Protein AF-A0A9P6PB80-F1 (afdb_monomer_lite)

Secondary structure (DSSP, 8-state):
-HHHHHHHHHHHHHHHHTPPEEEEEEEEE-SEEEPPEEEEEEET----TT-TTS-EE--EETT--B-GGGEEE--TTT------TTS--EEEEE---TT-EEESS-B-TTS-B-TT-----EEEEEES--SEEEEEEE-TT--HHHHHTT----S--HHHHHHHHHHHTTT---TTEEEE--TT-EEEEEEEEEEEEEEPS-GGGGTSSS--EEEEEEEEEEEEEE--SS---TT--SEEEEEEESSSEEEEEEEEESS-HHHHHHHHHHHHHHHHHHHHHHH------TTHHHHHS--THHHHHHHHHHHHTTTTS-S---------GGGTGGGSSS-----------------HHHHHHHHHHHHHHHHHHHHHHHHTT--THHHHHHHHHHHHHHHTSS--------------------------------------------PPPSHHHHHHHHHHHHHHHHHHHHHHHHHHHHTT---GGG-TTGGGSS---TT------B-SSPPPPGGGS-SSPPPPPTTEEEEE--TTSHHHHHHHHHHHHHHS---TTS-EEE---HHHHHHHH--TT--GGGEEEEEETTT--EEEEEEEEEEEEEETTEEEEEEEEEEEEE-GGGTTSSHHHHHHHHHHHHHHHTT---EEEEESS--S--SEEEEEEEEES-HHHHHHTTSS---TT--HHHHHHHHPPPSS---TTEEE--GGGHHHHHHHHHHHHTTSSEEE---SHHHHHHHTS-BTTTEEEEEEE-TTT--EEEEEEEEE--EEEPS-SS-SEE-EEEEEEEEE---GGGTT-HHHHHHHHHHHHHHHHHHHHHHHHHTT-SEEEEES-TTTHHHHTTTTPEEEEEEEEEEEES-B-PPPPGGGEE----

Radius of gyration: 42.77 Å; chains: 1; bounding box: 102×107×136 Å

Structure (mmCIF, N/CA/C/O backbone):
data_AF-A0A9P6PB80-F1
#
_entry.id   AF-A0A9P6PB80-F1
#
loop_
_atom_site.group_PDB
_atom_site.id
_atom_site.type_symbol
_atom_site.label_atom_id
_atom_site.label_alt_id
_atom_site.label_comp_id
_atom_site.label_asym_id
_atom_site.label_entity_id
_atom_site.label_seq_id
_atom_site.pdbx_PDB_ins_code
_atom_site.Cartn_x
_atom_site.Cartn_y
_atom_site.Cartn_z
_atom_site.occupancy
_atom_site.B_iso_or_equiv
_atom_site.auth_seq_id
_atom_site.auth_comp_id
_atom_site.auth_asym_id
_atom_site.auth_atom_id
_atom_site.pdbx_PDB_model_num
ATOM 1 N N . MET A 1 1 ? 42.985 -35.804 -8.008 1.00 55.28 1 MET A N 1
ATOM 2 C CA . MET A 1 1 ? 41.542 -35.551 -7.784 1.00 55.28 1 MET A CA 1
ATOM 3 C C . MET A 1 1 ? 40.999 -36.307 -6.574 1.00 55.28 1 MET A C 1
ATOM 5 O O . MET A 1 1 ? 41.015 -35.707 -5.514 1.00 55.28 1 MET A O 1
ATOM 9 N N . PHE A 1 2 ? 40.588 -37.581 -6.658 1.00 62.59 2 PHE A N 1
ATOM 10 C CA . PHE A 1 2 ? 39.852 -38.249 -5.559 1.00 62.59 2 PHE A CA 1
ATOM 11 C C . PHE A 1 2 ? 40.541 -38.190 -4.177 1.00 62.59 2 PHE A C 1
ATOM 13 O O . PHE A 1 2 ? 39.920 -37.763 -3.212 1.00 62.59 2 PHE A O 1
ATOM 20 N N . ALA A 1 3 ? 41.839 -38.502 -4.083 1.00 70.62 3 ALA A N 1
ATOM 21 C CA . ALA A 1 3 ? 42.578 -38.401 -2.815 1.00 70.62 3 ALA A CA 1
ATOM 22 C C . ALA A 1 3 ? 42.615 -36.968 -2.234 1.00 70.62 3 ALA A C 1
ATOM 24 O O . ALA A 1 3 ? 42.468 -36.790 -1.029 1.00 70.62 3 ALA A O 1
ATOM 25 N N . LEU A 1 4 ? 42.737 -35.943 -3.088 1.00 72.94 4 LEU A N 1
ATOM 26 C CA . LEU A 1 4 ? 42.689 -34.533 -2.679 1.00 72.94 4 LEU A CA 1
ATOM 27 C C . LEU A 1 4 ? 41.303 -34.165 -2.126 1.00 72.94 4 LEU A C 1
ATOM 29 O O . LEU A 1 4 ? 41.207 -33.494 -1.105 1.00 72.94 4 LEU A O 1
ATOM 33 N N . PHE A 1 5 ? 40.235 -34.649 -2.769 1.00 74.75 5 PHE A N 1
ATOM 34 C CA . PHE A 1 5 ? 38.863 -34.460 -2.297 1.00 74.75 5 PHE A CA 1
ATOM 35 C C . PHE A 1 5 ? 38.652 -35.084 -0.910 1.00 74.75 5 PHE A C 1
ATOM 37 O O . PHE A 1 5 ? 38.107 -34.421 -0.035 1.00 74.75 5 PHE A O 1
ATOM 44 N N . VAL A 1 6 ? 39.150 -36.305 -0.668 1.00 78.94 6 VAL A N 1
ATOM 45 C CA . VAL A 1 6 ? 39.074 -36.955 0.655 1.00 78.94 6 VAL A CA 1
ATOM 46 C C . VAL A 1 6 ? 39.806 -36.141 1.731 1.00 78.94 6 VAL A C 1
ATOM 48 O O . VAL A 1 6 ? 39.246 -35.927 2.804 1.00 78.94 6 VAL A O 1
ATOM 51 N N . VAL A 1 7 ? 41.006 -35.622 1.447 1.00 83.56 7 VAL A N 1
ATOM 52 C CA . VAL A 1 7 ? 41.736 -34.745 2.387 1.00 83.56 7 VAL A CA 1
ATOM 53 C C . VAL A 1 7 ? 40.945 -33.464 2.684 1.00 83.56 7 VAL A C 1
ATOM 55 O O . VAL A 1 7 ? 40.799 -33.096 3.848 1.00 83.56 7 VAL A O 1
ATOM 58 N N . ILE A 1 8 ? 40.371 -32.821 1.662 1.00 81.44 8 ILE A N 1
ATOM 59 C CA . ILE A 1 8 ? 39.540 -31.616 1.825 1.00 81.44 8 ILE A CA 1
ATOM 60 C C . ILE A 1 8 ? 38.279 -31.911 2.658 1.00 81.44 8 ILE A C 1
ATOM 62 O O . ILE A 1 8 ? 37.947 -31.119 3.539 1.00 81.44 8 ILE A O 1
ATOM 66 N N . MET A 1 9 ? 37.609 -33.055 2.454 1.00 80.12 9 MET A N 1
ATOM 67 C CA . MET A 1 9 ? 36.470 -33.469 3.291 1.00 80.12 9 MET A CA 1
ATOM 68 C C . MET A 1 9 ? 36.863 -33.597 4.767 1.00 80.12 9 MET A C 1
ATOM 70 O O . MET A 1 9 ? 36.158 -33.078 5.629 1.00 80.12 9 MET A O 1
ATOM 74 N N . VAL A 1 10 ? 37.990 -34.253 5.070 1.00 85.75 10 VAL A N 1
ATOM 75 C CA . VAL A 1 10 ? 38.454 -34.447 6.456 1.00 85.75 10 VAL A CA 1
ATOM 76 C C . VAL A 1 10 ? 38.772 -33.109 7.132 1.00 85.75 10 VAL A C 1
ATOM 78 O O . VAL A 1 10 ? 38.361 -32.892 8.272 1.00 85.75 10 VAL A O 1
ATOM 81 N N . VAL A 1 11 ? 39.433 -32.183 6.426 1.00 86.19 11 VAL A N 1
ATOM 82 C CA . VAL A 1 11 ? 39.729 -30.837 6.948 1.00 86.19 11 VAL A CA 1
ATOM 83 C C . VAL A 1 11 ? 38.444 -30.047 7.219 1.00 86.19 11 VAL A C 1
ATOM 85 O O . VAL A 1 11 ? 38.294 -29.505 8.313 1.00 86.19 11 VAL A O 1
ATOM 88 N N . LEU A 1 12 ? 37.493 -30.024 6.279 1.00 84.94 12 LEU A N 1
ATOM 89 C CA . LEU A 1 12 ? 36.236 -29.282 6.441 1.00 84.94 12 LEU A CA 1
ATOM 90 C C . LEU A 1 12 ? 35.358 -29.859 7.562 1.00 84.94 12 LEU A C 1
ATOM 92 O O . LEU A 1 12 ? 34.824 -29.101 8.367 1.00 84.94 12 LEU A O 1
ATOM 96 N N . ILE A 1 13 ? 35.258 -31.187 7.686 1.00 85.56 13 ILE A N 1
ATOM 97 C CA . ILE A 1 13 ? 34.542 -31.831 8.803 1.00 85.56 13 ILE A CA 1
ATOM 98 C C . ILE A 1 13 ? 35.191 -31.458 10.144 1.00 85.56 13 ILE A C 1
ATOM 100 O O . ILE A 1 13 ? 34.484 -31.125 11.095 1.00 85.56 13 ILE A O 1
ATOM 104 N N . SER A 1 14 ? 36.527 -31.436 10.216 1.00 85.44 14 SER A N 1
ATOM 105 C CA . SER A 1 14 ? 37.250 -30.995 11.414 1.00 85.44 14 SER A CA 1
ATOM 106 C C . SER A 1 14 ? 37.001 -29.516 11.741 1.00 85.44 14 SER A C 1
ATOM 108 O O . SER A 1 14 ? 36.845 -29.178 12.913 1.00 85.44 14 SER A O 1
ATOM 110 N N . GLN A 1 15 ? 36.926 -28.634 10.739 1.00 86.56 15 GLN A N 1
ATOM 111 C CA . GLN A 1 15 ? 36.619 -27.209 10.932 1.00 86.56 15 GLN A CA 1
ATOM 112 C C . GLN A 1 15 ? 35.175 -26.965 11.388 1.00 86.56 15 GLN A C 1
ATOM 114 O O . GLN A 1 15 ? 34.952 -26.111 12.239 1.00 86.56 15 GLN A O 1
ATOM 119 N N . ILE A 1 16 ? 34.203 -27.729 10.875 1.00 86.19 16 ILE A N 1
ATOM 120 C CA . ILE A 1 16 ? 32.800 -27.653 11.315 1.00 86.19 16 ILE A CA 1
ATOM 121 C C . ILE A 1 16 ? 32.678 -28.095 12.780 1.00 86.19 16 ILE A C 1
ATOM 123 O O . ILE A 1 16 ? 32.116 -27.367 13.596 1.00 86.19 16 ILE A O 1
ATOM 127 N N . LEU A 1 17 ? 33.227 -29.266 13.133 1.00 84.81 17 LEU A N 1
ATOM 128 C CA . LEU A 1 17 ? 33.130 -29.816 14.492 1.00 84.81 17 LEU A CA 1
ATOM 129 C C . LEU A 1 17 ? 33.812 -28.924 15.538 1.00 84.81 17 LEU A C 1
ATOM 131 O O . LEU A 1 17 ? 33.263 -28.723 16.617 1.00 84.81 17 LEU A O 1
ATOM 135 N N . ASN A 1 18 ? 34.971 -28.355 15.201 1.00 85.88 18 ASN A N 1
ATOM 136 C CA . ASN A 1 18 ? 35.717 -27.442 16.070 1.00 85.88 18 ASN A CA 1
ATOM 137 C C . ASN A 1 18 ? 35.383 -25.960 15.808 1.00 85.88 18 ASN A C 1
ATOM 139 O O . ASN A 1 18 ? 36.171 -25.086 16.166 1.00 85.88 18 ASN A O 1
ATOM 143 N N . SER A 1 19 ? 34.249 -25.649 15.162 1.00 85.62 19 SER A N 1
ATOM 144 C CA . SER A 1 19 ? 33.899 -24.257 14.865 1.00 85.62 19 SER A CA 1
ATOM 145 C C . SER A 1 19 ? 33.673 -23.471 16.158 1.00 85.62 19 SER A C 1
ATOM 147 O O . SER A 1 19 ? 32.791 -23.862 16.933 1.00 85.62 19 SER A O 1
ATOM 149 N N . PRO A 1 20 ? 34.336 -22.315 16.351 1.00 88.88 20 PRO A N 1
ATOM 150 C CA . PRO A 1 20 ? 33.952 -21.384 17.400 1.00 88.88 20 PRO A CA 1
ATOM 151 C C . PRO A 1 20 ? 32.526 -20.866 17.168 1.00 88.88 20 PRO A C 1
ATOM 153 O O . PRO A 1 20 ? 32.001 -20.888 16.042 1.00 88.88 20 PRO A O 1
ATOM 156 N N . ILE A 1 21 ? 31.926 -20.401 18.260 1.00 88.56 21 ILE A N 1
ATOM 157 C CA . ILE A 1 21 ? 30.676 -19.646 18.275 1.00 88.56 21 ILE A CA 1
ATOM 158 C C . ILE A 1 21 ? 31.027 -18.152 18.217 1.00 88.56 21 ILE A C 1
ATOM 160 O O . ILE A 1 21 ? 32.062 -17.726 18.728 1.00 88.56 21 ILE A O 1
ATOM 164 N N . THR A 1 22 ? 30.192 -17.369 17.545 1.00 88.50 22 THR A N 1
ATOM 165 C CA . THR A 1 22 ? 30.290 -15.911 17.440 1.00 88.50 22 THR A CA 1
ATOM 166 C C . THR A 1 22 ? 28.888 -15.310 17.487 1.00 88.50 22 THR A C 1
ATOM 168 O O . THR A 1 22 ? 27.921 -15.975 17.110 1.00 88.50 22 THR A O 1
ATOM 171 N N . THR A 1 23 ? 28.762 -14.070 17.945 1.00 88.75 23 THR A N 1
ATOM 172 C CA . THR A 1 23 ? 27.487 -13.361 18.072 1.00 88.75 23 THR A CA 1
ATOM 173 C C . THR A 1 23 ? 27.280 -12.363 16.931 1.00 88.75 23 THR A C 1
ATOM 175 O O . THR A 1 23 ? 28.212 -11.695 16.488 1.00 88.75 23 THR A O 1
ATOM 178 N N . ILE A 1 24 ? 26.038 -12.244 16.457 1.00 88.44 24 ILE A N 1
ATOM 179 C CA . ILE A 1 24 ? 25.559 -11.120 15.641 1.00 88.44 24 ILE A CA 1
ATOM 180 C C . ILE A 1 24 ? 24.591 -10.310 16.499 1.00 88.44 24 ILE A C 1
ATOM 182 O O . ILE A 1 24 ? 23.600 -10.861 16.973 1.00 88.44 24 ILE A O 1
ATOM 186 N N . ALA A 1 25 ? 24.829 -9.011 16.658 1.00 87.62 25 ALA A N 1
ATOM 187 C CA . ALA A 1 25 ? 23.810 -8.093 17.156 1.00 87.62 25 ALA A CA 1
ATOM 188 C C . ALA A 1 25 ? 22.889 -7.667 16.001 1.00 87.62 25 ALA A C 1
ATOM 190 O O . ALA A 1 25 ? 23.364 -7.213 14.960 1.00 87.62 25 ALA A O 1
ATOM 191 N N . ILE A 1 26 ? 21.579 -7.815 16.187 1.00 86.62 26 ILE A N 1
ATOM 192 C CA . ILE A 1 26 ? 20.535 -7.288 15.301 1.00 86.62 26 ILE A CA 1
ATOM 193 C C . ILE A 1 26 ? 19.742 -6.274 16.120 1.00 86.62 26 ILE A C 1
ATOM 195 O O . ILE A 1 26 ? 19.154 -6.654 17.128 1.00 86.62 26 ILE A O 1
ATOM 199 N N . SER A 1 27 ? 19.728 -5.004 15.720 1.00 86.69 27 SER A N 1
ATOM 200 C CA . SER A 1 27 ? 18.991 -3.952 16.430 1.00 86.69 27 SER A CA 1
ATOM 201 C C . SER A 1 27 ? 17.819 -3.455 15.592 1.00 86.69 27 SER A C 1
ATOM 203 O O . SER A 1 27 ? 18.011 -3.031 14.455 1.00 86.69 27 SER A O 1
ATOM 205 N N . GLU A 1 28 ? 16.623 -3.477 16.174 1.00 85.19 28 GLU A N 1
ATOM 206 C CA . GLU A 1 28 ? 15.384 -2.982 15.569 1.00 85.19 28 GLU A CA 1
ATOM 207 C C . GLU A 1 28 ? 14.922 -1.716 16.307 1.00 85.19 28 GLU A C 1
ATOM 209 O O . GLU A 1 28 ? 14.952 -1.669 17.538 1.00 85.19 28 GLU A O 1
ATOM 214 N N . ASP A 1 29 ? 14.524 -0.680 15.565 1.00 83.94 29 ASP A N 1
ATOM 215 C CA . ASP A 1 29 ? 13.982 0.568 16.120 1.00 83.94 29 ASP A CA 1
ATOM 216 C C . ASP A 1 29 ? 12.560 0.369 16.664 1.00 83.94 29 ASP A C 1
ATOM 218 O O . ASP A 1 29 ? 11.718 -0.247 16.008 1.00 83.94 29 ASP A O 1
ATOM 222 N N . THR A 1 30 ? 12.268 0.919 17.846 1.00 83.12 30 THR A N 1
ATOM 223 C CA . THR A 1 30 ? 10.964 0.754 18.510 1.00 83.12 30 THR A CA 1
ATOM 224 C C . THR A 1 30 ? 10.434 2.063 19.081 1.00 83.12 30 THR A C 1
ATOM 226 O O . THR A 1 30 ? 11.143 2.760 19.798 1.00 83.12 30 THR A O 1
ATOM 229 N N . ASP A 1 31 ? 9.151 2.364 18.858 1.00 81.44 31 ASP A N 1
ATOM 230 C CA . ASP A 1 31 ? 8.493 3.549 19.439 1.00 81.44 31 ASP A CA 1
ATOM 231 C C . ASP A 1 31 ? 8.453 3.540 20.979 1.00 81.44 31 ASP A C 1
ATOM 233 O O . ASP A 1 31 ? 8.358 4.601 21.595 1.00 81.44 31 ASP A O 1
ATOM 237 N N . TRP A 1 32 ? 8.534 2.359 21.602 1.00 84.38 32 TRP A N 1
ATOM 238 C CA . TRP A 1 32 ? 8.465 2.163 23.050 1.00 84.38 32 TRP A CA 1
ATOM 239 C C . TRP A 1 32 ? 9.516 1.170 23.557 1.00 84.38 32 TRP A C 1
ATOM 241 O O . TRP A 1 32 ? 9.925 0.266 22.833 1.00 84.38 32 TRP A O 1
ATOM 251 N N . MET A 1 33 ? 9.901 1.292 24.830 1.00 87.56 33 MET A N 1
ATOM 252 C CA . MET A 1 33 ? 10.803 0.373 25.531 1.00 87.56 33 MET A CA 1
ATOM 253 C C . MET A 1 33 ? 10.241 -0.026 26.905 1.00 87.56 33 MET A C 1
ATOM 255 O O . MET A 1 33 ? 9.706 0.805 27.643 1.00 87.56 33 MET A O 1
ATOM 259 N N . SER A 1 34 ? 10.354 -1.313 27.243 1.00 90.00 34 SER A N 1
ATOM 260 C CA . SER A 1 34 ? 10.011 -1.853 28.567 1.00 90.00 34 SER A CA 1
ATOM 261 C C . SER A 1 34 ? 11.046 -1.446 29.618 1.00 90.00 34 SER A C 1
ATOM 263 O O . SER A 1 34 ? 12.230 -1.340 29.311 1.00 90.00 34 SER A O 1
ATOM 265 N N . LEU A 1 35 ? 10.614 -1.267 30.865 1.00 91.06 35 LEU A N 1
ATOM 266 C CA . LEU A 1 35 ? 11.487 -0.887 31.978 1.00 91.06 35 LEU A CA 1
ATOM 267 C C . LEU A 1 35 ? 12.162 -2.106 32.634 1.00 91.06 35 LEU A C 1
ATOM 269 O O . LEU A 1 35 ? 11.507 -3.139 32.762 1.00 91.06 35 LEU A O 1
ATOM 273 N N . PRO A 1 36 ? 13.427 -1.997 33.084 1.00 92.81 36 PRO A N 1
ATOM 274 C CA . PRO A 1 36 ? 14.050 -2.976 33.970 1.00 92.81 36 PRO A CA 1
ATOM 275 C C . PRO A 1 36 ? 13.500 -2.854 35.399 1.00 92.81 36 PRO A C 1
ATOM 277 O O . PRO A 1 36 ? 13.061 -1.778 35.817 1.00 92.81 36 PRO A O 1
ATOM 280 N N . ASP A 1 37 ? 13.607 -3.936 36.168 1.00 92.94 37 ASP A N 1
ATOM 281 C CA . ASP A 1 37 ? 13.408 -3.889 37.618 1.00 92.94 37 ASP A CA 1
ATOM 282 C C . ASP A 1 37 ? 14.642 -3.246 38.274 1.00 92.94 37 ASP A C 1
ATOM 284 O O . ASP A 1 37 ? 15.776 -3.481 37.848 1.00 92.94 37 ASP A O 1
ATOM 288 N N . MET A 1 38 ? 14.447 -2.427 39.311 1.00 92.44 38 MET A N 1
ATOM 289 C CA . MET A 1 38 ? 15.541 -1.706 39.977 1.00 92.44 38 MET A CA 1
ATOM 290 C C . MET A 1 38 ? 15.440 -1.804 41.497 1.00 92.44 38 MET A C 1
ATOM 292 O O . MET A 1 38 ? 14.513 -1.275 42.109 1.00 92.44 38 MET A O 1
ATOM 296 N N . ARG A 1 39 ? 16.448 -2.410 42.128 1.00 90.62 39 ARG A N 1
ATOM 297 C CA . ARG A 1 39 ? 16.600 -2.437 43.586 1.00 90.62 39 ARG A CA 1
ATOM 298 C C . ARG A 1 39 ? 17.472 -1.279 44.063 1.00 90.62 39 ARG A C 1
ATOM 300 O O . ARG A 1 39 ? 18.504 -0.996 43.460 1.00 90.62 39 ARG A O 1
ATOM 307 N N . LEU A 1 40 ? 17.074 -0.652 45.165 1.00 89.06 40 LEU A N 1
ATOM 308 C CA . LEU A 1 40 ? 17.740 0.476 45.816 1.00 89.06 40 LEU A CA 1
ATOM 309 C C . LEU A 1 40 ? 17.877 0.195 47.317 1.00 89.06 40 LEU A C 1
ATOM 311 O O . LEU A 1 40 ? 16.874 0.167 48.029 1.00 89.06 40 LEU A O 1
ATOM 315 N N . CYS A 1 41 ? 19.102 0.001 47.801 1.00 86.19 41 CYS A N 1
ATOM 316 C CA . CYS A 1 41 ? 19.410 -0.198 49.219 1.00 86.19 41 CYS A CA 1
ATOM 317 C C . CYS A 1 41 ? 20.159 1.008 49.800 1.00 86.19 41 CYS A C 1
ATOM 319 O O . CYS A 1 41 ? 21.055 1.548 49.158 1.00 86.19 41 CYS A O 1
ATOM 321 N N . PHE A 1 42 ? 19.794 1.417 51.013 1.00 83.44 42 PHE A N 1
ATOM 322 C CA . PHE A 1 42 ? 20.311 2.592 51.714 1.00 83.44 42 PHE A CA 1
ATOM 323 C C . PHE A 1 42 ? 21.126 2.170 52.935 1.00 83.44 42 PHE A C 1
ATOM 325 O O . PHE A 1 42 ? 20.560 1.673 53.911 1.00 83.44 42 PHE A O 1
ATOM 332 N N . ASP A 1 43 ? 22.433 2.416 52.900 1.00 76.75 43 ASP A N 1
ATOM 333 C CA . ASP A 1 43 ? 23.355 2.129 54.001 1.00 76.75 43 ASP A CA 1
ATOM 334 C C . ASP A 1 43 ? 23.300 3.250 55.052 1.00 76.75 43 ASP A C 1
ATOM 336 O O . ASP A 1 43 ? 22.968 4.397 54.737 1.00 76.75 43 ASP A O 1
ATOM 340 N N . GLY A 1 44 ? 23.647 2.967 56.310 1.00 66.12 44 GLY A N 1
ATOM 341 C CA . GLY A 1 44 ? 23.738 4.017 57.336 1.00 66.12 44 GLY A CA 1
ATOM 342 C C . GLY A 1 44 ? 22.396 4.527 57.879 1.00 66.12 44 GLY A C 1
ATOM 343 O O . GLY A 1 44 ? 22.360 5.606 58.471 1.00 66.12 44 GLY A O 1
ATOM 344 N N . SER A 1 45 ? 21.286 3.814 57.652 1.00 58.91 45 SER A N 1
ATOM 345 C CA . SER A 1 45 ? 19.939 4.325 57.935 1.00 58.91 45 SER A CA 1
ATOM 346 C C . SER A 1 45 ? 19.452 4.045 59.364 1.00 58.91 45 SER A C 1
ATOM 348 O O . SER A 1 45 ? 19.779 3.028 59.972 1.00 58.91 45 SER A O 1
ATOM 350 N N . SER A 1 46 ? 18.642 4.943 59.929 1.00 55.34 46 SER A N 1
ATOM 351 C CA . SER A 1 46 ? 18.036 4.750 61.253 1.00 55.34 46 SER A CA 1
ATOM 352 C C . SER A 1 46 ? 16.747 3.924 61.175 1.00 55.34 46 SER A C 1
ATOM 354 O O . SER A 1 46 ? 15.792 4.354 60.533 1.00 55.34 46 SER A O 1
ATOM 356 N N . ASN A 1 47 ? 16.675 2.815 61.920 1.00 53.59 47 ASN A N 1
ATOM 357 C CA . ASN A 1 47 ? 15.521 1.894 62.019 1.00 53.59 47 ASN A CA 1
ATOM 358 C C . ASN A 1 47 ? 14.229 2.469 62.658 1.00 53.59 47 ASN A C 1
ATOM 360 O O . ASN A 1 47 ? 13.381 1.719 63.131 1.00 53.59 47 ASN A O 1
ATOM 364 N N . VAL A 1 48 ? 14.065 3.792 62.714 1.00 56.34 48 VAL A N 1
ATOM 365 C CA . VAL A 1 48 ? 12.887 4.448 63.305 1.00 56.34 48 VAL A CA 1
ATOM 366 C C . VAL A 1 48 ? 11.902 4.778 62.185 1.00 56.34 48 VAL A C 1
ATOM 368 O O . VAL A 1 48 ? 12.042 5.807 61.522 1.00 56.34 48 VAL A O 1
ATOM 371 N N . GLU A 1 49 ? 10.931 3.888 61.969 1.00 53.59 49 GLU A N 1
ATOM 372 C CA . GLU A 1 49 ? 10.052 3.893 60.786 1.00 53.59 49 GLU A CA 1
ATOM 373 C C . GLU A 1 49 ? 9.179 5.157 60.644 1.00 53.59 49 GLU A C 1
ATOM 375 O O . GLU A 1 49 ? 8.891 5.558 59.522 1.00 53.59 49 GLU A O 1
ATOM 380 N N . ASP A 1 50 ? 8.860 5.846 61.748 1.00 52.25 50 ASP A N 1
ATOM 381 C CA . ASP A 1 50 ? 8.114 7.121 61.768 1.00 52.25 50 ASP A CA 1
ATOM 382 C C . ASP A 1 50 ? 9.008 8.384 61.831 1.00 52.25 50 ASP A C 1
ATOM 384 O O . ASP A 1 50 ? 8.534 9.496 62.081 1.00 52.25 50 ASP A O 1
ATOM 388 N N . SER A 1 51 ? 10.328 8.261 61.645 1.00 57.59 51 SER A N 1
ATOM 389 C CA . SER A 1 51 ? 11.231 9.423 61.689 1.00 57.59 51 SER A CA 1
ATOM 390 C C . SER A 1 51 ? 11.331 10.147 60.341 1.00 57.59 51 SER A C 1
ATOM 392 O O . SER A 1 51 ? 11.527 9.537 59.295 1.00 57.59 51 SER A O 1
ATOM 394 N N . ALA A 1 52 ? 11.326 11.486 60.361 1.00 60.03 52 ALA A N 1
ATOM 395 C CA . ALA A 1 52 ? 11.517 12.322 59.163 1.00 60.03 52 ALA A CA 1
ATOM 396 C C . ALA A 1 52 ? 12.930 12.227 58.527 1.00 60.03 52 ALA A C 1
ATOM 398 O O . ALA A 1 52 ? 13.213 12.907 57.537 1.00 60.03 52 ALA A O 1
ATOM 399 N N . ASP A 1 53 ? 13.810 11.408 59.109 1.00 63.75 53 ASP A N 1
ATOM 400 C CA . ASP A 1 53 ? 15.137 11.054 58.604 1.00 63.75 53 ASP A CA 1
ATOM 401 C C . ASP A 1 53 ? 15.177 9.662 57.937 1.00 63.75 53 ASP A C 1
ATOM 403 O O . ASP A 1 53 ? 16.187 9.328 57.315 1.00 63.75 53 ASP A O 1
ATOM 407 N N . ALA A 1 54 ? 14.111 8.856 58.025 1.00 70.12 54 ALA A N 1
ATOM 408 C CA . ALA A 1 54 ? 14.060 7.523 57.426 1.00 70.12 54 ALA A CA 1
ATOM 409 C C . ALA A 1 54 ? 14.150 7.586 55.883 1.00 70.12 54 ALA A C 1
ATOM 411 O O . ALA A 1 54 ? 13.467 8.411 55.255 1.00 70.12 54 ALA A O 1
ATOM 412 N N . PRO A 1 55 ? 14.988 6.743 55.246 1.00 77.12 55 PRO A N 1
ATOM 413 C CA . PRO A 1 55 ? 15.192 6.788 53.807 1.00 77.12 55 PRO A CA 1
ATOM 414 C C . PRO A 1 55 ? 13.965 6.282 53.052 1.00 77.12 55 PRO A C 1
ATOM 416 O O . PRO A 1 55 ? 13.457 5.194 53.329 1.00 77.12 55 PRO A O 1
ATOM 419 N N . HIS A 1 56 ? 13.514 7.053 52.066 1.00 81.19 56 HIS A N 1
ATOM 420 C CA . HIS A 1 56 ? 12.412 6.668 51.187 1.00 81.19 56 HIS A CA 1
ATOM 421 C C . HIS A 1 56 ? 12.625 7.152 49.751 1.00 81.19 56 HIS A C 1
ATOM 423 O O . HIS A 1 56 ? 13.262 8.182 49.498 1.00 81.19 56 HIS A O 1
ATOM 429 N N . VAL A 1 57 ? 12.072 6.377 48.817 1.00 86.88 57 VAL A N 1
ATOM 430 C CA . VAL A 1 57 ? 12.135 6.587 47.369 1.00 86.88 57 VAL A CA 1
ATOM 431 C C . VAL A 1 57 ? 10.738 6.938 46.874 1.00 86.88 57 VAL A C 1
ATOM 433 O O . VAL A 1 57 ? 9.799 6.180 47.100 1.00 86.88 57 VAL A O 1
ATOM 436 N N . ASN A 1 58 ? 10.609 8.058 46.167 1.00 88.38 58 ASN A N 1
ATOM 437 C CA . ASN A 1 58 ? 9.429 8.334 45.348 1.00 88.38 58 ASN A CA 1
ATOM 438 C C . ASN A 1 58 ? 9.734 7.995 43.877 1.00 88.38 58 ASN A C 1
ATOM 440 O O . ASN A 1 58 ? 10.898 7.910 43.490 1.00 88.38 58 ASN A O 1
ATOM 444 N N . CYS A 1 59 ? 8.696 7.827 43.058 1.00 89.94 59 CYS A N 1
ATOM 445 C CA . CYS A 1 59 ? 8.796 7.589 41.618 1.00 89.94 59 CYS A CA 1
ATOM 446 C C . CYS A 1 59 ? 7.851 8.554 40.897 1.00 89.94 59 CYS A C 1
ATOM 448 O O . CYS A 1 59 ? 6.671 8.623 41.243 1.00 89.94 59 CYS A O 1
ATOM 450 N N . LEU A 1 60 ? 8.368 9.306 39.927 1.00 88.50 60 LEU A N 1
ATOM 451 C CA . LEU A 1 60 ? 7.621 10.259 39.103 1.00 88.50 60 LEU A CA 1
ATOM 452 C C . LEU A 1 60 ? 8.071 10.132 37.644 1.00 88.50 60 LEU A C 1
ATOM 454 O O . LEU A 1 60 ? 9.262 9.955 37.399 1.00 88.50 60 LEU A O 1
ATOM 458 N N . THR A 1 61 ? 7.170 10.272 36.675 1.00 86.44 61 THR A N 1
ATOM 459 C CA . THR A 1 61 ? 7.575 10.470 35.270 1.00 86.44 61 THR A CA 1
ATOM 460 C C . THR A 1 61 ? 7.821 11.947 34.958 1.00 86.44 61 THR A C 1
ATOM 462 O O . THR A 1 61 ? 7.397 12.842 35.693 1.00 86.44 61 THR A O 1
ATOM 465 N N . ASP A 1 62 ? 8.478 12.203 33.834 1.00 78.75 62 ASP A N 1
ATOM 466 C CA . ASP A 1 62 ? 8.583 13.509 33.174 1.00 78.75 62 ASP A CA 1
ATOM 467 C C . ASP A 1 62 ? 7.239 14.230 32.938 1.00 78.75 62 ASP A C 1
ATOM 469 O O . ASP A 1 62 ? 7.162 15.444 33.132 1.00 78.75 62 ASP A O 1
ATOM 473 N N . PHE A 1 63 ? 6.162 13.507 32.615 1.00 72.81 63 PHE A N 1
ATOM 474 C CA . PHE A 1 63 ? 4.797 14.064 32.540 1.00 72.81 63 PHE A CA 1
ATOM 475 C C . PHE A 1 63 ? 4.091 14.209 33.901 1.00 72.81 63 PHE A C 1
ATOM 477 O O . PHE A 1 63 ? 2.939 14.641 33.953 1.00 72.81 63 PHE A O 1
ATOM 484 N N . GLY A 1 64 ? 4.743 13.836 35.006 1.00 73.75 64 GLY A N 1
ATOM 485 C CA . GLY A 1 64 ? 4.174 13.915 36.352 1.00 73.75 64 GLY A CA 1
ATOM 486 C C . GLY A 1 64 ? 3.217 12.778 36.727 1.00 73.75 64 GLY A C 1
ATOM 487 O O . GLY A 1 64 ? 2.432 12.952 37.659 1.00 73.75 64 GLY A O 1
ATOM 488 N N . TYR A 1 65 ? 3.270 11.619 36.054 1.00 83.19 65 TYR A N 1
ATOM 489 C CA . TYR A 1 65 ? 2.586 10.415 36.548 1.00 83.19 65 TYR A CA 1
ATOM 490 C C . TYR A 1 65 ? 3.270 9.919 37.828 1.00 83.19 65 TYR A C 1
ATOM 492 O O . TYR A 1 65 ? 4.498 9.852 37.904 1.00 83.19 65 TYR A O 1
ATOM 500 N N . ASP A 1 66 ? 2.469 9.550 38.824 1.00 86.56 66 ASP A N 1
ATOM 501 C CA . ASP A 1 66 ? 2.924 9.076 40.129 1.00 86.56 66 ASP A CA 1
ATOM 502 C C . ASP A 1 66 ? 3.084 7.549 40.129 1.00 86.56 66 ASP A C 1
ATOM 504 O O . ASP A 1 66 ? 2.122 6.807 40.303 1.00 86.56 66 ASP A O 1
ATOM 508 N N . CYS A 1 67 ? 4.315 7.073 39.937 1.00 89.88 67 CYS A N 1
ATOM 509 C CA . CYS A 1 67 ? 4.633 5.644 39.876 1.00 89.88 67 CYS A CA 1
ATOM 510 C C . CYS A 1 67 ? 5.042 5.040 41.232 1.00 89.88 67 CYS A C 1
ATOM 512 O O . CYS A 1 67 ? 5.636 3.960 41.275 1.00 89.88 67 CYS A O 1
ATOM 514 N N . ARG A 1 68 ? 4.731 5.705 42.360 1.00 89.19 68 ARG A N 1
ATOM 515 C CA . ARG A 1 68 ? 5.028 5.191 43.715 1.00 89.19 68 ARG A CA 1
ATOM 516 C C . ARG A 1 68 ? 4.365 3.845 44.014 1.00 89.19 68 ARG A C 1
ATOM 518 O O . ARG A 1 68 ? 4.906 3.076 44.800 1.00 89.19 68 ARG A O 1
ATOM 525 N N . GLU A 1 69 ? 3.247 3.532 43.360 1.00 90.81 69 GLU A N 1
ATOM 526 C CA . GLU A 1 69 ? 2.574 2.227 43.452 1.00 90.81 69 GLU A CA 1
ATOM 527 C C . GLU A 1 69 ? 3.456 1.037 43.025 1.00 90.81 69 GLU A C 1
ATOM 529 O O . GLU A 1 69 ? 3.243 -0.073 43.510 1.00 90.81 69 GLU A O 1
ATOM 534 N N . PHE A 1 70 ? 4.480 1.257 42.190 1.00 91.19 70 PHE A N 1
ATOM 535 C CA . PHE A 1 70 ? 5.418 0.219 41.739 1.00 91.19 70 PHE A CA 1
ATOM 536 C C . PHE A 1 70 ? 6.696 0.134 42.590 1.00 91.19 70 PHE A C 1
ATOM 538 O O . PHE A 1 70 ? 7.618 -0.592 42.225 1.00 91.19 70 PHE A O 1
ATOM 545 N N . VAL A 1 71 ? 6.793 0.889 43.693 1.00 91.50 71 VAL A N 1
ATOM 546 C CA . VAL A 1 71 ? 7.949 0.881 44.606 1.00 91.50 71 VAL A CA 1
ATOM 547 C C . VAL A 1 71 ? 7.575 0.145 45.892 1.00 91.50 71 VAL A C 1
ATOM 549 O O . VAL A 1 71 ? 6.756 0.610 46.682 1.00 91.50 71 VAL A O 1
ATOM 552 N N . HIS A 1 72 ? 8.192 -1.010 46.126 1.00 90.94 72 HIS A N 1
ATOM 553 C CA . HIS A 1 72 ? 7.899 -1.878 47.267 1.00 90.94 72 HIS A CA 1
ATOM 554 C C . HIS A 1 72 ? 9.081 -1.917 48.244 1.00 90.94 72 HIS A C 1
ATOM 556 O O . HIS A 1 72 ? 10.218 -2.137 47.829 1.00 90.94 72 HIS A O 1
ATOM 562 N N . LYS A 1 73 ? 8.837 -1.725 49.548 1.00 88.69 73 LYS A N 1
ATOM 563 C CA . LYS A 1 73 ? 9.848 -1.959 50.598 1.00 88.69 73 LYS A CA 1
ATOM 564 C C . LYS A 1 73 ? 10.114 -3.467 50.702 1.00 88.69 73 LYS A C 1
ATOM 566 O O . LYS A 1 73 ? 9.163 -4.243 50.740 1.00 88.69 73 LYS A O 1
ATOM 571 N N . LEU A 1 74 ? 11.382 -3.875 50.737 1.00 87.50 74 LEU A N 1
ATOM 572 C CA . LEU A 1 74 ? 11.769 -5.280 50.908 1.00 87.50 74 LEU A CA 1
ATOM 573 C C . LEU A 1 74 ? 11.772 -5.667 52.392 1.00 87.50 74 LEU A C 1
ATOM 575 O O . LEU A 1 74 ? 12.269 -4.911 53.229 1.00 87.50 74 LEU A O 1
ATOM 579 N N . ASP A 1 75 ? 11.256 -6.856 52.709 1.00 84.31 75 ASP A N 1
ATOM 580 C CA . ASP A 1 75 ? 11.330 -7.417 54.059 1.00 84.31 75 ASP A CA 1
ATOM 581 C C . ASP A 1 75 ? 12.691 -8.086 54.296 1.00 84.31 75 ASP A C 1
ATOM 583 O O . ASP A 1 75 ? 12.944 -9.222 53.888 1.00 84.31 75 ASP A O 1
ATOM 587 N N . LEU A 1 76 ? 13.574 -7.365 54.987 1.00 80.94 76 LEU A N 1
ATOM 588 C CA . LEU A 1 76 ? 14.925 -7.822 55.312 1.00 80.94 76 LEU A CA 1
ATOM 589 C C . LEU A 1 76 ? 14.964 -8.958 56.354 1.00 80.94 76 LEU A C 1
ATOM 591 O O . LEU A 1 76 ? 16.039 -9.499 56.598 1.00 80.94 76 LEU A O 1
ATOM 595 N N . ALA A 1 77 ? 13.826 -9.357 56.939 1.00 78.88 77 ALA A N 1
ATOM 596 C CA . ALA A 1 77 ? 13.740 -10.571 57.753 1.00 78.88 77 ALA A CA 1
ATOM 597 C C . ALA A 1 77 ? 13.767 -11.862 56.909 1.00 78.88 77 ALA A C 1
ATOM 599 O O . ALA A 1 77 ? 14.107 -12.921 57.435 1.00 78.88 77 ALA A O 1
ATOM 600 N N . ILE A 1 78 ? 13.428 -11.784 55.613 1.00 81.75 78 ILE A N 1
ATOM 601 C CA . ILE A 1 78 ? 13.496 -12.918 54.676 1.00 81.75 78 ILE A CA 1
ATOM 602 C C . ILE A 1 78 ? 14.946 -13.160 54.243 1.00 81.75 78 ILE A C 1
ATOM 604 O O . ILE A 1 78 ? 15.434 -14.288 54.275 1.00 81.75 78 ILE A O 1
ATOM 608 N N . HIS A 1 79 ? 15.628 -12.090 53.833 1.00 80.56 79 HIS A N 1
ATOM 609 C CA . HIS A 1 79 ? 17.015 -12.109 53.377 1.00 80.56 79 HIS A CA 1
ATOM 610 C C . HIS A 1 79 ? 17.636 -10.720 53.542 1.00 80.56 79 HIS A C 1
ATOM 612 O O . HIS A 1 79 ? 17.027 -9.717 53.158 1.00 80.56 79 HIS A O 1
ATOM 618 N N . GLN A 1 80 ? 18.849 -10.654 54.090 1.00 76.06 80 GLN A N 1
ATOM 619 C CA . GLN A 1 80 ? 19.574 -9.405 54.308 1.00 76.06 80 GLN A CA 1
ATOM 620 C C . GLN A 1 80 ? 20.799 -9.352 53.377 1.00 76.06 80 GLN A C 1
ATOM 622 O O . GLN A 1 80 ? 21.659 -10.231 53.477 1.00 76.06 80 GLN A O 1
ATOM 627 N N . PRO A 1 81 ? 20.922 -8.338 52.498 1.00 73.38 81 PRO A N 1
ATOM 628 C CA . PRO A 1 81 ? 22.096 -8.193 51.643 1.00 73.38 81 PRO A CA 1
ATOM 629 C C . PRO A 1 81 ? 23.339 -7.898 52.491 1.00 73.38 81 PRO A C 1
ATOM 631 O O . PRO A 1 81 ? 23.264 -7.132 53.458 1.00 73.38 81 PRO A O 1
ATOM 634 N N . ALA A 1 82 ? 24.495 -8.465 52.130 1.00 66.94 82 ALA A N 1
ATOM 635 C CA . ALA A 1 82 ? 25.744 -8.123 52.803 1.00 66.94 82 ALA A CA 1
ATOM 636 C C . ALA A 1 82 ? 26.199 -6.731 52.340 1.00 66.94 82 ALA A C 1
ATOM 638 O O . ALA A 1 82 ? 26.730 -6.562 51.245 1.00 66.94 82 ALA A O 1
ATOM 639 N N . LEU A 1 83 ? 25.956 -5.737 53.190 1.00 65.75 83 LEU A N 1
ATOM 640 C CA . LEU A 1 83 ? 26.361 -4.339 53.045 1.00 65.75 83 LEU A CA 1
ATOM 641 C C . LEU A 1 83 ? 27.102 -3.916 54.324 1.00 65.75 83 LEU A C 1
ATOM 643 O O . LEU A 1 83 ? 27.014 -4.608 55.342 1.00 65.75 83 LEU A O 1
ATOM 647 N N . ASP A 1 84 ? 27.903 -2.847 54.264 1.00 57.84 84 ASP A N 1
ATOM 648 C CA . ASP A 1 84 ? 28.956 -2.627 55.268 1.00 57.84 84 ASP A CA 1
ATOM 649 C C . ASP A 1 84 ? 28.394 -2.445 56.694 1.00 57.84 84 ASP A C 1
ATOM 651 O O . ASP A 1 84 ? 27.547 -1.592 56.973 1.00 57.84 84 ASP A O 1
ATOM 655 N N . ALA A 1 85 ? 28.842 -3.308 57.608 1.00 50.62 85 ALA A N 1
ATOM 656 C CA . ALA A 1 85 ? 27.991 -3.904 58.644 1.00 50.62 85 ALA A CA 1
ATOM 657 C C . ALA A 1 85 ? 27.770 -3.036 59.902 1.00 50.62 85 ALA A C 1
ATOM 659 O O . ALA A 1 85 ? 27.504 -3.554 60.988 1.00 50.62 85 ALA A O 1
ATOM 660 N N . SER A 1 86 ? 27.902 -1.713 59.784 1.00 53.50 86 SER A N 1
ATOM 661 C CA . SER A 1 86 ? 27.839 -0.779 60.920 1.00 53.50 86 SER A CA 1
ATOM 662 C C . SER A 1 86 ? 26.432 -0.265 61.249 1.00 53.50 86 SER A C 1
ATOM 664 O O . SER A 1 86 ? 26.223 0.240 62.352 1.00 53.50 86 SER A O 1
ATOM 666 N N . TYR A 1 87 ? 25.471 -0.356 60.322 1.00 57.56 87 TYR A N 1
ATOM 667 C CA . TYR A 1 87 ? 24.159 0.292 60.451 1.00 57.56 87 TYR A CA 1
ATOM 668 C C . TYR A 1 87 ? 23.031 -0.483 59.755 1.00 57.56 87 TYR A C 1
ATOM 670 O O . TYR A 1 87 ? 23.301 -1.245 58.829 1.00 57.56 87 TYR A O 1
ATOM 678 N N . PRO A 1 88 ? 21.759 -0.255 60.137 1.00 61.19 88 PRO A N 1
ATOM 679 C CA . PRO A 1 88 ? 20.622 -0.814 59.421 1.00 61.19 88 PRO A CA 1
ATOM 680 C C . PRO A 1 88 ? 20.537 -0.359 57.960 1.00 61.19 88 PRO A C 1
ATOM 682 O O . PRO A 1 88 ? 20.609 0.836 57.646 1.00 61.19 88 PRO A O 1
ATOM 685 N N . THR A 1 89 ? 20.302 -1.322 57.075 1.00 72.56 89 THR A N 1
ATOM 686 C CA . THR A 1 89 ? 19.912 -1.088 55.683 1.00 72.56 89 THR A CA 1
ATOM 687 C C . THR A 1 89 ? 18.397 -0.891 55.593 1.00 72.56 89 THR A C 1
ATOM 689 O O . THR A 1 89 ? 17.642 -1.557 56.296 1.00 72.56 89 THR A O 1
ATOM 692 N N . ASN A 1 90 ? 17.931 -0.044 54.677 1.00 83.00 90 ASN A N 1
ATOM 693 C CA . ASN A 1 90 ? 16.564 -0.116 54.146 1.00 83.00 90 ASN A CA 1
ATOM 694 C C . ASN A 1 90 ? 16.643 -0.370 52.639 1.00 83.00 90 ASN A C 1
ATOM 696 O O . ASN A 1 90 ? 17.399 0.320 51.960 1.00 83.00 90 ASN A O 1
ATOM 700 N N . CYS A 1 91 ? 15.878 -1.325 52.106 1.00 87.25 91 CYS A N 1
ATOM 701 C CA . CYS A 1 91 ? 15.865 -1.627 50.672 1.00 87.25 91 CYS A CA 1
ATOM 702 C C . CYS A 1 91 ? 14.464 -1.493 50.071 1.00 87.25 91 CYS A C 1
ATOM 704 O O . CYS A 1 91 ? 13.465 -1.865 50.687 1.00 87.25 91 CYS A O 1
ATOM 706 N N . TYR A 1 92 ? 14.420 -1.008 48.834 1.00 90.75 92 TYR A N 1
ATOM 707 C CA . TYR A 1 92 ? 13.225 -0.866 48.013 1.00 90.75 92 TYR A CA 1
ATOM 708 C C . TYR A 1 92 ? 13.453 -1.521 46.648 1.00 90.75 92 TYR A C 1
ATOM 710 O O . TYR A 1 92 ? 14.570 -1.502 46.129 1.00 90.75 92 TYR A O 1
ATOM 718 N N . LEU A 1 93 ? 12.399 -2.068 46.052 1.00 92.94 93 LEU A N 1
ATOM 719 C CA . LEU A 1 93 ? 12.380 -2.598 44.692 1.00 92.94 93 LEU A CA 1
ATOM 720 C C . LEU A 1 93 ? 11.343 -1.826 43.872 1.00 92.94 93 LEU A C 1
ATOM 722 O O . LEU A 1 93 ? 10.163 -1.815 44.217 1.00 92.94 93 LEU A O 1
ATOM 726 N N . PHE A 1 94 ? 11.787 -1.186 42.795 1.00 94.06 94 PHE A N 1
ATOM 727 C CA . PHE A 1 94 ? 10.921 -0.708 41.726 1.00 94.06 94 PHE A CA 1
ATOM 728 C C . PHE A 1 94 ? 10.645 -1.875 40.773 1.00 94.06 94 PHE A C 1
ATOM 730 O O . PHE A 1 94 ? 11.573 -2.382 40.141 1.00 94.06 94 PHE A O 1
ATOM 737 N N . ALA A 1 95 ? 9.383 -2.302 40.719 1.00 91.81 95 ALA A N 1
ATOM 738 C CA . ALA A 1 95 ? 8.920 -3.507 40.034 1.00 91.81 95 ALA A CA 1
ATOM 739 C C . ALA A 1 95 ? 7.713 -3.195 39.121 1.00 91.81 95 ALA A C 1
ATOM 741 O O . ALA A 1 95 ? 6.579 -3.568 39.442 1.00 91.81 95 ALA A O 1
ATOM 742 N N . PRO A 1 96 ? 7.909 -2.471 38.002 1.00 91.69 96 PRO A N 1
ATOM 743 C CA . PRO A 1 96 ? 6.815 -2.029 37.143 1.00 91.69 96 PRO A CA 1
ATOM 744 C C . PRO A 1 96 ? 6.056 -3.200 36.481 1.00 91.69 96 PRO A C 1
ATOM 746 O O . PRO A 1 96 ? 6.598 -4.300 36.323 1.00 91.69 96 PRO A O 1
ATOM 749 N N . PRO A 1 97 ? 4.791 -2.982 36.072 1.00 89.06 97 PRO A N 1
ATOM 750 C CA . PRO A 1 97 ? 4.010 -3.940 35.294 1.00 89.06 97 PRO A CA 1
ATOM 751 C C . PRO A 1 97 ? 4.303 -3.834 33.786 1.00 89.06 97 PRO A C 1
ATOM 753 O O . PRO A 1 97 ? 4.605 -2.756 33.283 1.00 89.06 97 PRO A O 1
ATOM 756 N N . ASP A 1 98 ? 4.090 -4.922 33.032 1.00 85.88 98 ASP A N 1
ATOM 757 C CA . ASP A 1 98 ? 4.383 -5.033 31.584 1.00 85.88 98 ASP A CA 1
ATOM 758 C C . ASP A 1 98 ? 3.770 -3.944 30.678 1.00 85.88 98 ASP A C 1
ATOM 760 O O . ASP A 1 98 ? 4.173 -3.808 29.518 1.00 85.88 98 ASP A O 1
ATOM 764 N N . TRP A 1 99 ? 2.752 -3.213 31.144 1.00 86.25 99 TRP A N 1
ATOM 765 C CA . TRP A 1 99 ? 2.104 -2.126 30.401 1.00 86.25 99 TRP A CA 1
ATOM 766 C C . TRP A 1 99 ? 2.772 -0.760 30.611 1.00 86.25 99 TRP A C 1
ATOM 768 O O . TRP A 1 99 ? 2.589 0.126 29.779 1.00 86.25 99 TRP A O 1
ATOM 778 N N . PHE A 1 100 ? 3.553 -0.584 31.680 1.00 89.56 100 PHE A N 1
ATOM 779 C CA . PHE A 1 100 ? 4.239 0.666 31.998 1.00 89.56 100 PHE A CA 1
ATOM 780 C C . PHE A 1 100 ? 5.573 0.714 31.238 1.00 89.56 100 PHE A C 1
ATOM 782 O O . PHE A 1 100 ? 6.457 -0.120 31.442 1.00 89.56 100 PHE A O 1
ATOM 789 N N . ARG A 1 101 ? 5.683 1.637 30.277 1.00 89.44 101 ARG A N 1
ATOM 790 C CA . ARG A 1 101 ? 6.755 1.681 29.266 1.00 89.44 101 ARG A CA 1
ATOM 791 C C . ARG A 1 101 ? 7.138 3.119 28.947 1.00 89.44 101 ARG A C 1
ATOM 793 O O . ARG A 1 101 ? 6.324 4.023 29.108 1.00 89.44 101 ARG A O 1
ATOM 800 N N . LEU A 1 102 ? 8.358 3.306 28.453 1.00 87.50 102 LEU A N 1
ATOM 801 C CA . LEU A 1 102 ? 8.862 4.600 27.994 1.00 87.50 102 LEU A CA 1
ATOM 802 C C . LEU A 1 102 ? 8.713 4.728 26.477 1.00 87.50 102 LEU A C 1
ATOM 804 O O . LEU A 1 102 ? 8.823 3.733 25.765 1.00 87.50 102 LEU A O 1
ATOM 808 N N . SER A 1 103 ? 8.463 5.944 25.996 1.00 83.94 103 SER A N 1
ATOM 809 C CA . SER A 1 103 ? 8.230 6.286 24.589 1.00 83.94 103 SER A CA 1
ATOM 810 C C . SER A 1 103 ? 9.404 7.082 24.017 1.00 83.94 103 SER A C 1
ATOM 812 O O . SER A 1 103 ? 10.008 7.896 24.714 1.00 83.94 103 SER A O 1
ATOM 814 N N . ASN A 1 104 ? 9.706 6.893 22.733 1.00 77.81 104 ASN A N 1
ATOM 815 C CA . ASN A 1 104 ? 10.646 7.753 22.005 1.00 77.81 104 ASN A CA 1
ATOM 816 C C . ASN A 1 104 ? 10.017 9.127 21.678 1.00 77.81 104 ASN A C 1
ATOM 818 O O . ASN A 1 104 ? 10.706 10.138 21.560 1.00 77.81 104 ASN A O 1
ATOM 822 N N . LYS A 1 105 ? 8.685 9.163 21.552 1.00 67.06 105 LYS A N 1
ATOM 823 C CA . LYS A 1 105 ? 7.891 10.347 21.200 1.00 67.06 105 LYS A CA 1
ATOM 824 C C . LYS A 1 105 ? 7.241 10.941 22.444 1.00 67.06 105 LYS A C 1
ATOM 826 O O . LYS A 1 105 ? 6.466 10.264 23.123 1.00 67.06 105 LYS A O 1
ATOM 831 N N . ILE A 1 106 ? 7.523 12.214 22.706 1.00 58.25 106 ILE A N 1
ATOM 832 C CA . ILE A 1 106 ? 6.824 13.011 23.720 1.00 58.25 106 ILE A CA 1
ATOM 833 C C . ILE A 1 106 ? 5.504 13.512 23.114 1.00 58.25 106 ILE A C 1
ATOM 835 O O . ILE A 1 106 ? 5.477 14.517 22.405 1.00 58.25 106 ILE A O 1
ATOM 839 N N . GLU A 1 107 ? 4.406 12.805 23.386 1.00 51.00 107 GLU A N 1
ATOM 840 C CA . GLU A 1 107 ? 3.050 13.241 23.030 1.00 51.00 107 GLU A CA 1
ATOM 841 C C . GLU A 1 107 ? 2.520 14.198 24.111 1.00 51.00 107 GLU A C 1
ATOM 843 O O . GLU A 1 107 ? 1.884 13.797 25.086 1.00 51.00 107 GLU A O 1
ATOM 848 N N . PHE A 1 108 ? 2.833 15.490 23.971 1.00 48.31 108 PHE A N 1
ATOM 849 C CA . PHE A 1 108 ? 2.286 16.513 24.863 1.00 48.31 108 PHE A CA 1
ATOM 850 C C . PHE A 1 108 ? 0.771 16.673 24.656 1.00 48.31 108 PHE A C 1
ATOM 852 O O . PHE A 1 108 ? 0.255 16.582 23.542 1.00 48.31 108 PHE A O 1
ATOM 859 N N . ILE A 1 109 ? 0.069 17.034 25.736 1.00 44.19 109 ILE A N 1
ATOM 860 C CA . ILE A 1 109 ? -1.389 17.279 25.782 1.00 44.19 109 ILE A CA 1
ATOM 861 C C . ILE A 1 109 ? -1.864 18.328 24.740 1.00 44.19 109 ILE A C 1
ATOM 863 O O . ILE A 1 109 ? -3.048 18.404 24.422 1.00 44.19 109 ILE A O 1
ATOM 867 N N . THR A 1 110 ? -0.947 19.107 24.158 1.00 39.69 110 THR A N 1
ATOM 868 C CA . THR A 1 110 ? -1.183 20.110 23.107 1.00 39.69 110 THR A CA 1
ATOM 869 C C . THR A 1 110 ? -1.205 19.572 21.664 1.00 39.69 110 THR A C 1
ATOM 871 O O . THR A 1 110 ? -1.326 20.379 20.748 1.00 39.69 110 THR A O 1
ATOM 874 N N . LYS A 1 111 ? -1.139 18.248 21.433 1.00 39.16 111 LYS A N 1
ATOM 875 C CA . LYS A 1 111 ? -1.172 17.590 20.099 1.00 39.16 111 LYS A CA 1
ATOM 876 C C . LYS A 1 111 ? 0.008 17.891 19.150 1.00 39.16 111 LYS A C 1
ATOM 878 O O . LYS A 1 111 ? -0.080 17.588 17.962 1.00 39.16 111 LYS A O 1
ATOM 883 N N . GLU A 1 112 ? 1.121 18.433 19.639 1.00 43.09 112 GLU A N 1
ATOM 884 C CA . GLU A 1 112 ? 2.334 18.614 18.828 1.00 43.09 112 GLU A CA 1
ATOM 885 C C . GLU A 1 112 ? 3.335 17.480 19.095 1.00 43.09 112 GLU A C 1
ATOM 887 O O . GLU A 1 112 ? 3.858 17.344 20.202 1.00 43.09 112 GLU A O 1
ATOM 892 N N . ILE A 1 113 ? 3.605 16.658 18.073 1.00 48.34 113 ILE A N 1
ATOM 893 C CA . ILE A 1 113 ? 4.627 15.603 18.128 1.00 48.34 113 ILE A CA 1
ATOM 894 C C . ILE A 1 113 ? 5.989 16.258 17.902 1.00 48.34 113 ILE A C 1
ATOM 896 O O . ILE A 1 113 ? 6.312 16.682 16.794 1.00 48.34 113 ILE A O 1
ATOM 900 N N . ASN A 1 114 ? 6.795 16.343 18.956 1.00 44.28 114 ASN A N 1
ATOM 901 C CA . ASN A 1 114 ? 8.099 16.990 18.888 1.00 44.28 114 ASN A CA 1
ATOM 902 C C . ASN A 1 114 ? 9.178 15.973 18.475 1.00 44.28 114 ASN A C 1
ATOM 904 O O . ASN A 1 114 ? 9.748 15.290 19.321 1.00 44.28 114 ASN A O 1
ATOM 908 N N . GLU A 1 115 ? 9.444 15.851 17.170 1.00 47.69 115 GLU A N 1
ATOM 909 C CA . GLU A 1 115 ? 10.312 14.801 16.594 1.00 47.69 115 GLU A CA 1
ATOM 910 C C . GLU A 1 115 ? 11.777 14.831 17.081 1.00 47.69 115 GLU A C 1
ATOM 912 O O . GLU A 1 115 ? 12.501 13.853 16.914 1.00 47.69 115 GLU A O 1
ATOM 917 N N . ASN A 1 116 ? 12.202 15.915 17.742 1.00 46.97 116 ASN A N 1
ATOM 918 C CA . ASN A 1 116 ? 13.523 16.063 18.365 1.00 46.97 116 ASN A CA 1
ATOM 919 C C . ASN A 1 116 ? 13.548 15.716 19.875 1.00 46.97 116 ASN A C 1
ATOM 921 O O . ASN A 1 116 ? 14.475 16.114 20.586 1.00 46.97 116 ASN A O 1
ATOM 925 N N . SER A 1 117 ? 12.541 15.014 20.411 1.00 56.41 117 SER A N 1
ATOM 926 C CA . SER A 1 117 ? 12.545 14.585 21.816 1.00 56.41 117 SER A CA 1
ATOM 927 C C . SER A 1 117 ? 13.564 13.475 22.100 1.00 56.41 117 SER A C 1
ATOM 929 O O . SER A 1 117 ? 13.596 12.469 21.402 1.00 56.41 117 SER A O 1
ATOM 931 N N . ASN A 1 118 ? 14.316 13.582 23.204 1.00 63.25 118 ASN A N 1
ATOM 932 C CA . ASN A 1 118 ? 15.238 12.534 23.691 1.00 63.25 118 ASN A CA 1
ATOM 933 C C . ASN A 1 118 ? 14.516 11.306 24.310 1.00 63.25 118 ASN A C 1
ATOM 935 O O . ASN A 1 118 ? 15.082 10.621 25.165 1.00 63.25 118 ASN A O 1
ATOM 939 N N . GLY A 1 119 ? 13.261 11.061 23.922 1.00 74.88 119 GLY A N 1
ATOM 940 C CA . GLY A 1 119 ? 12.329 10.156 24.589 1.00 74.88 119 GLY A CA 1
ATOM 941 C C . GLY A 1 119 ? 11.970 10.550 26.023 1.00 74.88 119 GLY A C 1
ATOM 942 O O . GLY A 1 119 ? 12.347 11.615 26.515 1.00 74.88 119 GLY A O 1
ATOM 943 N N . THR A 1 120 ? 11.199 9.679 26.671 1.00 84.44 120 THR A N 1
ATOM 944 C CA . THR A 1 120 ? 10.612 9.911 27.999 1.00 84.44 120 THR A CA 1
ATOM 945 C C . THR A 1 120 ? 11.467 9.347 29.138 1.00 84.44 120 THR A C 1
ATOM 947 O O . THR A 1 120 ? 12.076 8.286 28.979 1.00 84.44 120 THR A O 1
ATOM 950 N N . GLU A 1 121 ? 11.460 9.985 30.311 1.00 87.94 121 GLU A N 1
ATOM 951 C CA . GLU A 1 121 ? 12.300 9.633 31.473 1.00 87.94 121 GLU A CA 1
ATOM 952 C C . GLU A 1 121 ? 11.504 9.345 32.765 1.00 87.94 121 GLU A C 1
ATOM 954 O O . GLU A 1 121 ? 10.415 9.878 32.982 1.00 87.94 121 GLU A O 1
ATOM 959 N N . ILE A 1 122 ? 12.087 8.545 33.673 1.00 90.31 122 ILE A N 1
ATOM 960 C CA . ILE A 1 122 ? 11.587 8.363 35.052 1.00 90.31 122 ILE A CA 1
ATOM 961 C C . ILE A 1 122 ? 12.555 8.978 36.056 1.00 90.31 122 ILE A C 1
ATOM 963 O O . ILE A 1 122 ? 13.775 8.846 35.943 1.00 90.31 122 ILE A O 1
ATOM 967 N N . TYR A 1 123 ? 11.995 9.606 37.081 1.00 89.00 123 TYR A N 1
ATOM 968 C CA . TYR A 1 123 ? 12.688 10.274 38.165 1.00 89.00 123 TYR A CA 1
ATOM 969 C C . TYR A 1 123 ? 12.435 9.579 39.503 1.00 89.00 123 TYR A C 1
ATOM 971 O O . TYR A 1 123 ? 11.297 9.434 39.951 1.00 89.00 123 TYR A O 1
ATOM 979 N N . PHE A 1 124 ? 13.527 9.222 40.176 1.00 89.75 124 PHE A N 1
ATOM 980 C CA . PHE A 1 124 ? 13.545 8.652 41.518 1.00 89.75 124 PHE A CA 1
ATOM 981 C C . PHE A 1 124 ? 14.193 9.640 42.505 1.00 89.75 124 PHE A C 1
ATOM 983 O O . PHE A 1 124 ? 15.392 9.531 42.792 1.00 89.75 124 PHE A O 1
ATOM 990 N N . PRO A 1 125 ? 13.448 10.649 43.003 1.00 86.50 125 PRO A N 1
ATOM 991 C CA . PRO A 1 125 ? 13.916 11.519 44.075 1.00 86.50 125 PRO A CA 1
ATOM 992 C C . PRO A 1 125 ? 13.942 10.772 45.417 1.00 86.50 125 PRO A C 1
ATOM 994 O O . PRO A 1 125 ? 12.983 10.090 45.790 1.00 86.50 125 PRO A O 1
ATOM 997 N N . MET A 1 126 ? 15.049 10.928 46.150 1.00 84.19 126 MET A N 1
ATOM 998 C CA . MET A 1 126 ? 15.351 10.185 47.377 1.00 84.19 126 MET A CA 1
ATOM 999 C C . MET A 1 126 ? 15.556 11.122 48.572 1.00 84.19 126 MET A C 1
ATOM 1001 O O . MET A 1 126 ? 16.194 12.181 48.481 1.00 84.19 126 MET A O 1
ATOM 1005 N N . TYR A 1 127 ? 15.019 10.704 49.714 1.00 79.75 127 TYR A N 1
ATOM 1006 C CA . TYR A 1 127 ? 14.884 11.506 50.930 1.00 79.75 127 TYR A CA 1
ATOM 1007 C C . TYR A 1 127 ? 15.387 10.728 52.154 1.00 79.75 127 TYR A C 1
ATOM 1009 O O . TYR A 1 127 ? 15.639 9.532 52.059 1.00 79.75 127 TYR A O 1
ATOM 1017 N N . GLY A 1 128 ? 15.528 11.403 53.300 1.00 75.25 128 GLY A N 1
ATOM 1018 C CA . GLY A 1 128 ? 16.063 10.831 54.545 1.00 75.25 128 GLY A CA 1
ATOM 1019 C C . GLY A 1 128 ? 17.582 10.993 54.695 1.00 75.25 128 GLY A C 1
ATOM 1020 O O . GLY A 1 128 ? 18.180 11.886 54.085 1.00 75.25 128 GLY A O 1
ATOM 1021 N N . LYS A 1 129 ? 18.203 10.134 55.512 1.00 70.81 129 LYS A N 1
ATOM 1022 C CA . LYS A 1 129 ? 19.656 10.048 55.748 1.00 70.81 129 LYS A CA 1
ATOM 1023 C C . LYS A 1 129 ? 20.185 8.649 55.421 1.00 70.81 129 LYS A C 1
ATOM 1025 O O . LYS A 1 129 ? 19.571 7.646 55.771 1.00 70.81 129 LYS A O 1
ATOM 1030 N N . SER A 1 130 ? 21.334 8.611 54.754 1.00 71.69 130 SER A N 1
ATOM 1031 C CA . SER A 1 130 ? 22.059 7.405 54.350 1.00 71.69 130 SER A CA 1
ATOM 1032 C C . SER A 1 130 ? 23.516 7.787 54.059 1.00 71.69 130 SER A C 1
ATOM 1034 O O . SER A 1 130 ? 23.780 8.937 53.697 1.00 71.69 130 SER A O 1
ATOM 1036 N N . SER A 1 131 ? 24.456 6.861 54.251 1.00 69.88 131 SER A N 1
ATOM 1037 C CA . SER A 1 131 ? 25.879 7.057 53.933 1.00 69.88 131 SER A CA 1
ATOM 1038 C C . SER A 1 131 ? 26.214 6.741 52.475 1.00 69.88 131 SER A C 1
ATOM 1040 O O . SER A 1 131 ? 27.095 7.376 51.903 1.00 69.88 131 SER A O 1
ATOM 1042 N N . GLN A 1 132 ? 25.519 5.765 51.891 1.00 78.38 132 GLN A N 1
ATOM 1043 C CA . GLN A 1 132 ? 25.734 5.249 50.542 1.00 78.38 132 GLN A CA 1
ATOM 1044 C C . GLN A 1 132 ? 24.442 4.586 50.054 1.00 78.38 132 GLN A C 1
ATOM 1046 O O . GLN A 1 132 ? 23.721 3.969 50.838 1.00 78.38 132 GLN A O 1
ATOM 1051 N N . ILE A 1 133 ? 24.152 4.712 48.761 1.00 82.31 133 ILE A N 1
ATOM 1052 C CA . ILE A 1 133 ? 23.002 4.073 48.114 1.00 82.31 133 ILE A CA 1
ATOM 1053 C C . ILE A 1 133 ? 23.543 3.024 47.144 1.00 82.31 133 ILE A C 1
ATOM 1055 O O . ILE A 1 133 ? 24.396 3.337 46.321 1.00 82.31 133 ILE A O 1
ATOM 1059 N N . ASN A 1 134 ? 23.056 1.791 47.205 1.00 85.69 134 ASN A N 1
ATOM 1060 C CA . ASN A 1 134 ? 23.450 0.728 46.283 1.00 85.69 134 ASN A CA 1
ATOM 1061 C C . ASN A 1 134 ? 22.271 0.411 45.358 1.00 85.69 134 ASN A C 1
ATOM 1063 O O . ASN A 1 134 ? 21.211 -0.022 45.817 1.00 85.69 134 ASN A O 1
ATOM 1067 N N . ALA A 1 135 ? 22.454 0.666 44.063 1.00 87.81 135 ALA A N 1
ATOM 1068 C CA . ALA A 1 135 ? 21.463 0.442 43.017 1.00 87.81 135 ALA A CA 1
ATOM 1069 C C . ALA A 1 135 ? 21.843 -0.793 42.189 1.00 87.81 135 ALA A C 1
ATOM 1071 O O . ALA A 1 135 ? 22.994 -0.913 41.782 1.00 87.81 135 ALA A O 1
ATOM 1072 N N . ALA A 1 136 ? 20.899 -1.694 41.918 1.00 89.31 136 ALA A N 1
ATOM 1073 C CA . ALA A 1 136 ? 21.109 -2.869 41.066 1.00 89.31 136 ALA A CA 1
ATOM 1074 C C . ALA A 1 136 ? 19.918 -3.053 40.121 1.00 89.31 136 ALA A C 1
ATOM 1076 O O . ALA A 1 136 ? 18.770 -2.986 40.570 1.00 89.31 136 ALA A O 1
ATOM 1077 N N . LEU A 1 137 ? 20.188 -3.236 38.825 1.00 91.69 137 LEU A N 1
ATOM 1078 C CA . LEU A 1 137 ? 19.161 -3.343 37.786 1.00 91.69 137 LEU A CA 1
ATOM 1079 C C . LEU A 1 137 ? 19.115 -4.747 37.187 1.00 91.69 137 LEU A C 1
ATOM 1081 O O . LEU A 1 137 ? 20.148 -5.329 36.863 1.00 91.69 137 LEU A O 1
ATOM 1085 N N . TYR A 1 138 ? 17.898 -5.245 36.986 1.00 91.12 138 TYR A N 1
ATOM 1086 C CA . TYR A 1 138 ? 17.620 -6.587 36.489 1.00 91.12 138 TYR A CA 1
ATOM 1087 C C . TYR A 1 138 ? 16.762 -6.513 35.224 1.00 91.12 138 TYR A C 1
ATOM 1089 O O . TYR A 1 138 ? 15.893 -5.648 35.081 1.00 91.12 138 TYR A O 1
ATOM 1097 N N . ALA A 1 139 ? 17.012 -7.418 34.279 1.00 90.31 139 ALA A N 1
ATOM 1098 C CA . ALA A 1 139 ? 16.211 -7.497 33.064 1.00 90.31 139 ALA A CA 1
ATOM 1099 C C . ALA A 1 139 ? 14.782 -7.993 33.383 1.00 90.31 139 ALA A C 1
ATOM 1101 O O . ALA A 1 139 ? 14.609 -8.775 34.323 1.00 90.31 139 ALA A O 1
ATOM 1102 N N . PRO A 1 140 ? 13.753 -7.594 32.608 1.00 87.44 140 PRO A N 1
ATOM 1103 C CA . PRO A 1 140 ? 12.377 -8.021 32.852 1.00 87.44 140 PRO A CA 1
ATOM 1104 C C . PRO A 1 140 ? 12.241 -9.548 32.925 1.00 87.44 140 PRO A C 1
ATOM 1106 O O . PRO A 1 140 ? 12.692 -10.258 32.027 1.00 87.44 140 PRO A O 1
ATOM 1109 N N . ASN A 1 141 ? 11.574 -10.043 33.971 1.00 86.88 141 ASN A N 1
ATOM 1110 C CA . ASN A 1 141 ? 11.405 -11.471 34.288 1.00 86.88 141 ASN A CA 1
ATOM 1111 C C . ASN A 1 141 ? 12.691 -12.234 34.686 1.00 86.88 141 ASN A C 1
ATOM 1113 O O . ASN A 1 141 ? 12.675 -13.468 34.741 1.00 86.88 141 ASN A O 1
ATOM 1117 N N . MET A 1 142 ? 13.780 -11.520 34.994 1.00 88.31 142 MET A N 1
ATOM 1118 C CA . MET A 1 142 ? 15.065 -12.061 35.464 1.00 88.31 142 MET A CA 1
ATOM 1119 C C . MET A 1 142 ? 15.504 -11.457 36.815 1.00 88.31 142 MET A C 1
ATOM 1121 O O . MET A 1 142 ? 16.692 -11.469 37.130 1.00 88.31 142 MET A O 1
ATOM 1125 N N . ASP A 1 143 ? 14.574 -10.936 37.624 1.00 89.75 143 ASP A N 1
ATOM 1126 C CA . ASP A 1 143 ? 14.888 -10.396 38.954 1.00 89.75 143 ASP A CA 1
ATOM 1127 C C . ASP A 1 143 ? 14.833 -11.489 40.045 1.00 89.75 143 ASP A C 1
ATOM 1129 O O . ASP A 1 143 ? 13.756 -12.022 40.329 1.00 89.75 143 ASP A O 1
ATOM 1133 N N . PRO A 1 144 ? 15.948 -11.819 40.724 1.00 89.00 144 PRO A N 1
ATOM 1134 C CA . PRO A 1 144 ? 15.927 -12.759 41.843 1.00 89.00 144 PRO A CA 1
ATOM 1135 C C . PRO A 1 144 ? 15.160 -12.220 43.063 1.00 89.00 144 PRO A C 1
ATOM 1137 O O . PRO A 1 144 ? 14.637 -13.017 43.842 1.00 89.00 144 PRO A O 1
ATOM 1140 N N . ASN A 1 145 ? 15.020 -10.897 43.229 1.00 89.12 145 ASN A N 1
ATOM 1141 C CA . ASN A 1 145 ? 14.329 -10.306 44.379 1.00 89.12 145 ASN A CA 1
ATOM 1142 C C . ASN A 1 145 ? 12.814 -10.583 44.330 1.00 89.12 145 ASN A C 1
ATOM 1144 O O . ASN A 1 145 ? 12.228 -10.931 45.359 1.00 89.12 145 ASN A O 1
ATOM 1148 N N . ARG A 1 146 ? 12.191 -10.542 43.140 1.00 88.75 146 ARG A N 1
ATOM 1149 C CA . ARG A 1 146 ? 10.823 -11.046 42.889 1.00 88.75 146 ARG A CA 1
ATOM 1150 C C . ARG A 1 146 ? 10.624 -12.498 43.346 1.00 88.75 146 ARG A C 1
ATOM 1152 O O . ARG A 1 146 ? 9.556 -12.814 43.871 1.00 88.75 146 ARG A O 1
ATOM 1159 N N . VAL A 1 147 ? 11.627 -13.370 43.202 1.00 88.94 147 VAL A N 1
ATOM 1160 C CA . VAL A 1 147 ? 11.537 -14.762 43.682 1.00 88.94 147 VAL A CA 1
ATOM 1161 C C . VAL A 1 147 ? 11.726 -14.835 45.198 1.00 88.94 147 VAL A C 1
ATOM 1163 O O . VAL A 1 147 ? 10.885 -15.402 45.889 1.00 88.94 147 VAL A O 1
ATOM 1166 N N . VAL A 1 148 ? 12.798 -14.239 45.728 1.00 87.12 148 VAL A N 1
ATOM 1167 C CA . VAL A 1 148 ? 13.203 -14.393 47.137 1.00 87.12 148 VAL A CA 1
ATOM 1168 C C . VAL A 1 148 ? 12.251 -13.686 48.106 1.00 87.12 148 VAL A C 1
ATOM 1170 O O . VAL A 1 148 ? 11.816 -14.301 49.075 1.00 87.12 148 VAL A O 1
ATOM 1173 N N . TYR A 1 149 ? 11.888 -12.425 47.849 1.00 86.94 149 TYR A N 1
ATOM 1174 C CA . TYR A 1 149 ? 11.062 -11.632 48.774 1.00 86.94 149 TYR A CA 1
ATOM 1175 C C . TYR A 1 149 ? 9.556 -11.749 48.508 1.00 86.94 149 TYR A C 1
ATOM 1177 O O . TYR A 1 149 ? 8.762 -11.604 49.434 1.00 86.94 149 TYR A O 1
ATOM 1185 N N . PHE A 1 150 ? 9.148 -12.004 47.258 1.00 87.50 150 PHE A N 1
ATOM 1186 C CA . PHE A 1 150 ? 7.733 -11.985 46.853 1.00 87.50 150 PHE A CA 1
ATOM 1187 C C . PHE A 1 150 ? 7.196 -13.335 46.349 1.00 87.50 150 PHE A C 1
ATOM 1189 O O . PHE A 1 150 ? 6.005 -13.429 46.053 1.00 87.50 150 PHE A O 1
ATOM 1196 N N . ASN A 1 151 ? 8.037 -14.376 46.259 1.00 85.00 151 ASN A N 1
ATOM 1197 C CA . ASN A 1 151 ? 7.677 -15.713 45.766 1.00 85.00 151 ASN A CA 1
ATOM 1198 C C . ASN A 1 151 ? 6.980 -15.695 44.384 1.00 85.00 151 ASN A C 1
ATOM 1200 O O . ASN A 1 151 ? 6.074 -16.485 44.106 1.00 85.00 151 ASN A O 1
ATOM 1204 N N . GLN A 1 152 ? 7.374 -14.755 43.516 1.00 84.25 152 GLN A N 1
ATOM 1205 C CA . GLN A 1 152 ? 6.877 -14.641 42.144 1.00 84.25 152 GLN A CA 1
ATOM 1206 C C . GLN A 1 152 ? 7.715 -15.509 41.198 1.00 84.25 152 GLN A C 1
ATOM 1208 O O . GLN A 1 152 ? 8.940 -15.563 41.296 1.00 84.25 152 GLN A O 1
ATOM 1213 N N . SER A 1 153 ? 7.064 -16.158 40.232 1.00 81.81 153 SER A N 1
ATOM 1214 C CA . SER A 1 153 ? 7.748 -16.922 39.183 1.00 81.81 153 SER A CA 1
ATOM 1215 C C . SER A 1 153 ? 8.551 -16.007 38.252 1.00 81.81 153 SER A C 1
ATOM 1217 O O . SER A 1 153 ? 8.021 -15.006 37.767 1.00 81.81 153 SER A O 1
ATOM 1219 N N . GLN A 1 154 ? 9.792 -16.385 37.952 1.00 85.94 154 GLN A N 1
ATOM 1220 C CA . GLN A 1 154 ? 10.710 -15.702 37.029 1.00 85.94 154 GLN A CA 1
ATOM 1221 C C . GLN A 1 154 ? 11.341 -16.726 36.069 1.00 85.94 154 GLN A C 1
ATOM 1223 O O . GLN A 1 154 ? 11.132 -17.929 36.224 1.00 85.94 154 GLN A O 1
ATOM 1228 N N . MET A 1 155 ? 12.118 -16.274 35.080 1.00 84.00 155 MET A N 1
ATOM 1229 C CA . MET A 1 155 ? 12.817 -17.153 34.125 1.00 84.00 155 MET A CA 1
ATOM 1230 C C . MET A 1 155 ? 14.155 -17.712 34.657 1.00 84.00 155 MET A C 1
ATOM 1232 O O . MET A 1 155 ? 14.827 -18.472 33.960 1.00 84.00 155 MET A O 1
ATOM 1236 N N . LEU A 1 156 ? 14.531 -17.365 35.892 1.00 85.00 156 LEU A N 1
ATOM 1237 C CA . LEU A 1 156 ? 15.736 -17.845 36.573 1.00 85.00 156 LEU A CA 1
ATOM 1238 C C . LEU A 1 156 ? 15.623 -19.319 36.995 1.00 85.00 156 LEU A C 1
ATOM 1240 O O . LEU A 1 156 ? 14.596 -19.767 37.502 1.00 85.00 156 LEU A O 1
ATOM 1244 N N . THR A 1 157 ? 16.720 -20.066 36.862 1.00 86.19 157 THR A N 1
ATOM 1245 C CA . THR A 1 157 ? 16.861 -21.403 37.462 1.00 86.19 157 THR A CA 1
ATOM 1246 C C . THR A 1 157 ? 17.248 -21.312 38.940 1.00 86.19 157 THR A C 1
ATOM 1248 O O . THR A 1 157 ? 17.918 -20.364 39.348 1.00 86.19 157 THR A O 1
ATOM 1251 N N . GLN A 1 158 ? 16.912 -22.334 39.739 1.00 85.69 158 GLN A N 1
ATOM 1252 C CA . GLN A 1 158 ? 17.296 -22.389 41.160 1.00 85.69 158 GLN A CA 1
ATOM 1253 C C . GLN A 1 158 ? 18.808 -22.188 41.356 1.00 85.69 158 GLN A C 1
ATOM 1255 O O . GLN A 1 158 ? 19.217 -21.381 42.178 1.00 85.69 158 GLN A O 1
ATOM 1260 N N . SER A 1 159 ? 19.635 -22.813 40.515 1.00 85.81 159 SER A N 1
ATOM 1261 C CA . SER A 1 159 ? 21.095 -22.659 40.528 1.00 85.81 159 SER A CA 1
ATOM 1262 C C . SER A 1 159 ? 21.594 -21.228 40.285 1.00 85.81 159 SER A C 1
ATOM 1264 O O . SER A 1 159 ? 22.677 -20.889 40.751 1.00 85.81 159 SER A O 1
ATOM 1266 N N . GLN A 1 160 ? 20.841 -20.386 39.568 1.00 85.69 160 GLN A N 1
ATOM 1267 C CA . GLN A 1 160 ? 21.177 -18.964 39.402 1.00 85.69 160 GLN A CA 1
ATOM 1268 C C . GLN A 1 160 ? 20.780 -18.147 40.637 1.00 85.69 160 GLN A C 1
ATOM 1270 O O . GLN A 1 160 ? 21.501 -17.228 41.007 1.00 85.69 160 GLN A O 1
ATOM 1275 N N . ILE A 1 161 ? 19.676 -18.504 41.301 1.00 86.56 161 ILE A N 1
ATOM 1276 C CA . ILE A 1 161 ? 19.245 -17.878 42.560 1.00 86.56 161 ILE A CA 1
ATOM 1277 C C . ILE A 1 161 ? 20.226 -18.237 43.687 1.00 86.56 161 ILE A C 1
ATOM 1279 O O . ILE A 1 161 ? 20.678 -17.353 44.408 1.00 86.56 161 ILE A O 1
ATOM 1283 N N . ASP A 1 162 ? 20.627 -19.507 43.787 1.00 86.56 162 ASP A N 1
ATOM 1284 C CA . ASP A 1 162 ? 21.612 -19.988 44.763 1.00 86.56 162 ASP A CA 1
ATOM 1285 C C . ASP A 1 162 ? 22.985 -19.310 44.569 1.00 86.56 162 ASP A C 1
ATOM 1287 O O . ASP A 1 162 ? 23.646 -18.946 45.544 1.00 86.56 162 ASP A O 1
ATOM 1291 N N . LEU A 1 163 ? 23.405 -19.103 43.311 1.00 86.56 163 LEU A N 1
ATOM 1292 C CA . LEU A 1 163 ? 24.625 -18.364 42.971 1.00 86.56 163 LEU A CA 1
ATOM 1293 C C . LEU A 1 163 ? 24.514 -16.880 43.347 1.00 86.56 163 LEU A C 1
ATOM 1295 O O . LEU A 1 163 ? 25.427 -16.347 43.972 1.00 86.56 163 LEU A O 1
ATOM 1299 N N . TRP A 1 164 ? 23.394 -16.231 43.027 1.00 86.94 164 TRP A N 1
ATOM 1300 C CA . TRP A 1 164 ? 23.158 -14.824 43.356 1.00 86.94 164 TRP A CA 1
ATOM 1301 C C . TRP A 1 164 ? 23.170 -14.574 44.873 1.00 86.94 164 TRP A C 1
ATOM 1303 O O . TRP A 1 164 ? 23.867 -13.674 45.339 1.00 86.94 164 TRP A O 1
ATOM 1313 N N . LEU A 1 165 ? 22.501 -15.428 45.660 1.00 84.38 165 LEU A N 1
ATOM 1314 C CA . LEU A 1 165 ? 22.548 -15.385 47.129 1.00 84.38 165 LEU A CA 1
ATOM 1315 C C . LEU A 1 165 ? 23.988 -15.532 47.659 1.00 84.38 165 LEU A C 1
ATOM 1317 O O . LEU A 1 165 ? 24.374 -14.879 48.631 1.00 84.38 165 LEU A O 1
ATOM 1321 N N . PHE A 1 166 ? 24.803 -16.374 47.018 1.00 83.44 166 PHE A N 1
ATOM 1322 C CA . PHE A 1 166 ? 26.204 -16.582 47.383 1.00 83.44 166 PHE A CA 1
ATOM 1323 C C . PHE A 1 166 ? 27.101 -15.383 47.027 1.00 83.44 166 PHE A C 1
ATOM 1325 O O . PHE A 1 166 ? 27.943 -14.996 47.842 1.00 83.44 166 PHE A O 1
ATOM 1332 N N . GLU A 1 167 ? 26.925 -14.775 45.854 1.00 80.75 167 GLU A N 1
ATOM 1333 C CA . GLU A 1 167 ? 27.648 -13.569 45.421 1.00 80.75 167 GLU A CA 1
ATOM 1334 C C . GLU A 1 167 ? 27.306 -12.364 46.306 1.00 80.75 167 GLU A C 1
ATOM 1336 O O . GLU A 1 167 ? 28.203 -11.670 46.798 1.00 80.75 167 GLU A O 1
ATOM 1341 N N . GLU A 1 168 ? 26.019 -12.187 46.605 1.00 78.19 168 GLU A N 1
ATOM 1342 C CA . GLU A 1 168 ? 25.526 -11.145 47.501 1.00 78.19 168 GLU A CA 1
ATOM 1343 C C . GLU A 1 168 ? 26.033 -11.327 48.936 1.00 78.19 168 GLU A C 1
ATOM 1345 O O . GLU A 1 168 ? 26.411 -10.347 49.573 1.00 78.19 168 GLU A O 1
ATOM 1350 N N . SER A 1 169 ? 26.161 -12.565 49.431 1.00 74.19 169 SER A N 1
ATOM 1351 C CA . SER A 1 169 ? 26.760 -12.840 50.752 1.00 74.19 169 SER A CA 1
ATOM 1352 C C . SER A 1 169 ? 28.237 -12.423 50.879 1.00 74.19 169 SER A C 1
ATOM 1354 O O . SER A 1 169 ? 28.789 -12.410 51.981 1.00 74.19 169 SER A O 1
ATOM 1356 N N . ARG A 1 170 ? 28.896 -12.104 49.756 1.00 70.81 170 ARG A N 1
ATOM 1357 C CA . ARG A 1 170 ? 30.340 -11.846 49.650 1.00 70.81 170 ARG A CA 1
ATOM 1358 C C . ARG A 1 170 ? 30.709 -10.402 49.306 1.00 70.81 170 ARG A C 1
ATOM 1360 O O . ARG A 1 170 ? 31.879 -10.165 49.008 1.00 70.81 170 ARG A O 1
ATOM 1367 N N . LEU A 1 171 ? 29.757 -9.460 49.333 1.00 66.19 171 LEU A N 1
ATOM 1368 C CA . LEU A 1 171 ? 29.955 -8.081 48.844 1.00 66.19 171 LEU A CA 1
ATOM 1369 C C . LEU A 1 171 ? 30.457 -8.047 47.381 1.00 66.19 171 LEU A C 1
ATOM 1371 O O . LEU A 1 171 ? 31.180 -7.135 46.976 1.00 66.19 171 LEU A O 1
ATOM 1375 N N . SER A 1 172 ? 30.110 -9.061 46.579 1.00 61.22 172 SER A N 1
ATOM 1376 C CA . SER A 1 172 ? 30.473 -9.093 45.165 1.00 61.22 172 SER A CA 1
ATOM 1377 C C . SER A 1 172 ? 29.516 -8.198 44.383 1.00 61.22 172 SER A C 1
ATOM 1379 O O . SER A 1 172 ? 28.302 -8.390 44.435 1.00 61.22 172 SER A O 1
ATOM 1381 N N . LEU A 1 173 ? 30.053 -7.200 43.677 1.00 61.75 173 LEU A N 1
ATOM 1382 C CA . LEU A 1 173 ? 29.256 -6.352 42.794 1.00 61.75 173 LEU A CA 1
ATOM 1383 C C . LEU A 1 173 ? 28.792 -7.183 41.595 1.00 61.75 173 LEU A C 1
ATOM 1385 O O . LEU A 1 173 ? 29.603 -7.538 40.739 1.00 61.75 173 LEU A O 1
ATOM 1389 N N . SER A 1 174 ? 27.492 -7.473 41.533 1.00 67.50 174 SER A N 1
ATOM 1390 C CA . SER A 1 174 ? 26.874 -8.095 40.363 1.00 67.50 174 SER A CA 1
ATOM 1391 C C . SER A 1 174 ? 26.974 -7.171 39.147 1.00 67.50 174 SER A C 1
ATOM 1393 O O . SER A 1 174 ? 27.096 -5.946 39.282 1.00 67.50 174 SER A O 1
ATOM 1395 N N . GLU A 1 175 ? 26.844 -7.726 37.945 1.00 70.12 175 GLU A N 1
ATOM 1396 C CA . GLU A 1 175 ? 26.692 -6.903 36.743 1.00 70.12 175 GLU A CA 1
ATOM 1397 C C . GLU A 1 175 ? 25.487 -5.952 36.886 1.00 70.12 175 GLU A C 1
ATOM 1399 O O . GLU A 1 175 ? 24.489 -6.275 37.535 1.00 70.12 175 GLU A O 1
ATOM 1404 N N . ASN A 1 176 ? 25.612 -4.742 36.329 1.00 84.88 176 ASN A N 1
ATOM 1405 C CA . ASN A 1 176 ? 24.642 -3.643 36.456 1.00 84.88 176 ASN A CA 1
ATOM 1406 C C . ASN A 1 176 ? 24.328 -3.187 37.906 1.00 84.88 176 ASN A C 1
ATOM 1408 O O . ASN A 1 176 ? 23.281 -2.577 38.148 1.00 84.88 176 ASN A O 1
ATOM 1412 N N . SER A 1 177 ? 25.231 -3.437 38.867 1.00 84.88 177 SER A N 1
ATOM 1413 C CA . SER A 1 177 ? 25.187 -2.833 40.210 1.00 84.88 177 SER A CA 1
ATOM 1414 C C . SER A 1 177 ? 26.120 -1.619 40.353 1.00 84.88 177 SER A C 1
ATOM 1416 O O . SER A 1 177 ? 27.185 -1.547 39.737 1.00 84.88 177 SER A O 1
ATOM 1418 N N . TYR A 1 178 ? 25.708 -0.642 41.167 1.00 85.56 178 TYR A N 1
ATOM 1419 C CA . TYR A 1 178 ? 26.407 0.625 41.390 1.00 85.56 178 TYR A CA 1
ATOM 1420 C C . TYR A 1 178 ? 26.307 1.091 42.844 1.00 85.56 178 TYR A C 1
ATOM 1422 O O . TYR A 1 178 ? 25.212 1.179 43.400 1.00 85.56 178 TYR A O 1
ATOM 1430 N N . SER A 1 179 ? 27.438 1.504 43.415 1.00 81.94 179 SER A N 1
ATOM 1431 C CA . SER A 1 179 ? 27.503 2.203 44.702 1.00 81.94 179 SER A CA 1
ATOM 1432 C C . SER A 1 179 ? 27.565 3.719 44.491 1.00 81.94 179 SER A C 1
ATOM 1434 O O . SER A 1 179 ? 28.452 4.235 43.812 1.00 81.94 179 SER A O 1
ATOM 1436 N N . ILE A 1 180 ? 26.605 4.434 45.072 1.00 80.00 180 ILE A N 1
ATOM 1437 C CA . ILE A 1 180 ? 26.358 5.870 44.918 1.00 80.00 180 ILE A CA 1
ATOM 1438 C C . ILE A 1 180 ? 26.699 6.569 46.240 1.00 80.00 180 ILE A C 1
ATOM 1440 O O . ILE A 1 180 ? 26.024 6.370 47.251 1.00 80.00 180 ILE A O 1
ATOM 1444 N N . GLY A 1 181 ? 27.774 7.365 46.235 1.00 64.94 181 GLY A N 1
ATOM 1445 C CA . GLY A 1 181 ? 28.403 7.892 47.455 1.00 64.94 181 GLY A CA 1
ATOM 1446 C C . GLY A 1 181 ? 28.333 9.409 47.679 1.00 64.94 181 GLY A C 1
ATOM 1447 O O . GLY A 1 181 ? 28.785 9.863 48.728 1.00 64.94 181 GLY A O 1
ATOM 1448 N N . THR A 1 182 ? 27.812 10.220 46.744 1.00 60.53 182 THR A N 1
ATOM 1449 C CA . THR A 1 182 ? 27.765 11.688 46.920 1.00 60.53 182 THR A CA 1
ATOM 1450 C C . THR A 1 182 ? 26.351 12.177 47.287 1.00 60.53 182 THR A C 1
ATOM 1452 O O . THR A 1 182 ? 25.430 12.157 46.465 1.00 60.53 182 THR A O 1
ATOM 1455 N N . PRO A 1 183 ? 26.121 12.662 48.526 1.00 59.72 183 PRO A N 1
ATOM 1456 C CA . PRO A 1 183 ? 24.859 13.308 48.859 1.00 59.72 183 PRO A CA 1
ATOM 1457 C C . PRO A 1 183 ? 24.740 14.647 48.113 1.00 59.72 183 PRO A C 1
ATOM 1459 O O . PRO A 1 183 ? 25.615 15.509 48.206 1.00 59.72 183 PRO A O 1
ATOM 1462 N N . ARG A 1 184 ? 23.593 14.845 47.453 1.00 65.94 184 ARG A N 1
ATOM 1463 C CA . ARG A 1 184 ? 23.196 15.982 46.596 1.00 65.94 184 ARG A CA 1
ATOM 1464 C C . ARG A 1 184 ? 23.772 16.011 45.171 1.00 65.94 184 ARG A C 1
ATOM 1466 O O . ARG A 1 184 ? 23.856 17.092 44.589 1.00 65.94 184 ARG A O 1
ATOM 1473 N N . ALA A 1 185 ? 24.097 14.864 44.576 1.00 70.12 185 ALA A N 1
ATOM 1474 C CA . ALA A 1 185 ? 24.317 14.764 43.129 1.00 70.12 185 ALA A CA 1
ATOM 1475 C C . ALA A 1 185 ? 23.061 14.304 42.359 1.00 70.12 185 ALA A C 1
ATOM 1477 O O . ALA A 1 185 ? 22.181 13.631 42.904 1.00 70.12 185 ALA A O 1
ATOM 1478 N N . PHE A 1 186 ? 23.003 14.669 41.074 1.00 79.50 186 PHE A N 1
ATOM 1479 C CA . PHE A 1 186 ? 22.074 14.092 40.102 1.00 79.50 186 PHE A CA 1
ATOM 1480 C C . PHE A 1 186 ? 22.766 12.949 39.361 1.00 79.50 186 PHE A C 1
ATOM 1482 O O . PHE A 1 186 ? 23.873 13.118 38.851 1.00 79.50 186 PHE A O 1
ATOM 1489 N N . TYR A 1 187 ? 22.093 11.811 39.245 1.00 85.88 187 TYR A N 1
ATOM 1490 C CA . TYR A 1 187 ? 22.596 10.636 38.542 1.00 85.88 187 TYR A CA 1
ATOM 1491 C C . TYR A 1 187 ? 21.699 10.323 37.352 1.00 85.88 187 TYR A C 1
ATOM 1493 O O . TYR A 1 187 ? 20.496 10.155 37.524 1.00 85.88 187 TYR A O 1
ATOM 1501 N N . LYS A 1 188 ? 22.268 10.214 36.148 1.00 87.81 188 LYS A N 1
ATOM 1502 C CA . LYS A 1 188 ? 21.552 9.694 34.978 1.00 87.81 188 LYS A CA 1
ATOM 1503 C C . LYS A 1 188 ? 22.018 8.271 34.699 1.00 87.81 188 LYS A C 1
ATOM 1505 O O . LYS A 1 188 ? 23.203 8.037 34.467 1.00 87.81 188 LYS A O 1
ATOM 1510 N N . LEU A 1 189 ? 21.077 7.339 34.743 1.00 90.12 189 LEU A N 1
ATOM 1511 C CA . LEU A 1 189 ? 21.269 5.914 34.536 1.00 90.12 189 LEU A CA 1
ATOM 1512 C C . LEU A 1 189 ? 20.569 5.518 33.234 1.00 90.12 189 LEU A C 1
ATOM 1514 O O . LEU A 1 189 ? 19.343 5.430 33.173 1.00 90.12 189 LEU A O 1
ATOM 1518 N N . ALA A 1 190 ? 21.363 5.329 32.183 1.00 90.31 190 ALA A N 1
ATOM 1519 C CA . ALA A 1 190 ? 20.865 4.921 30.877 1.00 90.31 190 ALA A CA 1
ATOM 1520 C C . ALA A 1 190 ? 20.950 3.395 30.741 1.00 90.31 190 ALA A C 1
ATOM 1522 O O . ALA A 1 190 ? 22.029 2.830 30.938 1.00 90.31 190 ALA A O 1
ATOM 1523 N N . TYR A 1 191 ? 19.839 2.737 30.405 1.00 91.56 191 TYR A N 1
ATOM 1524 C CA . TYR A 1 191 ? 19.761 1.284 30.217 1.00 91.56 191 TYR A CA 1
ATOM 1525 C C . TYR A 1 191 ? 19.491 0.906 28.756 1.00 91.56 191 TYR A C 1
ATOM 1527 O O . TYR A 1 191 ? 18.838 1.641 28.019 1.00 91.56 191 TYR A O 1
ATOM 1535 N N . GLN A 1 192 ? 19.959 -0.264 28.336 1.00 90.00 192 GLN A N 1
ATOM 1536 C CA . GLN A 1 192 ? 19.584 -0.899 27.077 1.00 90.00 192 GLN A CA 1
ATOM 1537 C C . GLN A 1 192 ? 19.185 -2.345 27.373 1.00 90.00 192 GLN A C 1
ATOM 1539 O O . GLN A 1 192 ? 19.929 -3.073 28.031 1.00 90.00 192 GLN A O 1
ATOM 1544 N N . LEU A 1 193 ? 18.004 -2.757 26.911 1.00 89.31 193 LEU A N 1
ATOM 1545 C CA . LEU A 1 193 ? 17.576 -4.154 26.980 1.00 89.31 193 LEU A CA 1
ATOM 1546 C C . LEU A 1 193 ? 18.075 -4.908 25.747 1.00 89.31 193 LEU A C 1
ATOM 1548 O O . LEU A 1 193 ? 17.928 -4.427 24.619 1.00 89.31 193 LEU A O 1
ATOM 1552 N N . GLN A 1 194 ? 18.620 -6.105 25.962 1.00 90.12 194 GLN A N 1
ATOM 1553 C CA . GLN A 1 194 ? 19.008 -7.007 24.883 1.00 90.12 194 GLN A CA 1
ATOM 1554 C C . GLN A 1 194 ? 18.431 -8.411 25.081 1.00 90.12 194 GLN A C 1
ATOM 1556 O O . GLN A 1 194 ? 18.281 -8.890 26.199 1.00 90.12 194 GLN A O 1
ATOM 1561 N N . MET A 1 195 ? 18.089 -9.077 23.981 1.00 89.75 195 MET A N 1
ATOM 1562 C CA . MET A 1 195 ? 17.632 -10.467 23.965 1.00 89.75 195 MET A CA 1
ATOM 1563 C C . MET A 1 195 ? 18.766 -11.352 23.463 1.00 89.75 195 MET A C 1
ATOM 1565 O O . MET A 1 195 ? 19.026 -11.411 22.258 1.00 89.75 195 MET A O 1
ATOM 1569 N N . HIS A 1 196 ? 19.443 -12.040 24.376 1.00 91.25 196 HIS A N 1
ATOM 1570 C CA . HIS A 1 196 ? 20.519 -12.961 24.032 1.00 91.25 196 HIS A CA 1
ATOM 1571 C C . HIS A 1 196 ? 19.918 -14.301 23.602 1.00 91.25 196 HIS A C 1
ATOM 1573 O O . HIS A 1 196 ? 19.135 -14.906 24.330 1.00 91.25 196 HIS A O 1
ATOM 1579 N N . GLN A 1 197 ? 20.247 -14.754 22.394 1.00 91.19 197 GLN A N 1
ATOM 1580 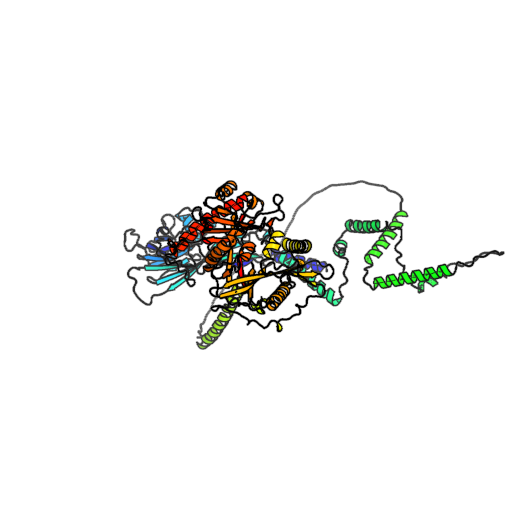C CA . GLN A 1 197 ? 19.828 -16.035 21.836 1.00 91.19 197 GLN A CA 1
ATOM 1581 C C . GLN A 1 197 ? 21.030 -16.978 21.731 1.00 91.19 197 GLN A C 1
ATOM 1583 O O . GLN A 1 197 ? 21.738 -16.988 20.717 1.00 91.19 197 GLN A O 1
ATOM 1588 N N . TYR A 1 198 ? 21.231 -17.786 22.768 1.00 88.44 198 TYR A N 1
ATOM 1589 C CA . TYR A 1 198 ? 22.261 -18.820 22.817 1.00 88.44 198 TYR A CA 1
ATOM 1590 C C . TYR A 1 198 ? 21.929 -19.990 21.888 1.00 88.44 198 TYR A C 1
ATOM 1592 O O . TYR A 1 198 ? 20.768 -20.388 21.761 1.00 88.44 198 TYR A O 1
ATOM 1600 N N . LEU A 1 199 ? 22.944 -20.586 21.264 1.00 87.62 199 LEU A N 1
ATOM 1601 C CA . LEU A 1 199 ? 22.801 -21.821 20.498 1.00 87.62 199 LEU A CA 1
ATOM 1602 C C . LEU A 1 199 ? 22.502 -22.995 21.430 1.00 87.62 199 LEU A C 1
ATOM 1604 O O . LEU A 1 199 ? 23.274 -23.306 22.335 1.00 87.62 199 LEU A O 1
ATOM 1608 N N . ASP A 1 200 ? 21.435 -23.732 21.131 1.00 84.94 200 ASP A N 1
ATOM 1609 C CA . ASP A 1 200 ? 21.233 -25.045 21.739 1.00 84.94 200 ASP A CA 1
ATOM 1610 C C . ASP A 1 200 ? 22.372 -26.015 21.345 1.00 84.94 200 ASP A C 1
ATOM 1612 O O . ASP A 1 200 ? 22.969 -25.919 20.265 1.00 84.94 200 ASP A O 1
ATOM 1616 N N . ASN A 1 201 ? 22.648 -27.008 22.193 1.00 79.69 201 ASN A N 1
ATOM 1617 C CA . ASN A 1 201 ? 23.707 -28.003 21.985 1.00 79.69 201 ASN A CA 1
ATOM 1618 C C . ASN A 1 201 ? 23.317 -29.101 20.961 1.00 79.69 201 ASN A C 1
ATOM 1620 O O . ASN A 1 201 ? 23.901 -30.187 20.910 1.00 79.69 201 ASN A O 1
ATOM 1624 N N . SER A 1 202 ? 22.306 -28.836 20.129 1.00 84.00 202 SER A N 1
ATOM 1625 C CA . SER A 1 202 ? 21.838 -29.730 19.075 1.00 84.00 202 SER A CA 1
ATOM 1626 C C . SER A 1 202 ? 22.841 -29.862 17.927 1.00 84.00 202 SER A C 1
ATOM 1628 O O . SER A 1 202 ? 23.399 -28.890 17.411 1.00 84.00 202 SER A O 1
ATOM 1630 N N . ARG A 1 203 ? 22.983 -31.094 17.418 1.00 83.31 203 ARG A N 1
ATOM 1631 C CA . ARG A 1 203 ? 23.767 -31.397 16.206 1.00 83.31 203 ARG A CA 1
ATOM 1632 C C . ARG A 1 203 ? 23.239 -30.686 14.951 1.00 83.31 203 ARG A C 1
ATOM 1634 O O . ARG A 1 203 ? 23.985 -30.550 13.985 1.00 83.31 203 ARG A O 1
ATOM 1641 N N . TRP A 1 204 ? 21.994 -30.208 14.969 1.00 83.56 204 TRP A N 1
ATOM 1642 C CA . TRP A 1 204 ? 21.412 -29.403 13.892 1.00 83.56 204 TRP A CA 1
ATOM 1643 C C . TRP A 1 204 ? 22.182 -28.092 13.660 1.00 83.56 204 TRP A C 1
ATOM 1645 O O . TRP A 1 204 ? 22.394 -27.679 12.519 1.00 83.56 204 TRP A O 1
ATOM 1655 N N . ASN A 1 205 ? 22.710 -27.488 14.729 1.00 85.56 205 ASN A N 1
ATOM 1656 C CA . ASN A 1 205 ? 23.347 -26.169 14.698 1.00 85.56 205 ASN A CA 1
ATOM 1657 C C . ASN A 1 205 ? 24.710 -26.132 13.974 1.00 85.56 205 ASN A C 1
ATOM 1659 O O . ASN A 1 205 ? 25.283 -25.061 13.790 1.00 85.56 205 ASN A O 1
ATOM 1663 N N . TYR A 1 206 ? 25.212 -27.279 13.504 1.00 85.31 206 TYR A N 1
ATOM 1664 C CA . TYR A 1 206 ? 26.376 -27.370 12.614 1.00 85.31 206 TYR A CA 1
ATOM 1665 C C . TYR A 1 206 ? 26.018 -27.251 11.122 1.00 85.31 206 TYR A C 1
ATOM 1667 O O . TYR A 1 206 ? 26.902 -27.018 10.296 1.00 85.31 206 TYR A O 1
ATOM 1675 N N . ILE A 1 207 ? 24.744 -27.413 10.739 1.00 83.94 207 ILE A N 1
ATOM 1676 C CA . ILE A 1 207 ? 24.342 -27.436 9.324 1.00 83.94 207 ILE A CA 1
ATOM 1677 C C . ILE A 1 207 ? 24.427 -26.030 8.709 1.00 83.94 207 ILE A C 1
ATOM 1679 O O . ILE A 1 207 ? 24.975 -25.872 7.617 1.00 83.94 207 ILE A O 1
ATOM 1683 N N . GLY A 1 208 ? 23.976 -25.005 9.440 1.00 72.00 208 GLY A N 1
ATOM 1684 C CA . GLY A 1 208 ? 24.137 -23.592 9.067 1.00 72.00 208 GLY A CA 1
ATOM 1685 C C . GLY A 1 208 ? 22.897 -22.893 8.508 1.00 72.00 208 GLY A C 1
ATOM 1686 O O . GLY A 1 208 ? 23.011 -21.747 8.091 1.00 72.00 208 GLY A O 1
ATOM 1687 N N . PHE A 1 209 ? 21.727 -23.537 8.511 1.00 74.00 209 PHE A N 1
ATOM 1688 C CA . PHE A 1 209 ? 20.440 -22.875 8.282 1.00 74.00 209 PHE A CA 1
ATOM 1689 C C . PHE A 1 209 ? 19.482 -23.165 9.441 1.00 74.00 209 PHE A C 1
ATOM 1691 O O . PHE A 1 209 ? 19.501 -24.265 9.988 1.00 74.00 209 PHE A O 1
ATOM 1698 N N . GLN A 1 210 ? 18.670 -22.168 9.808 1.00 80.25 210 GLN A N 1
ATOM 1699 C CA . GLN A 1 210 ? 17.665 -22.239 10.878 1.00 80.25 210 GLN A CA 1
ATOM 1700 C C . GLN A 1 210 ? 18.184 -22.917 12.172 1.00 80.25 210 GLN A C 1
ATOM 1702 O O . GLN A 1 210 ? 17.720 -24.006 12.524 1.00 80.25 210 GLN A O 1
ATOM 1707 N N . PRO A 1 211 ? 19.177 -22.321 12.864 1.00 82.62 211 PRO A N 1
ATOM 1708 C CA . PRO A 1 211 ? 19.679 -22.858 14.124 1.00 82.62 211 PRO A CA 1
ATOM 1709 C C . PRO A 1 211 ? 18.617 -22.791 15.231 1.00 82.62 211 PRO A C 1
ATOM 1711 O O . PRO A 1 211 ? 17.838 -21.843 15.313 1.00 82.62 211 PRO A O 1
ATOM 1714 N N . ILE A 1 212 ? 18.625 -23.792 16.109 1.00 86.06 212 ILE A N 1
ATOM 1715 C CA . ILE A 1 212 ? 17.802 -23.855 17.319 1.00 86.06 212 ILE A CA 1
ATOM 1716 C C . ILE A 1 212 ? 18.500 -23.034 18.405 1.00 86.06 212 ILE A C 1
ATOM 1718 O O . ILE A 1 212 ? 19.686 -23.253 18.678 1.00 86.06 212 ILE A O 1
ATOM 1722 N N . ARG A 1 213 ? 17.777 -22.094 19.018 1.00 85.75 213 ARG A N 1
ATOM 1723 C CA . ARG A 1 213 ? 18.302 -21.185 20.042 1.00 85.75 213 ARG A CA 1
ATOM 1724 C C . ARG A 1 213 ? 17.352 -21.047 21.225 1.00 85.75 213 ARG A C 1
ATOM 1726 O O . ARG A 1 213 ? 16.138 -21.059 21.036 1.00 85.75 213 ARG A O 1
ATOM 1733 N N . ASN A 1 214 ? 17.924 -20.841 22.406 1.00 87.88 214 ASN A N 1
ATOM 1734 C CA . ASN A 1 214 ? 17.209 -20.471 23.627 1.00 87.88 214 ASN A CA 1
ATOM 1735 C C . ASN A 1 214 ? 17.440 -18.980 23.899 1.00 87.88 214 ASN A C 1
ATOM 1737 O O . ASN A 1 214 ? 18.549 -18.497 23.687 1.00 87.88 214 ASN A O 1
ATOM 1741 N N . SER A 1 215 ? 16.418 -18.253 24.357 1.00 87.19 215 SER A N 1
ATOM 1742 C CA . SER A 1 215 ? 16.487 -16.797 24.537 1.00 87.19 215 SER A CA 1
ATOM 1743 C C . SER A 1 215 ? 16.327 -16.356 25.990 1.00 87.19 215 SER A C 1
ATOM 1745 O O . SER A 1 215 ? 15.345 -16.740 26.627 1.00 87.19 215 SER A O 1
ATOM 1747 N N . THR A 1 216 ? 17.210 -15.479 26.463 1.00 87.44 216 THR A N 1
ATOM 1748 C CA . THR A 1 216 ? 17.118 -14.802 27.767 1.00 87.44 216 THR A CA 1
ATOM 1749 C C . THR A 1 216 ? 17.203 -13.282 27.596 1.00 87.44 216 THR A C 1
ATOM 1751 O O . THR A 1 216 ? 18.021 -12.810 26.801 1.00 87.44 216 THR A O 1
ATOM 1754 N N . PRO A 1 217 ? 16.389 -12.494 28.323 1.00 89.25 217 PRO A N 1
ATOM 1755 C CA . PRO A 1 217 ? 16.559 -11.052 28.370 1.00 89.25 217 PRO A CA 1
ATOM 1756 C C . PRO A 1 217 ? 17.722 -10.692 29.302 1.00 89.25 217 PRO A C 1
ATOM 1758 O O . PRO A 1 217 ? 17.870 -11.244 30.390 1.00 89.25 217 PRO A O 1
ATOM 1761 N N . GLU A 1 218 ? 18.524 -9.731 28.873 1.00 87.81 218 GLU A N 1
ATOM 1762 C CA . GLU A 1 218 ? 19.635 -9.133 29.606 1.00 87.81 218 GLU A CA 1
ATOM 1763 C C . GLU A 1 218 ? 19.470 -7.606 29.598 1.00 87.81 218 GLU A C 1
ATOM 1765 O O . GLU A 1 218 ? 18.783 -7.033 28.744 1.00 87.81 218 GLU A O 1
ATOM 1770 N N . VAL A 1 219 ? 20.115 -6.930 30.546 1.00 90.00 219 VAL A N 1
ATOM 1771 C CA . VAL A 1 219 ? 20.179 -5.467 30.601 1.00 90.00 219 VAL A CA 1
ATOM 1772 C C . VAL A 1 219 ? 21.640 -5.036 30.623 1.00 90.00 219 VAL A C 1
ATOM 1774 O O . VAL A 1 219 ? 22.462 -5.651 31.297 1.00 90.00 219 VAL A O 1
ATOM 1777 N N . MET A 1 220 ? 21.960 -3.982 29.878 1.00 88.25 220 MET A N 1
ATOM 1778 C CA . MET A 1 220 ? 23.235 -3.275 29.964 1.00 88.25 220 MET A CA 1
ATOM 1779 C C . MET A 1 220 ? 22.973 -1.857 30.457 1.00 88.25 220 MET A C 1
ATOM 1781 O O . MET A 1 220 ? 22.127 -1.155 29.900 1.00 88.25 220 MET A O 1
ATOM 1785 N N . THR A 1 221 ? 23.690 -1.411 31.484 1.00 90.00 221 THR A N 1
ATOM 1786 C CA . THR A 1 221 ? 23.492 -0.083 32.077 1.00 90.00 221 THR A CA 1
ATOM 1787 C C . THR A 1 221 ? 24.742 0.788 32.018 1.00 90.00 221 THR A C 1
ATOM 1789 O O . THR A 1 221 ? 25.876 0.309 32.053 1.00 90.00 221 THR A O 1
ATOM 1792 N N . THR A 1 222 ? 24.544 2.106 31.969 1.00 87.06 222 THR A N 1
ATOM 1793 C CA . THR A 1 222 ? 25.612 3.100 32.117 1.00 87.06 222 THR A CA 1
ATOM 1794 C C . THR A 1 222 ? 25.177 4.215 33.067 1.00 87.06 222 THR A C 1
ATOM 1796 O O . THR A 1 222 ? 24.207 4.931 32.816 1.00 87.06 222 THR A O 1
ATOM 1799 N N . LEU A 1 223 ? 25.908 4.368 34.172 1.00 85.12 223 LEU A N 1
ATOM 1800 C CA . LEU A 1 223 ? 25.703 5.431 35.154 1.00 85.12 223 LEU A CA 1
ATOM 1801 C C . LEU A 1 223 ? 26.576 6.649 34.817 1.00 85.12 223 LEU A C 1
ATOM 1803 O O . LEU A 1 223 ? 27.765 6.509 34.526 1.00 85.12 223 LEU A O 1
ATOM 1807 N N . ARG A 1 224 ? 26.003 7.854 34.890 1.00 83.12 224 ARG A N 1
ATOM 1808 C CA . ARG A 1 224 ? 26.722 9.132 34.779 1.00 83.12 224 ARG A CA 1
ATOM 1809 C C . ARG A 1 224 ? 26.312 10.068 35.916 1.00 83.12 224 ARG A C 1
ATOM 1811 O O . ARG A 1 224 ? 25.138 10.408 36.049 1.00 83.12 224 ARG A O 1
ATOM 1818 N N . GLU A 1 225 ? 27.281 10.509 36.712 1.00 80.31 225 GLU A N 1
ATOM 1819 C CA . GLU A 1 225 ? 27.084 11.550 37.728 1.00 80.31 225 GLU A CA 1
ATOM 1820 C C . GLU A 1 225 ? 27.105 12.948 37.088 1.00 80.31 225 GLU A C 1
ATOM 1822 O O . GLU A 1 225 ? 27.902 13.227 36.188 1.00 80.31 225 GLU A O 1
ATOM 1827 N N . ARG A 1 226 ? 26.244 13.847 37.572 1.00 69.69 226 ARG A N 1
ATOM 1828 C CA . ARG A 1 226 ? 26.228 15.271 37.228 1.00 69.69 226 ARG A CA 1
ATOM 1829 C C . ARG A 1 226 ? 26.238 16.109 38.505 1.00 69.69 226 ARG A C 1
ATOM 1831 O O . ARG A 1 226 ? 25.218 16.278 39.173 1.00 69.69 226 ARG A O 1
ATOM 1838 N N . SER A 1 227 ? 27.396 16.688 38.809 1.00 58.12 227 SER A N 1
ATOM 1839 C CA . SER A 1 227 ? 27.561 17.661 39.890 1.00 58.12 227 SER A CA 1
ATOM 1840 C C . SER A 1 227 ? 26.841 18.981 39.581 1.00 58.12 227 SER A C 1
ATOM 1842 O O . SER A 1 227 ? 26.955 19.515 38.474 1.00 58.12 227 SER A O 1
ATOM 1844 N N . LEU A 1 228 ? 26.155 19.546 40.575 1.00 53.50 228 LEU A N 1
ATOM 1845 C CA . LEU A 1 228 ? 25.582 20.894 40.512 1.00 53.50 228 LEU A CA 1
ATOM 1846 C C . LEU A 1 228 ? 26.657 21.968 40.720 1.00 53.50 228 LEU A C 1
ATOM 1848 O O . LEU A 1 228 ? 27.435 21.899 41.667 1.00 53.50 228 LEU A O 1
ATOM 1852 N N . SER A 1 229 ? 26.638 23.008 39.885 1.00 45.44 229 SER A N 1
ATOM 1853 C CA . SER A 1 229 ? 27.395 24.254 40.094 1.00 45.44 229 SER A CA 1
ATOM 1854 C C . SER A 1 229 ? 26.571 25.359 40.770 1.00 45.44 229 SER A C 1
ATOM 1856 O O . SER A 1 229 ? 27.104 26.422 41.077 1.00 45.44 229 SER A O 1
ATOM 1858 N N . THR A 1 230 ? 25.275 25.128 41.001 1.00 41.06 230 THR A N 1
ATOM 1859 C CA . THR A 1 230 ? 24.329 26.095 41.574 1.00 41.06 230 THR A CA 1
ATOM 1860 C C . THR A 1 230 ? 23.449 25.438 42.644 1.00 41.06 230 THR A C 1
ATOM 1862 O O . THR A 1 230 ? 23.038 24.290 42.476 1.00 41.06 230 THR A O 1
ATOM 1865 N N . PRO A 1 231 ? 23.154 26.124 43.765 1.00 44.66 231 PRO A N 1
ATOM 1866 C CA . PRO A 1 231 ? 22.148 25.671 44.721 1.00 44.66 231 PRO A CA 1
ATOM 1867 C C . PRO A 1 231 ? 20.721 25.963 44.215 1.00 44.66 231 PRO A C 1
ATOM 1869 O O . PRO A 1 231 ? 20.536 26.761 43.303 1.00 44.66 231 PRO A O 1
ATOM 1872 N N . VAL A 1 232 ? 19.730 25.402 44.924 1.00 41.78 232 VAL A N 1
ATOM 1873 C CA . VAL A 1 232 ? 18.261 25.517 44.739 1.00 41.78 232 VAL A CA 1
ATOM 1874 C C . VAL A 1 232 ? 17.611 24.414 43.889 1.00 41.78 232 VAL A C 1
ATOM 1876 O O . VAL A 1 232 ? 17.352 24.570 42.704 1.00 41.78 232 VAL A O 1
ATOM 1879 N N . VAL A 1 233 ? 17.153 23.371 44.591 1.00 39.81 233 VAL A N 1
ATOM 1880 C CA . VAL A 1 233 ? 15.708 23.090 44.696 1.00 39.81 233 VAL A CA 1
ATOM 1881 C C . VAL A 1 233 ? 15.384 22.942 46.187 1.00 39.81 233 VAL A C 1
ATOM 1883 O O . VAL A 1 233 ? 16.043 22.173 46.887 1.00 39.81 233 VAL A O 1
ATOM 1886 N N . HIS A 1 234 ? 14.391 23.672 46.702 1.00 40.50 234 HIS A N 1
ATOM 1887 C CA . HIS A 1 234 ? 13.914 23.481 48.078 1.00 40.50 234 HIS A CA 1
ATOM 1888 C C . HIS A 1 234 ? 13.102 22.177 48.161 1.00 40.50 234 HIS A C 1
ATOM 1890 O O . HIS A 1 234 ? 11.919 22.164 47.844 1.00 40.50 234 HIS A O 1
ATOM 1896 N N . GLY A 1 235 ? 13.738 21.076 48.575 1.00 51.28 235 GLY A N 1
ATOM 1897 C CA . GLY A 1 235 ? 13.047 19.806 48.841 1.00 51.28 235 GLY A CA 1
ATOM 1898 C C . GLY A 1 235 ? 13.936 18.562 48.789 1.00 51.28 235 GLY A C 1
ATOM 1899 O O . GLY A 1 235 ? 13.774 17.665 49.614 1.00 51.28 235 GLY A O 1
ATOM 1900 N N . ILE A 1 236 ? 14.908 18.516 47.872 1.00 53.50 236 ILE A N 1
ATOM 1901 C CA . ILE A 1 236 ? 15.809 17.362 47.716 1.00 53.50 236 ILE A CA 1
ATOM 1902 C C . ILE A 1 236 ? 16.818 17.349 48.873 1.00 53.50 236 ILE A C 1
ATOM 1904 O O . ILE A 1 236 ? 17.562 18.313 49.063 1.00 53.50 236 ILE A O 1
ATOM 1908 N N . LYS A 1 237 ? 16.845 16.261 49.657 1.00 55.22 237 LYS A N 1
ATOM 1909 C CA . LYS A 1 237 ? 17.741 16.128 50.824 1.00 55.22 237 LYS A CA 1
ATOM 1910 C C . LYS A 1 237 ? 18.863 15.100 50.665 1.00 55.22 237 LYS A C 1
ATOM 1912 O O . LYS A 1 237 ? 19.889 15.296 51.312 1.00 55.22 237 LYS A O 1
ATOM 1917 N N . MET A 1 238 ? 18.707 14.077 49.815 1.00 69.56 238 MET A N 1
ATOM 1918 C CA . MET A 1 238 ? 19.718 13.026 49.633 1.00 69.56 238 MET A CA 1
ATOM 1919 C C . MET A 1 238 ? 20.218 12.902 48.188 1.00 69.56 238 MET A C 1
ATOM 1921 O O . MET A 1 238 ? 21.316 13.369 47.908 1.00 69.56 238 MET A O 1
ATOM 1925 N N . ALA A 1 239 ? 19.451 12.299 47.278 1.00 76.06 239 ALA A N 1
ATOM 1926 C CA . ALA A 1 239 ? 19.900 11.980 45.917 1.00 76.06 239 ALA A CA 1
ATOM 1927 C C . ALA A 1 239 ? 18.733 11.985 44.917 1.00 76.06 239 ALA A C 1
ATOM 1929 O O . ALA A 1 239 ? 17.565 12.059 45.307 1.00 76.06 239 ALA A O 1
ATOM 1930 N N . PHE A 1 240 ? 19.051 11.916 43.625 1.00 82.50 240 PHE A N 1
ATOM 1931 C CA . PHE A 1 240 ? 18.069 11.856 42.544 1.00 82.50 240 PHE A CA 1
ATOM 1932 C C . PHE A 1 240 ? 18.627 11.015 41.392 1.00 82.50 240 PHE A C 1
ATOM 1934 O O . PHE A 1 240 ? 19.663 11.373 40.823 1.00 82.50 240 PHE A O 1
ATOM 1941 N N . ILE A 1 241 ? 17.949 9.917 41.046 1.00 87.81 241 ILE A N 1
ATOM 1942 C CA . ILE A 1 241 ? 18.299 9.080 39.888 1.00 87.81 241 ILE A CA 1
ATOM 1943 C C . ILE A 1 241 ? 17.271 9.300 38.774 1.00 87.81 241 ILE A C 1
ATOM 1945 O O . ILE A 1 241 ? 16.075 9.112 38.980 1.00 87.81 241 ILE A O 1
ATOM 1949 N N . THR A 1 242 ? 17.745 9.664 37.586 1.00 88.88 242 THR A N 1
ATOM 1950 C CA . THR A 1 242 ? 16.988 9.625 36.332 1.00 88.88 242 THR A CA 1
ATOM 1951 C C . THR A 1 242 ? 17.253 8.295 35.634 1.00 88.88 242 THR A C 1
ATOM 1953 O O . THR A 1 242 ? 18.402 8.011 35.294 1.00 88.88 242 THR A O 1
ATOM 1956 N N . LEU A 1 243 ? 16.207 7.510 35.383 1.00 91.06 243 LEU A N 1
ATOM 1957 C CA . LEU A 1 243 ? 16.250 6.278 34.597 1.00 91.06 243 LEU A CA 1
ATOM 1958 C C . LEU A 1 243 ? 15.717 6.556 33.184 1.00 91.06 243 LEU A C 1
ATOM 1960 O O . LEU A 1 243 ? 14.600 7.053 33.031 1.00 91.06 243 LEU A O 1
ATOM 1964 N N . CYS A 1 244 ? 16.493 6.227 32.150 1.00 90.00 244 CYS A N 1
ATOM 1965 C CA . CYS A 1 244 ? 16.081 6.384 30.751 1.00 90.00 244 CYS A CA 1
ATOM 1966 C C . CYS A 1 244 ? 16.647 5.269 29.852 1.00 90.00 244 CYS A C 1
ATOM 1968 O O . CYS A 1 244 ? 17.655 4.653 30.208 1.00 90.00 244 CYS A O 1
ATOM 1970 N N . PRO A 1 245 ? 16.089 5.047 28.652 1.00 90.44 245 PRO A N 1
ATOM 1971 C CA . PRO A 1 245 ? 16.746 4.254 27.621 1.00 90.44 245 PRO A CA 1
ATOM 1972 C C . PRO A 1 245 ? 18.052 4.915 27.156 1.00 90.44 245 PRO A C 1
ATOM 1974 O O . PRO A 1 245 ? 18.159 6.141 27.104 1.00 90.44 245 PRO A O 1
ATOM 1977 N N . ALA A 1 246 ? 19.053 4.115 26.797 1.00 87.69 246 ALA A N 1
ATOM 1978 C CA . ALA A 1 246 ? 20.268 4.582 26.124 1.00 87.69 246 ALA A CA 1
ATOM 1979 C C . ALA A 1 246 ? 20.017 4.864 24.631 1.00 87.69 246 ALA A C 1
ATOM 1981 O O . ALA A 1 246 ? 20.649 5.736 24.039 1.00 87.69 246 ALA A O 1
ATOM 1982 N N . ASN A 1 247 ? 19.086 4.118 24.037 1.00 85.44 247 ASN A N 1
ATOM 1983 C CA . ASN A 1 247 ? 18.507 4.308 22.714 1.00 85.44 247 ASN A CA 1
ATOM 1984 C C . ASN A 1 247 ? 17.131 3.617 22.685 1.00 85.44 247 ASN A C 1
ATOM 1986 O O . ASN A 1 247 ? 16.847 2.759 23.518 1.00 85.44 247 ASN A O 1
ATOM 1990 N N . PHE A 1 248 ? 16.281 3.968 21.722 1.00 84.88 248 PHE A N 1
ATOM 1991 C CA . PHE A 1 248 ? 14.980 3.323 21.516 1.00 84.88 248 PHE A CA 1
ATOM 1992 C C . PHE A 1 248 ? 15.087 2.185 20.490 1.00 84.88 248 PHE A C 1
ATOM 1994 O O . PHE A 1 248 ? 14.429 2.187 19.451 1.00 84.88 248 PHE A O 1
ATOM 2001 N N . LYS A 1 249 ? 15.978 1.226 20.779 1.00 85.56 249 LYS A N 1
ATOM 2002 C CA . LYS A 1 249 ? 16.224 0.039 19.951 1.00 85.56 249 LYS A CA 1
ATOM 2003 C C . LYS A 1 249 ? 16.186 -1.232 20.797 1.00 85.56 249 LYS A C 1
ATOM 2005 O O . LYS A 1 249 ? 16.821 -1.291 21.850 1.00 85.56 249 LYS A O 1
ATOM 2010 N N . ILE A 1 250 ? 15.520 -2.275 20.308 1.00 84.94 250 ILE A N 1
ATOM 2011 C CA . ILE A 1 250 ? 15.641 -3.628 20.866 1.00 84.94 250 ILE A CA 1
ATOM 2012 C C . ILE A 1 250 ? 16.791 -4.333 20.148 1.00 84.94 250 ILE A C 1
ATOM 2014 O O . ILE A 1 250 ? 16.740 -4.541 18.937 1.00 84.94 250 ILE A O 1
ATOM 2018 N N . THR A 1 251 ? 17.827 -4.720 20.894 1.00 87.62 251 THR A N 1
ATOM 2019 C CA . THR A 1 251 ? 18.958 -5.487 20.352 1.00 87.62 251 THR A CA 1
ATOM 2020 C C . THR A 1 251 ? 18.770 -6.974 20.634 1.00 87.62 251 THR A C 1
ATOM 2022 O O . THR A 1 251 ? 18.714 -7.395 21.783 1.00 87.62 251 THR A O 1
ATOM 2025 N N . THR A 1 252 ? 18.720 -7.800 19.596 1.00 90.25 252 THR A N 1
ATOM 2026 C CA . THR A 1 252 ? 18.786 -9.259 19.709 1.00 90.25 252 THR A CA 1
ATOM 2027 C C . THR A 1 252 ? 20.205 -9.724 19.392 1.00 90.25 252 THR A C 1
ATOM 2029 O O . THR A 1 252 ? 20.662 -9.595 18.257 1.00 90.25 252 THR A O 1
ATOM 2032 N N . VAL A 1 253 ? 20.905 -10.281 20.380 1.00 90.69 253 VAL A N 1
ATOM 2033 C CA . VAL A 1 253 ? 22.260 -10.829 20.222 1.00 90.69 253 VAL A CA 1
ATOM 2034 C C . VAL A 1 253 ? 22.140 -12.318 19.912 1.00 90.69 253 VAL A C 1
ATOM 2036 O O . VAL A 1 253 ? 21.745 -13.103 20.764 1.00 90.69 253 VAL A O 1
ATOM 2039 N N . GLN A 1 254 ? 22.436 -12.723 18.680 1.00 90.88 254 GLN A N 1
ATOM 2040 C CA . GLN A 1 254 ? 22.248 -14.093 18.206 1.00 90.88 254 GLN A CA 1
ATOM 2041 C C . GLN A 1 254 ? 23.570 -14.842 18.060 1.00 90.88 254 GLN A C 1
ATOM 2043 O O . GLN A 1 254 ? 24.407 -14.468 17.239 1.00 90.88 254 GLN A O 1
ATOM 2048 N N . GLU A 1 255 ? 23.730 -15.961 18.764 1.00 91.56 255 GLU A N 1
ATOM 2049 C CA . GLU A 1 255 ? 24.859 -16.861 18.534 1.00 91.56 255 GLU A CA 1
ATOM 2050 C C . GLU A 1 255 ? 24.739 -17.622 17.197 1.00 91.56 255 GLU A C 1
ATOM 2052 O O . GLU A 1 255 ? 23.658 -18.031 16.754 1.00 91.56 255 GLU A O 1
ATOM 2057 N N . GLN A 1 256 ? 25.878 -17.850 16.547 1.00 87.62 256 GLN A N 1
ATOM 2058 C CA . GLN A 1 256 ? 26.032 -18.674 15.347 1.00 87.62 256 GLN A CA 1
ATOM 2059 C C . GLN A 1 256 ? 27.429 -19.319 15.290 1.00 87.62 256 GLN A C 1
ATOM 2061 O O . GLN A 1 256 ? 28.367 -18.861 15.939 1.00 87.62 256 GLN A O 1
ATOM 2066 N N . ARG A 1 257 ? 27.600 -20.377 14.488 1.00 86.38 257 ARG A N 1
ATOM 2067 C CA . ARG A 1 257 ? 28.916 -20.991 14.223 1.00 86.38 257 ARG A CA 1
ATOM 2068 C C . ARG A 1 257 ? 29.550 -20.394 12.967 1.00 86.38 257 ARG A C 1
ATOM 2070 O O . ARG A 1 257 ? 28.889 -20.313 11.936 1.00 86.38 257 ARG A O 1
ATOM 2077 N N . ILE A 1 258 ? 30.835 -20.035 13.041 1.00 84.81 258 ILE A N 1
ATOM 2078 C CA . ILE A 1 258 ? 31.595 -19.472 11.904 1.00 84.81 258 ILE A CA 1
ATOM 2079 C C . ILE A 1 258 ? 31.686 -20.471 10.735 1.00 84.81 258 ILE A C 1
ATOM 2081 O O . ILE A 1 258 ? 31.504 -20.104 9.570 1.00 84.81 258 ILE A O 1
ATOM 2085 N N . TYR A 1 259 ? 31.929 -21.749 11.037 1.00 86.31 259 TYR A N 1
ATOM 2086 C CA . TYR A 1 259 ? 32.006 -22.821 10.048 1.00 86.31 259 TYR A CA 1
ATOM 2087 C C . TYR A 1 259 ? 30.802 -23.754 10.169 1.00 86.31 259 TYR A C 1
ATOM 2089 O O . TYR A 1 259 ? 30.500 -24.294 11.233 1.00 86.31 259 TYR A O 1
ATOM 2097 N N . SER A 1 260 ? 30.125 -23.959 9.042 1.00 87.75 260 SER A N 1
ATOM 2098 C CA . SER A 1 260 ? 28.928 -24.788 8.921 1.00 87.75 260 SER A CA 1
ATOM 2099 C C . SER A 1 260 ? 28.998 -25.681 7.683 1.00 87.75 260 SER A C 1
ATOM 2101 O O . SER A 1 260 ? 29.837 -25.472 6.796 1.00 87.75 260 SER A O 1
ATOM 2103 N N . VAL A 1 261 ? 28.112 -26.677 7.599 1.00 85.56 261 VAL A N 1
ATOM 2104 C CA . VAL A 1 261 ? 28.003 -27.551 6.419 1.00 85.56 261 VAL A CA 1
ATOM 2105 C C . VAL A 1 261 ? 27.684 -26.731 5.163 1.00 85.56 261 VAL A C 1
ATOM 2107 O O . VAL A 1 261 ? 28.339 -26.927 4.143 1.00 85.56 261 VAL A O 1
ATOM 2110 N N . VAL A 1 262 ? 26.753 -25.770 5.230 1.00 85.19 262 VAL A N 1
ATOM 2111 C CA . VAL A 1 262 ? 26.412 -24.899 4.085 1.00 85.19 262 VAL A CA 1
ATOM 2112 C C . VAL A 1 262 ? 27.593 -24.029 3.648 1.00 85.19 262 VAL A C 1
ATOM 2114 O O . VAL A 1 262 ? 27.900 -24.001 2.457 1.00 85.19 262 VAL A O 1
ATOM 2117 N N . ASN A 1 263 ? 28.295 -23.374 4.582 1.00 82.50 263 ASN A N 1
ATOM 2118 C CA . ASN A 1 263 ? 29.490 -22.575 4.267 1.00 82.50 263 ASN A CA 1
ATOM 2119 C C . ASN A 1 263 ? 30.556 -23.456 3.577 1.00 82.50 263 ASN A C 1
ATOM 2121 O O . ASN A 1 263 ? 31.075 -23.128 2.510 1.00 82.50 263 ASN A O 1
ATOM 2125 N N . SER A 1 264 ? 30.791 -24.653 4.118 1.00 83.88 264 SER A N 1
ATOM 2126 C CA . SER A 1 264 ? 31.737 -25.625 3.557 1.00 83.88 264 SER A CA 1
ATOM 2127 C C . SER A 1 264 ? 31.344 -26.101 2.153 1.00 83.88 264 SER A C 1
ATOM 2129 O O . SER A 1 264 ? 32.198 -26.142 1.269 1.00 83.88 264 SER A O 1
ATOM 2131 N N . LEU A 1 265 ? 30.062 -26.400 1.909 1.00 84.12 265 LEU A N 1
ATOM 2132 C CA . LEU A 1 265 ? 29.541 -26.752 0.580 1.00 84.12 265 LEU A CA 1
ATOM 2133 C C . LEU A 1 265 ? 29.683 -25.600 -0.425 1.00 84.12 265 LEU A C 1
ATOM 2135 O O . LEU A 1 265 ? 30.055 -25.847 -1.572 1.00 84.12 265 LEU A O 1
ATOM 2139 N N . GLY A 1 266 ? 29.466 -24.355 0.008 1.00 82.69 266 GLY A N 1
ATOM 2140 C CA . GLY A 1 266 ? 29.730 -23.159 -0.794 1.00 82.69 266 GLY A CA 1
ATOM 2141 C C . GLY A 1 266 ? 31.199 -23.056 -1.213 1.00 82.69 266 GLY A C 1
ATOM 2142 O O . GLY A 1 266 ? 31.492 -22.899 -2.398 1.00 82.69 266 GLY A O 1
ATOM 2143 N N . ASN A 1 267 ? 32.127 -23.249 -0.271 1.00 82.38 267 ASN A N 1
ATOM 2144 C CA . ASN A 1 267 ? 33.568 -23.227 -0.541 1.00 82.38 267 ASN A CA 1
ATOM 2145 C C . ASN A 1 267 ? 34.010 -24.364 -1.481 1.00 82.38 267 ASN A C 1
ATOM 2147 O O . ASN A 1 267 ? 34.780 -24.127 -2.413 1.00 82.38 267 ASN A O 1
ATOM 2151 N N . ILE A 1 268 ? 33.477 -25.581 -1.307 1.00 83.25 268 ILE A N 1
ATOM 2152 C CA . ILE A 1 268 ? 33.700 -26.706 -2.234 1.00 83.25 268 ILE A CA 1
ATOM 2153 C C . ILE A 1 268 ? 33.198 -26.347 -3.642 1.00 83.25 268 ILE A C 1
ATOM 2155 O O . ILE A 1 268 ? 33.920 -26.542 -4.621 1.00 83.25 268 ILE A O 1
ATOM 2159 N N . GLY A 1 269 ? 31.988 -25.787 -3.751 1.00 80.38 269 GLY A N 1
ATOM 2160 C CA . GLY A 1 269 ? 31.406 -25.342 -5.018 1.00 80.38 269 GLY A CA 1
ATOM 2161 C C . GLY A 1 269 ? 32.239 -24.257 -5.704 1.00 80.38 269 GLY A C 1
ATOM 2162 O O . GLY A 1 269 ? 32.492 -24.352 -6.904 1.00 80.38 269 GLY A O 1
ATOM 2163 N N . GLY A 1 270 ? 32.736 -23.280 -4.942 1.00 82.94 270 GLY A N 1
ATOM 2164 C CA . GLY A 1 270 ? 33.626 -22.223 -5.428 1.00 82.94 270 GLY A CA 1
ATOM 2165 C C . GLY A 1 270 ? 34.955 -22.762 -5.963 1.00 82.94 270 GLY A C 1
ATOM 2166 O O . GLY A 1 270 ? 35.352 -22.417 -7.075 1.00 82.94 270 GLY A O 1
ATOM 2167 N N . VAL A 1 271 ? 35.611 -23.671 -5.232 1.00 83.06 271 VAL A N 1
ATOM 2168 C CA . VAL A 1 271 ? 36.864 -24.312 -5.675 1.00 83.06 271 VAL A CA 1
ATOM 2169 C C . VAL A 1 271 ? 36.647 -25.163 -6.930 1.00 83.06 271 VAL A C 1
ATOM 2171 O O . VAL A 1 271 ? 37.444 -25.085 -7.866 1.00 83.06 271 VAL A O 1
ATOM 2174 N N . ILE A 1 272 ? 35.559 -25.938 -7.002 1.00 80.75 272 ILE A N 1
ATOM 2175 C CA . ILE A 1 272 ? 35.219 -26.725 -8.198 1.00 80.75 272 ILE A CA 1
ATOM 2176 C C . ILE A 1 272 ? 34.908 -25.802 -9.386 1.00 80.75 272 ILE A C 1
ATOM 2178 O O . ILE A 1 272 ? 35.397 -26.055 -10.486 1.00 80.75 272 ILE A O 1
ATOM 2182 N N . GLY A 1 273 ? 34.159 -24.715 -9.177 1.00 79.56 273 GLY A N 1
ATOM 2183 C CA . GLY A 1 273 ? 33.846 -23.722 -10.208 1.00 79.56 273 GLY A CA 1
ATOM 2184 C C . GLY A 1 273 ? 35.081 -22.988 -10.733 1.00 79.56 273 GLY A C 1
ATOM 2185 O O . GLY A 1 273 ? 35.216 -22.801 -11.943 1.00 79.56 273 GLY A O 1
ATOM 2186 N N . LEU A 1 274 ? 36.026 -22.641 -9.855 1.00 83.62 274 LEU A N 1
ATOM 2187 C CA . LEU A 1 274 ? 37.305 -22.038 -10.231 1.00 83.62 274 LEU A CA 1
ATOM 2188 C C . LEU A 1 274 ? 38.170 -23.015 -11.040 1.00 83.62 274 LEU A C 1
ATOM 2190 O O . LEU A 1 274 ? 38.640 -22.660 -12.118 1.00 83.62 274 LEU A O 1
ATOM 2194 N N . LEU A 1 275 ? 38.328 -24.260 -10.578 1.00 75.94 275 LEU A N 1
ATOM 2195 C CA . LEU A 1 275 ? 39.070 -25.295 -11.309 1.00 75.94 275 LEU A CA 1
ATOM 2196 C C . LEU A 1 275 ? 38.433 -25.607 -12.671 1.00 75.94 275 LEU A C 1
ATOM 2198 O O . LEU A 1 275 ? 39.145 -25.732 -13.666 1.00 75.94 275 LEU A O 1
ATOM 2202 N N . ALA A 1 276 ? 37.100 -25.670 -12.742 1.00 72.69 276 ALA A N 1
ATOM 2203 C CA . ALA A 1 276 ? 36.373 -25.828 -13.997 1.00 72.69 276 ALA A CA 1
ATOM 2204 C C . ALA A 1 276 ? 36.589 -24.632 -14.937 1.00 72.69 276 ALA A C 1
ATOM 2206 O O . ALA A 1 276 ? 36.764 -24.839 -16.133 1.00 72.69 276 ALA A O 1
ATOM 2207 N N . SER A 1 277 ? 36.646 -23.404 -14.412 1.00 76.81 277 SER A N 1
ATOM 2208 C CA . SER A 1 277 ? 36.904 -22.183 -15.192 1.00 76.81 277 SER A CA 1
ATOM 2209 C C . SER A 1 277 ? 38.346 -22.104 -15.707 1.00 76.81 277 SER A C 1
ATOM 2211 O O . SER A 1 277 ? 38.567 -21.718 -16.852 1.00 76.81 277 SER A O 1
ATOM 2213 N N . ILE A 1 278 ? 39.331 -22.534 -14.911 1.00 75.94 278 ILE A N 1
ATOM 2214 C CA . ILE A 1 278 ? 40.734 -22.648 -15.341 1.00 75.94 278 ILE A CA 1
ATOM 2215 C C . ILE A 1 278 ? 40.861 -23.707 -16.446 1.00 75.94 278 ILE A C 1
ATOM 2217 O O . ILE A 1 278 ? 41.472 -23.446 -17.482 1.00 75.94 278 ILE A O 1
ATOM 2221 N N . GLN A 1 279 ? 40.214 -24.867 -16.281 1.00 70.56 279 GLN A N 1
ATOM 2222 C CA . GLN A 1 279 ? 40.147 -25.908 -17.312 1.00 70.56 279 GLN A CA 1
ATOM 2223 C C . GLN A 1 279 ? 39.484 -25.387 -18.603 1.00 70.56 279 GLN A C 1
ATOM 2225 O O . GLN A 1 279 ? 39.976 -25.663 -19.697 1.00 70.56 279 GLN A O 1
ATOM 2230 N N . LEU A 1 280 ? 38.408 -24.598 -18.476 1.00 71.75 280 LEU A N 1
ATOM 2231 C CA . LEU A 1 280 ? 37.703 -23.935 -19.581 1.00 71.75 280 LEU A CA 1
ATOM 2232 C C . LEU A 1 280 ? 38.626 -23.002 -20.373 1.00 71.75 280 LEU A C 1
ATOM 2234 O O . LEU A 1 280 ? 38.602 -23.003 -21.600 1.00 71.75 280 LEU A O 1
ATOM 2238 N N . PHE A 1 281 ? 39.427 -22.209 -19.661 1.00 70.31 281 PHE A N 1
ATOM 2239 C CA . PHE A 1 281 ? 40.318 -21.206 -20.234 1.00 70.31 281 PHE A CA 1
ATOM 2240 C C . PHE A 1 281 ? 41.557 -21.834 -20.889 1.00 70.31 281 PHE A C 1
ATOM 2242 O O . PHE A 1 281 ? 41.953 -21.422 -21.974 1.00 70.31 281 PHE A O 1
ATOM 2249 N N . MET A 1 282 ? 42.145 -22.859 -20.263 1.00 68.00 282 MET A N 1
ATOM 2250 C CA . MET A 1 282 ? 43.348 -23.531 -20.771 1.00 68.00 282 MET A CA 1
ATOM 2251 C C . MET A 1 282 ? 43.080 -24.499 -21.932 1.00 68.00 282 MET A C 1
ATOM 2253 O O . MET A 1 282 ? 43.954 -24.676 -22.778 1.00 68.00 282 MET A O 1
ATOM 2257 N N . PHE A 1 283 ? 41.913 -25.155 -21.968 1.00 68.69 283 PHE A N 1
ATOM 2258 C CA . PHE A 1 283 ? 41.643 -26.265 -22.898 1.00 68.69 283 PHE A CA 1
ATOM 2259 C C . PHE A 1 283 ? 40.346 -26.116 -23.715 1.00 68.69 283 PHE A C 1
ATOM 2261 O O . PHE A 1 283 ? 40.042 -26.975 -24.546 1.00 68.69 283 PHE A O 1
ATOM 2268 N N . GLY A 1 284 ? 39.589 -25.034 -23.505 1.00 55.69 284 GLY A N 1
ATOM 2269 C CA . GLY A 1 284 ? 38.295 -24.790 -24.141 1.00 55.69 284 GLY A CA 1
ATOM 2270 C C . GLY A 1 284 ? 37.147 -25.606 -23.534 1.00 55.69 284 GLY A C 1
ATOM 2271 O O . GLY A 1 284 ? 37.343 -26.601 -22.834 1.00 55.69 284 GLY A O 1
ATOM 2272 N N . TYR A 1 285 ? 35.908 -25.202 -23.830 1.00 56.88 285 TYR A N 1
ATOM 2273 C CA . TYR A 1 285 ? 34.731 -25.991 -23.468 1.00 56.88 285 TYR A CA 1
ATOM 2274 C C . TYR A 1 285 ? 34.403 -27.017 -24.552 1.00 56.88 285 TYR A C 1
ATOM 2276 O O . TYR A 1 285 ? 34.043 -26.657 -25.673 1.00 56.88 285 TYR A O 1
ATOM 2284 N N . ARG A 1 286 ? 34.445 -28.303 -24.194 1.00 56.62 286 ARG A N 1
ATOM 2285 C CA . ARG A 1 286 ? 33.706 -29.346 -24.912 1.00 56.62 286 ARG A CA 1
ATOM 2286 C C . ARG A 1 286 ? 32.451 -29.672 -24.099 1.00 56.62 286 ARG A C 1
ATOM 2288 O O . ARG A 1 286 ? 32.599 -30.187 -22.988 1.00 56.62 286 ARG A O 1
ATOM 2295 N N . PRO A 1 287 ? 31.237 -29.380 -24.598 1.00 45.81 287 PRO A N 1
ATOM 2296 C CA . PRO A 1 287 ? 30.016 -29.741 -23.894 1.00 45.81 287 PRO A CA 1
ATOM 2297 C C . PRO A 1 287 ? 29.861 -31.264 -23.908 1.00 45.81 287 PRO A C 1
ATOM 2299 O O . PRO A 1 287 ? 29.450 -31.846 -24.910 1.00 45.81 287 PRO A O 1
ATOM 2302 N N . LYS A 1 288 ? 30.166 -31.928 -22.786 1.00 51.66 288 LYS A N 1
ATOM 2303 C CA . LYS A 1 288 ? 29.658 -33.287 -22.571 1.00 51.66 288 LYS A CA 1
ATOM 2304 C C . LYS A 1 288 ? 28.129 -33.221 -22.520 1.00 51.66 288 LYS A C 1
ATOM 2306 O O . LYS A 1 288 ? 27.575 -32.268 -21.974 1.00 51.66 288 LYS A O 1
ATOM 2311 N N . SER A 1 289 ? 27.465 -34.233 -23.085 1.00 48.56 289 SER A N 1
ATOM 2312 C CA . SER A 1 289 ? 25.999 -34.363 -23.071 1.00 48.56 289 SER A CA 1
ATOM 2313 C C . SER A 1 289 ? 25.427 -34.059 -21.675 1.00 48.56 289 SER A C 1
ATOM 2315 O O . SER A 1 289 ? 26.026 -34.500 -20.689 1.00 48.56 289 SER A O 1
ATOM 2317 N N . PRO A 1 290 ? 24.269 -33.376 -21.546 1.00 45.00 290 PRO A N 1
ATOM 2318 C CA . PRO A 1 290 ? 23.671 -33.073 -20.239 1.00 45.00 290 PRO A CA 1
ATOM 2319 C C . PRO A 1 290 ? 23.395 -34.329 -19.389 1.00 45.00 290 PRO A C 1
ATOM 2321 O O . PRO A 1 290 ? 23.368 -34.257 -18.164 1.00 45.00 290 PRO A O 1
ATOM 2324 N N . TRP A 1 291 ? 23.276 -35.502 -20.020 1.00 49.50 291 TRP A N 1
ATOM 2325 C CA . TRP A 1 291 ? 23.129 -36.800 -19.351 1.00 49.50 291 TRP A CA 1
ATOM 2326 C C . TRP A 1 291 ? 24.459 -37.415 -18.872 1.00 49.50 291 TRP A C 1
ATOM 2328 O O . TRP A 1 291 ? 24.460 -38.343 -18.063 1.00 49.50 291 TRP A O 1
ATOM 2338 N N . GLY A 1 292 ? 25.603 -36.899 -19.332 1.00 48.12 292 GLY A N 1
ATOM 2339 C CA . GLY A 1 292 ? 26.940 -37.445 -19.082 1.00 48.12 292 GLY A CA 1
ATOM 2340 C C . GLY A 1 292 ? 27.395 -37.378 -17.621 1.00 48.12 292 GLY A C 1
ATOM 2341 O O . GLY A 1 292 ? 28.149 -38.244 -17.177 1.00 48.12 292 GLY A O 1
ATOM 2342 N N . ILE A 1 293 ? 26.903 -36.415 -16.834 1.00 50.94 293 ILE A N 1
ATOM 2343 C CA . ILE A 1 293 ? 27.166 -36.361 -15.383 1.00 50.94 293 ILE A CA 1
ATOM 2344 C C . ILE A 1 293 ? 26.490 -37.556 -14.692 1.00 50.94 293 ILE A C 1
ATOM 2346 O O . ILE A 1 293 ? 27.144 -38.311 -13.975 1.00 50.94 293 ILE A O 1
ATOM 2350 N N . VAL A 1 294 ? 25.211 -37.803 -14.993 1.00 51.22 294 VAL A N 1
ATOM 2351 C CA . VAL A 1 294 ? 24.462 -38.948 -14.451 1.00 51.22 294 VAL A CA 1
ATOM 2352 C C . VAL A 1 294 ? 25.068 -40.272 -14.926 1.00 51.22 294 VAL A C 1
ATOM 2354 O O . VAL A 1 294 ? 25.271 -41.176 -14.121 1.00 51.22 294 VAL A O 1
ATOM 2357 N N . GLN A 1 295 ? 25.421 -40.392 -16.210 1.00 51.72 295 GLN A N 1
ATOM 2358 C CA . GLN A 1 295 ? 26.006 -41.617 -16.774 1.00 51.72 295 GLN A CA 1
ATOM 2359 C C . GLN A 1 295 ? 27.427 -41.919 -16.264 1.00 51.72 295 GLN A C 1
ATOM 2361 O O . GLN A 1 295 ? 27.781 -43.092 -16.136 1.00 51.72 295 GLN A O 1
ATOM 2366 N N . SER A 1 296 ? 28.237 -40.903 -15.946 1.00 53.12 296 SER A N 1
ATOM 2367 C CA . SER A 1 296 ? 29.583 -41.101 -15.379 1.00 53.12 296 SER A CA 1
ATOM 2368 C C . SER A 1 296 ? 29.569 -41.457 -13.889 1.00 53.12 296 SER A C 1
ATOM 2370 O O . SER A 1 296 ? 30.467 -42.164 -13.438 1.00 53.12 296 SER A O 1
ATOM 2372 N N . TRP A 1 297 ? 28.531 -41.053 -13.148 1.00 50.16 297 TRP A N 1
ATOM 2373 C CA . TRP A 1 297 ? 28.289 -41.459 -11.753 1.00 50.16 297 TRP A CA 1
ATOM 2374 C C . TRP A 1 297 ? 27.342 -42.679 -11.631 1.00 50.16 297 TRP A C 1
ATOM 2376 O O . TRP A 1 297 ? 27.036 -43.126 -10.527 1.00 50.16 297 TRP A O 1
ATOM 2386 N N . SER A 1 298 ? 26.884 -43.256 -12.751 1.00 54.09 298 SER A N 1
ATOM 2387 C CA . SER A 1 298 ? 26.021 -44.448 -12.775 1.00 54.09 298 SER A CA 1
ATOM 2388 C C . SER A 1 298 ? 26.827 -45.741 -12.638 1.00 54.09 298 SER A C 1
ATOM 2390 O O . SER A 1 298 ? 27.435 -46.221 -13.598 1.00 54.09 298 SER A O 1
ATOM 2392 N N . PHE A 1 299 ? 26.774 -46.363 -11.461 1.00 48.75 299 PHE A N 1
ATOM 2393 C CA . PHE A 1 299 ? 27.455 -47.632 -11.192 1.00 48.75 299 PHE A CA 1
ATOM 2394 C C . PHE A 1 299 ? 26.611 -48.866 -11.573 1.00 48.75 299 PHE A C 1
ATOM 2396 O O . PHE A 1 299 ? 25.383 -48.892 -11.447 1.00 48.75 299 PHE A O 1
ATOM 2403 N N . GLY A 1 300 ? 27.284 -49.932 -12.019 1.00 63.19 300 GLY A N 1
ATOM 2404 C CA . GLY A 1 300 ? 26.705 -51.272 -12.172 1.00 63.19 300 GLY A CA 1
ATOM 2405 C C . GLY A 1 300 ? 25.475 -51.362 -13.088 1.00 63.19 300 GLY A C 1
ATOM 2406 O O . GLY A 1 300 ? 25.520 -50.999 -14.267 1.00 63.19 300 GLY A O 1
ATOM 2407 N N . LYS A 1 301 ? 24.372 -51.912 -12.556 1.00 51.59 301 LYS A N 1
ATOM 2408 C CA . LYS A 1 301 ? 23.161 -52.271 -13.322 1.00 51.59 301 LYS A CA 1
ATOM 2409 C C . LYS A 1 301 ? 22.469 -51.067 -13.982 1.00 51.59 301 LYS A C 1
ATOM 2411 O O . LYS A 1 301 ? 21.896 -51.227 -15.056 1.00 51.59 301 LYS A O 1
ATOM 2416 N N . MET A 1 302 ? 22.554 -49.871 -13.391 1.00 48.88 302 MET A N 1
ATOM 2417 C CA . MET A 1 302 ? 21.897 -48.667 -13.922 1.00 48.88 302 MET A CA 1
ATOM 2418 C C . MET A 1 302 ? 22.473 -48.258 -15.287 1.00 48.88 302 MET A C 1
ATOM 2420 O O . MET A 1 302 ? 21.716 -48.057 -16.235 1.00 48.88 302 MET A O 1
ATOM 2424 N N . LYS A 1 303 ? 23.807 -48.249 -15.427 1.00 55.66 303 LYS A N 1
ATOM 2425 C CA . LYS A 1 303 ? 24.488 -47.952 -16.699 1.00 55.66 303 LYS A CA 1
ATOM 2426 C C . LYS A 1 303 ? 24.117 -48.952 -17.801 1.00 55.66 303 LYS A C 1
ATOM 2428 O O . LYS A 1 303 ? 23.844 -48.551 -18.928 1.00 55.66 303 LYS A O 1
ATOM 2433 N N . HIS A 1 304 ? 24.036 -50.240 -17.462 1.00 57.09 304 HIS A N 1
ATOM 2434 C CA . HIS A 1 304 ? 23.636 -51.295 -18.400 1.00 57.09 304 HIS A CA 1
ATOM 2435 C C . HIS A 1 304 ? 22.172 -51.167 -18.850 1.00 57.09 304 HIS A C 1
ATOM 2437 O O . HIS A 1 304 ? 21.874 -51.433 -20.010 1.00 57.09 304 HIS A O 1
ATOM 2443 N N . SER A 1 305 ? 21.268 -50.735 -17.963 1.00 54.75 305 SER A N 1
ATOM 2444 C CA . SER A 1 305 ? 19.859 -50.485 -18.301 1.00 54.75 305 SER A CA 1
ATOM 2445 C C . SER A 1 305 ? 19.712 -49.358 -19.332 1.00 54.75 305 SER A C 1
ATOM 2447 O O . SER A 1 305 ? 19.053 -49.532 -20.355 1.00 54.75 305 SER A O 1
ATOM 2449 N N . ILE A 1 306 ? 20.407 -48.234 -19.111 1.00 54.00 306 ILE A N 1
ATOM 2450 C CA . ILE A 1 306 ? 20.396 -47.071 -20.015 1.00 54.00 306 ILE A CA 1
ATOM 2451 C C . ILE A 1 306 ? 20.939 -47.446 -21.405 1.00 54.00 306 ILE A C 1
ATOM 2453 O O . ILE A 1 306 ? 20.320 -47.111 -22.411 1.00 54.00 306 ILE A O 1
ATOM 2457 N N . ILE A 1 307 ? 22.056 -48.184 -21.467 1.00 56.97 307 ILE A N 1
ATOM 2458 C CA . ILE A 1 307 ? 22.658 -48.626 -22.738 1.00 56.97 307 ILE A CA 1
ATOM 2459 C C . ILE A 1 307 ? 21.742 -49.608 -23.483 1.00 56.97 307 ILE A C 1
ATOM 2461 O O . ILE A 1 307 ? 21.537 -49.450 -24.684 1.00 56.97 307 ILE A O 1
ATOM 2465 N N . ARG A 1 308 ? 21.146 -50.591 -22.790 1.00 56.34 308 ARG A N 1
ATOM 2466 C CA . ARG A 1 308 ? 20.213 -51.544 -23.419 1.00 56.34 308 ARG A CA 1
ATOM 2467 C C . ARG A 1 308 ? 19.000 -50.850 -24.026 1.00 56.34 308 ARG A C 1
ATOM 2469 O O . ARG A 1 308 ? 18.619 -51.210 -25.129 1.00 56.34 308 ARG A O 1
ATOM 2476 N N . ARG A 1 309 ? 18.442 -49.843 -23.346 1.00 55.09 309 ARG A N 1
ATOM 2477 C CA . ARG A 1 309 ? 17.295 -49.080 -23.859 1.00 55.09 309 ARG A CA 1
ATOM 2478 C C . ARG A 1 309 ? 17.654 -48.280 -25.114 1.00 55.09 309 ARG A C 1
ATOM 2480 O O . ARG A 1 309 ? 16.948 -48.360 -26.104 1.00 55.09 309 ARG A O 1
ATOM 2487 N N . LEU A 1 310 ? 18.815 -47.622 -25.118 1.00 49.88 310 LEU A N 1
ATOM 2488 C CA . LEU A 1 310 ? 19.360 -46.981 -26.323 1.00 49.88 310 LEU A CA 1
ATOM 2489 C C . LEU A 1 310 ? 19.636 -47.971 -27.468 1.00 49.88 310 LEU A C 1
A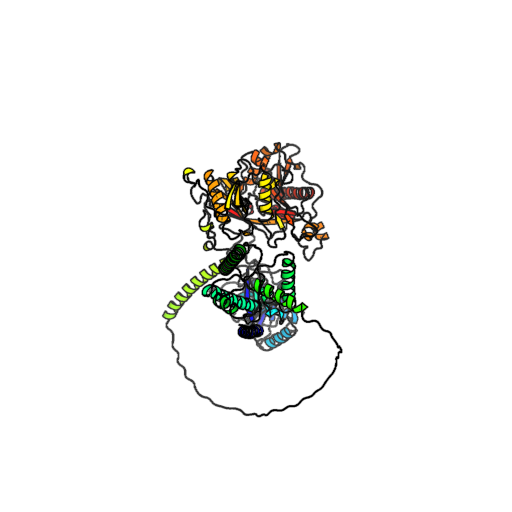TOM 2491 O O . LEU A 1 310 ? 19.590 -47.568 -28.621 1.00 49.88 310 LEU A O 1
ATOM 2495 N N . THR A 1 311 ? 19.920 -49.242 -27.165 1.00 53.84 311 THR A N 1
ATOM 2496 C CA . THR A 1 311 ? 20.078 -50.287 -28.193 1.00 53.84 311 THR A CA 1
ATOM 2497 C C . THR A 1 311 ? 18.709 -50.694 -28.749 1.00 53.84 311 THR A C 1
ATOM 2499 O O . THR A 1 311 ? 18.503 -50.619 -29.954 1.00 53.84 311 THR A O 1
ATOM 2502 N N . SER A 1 312 ? 17.730 -51.002 -27.886 1.00 52.97 312 SER A N 1
ATOM 2503 C CA . SER A 1 312 ? 16.378 -51.393 -28.317 1.00 52.97 312 SER A CA 1
ATOM 2504 C C . SER A 1 312 ? 15.624 -50.291 -29.059 1.00 52.97 312 SER A C 1
ATOM 2506 O O . SER A 1 312 ? 14.832 -50.592 -29.942 1.00 52.97 312 SER A O 1
ATOM 2508 N N . ASP A 1 313 ? 15.867 -49.023 -28.718 1.00 50.91 313 ASP A N 1
ATOM 2509 C CA . ASP A 1 313 ? 15.253 -47.876 -29.396 1.00 50.91 313 ASP A CA 1
ATOM 2510 C C . ASP A 1 313 ? 15.890 -47.622 -30.788 1.00 50.91 313 ASP A C 1
ATOM 2512 O O . ASP A 1 313 ? 15.314 -46.902 -31.602 1.00 50.91 313 ASP A O 1
ATOM 2516 N N . LEU A 1 314 ? 17.058 -48.223 -31.077 1.00 47.78 314 LEU A N 1
ATOM 2517 C CA . LEU A 1 314 ? 17.738 -48.185 -32.381 1.00 47.78 314 LEU A CA 1
ATOM 2518 C C . LEU A 1 314 ? 17.478 -49.437 -33.234 1.00 47.78 314 LEU A C 1
ATOM 2520 O O . LEU A 1 314 ? 17.332 -49.292 -34.443 1.00 47.78 314 LEU A O 1
ATOM 2524 N N . ASP A 1 315 ? 17.334 -50.625 -32.633 1.00 45.88 315 ASP A N 1
ATOM 2525 C CA . ASP A 1 315 ? 17.002 -51.886 -33.334 1.00 45.88 315 ASP A CA 1
ATOM 2526 C C . ASP A 1 315 ? 15.637 -51.845 -34.068 1.00 45.88 315 ASP A C 1
ATOM 2528 O O . ASP A 1 315 ? 15.340 -52.707 -34.890 1.00 45.88 315 ASP A O 1
ATOM 2532 N N . VAL A 1 316 ? 14.793 -50.837 -33.802 1.00 46.06 316 VAL A N 1
ATOM 2533 C CA . VAL A 1 316 ? 13.534 -50.579 -34.538 1.00 46.06 316 VAL A CA 1
ATOM 2534 C C . VAL A 1 316 ? 13.789 -50.023 -35.952 1.00 46.06 316 VAL A C 1
ATOM 2536 O O . VAL A 1 316 ? 12.908 -50.080 -36.811 1.00 46.06 316 VAL A O 1
ATOM 2539 N N . LEU A 1 317 ? 14.987 -49.497 -36.219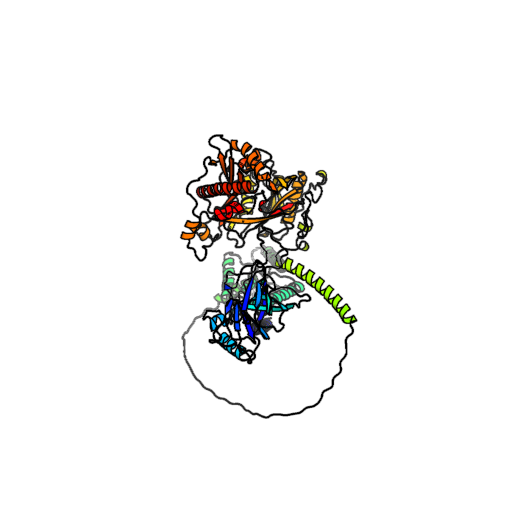 1.00 44.03 317 LEU A N 1
ATOM 2540 C CA . LEU A 1 317 ? 15.440 -49.103 -37.552 1.00 44.03 317 LEU A CA 1
ATOM 2541 C C . LEU A 1 317 ? 16.300 -50.235 -38.123 1.00 44.03 317 LEU A C 1
ATOM 2543 O O . LEU A 1 317 ? 17.455 -50.389 -37.735 1.00 44.03 317 LEU A O 1
ATOM 2547 N N . ASP A 1 318 ? 15.737 -51.001 -39.063 1.00 41.53 318 ASP A N 1
ATOM 2548 C CA . ASP A 1 318 ? 16.332 -52.201 -39.688 1.00 41.53 318 ASP A CA 1
ATOM 2549 C C . ASP A 1 318 ? 17.475 -51.860 -40.679 1.00 41.53 318 ASP A C 1
ATOM 2551 O O . ASP A 1 318 ? 17.487 -52.223 -41.855 1.00 41.53 318 ASP A O 1
ATOM 2555 N N . THR A 1 319 ? 18.422 -51.045 -40.211 1.00 42.50 319 THR A N 1
ATOM 2556 C CA . THR A 1 319 ? 19.550 -50.483 -40.955 1.00 42.50 319 THR A CA 1
ATOM 2557 C C . THR A 1 319 ? 20.757 -50.346 -40.029 1.00 42.50 319 THR A C 1
ATOM 2559 O O . THR A 1 319 ? 20.826 -49.428 -39.209 1.00 42.50 319 THR A O 1
ATOM 2562 N N . SER A 1 320 ? 21.750 -51.223 -40.178 1.00 46.25 320 SER A N 1
ATOM 2563 C CA . SER A 1 320 ? 23.009 -51.129 -39.432 1.00 46.25 320 SER A CA 1
ATOM 2564 C C . SER A 1 320 ? 23.729 -49.806 -39.726 1.00 46.25 320 SER A C 1
ATOM 2566 O O . SER A 1 320 ? 24.080 -49.548 -40.880 1.00 46.25 320 SER A O 1
ATOM 2568 N N . VAL A 1 321 ? 23.998 -48.993 -38.699 1.00 45.00 321 VAL A N 1
ATOM 2569 C CA . VAL A 1 321 ? 24.754 -47.734 -38.840 1.00 45.00 321 VAL A CA 1
ATOM 2570 C C . VAL A 1 321 ? 26.174 -48.041 -39.352 1.00 45.00 321 VAL A C 1
ATOM 2572 O O . VAL A 1 321 ? 26.931 -48.710 -38.644 1.00 45.00 321 VAL A O 1
ATOM 2575 N N . PRO A 1 322 ? 26.571 -47.576 -40.554 1.00 42.62 322 PRO A N 1
ATOM 2576 C CA . PRO A 1 322 ? 27.836 -47.967 -41.167 1.00 42.62 322 PRO A CA 1
ATOM 2577 C C . PRO A 1 322 ? 29.001 -47.134 -40.613 1.00 42.62 322 PRO A C 1
ATOM 2579 O O . PRO A 1 322 ? 29.416 -46.143 -41.211 1.00 42.62 322 PRO A O 1
ATOM 2582 N N . LEU A 1 323 ? 29.539 -47.549 -39.465 1.00 43.62 323 LEU A N 1
ATOM 2583 C CA . LEU A 1 323 ? 30.813 -47.045 -38.942 1.00 43.62 323 LEU A CA 1
ATOM 2584 C C . LEU A 1 323 ? 31.962 -47.645 -39.759 1.00 43.62 323 LEU A C 1
ATOM 2586 O O . LEU A 1 323 ? 32.124 -48.866 -39.817 1.00 43.62 323 LEU A O 1
ATOM 2590 N N . ALA A 1 324 ? 32.754 -46.798 -40.416 1.00 43.94 324 ALA A N 1
ATOM 2591 C CA . ALA A 1 324 ? 33.749 -47.266 -41.368 1.00 43.94 324 ALA A CA 1
ATOM 2592 C C . ALA A 1 324 ? 35.056 -47.637 -40.653 1.00 43.94 324 ALA A C 1
ATOM 2594 O O . ALA A 1 324 ? 35.783 -46.778 -40.149 1.00 43.94 324 ALA A O 1
ATOM 2595 N N . SER A 1 325 ? 35.401 -48.928 -40.633 1.00 46.31 325 SER A N 1
ATOM 2596 C CA . SER A 1 325 ? 36.691 -49.376 -40.099 1.00 46.31 325 SER A CA 1
ATOM 2597 C C . SER A 1 325 ? 37.845 -48.715 -40.859 1.00 46.31 325 SER A C 1
ATOM 2599 O O . SER A 1 325 ? 37.880 -48.763 -42.088 1.00 46.31 325 SER A O 1
ATOM 2601 N N . ILE A 1 326 ? 38.804 -48.123 -40.139 1.00 41.88 326 ILE A N 1
ATOM 2602 C CA . ILE A 1 326 ? 39.927 -47.387 -40.739 1.00 41.88 326 ILE A CA 1
ATOM 2603 C C . ILE A 1 326 ? 40.904 -48.370 -41.405 1.00 41.88 326 ILE A C 1
ATOM 2605 O O . ILE A 1 326 ? 41.875 -48.826 -40.796 1.00 41.88 326 ILE A O 1
ATOM 2609 N N . VAL A 1 327 ? 40.662 -48.686 -42.679 1.00 44.00 327 VAL A N 1
ATOM 2610 C CA . VAL A 1 327 ? 41.583 -49.466 -43.514 1.00 44.00 327 VAL A CA 1
ATOM 2611 C C . VAL A 1 327 ? 42.736 -48.565 -43.953 1.00 44.00 327 VAL A C 1
ATOM 2613 O O . VAL A 1 327 ? 42.693 -47.904 -44.987 1.00 44.00 327 VAL A O 1
ATOM 2616 N N . HIS A 1 328 ? 43.796 -48.532 -43.150 1.00 39.91 328 HIS A N 1
ATOM 2617 C CA . HIS A 1 328 ? 45.038 -47.854 -43.515 1.00 39.91 328 HIS A CA 1
ATOM 2618 C C . HIS A 1 328 ? 45.646 -48.560 -44.745 1.00 39.91 328 HIS A C 1
ATOM 2620 O O . HIS A 1 328 ? 45.958 -49.750 -44.665 1.00 39.91 328 HIS A O 1
ATOM 2626 N N . GLU A 1 329 ? 45.846 -47.847 -45.864 1.00 45.62 329 GLU A N 1
ATOM 2627 C CA . GLU A 1 329 ? 46.226 -48.435 -47.172 1.00 45.62 329 GLU A CA 1
ATOM 2628 C C . GLU A 1 329 ? 47.370 -49.461 -47.096 1.00 45.62 329 GLU A C 1
ATOM 2630 O O . GLU A 1 329 ? 47.302 -50.515 -47.729 1.00 45.62 329 GLU A O 1
ATOM 2635 N N . ARG A 1 330 ? 48.370 -49.197 -46.241 1.00 43.06 330 ARG A N 1
ATOM 2636 C CA . ARG A 1 330 ? 49.552 -50.042 -45.981 1.00 43.06 330 ARG A CA 1
ATOM 2637 C C . ARG A 1 330 ? 49.228 -51.485 -45.537 1.00 43.06 330 ARG A C 1
ATOM 2639 O O . ARG A 1 330 ? 50.107 -52.339 -45.613 1.00 43.06 330 ARG A O 1
ATOM 2646 N N . PHE A 1 331 ? 48.007 -51.780 -45.086 1.00 42.88 331 PHE A N 1
ATOM 2647 C CA . PHE A 1 331 ? 47.569 -53.146 -44.761 1.00 42.88 331 PHE A CA 1
ATOM 2648 C C . PHE A 1 331 ? 46.845 -53.865 -45.910 1.00 42.88 331 PHE A C 1
ATOM 2650 O O . PHE A 1 331 ? 46.757 -55.090 -45.877 1.00 42.88 331 PHE A O 1
ATOM 2657 N N . SER A 1 332 ? 46.376 -53.152 -46.940 1.00 46.94 332 SER A N 1
ATOM 2658 C CA . SER A 1 332 ? 45.603 -53.756 -48.037 1.00 46.94 332 SER A CA 1
ATOM 2659 C C . SER A 1 332 ? 46.446 -54.674 -48.935 1.00 46.94 332 SER A C 1
ATOM 2661 O O . SER A 1 332 ? 46.027 -55.791 -49.233 1.00 46.94 332 SER A O 1
ATOM 2663 N N . ASP A 1 333 ? 47.676 -54.279 -49.280 1.00 40.09 333 ASP A N 1
ATOM 2664 C CA . ASP A 1 333 ? 48.570 -55.122 -50.087 1.00 40.09 333 ASP A CA 1
ATOM 2665 C C . ASP A 1 333 ? 49.106 -56.345 -49.326 1.00 40.09 333 ASP A C 1
ATOM 2667 O O . ASP A 1 333 ? 49.404 -57.369 -49.939 1.00 40.09 333 ASP A O 1
ATOM 2671 N N . LYS A 1 334 ? 49.142 -56.311 -47.985 1.00 35.75 334 LYS A N 1
ATOM 2672 C CA . LYS A 1 334 ? 49.530 -57.479 -47.170 1.00 35.75 334 LYS A CA 1
ATOM 2673 C C . LYS A 1 334 ? 48.505 -58.620 -47.182 1.00 35.75 334 LYS A C 1
ATOM 2675 O O . LYS A 1 334 ? 48.847 -59.726 -46.778 1.00 35.75 334 LYS A O 1
ATOM 2680 N N . LEU A 1 335 ? 47.286 -58.375 -47.667 1.00 38.91 335 LEU A N 1
ATOM 2681 C CA . LEU A 1 335 ? 46.262 -59.401 -47.895 1.00 38.91 335 LEU A CA 1
ATOM 2682 C C . LEU A 1 335 ? 46.313 -60.013 -49.307 1.00 38.91 335 LEU A C 1
ATOM 2684 O O . LEU A 1 335 ? 45.617 -60.988 -49.567 1.00 38.91 335 LEU A O 1
ATOM 2688 N N . ARG A 1 336 ? 47.154 -59.492 -50.215 1.00 40.31 336 ARG A N 1
ATOM 2689 C CA . ARG A 1 336 ? 47.317 -60.025 -51.582 1.00 40.31 336 ARG A CA 1
ATOM 2690 C C . ARG A 1 336 ? 48.356 -61.142 -51.703 1.00 40.31 336 ARG A C 1
ATOM 2692 O O . ARG A 1 336 ? 48.389 -61.817 -52.723 1.00 40.31 336 ARG A O 1
ATOM 2699 N N . SER A 1 337 ? 49.211 -61.337 -50.698 1.00 35.78 337 SER A N 1
ATOM 2700 C CA . SER A 1 337 ? 50.378 -62.230 -50.778 1.00 35.78 337 SER A CA 1
ATOM 2701 C C . SER A 1 337 ? 50.203 -63.583 -50.075 1.00 35.78 337 SER A C 1
ATOM 2703 O O . SER A 1 337 ? 51.201 -64.228 -49.765 1.00 35.78 337 SER A O 1
ATOM 2705 N N . VAL A 1 338 ? 48.969 -63.996 -49.754 1.00 38.56 338 VAL A N 1
ATOM 2706 C CA . VAL A 1 338 ? 48.697 -65.221 -48.974 1.00 38.56 338 VAL A CA 1
ATOM 2707 C C . VAL A 1 338 ? 47.490 -65.992 -49.527 1.00 38.56 338 VAL A C 1
ATOM 2709 O O . VAL A 1 338 ? 46.493 -66.149 -48.831 1.00 38.56 338 VAL A O 1
ATOM 2712 N N . HIS A 1 339 ? 47.580 -66.452 -50.781 1.00 33.62 339 HIS A N 1
ATOM 2713 C CA . HIS A 1 339 ? 47.059 -67.751 -51.259 1.00 33.62 339 HIS A CA 1
ATOM 2714 C C . HIS A 1 339 ? 47.409 -67.942 -52.744 1.00 33.62 339 HIS A C 1
ATOM 2716 O O . HIS A 1 339 ? 46.711 -67.448 -53.624 1.00 33.62 339 HIS A O 1
ATOM 2722 N N . PHE A 1 340 ? 48.493 -68.669 -53.011 1.00 28.89 340 PHE A N 1
ATOM 2723 C CA . PHE A 1 340 ? 48.726 -69.374 -54.272 1.00 28.89 340 PHE A CA 1
ATOM 2724 C C . PHE A 1 340 ? 49.739 -70.488 -53.999 1.00 28.89 340 PHE A C 1
ATOM 2726 O O . PHE A 1 340 ? 50.897 -70.205 -53.707 1.00 28.89 340 PHE A O 1
ATOM 2733 N N . ASP A 1 341 ? 49.292 -71.737 -54.083 1.00 27.91 341 ASP A N 1
ATOM 2734 C CA . ASP A 1 341 ? 50.163 -72.894 -54.289 1.00 27.91 341 ASP A CA 1
ATOM 2735 C C . ASP A 1 341 ? 49.418 -73.910 -55.172 1.00 27.91 341 ASP A C 1
ATOM 2737 O O . ASP A 1 341 ? 48.190 -73.858 -55.294 1.00 27.91 341 ASP A O 1
ATOM 2741 N N . HIS A 1 342 ? 50.153 -74.753 -55.888 1.00 30.56 342 HIS A N 1
ATOM 2742 C CA . HIS A 1 342 ? 49.662 -75.409 -57.101 1.00 30.56 342 HIS A CA 1
ATOM 2743 C C . HIS A 1 342 ? 48.968 -76.758 -56.874 1.00 30.56 342 HIS A C 1
ATOM 2745 O O . HIS A 1 342 ? 49.455 -77.610 -56.135 1.00 30.56 342 HIS A O 1
ATOM 2751 N N . THR A 1 343 ? 47.955 -77.050 -57.701 1.00 28.94 343 THR A N 1
ATOM 2752 C CA . THR A 1 343 ? 47.875 -78.335 -58.431 1.00 28.94 343 THR A CA 1
ATOM 2753 C C . THR A 1 343 ? 46.911 -78.264 -59.632 1.00 28.94 343 THR A C 1
ATOM 2755 O O . THR A 1 343 ? 45.845 -77.678 -59.524 1.00 28.94 343 THR A O 1
ATOM 2758 N N . SER A 1 344 ? 47.336 -78.839 -60.771 1.00 29.00 344 SER A N 1
ATOM 2759 C CA . SER A 1 344 ? 46.564 -79.497 -61.867 1.00 29.00 344 SER A CA 1
ATOM 2760 C C . SER A 1 344 ? 45.044 -79.251 -62.039 1.00 29.00 344 SER A C 1
ATOM 2762 O O . SER A 1 344 ? 44.300 -79.409 -61.080 1.00 29.00 344 SER A O 1
ATOM 2764 N N . ARG A 1 345 ? 44.472 -79.122 -63.251 1.00 28.20 345 ARG A N 1
ATOM 2765 C CA . ARG A 1 345 ? 44.975 -79.049 -64.651 1.00 28.20 345 ARG A CA 1
ATOM 2766 C C . ARG A 1 345 ? 43.784 -78.688 -65.583 1.00 28.20 345 ARG A C 1
ATOM 2768 O O . ARG A 1 345 ? 42.653 -78.846 -65.145 1.00 28.20 345 ARG A O 1
ATOM 2775 N N . ASP A 1 346 ? 44.076 -78.251 -66.814 1.00 30.44 346 ASP A N 1
ATOM 2776 C CA . ASP A 1 346 ? 43.328 -78.301 -68.105 1.00 30.44 346 ASP A CA 1
ATOM 2777 C C . ASP A 1 346 ? 41.850 -78.828 -68.081 1.00 30.44 346 ASP A C 1
ATOM 2779 O O . ASP A 1 346 ? 41.577 -79.859 -67.475 1.00 30.44 346 ASP A O 1
ATOM 2783 N N . ASP A 1 347 ? 40.841 -78.262 -68.775 1.00 28.91 347 ASP A N 1
ATOM 2784 C CA . ASP A 1 347 ? 40.860 -77.552 -70.076 1.00 28.91 347 ASP A CA 1
ATOM 2785 C C . ASP A 1 347 ? 39.528 -76.780 -70.404 1.00 28.91 347 ASP A C 1
ATOM 2787 O O . ASP A 1 347 ? 38.536 -76.904 -69.689 1.00 28.91 347 ASP A O 1
ATOM 2791 N N . ALA A 1 348 ? 39.501 -76.048 -71.531 1.00 29.67 348 ALA A N 1
ATOM 2792 C CA . ALA A 1 348 ? 38.351 -75.660 -72.385 1.00 29.67 348 ALA A CA 1
ATOM 2793 C C . ALA A 1 348 ? 37.175 -74.768 -71.865 1.00 29.67 348 ALA A C 1
ATOM 2795 O O . ALA A 1 348 ? 36.121 -75.237 -71.447 1.00 29.67 348 ALA A O 1
ATOM 2796 N N . THR A 1 349 ? 37.313 -73.452 -72.094 1.00 32.25 349 THR A N 1
ATOM 2797 C CA . THR A 1 349 ? 36.316 -72.483 -72.649 1.00 32.25 349 THR A CA 1
ATOM 2798 C C . THR A 1 349 ? 34.785 -72.718 -72.549 1.00 32.25 349 THR A C 1
ATOM 2800 O O . THR A 1 349 ? 34.282 -73.638 -73.193 1.00 32.25 349 THR A O 1
ATOM 2803 N N . LEU A 1 350 ? 34.021 -71.731 -72.025 1.00 31.14 350 LEU A N 1
ATOM 2804 C CA . LEU A 1 350 ? 33.022 -70.928 -72.793 1.00 31.14 350 LEU A CA 1
ATOM 2805 C C . LEU A 1 350 ? 32.225 -69.886 -71.954 1.00 31.14 350 LEU A C 1
ATOM 2807 O O . LEU A 1 350 ? 32.048 -70.045 -70.752 1.00 31.14 350 LEU A O 1
ATOM 2811 N N . PHE A 1 351 ? 31.677 -68.889 -72.668 1.00 32.56 351 PHE A N 1
ATOM 2812 C CA . PHE A 1 351 ? 30.679 -67.862 -72.288 1.00 32.56 351 PHE A CA 1
ATOM 2813 C C . PHE A 1 351 ? 31.044 -66.712 -71.321 1.00 32.56 351 PHE A C 1
ATOM 2815 O O . PHE A 1 351 ? 32.062 -66.707 -70.636 1.00 32.56 351 PHE A O 1
ATOM 2822 N N . GLU A 1 352 ? 30.225 -65.655 -71.402 1.00 36.06 352 GLU A N 1
ATOM 2823 C CA . GLU A 1 352 ? 30.530 -64.261 -71.050 1.00 36.06 352 GLU A CA 1
ATOM 2824 C C . GLU A 1 352 ? 29.679 -63.741 -69.877 1.00 36.06 352 GLU A C 1
ATOM 2826 O O . GLU A 1 352 ? 28.516 -64.109 -69.771 1.00 36.06 352 GLU A O 1
ATOM 2831 N N . THR A 1 353 ? 30.201 -62.768 -69.113 1.00 33.72 353 THR A N 1
ATOM 2832 C CA . THR A 1 353 ? 29.457 -61.552 -68.687 1.00 33.72 353 THR A CA 1
ATOM 2833 C C . THR A 1 353 ? 30.439 -60.483 -68.186 1.00 33.72 353 THR A C 1
ATOM 2835 O O . THR A 1 353 ? 31.127 -60.699 -67.190 1.00 33.72 353 THR A O 1
ATOM 2838 N N . ASN A 1 354 ? 30.484 -59.313 -68.833 1.00 40.44 354 ASN A N 1
ATOM 2839 C CA . ASN A 1 354 ? 31.379 -58.194 -68.490 1.00 40.44 354 ASN A CA 1
ATOM 2840 C C . ASN A 1 354 ? 30.630 -57.048 -67.766 1.00 40.44 354 ASN A C 1
ATOM 2842 O O . ASN A 1 354 ? 30.514 -55.951 -68.302 1.00 40.44 354 ASN A O 1
ATOM 2846 N N . GLU A 1 355 ? 30.139 -57.273 -66.538 1.00 41.62 355 GLU A N 1
ATOM 2847 C CA . GLU A 1 355 ? 29.472 -56.216 -65.732 1.00 41.62 355 GLU A CA 1
ATOM 2848 C C . GLU A 1 355 ? 29.992 -56.054 -64.283 1.00 41.62 355 GLU A C 1
ATOM 2850 O O . GLU A 1 355 ? 29.539 -55.184 -63.540 1.00 41.62 355 GLU A O 1
ATOM 2855 N N . SER A 1 356 ? 30.999 -56.819 -63.854 1.00 42.59 356 SER A N 1
ATOM 2856 C CA . SER A 1 356 ? 31.492 -56.799 -62.461 1.00 42.59 356 SER A CA 1
ATOM 2857 C C . SER A 1 356 ? 32.442 -55.634 -62.107 1.00 42.59 356 SER A C 1
ATOM 2859 O O . SER A 1 356 ? 32.790 -55.453 -60.938 1.00 42.59 356 SER A O 1
ATOM 2861 N N . GLY A 1 357 ? 32.860 -54.821 -63.086 1.00 48.53 357 GLY A N 1
ATOM 2862 C CA . GLY A 1 357 ? 33.897 -53.792 -62.915 1.00 48.53 357 GLY A CA 1
ATOM 2863 C C . GLY A 1 357 ? 33.452 -52.509 -62.198 1.00 48.53 357 GLY A C 1
ATOM 2864 O O . GLY A 1 357 ? 34.104 -52.070 -61.246 1.00 48.53 357 GLY A O 1
ATOM 2865 N N . GLU A 1 358 ? 32.351 -51.884 -62.633 1.00 47.19 358 GLU A N 1
ATOM 2866 C CA . GLU A 1 358 ? 31.942 -50.571 -62.104 1.00 47.19 358 GLU A CA 1
ATOM 2867 C C . GLU A 1 358 ? 31.434 -50.637 -60.660 1.00 47.19 358 GLU A C 1
ATOM 2869 O O . GLU A 1 358 ? 31.737 -49.749 -59.856 1.00 47.19 358 GLU A O 1
ATOM 2874 N N . GLY A 1 359 ? 30.703 -51.699 -60.303 1.00 49.22 359 GLY A N 1
ATOM 2875 C CA . GLY A 1 359 ? 30.112 -51.865 -58.973 1.00 49.22 359 GLY A CA 1
ATOM 2876 C C . GLY A 1 359 ? 31.148 -51.758 -57.850 1.00 49.22 359 GLY A C 1
ATOM 2877 O O . GLY A 1 359 ? 30.956 -50.992 -56.905 1.00 49.22 359 GLY A O 1
ATOM 2878 N N . SER A 1 360 ? 32.293 -52.435 -57.996 1.00 54.53 360 SER A N 1
ATOM 2879 C CA . SER A 1 360 ? 33.366 -52.418 -56.991 1.00 54.53 360 SER A CA 1
ATOM 2880 C C . SER A 1 360 ? 34.099 -51.073 -56.887 1.00 54.53 360 SER A C 1
ATOM 2882 O O . SER A 1 360 ? 34.593 -50.735 -55.809 1.00 54.53 360 SER A O 1
ATOM 2884 N N . GLN A 1 361 ? 34.177 -50.283 -57.964 1.00 53.06 361 GLN A N 1
ATOM 2885 C CA . GLN A 1 361 ? 34.720 -48.921 -57.882 1.00 53.06 361 GLN A CA 1
ATOM 2886 C C . GLN A 1 361 ? 33.708 -47.947 -57.264 1.00 53.06 361 GLN A C 1
ATOM 2888 O O . GLN A 1 361 ? 34.085 -47.038 -56.517 1.00 53.06 361 GLN A O 1
ATOM 2893 N N . ARG A 1 362 ? 32.414 -48.147 -57.543 1.00 53.78 362 ARG A N 1
ATOM 2894 C CA . ARG A 1 362 ? 31.317 -47.329 -57.018 1.00 53.78 362 ARG A CA 1
ATOM 2895 C C . ARG A 1 362 ? 31.137 -47.516 -55.511 1.00 53.78 362 ARG A C 1
ATOM 2897 O O . ARG A 1 362 ? 30.985 -46.512 -54.818 1.00 53.78 362 ARG A O 1
ATOM 2904 N N . THR A 1 363 ? 31.237 -48.743 -54.992 1.00 57.41 363 THR A N 1
ATOM 2905 C CA . THR A 1 363 ? 31.211 -49.004 -53.539 1.00 57.41 363 THR A CA 1
ATOM 2906 C C . THR A 1 363 ? 32.417 -48.396 -52.828 1.00 57.41 363 THR A C 1
ATOM 2908 O O . THR A 1 363 ? 32.218 -47.657 -51.870 1.00 57.41 363 THR A O 1
ATOM 2911 N N . LYS A 1 364 ? 33.646 -48.572 -53.339 1.00 57.88 364 LYS A N 1
ATOM 2912 C CA . LYS A 1 364 ? 34.852 -47.943 -52.756 1.00 57.88 364 LYS A CA 1
ATOM 2913 C C . LYS A 1 364 ? 34.771 -46.413 -52.698 1.00 57.88 364 LYS A C 1
ATOM 2915 O O . LYS A 1 364 ? 35.139 -45.815 -51.691 1.00 57.88 364 LYS A O 1
ATOM 2920 N N . ARG A 1 365 ? 34.243 -45.760 -53.741 1.00 57.06 365 ARG A N 1
ATOM 2921 C CA . ARG A 1 365 ? 33.998 -44.302 -53.722 1.00 57.06 365 ARG A CA 1
ATOM 2922 C C . ARG A 1 365 ? 32.901 -43.891 -52.737 1.00 57.06 365 ARG A C 1
ATOM 2924 O O . ARG A 1 365 ? 32.935 -42.763 -52.248 1.00 57.06 365 ARG A O 1
ATOM 2931 N N . LEU A 1 366 ? 31.928 -44.761 -52.458 1.00 59.16 366 LEU A N 1
ATOM 2932 C CA . LEU A 1 366 ? 30.907 -44.522 -51.436 1.00 59.16 366 LEU A CA 1
ATOM 2933 C C . LEU A 1 366 ? 31.516 -44.632 -50.031 1.00 59.16 366 LEU A C 1
ATOM 2935 O O . LEU A 1 366 ? 31.360 -43.721 -49.226 1.00 59.16 366 LEU A O 1
ATOM 2939 N N . GLU A 1 367 ? 32.279 -45.696 -49.780 1.00 59.78 367 GLU A N 1
ATOM 2940 C CA . GLU A 1 367 ? 32.992 -45.968 -48.528 1.00 59.78 367 GLU A CA 1
ATOM 2941 C C . GLU A 1 367 ? 33.950 -44.824 -48.161 1.00 59.78 367 GLU A C 1
ATOM 2943 O O . GLU A 1 367 ? 33.864 -44.277 -47.065 1.00 59.78 367 GLU A O 1
ATOM 2948 N N . GLN A 1 368 ? 34.773 -44.360 -49.109 1.00 54.78 368 GLN A N 1
ATOM 2949 C CA . GLN A 1 368 ? 35.649 -43.195 -48.920 1.00 54.78 368 GLN A CA 1
ATOM 2950 C C . GLN A 1 368 ? 34.874 -41.902 -48.606 1.00 54.78 368 GLN A C 1
ATOM 2952 O O . GLN A 1 368 ? 35.353 -41.063 -47.844 1.00 54.78 368 GLN A O 1
ATOM 2957 N N . ARG A 1 369 ? 33.666 -41.721 -49.160 1.00 57.19 369 ARG A N 1
ATOM 2958 C CA . ARG A 1 369 ? 32.805 -40.563 -48.854 1.00 57.19 369 ARG A CA 1
ATOM 2959 C C . ARG A 1 369 ? 32.155 -40.669 -47.475 1.00 57.19 369 ARG A C 1
ATOM 2961 O O . ARG A 1 369 ? 32.035 -39.646 -46.808 1.00 57.19 369 ARG A O 1
ATOM 2968 N N . VAL A 1 370 ? 31.785 -41.872 -47.032 1.00 61.66 370 VAL A N 1
ATOM 2969 C CA . VAL A 1 370 ? 31.302 -42.121 -45.662 1.00 61.66 370 VAL A CA 1
ATOM 2970 C C . VAL A 1 370 ? 32.433 -41.904 -44.654 1.00 61.66 370 VAL A C 1
ATOM 2972 O O . VAL A 1 370 ? 32.236 -41.172 -43.692 1.00 61.66 370 VAL A O 1
ATOM 2975 N N . GLN A 1 371 ? 33.644 -42.407 -44.922 1.00 59.81 371 GLN A N 1
ATOM 2976 C CA . GLN A 1 371 ? 34.839 -42.133 -44.110 1.00 59.81 371 GLN A CA 1
ATOM 2977 C C . GLN A 1 371 ? 35.139 -40.629 -44.011 1.00 59.81 371 GLN A C 1
ATOM 2979 O O . GLN A 1 371 ? 35.393 -40.126 -42.920 1.00 59.81 371 GLN A O 1
ATOM 2984 N N . LEU A 1 372 ? 35.065 -39.885 -45.123 1.00 53.75 372 LEU A N 1
ATOM 2985 C CA . LEU A 1 372 ? 35.257 -38.429 -45.121 1.00 53.75 372 LEU A CA 1
ATOM 2986 C C . LEU A 1 372 ? 34.166 -37.702 -44.314 1.00 53.75 372 LEU A C 1
ATOM 2988 O O . LEU A 1 372 ? 34.465 -36.743 -43.604 1.00 53.75 372 LEU A O 1
ATOM 2992 N N . MET A 1 373 ? 32.917 -38.167 -44.393 1.00 56.84 373 MET A N 1
ATOM 2993 C CA . MET A 1 373 ? 31.790 -37.630 -43.625 1.00 56.84 373 MET A CA 1
ATOM 2994 C C . MET A 1 373 ? 31.943 -37.911 -42.122 1.00 56.84 373 MET A C 1
ATOM 2996 O O . MET A 1 373 ? 31.751 -37.011 -41.309 1.00 56.84 373 MET A O 1
ATOM 3000 N N . GLU A 1 374 ? 32.365 -39.120 -41.745 1.00 58.00 374 GLU A N 1
ATOM 3001 C CA . GLU A 1 374 ? 32.687 -39.497 -40.364 1.00 58.00 374 GLU A CA 1
ATOM 3002 C C . GLU A 1 374 ? 33.852 -38.654 -39.815 1.00 58.00 374 GLU A C 1
ATOM 3004 O O . GLU A 1 374 ? 33.795 -38.163 -38.685 1.00 58.00 374 GLU A O 1
ATOM 3009 N N . LEU A 1 375 ? 34.883 -38.410 -40.634 1.00 53.47 375 LEU A N 1
ATOM 3010 C CA . LEU A 1 375 ? 35.998 -37.531 -40.283 1.00 53.47 375 LEU A CA 1
ATOM 3011 C C . LEU A 1 375 ? 35.540 -36.073 -40.119 1.00 53.47 375 LEU A C 1
ATOM 3013 O O . LEU A 1 375 ? 35.969 -35.405 -39.179 1.00 53.47 375 LEU A O 1
ATOM 3017 N N . MET A 1 376 ? 34.625 -35.591 -40.969 1.00 50.97 376 MET A N 1
ATOM 3018 C CA . MET A 1 376 ? 33.996 -34.280 -40.793 1.00 50.97 376 MET A CA 1
ATOM 3019 C C . MET A 1 376 ? 33.178 -34.200 -39.503 1.00 50.97 376 MET A C 1
ATOM 3021 O O . MET A 1 376 ? 33.347 -33.226 -38.780 1.00 50.97 376 MET A O 1
ATOM 3025 N N . PHE A 1 377 ? 32.362 -35.200 -39.151 1.00 53.03 377 PHE A N 1
ATOM 3026 C CA . PHE A 1 377 ? 31.623 -35.208 -37.876 1.00 53.03 377 PHE A CA 1
ATOM 3027 C C . PHE A 1 377 ? 32.553 -35.232 -36.651 1.00 53.03 377 PHE A C 1
ATOM 3029 O O . PHE A 1 377 ? 32.286 -34.549 -35.661 1.00 53.03 377 PHE A O 1
ATOM 3036 N N . LYS A 1 378 ? 33.690 -35.936 -36.735 1.00 49.34 378 LYS A N 1
ATOM 3037 C CA . LYS A 1 378 ? 34.743 -35.928 -35.702 1.00 49.34 378 LYS A CA 1
ATOM 3038 C C . LYS A 1 378 ? 35.454 -34.572 -35.561 1.00 49.34 378 LYS A C 1
ATOM 3040 O O . LYS A 1 378 ? 35.989 -34.280 -34.493 1.00 49.34 378 LYS A O 1
ATOM 3045 N N . VAL A 1 379 ? 35.436 -33.732 -36.600 1.00 47.72 379 VAL A N 1
ATOM 3046 C CA . VAL A 1 379 ? 35.905 -32.331 -36.559 1.00 47.72 379 VAL A CA 1
ATOM 3047 C C . VAL A 1 379 ? 34.782 -31.363 -36.139 1.00 47.72 379 VAL A C 1
ATOM 3049 O O . VAL A 1 379 ? 35.039 -30.405 -35.414 1.00 47.72 379 VAL A O 1
ATOM 3052 N N . TYR A 1 380 ? 33.532 -31.632 -36.527 1.00 43.72 380 TYR A N 1
ATOM 3053 C CA . TYR A 1 380 ? 32.338 -30.818 -36.267 1.00 43.72 380 TYR A CA 1
ATOM 3054 C C . TYR A 1 380 ? 31.446 -31.398 -35.146 1.00 43.72 380 TYR A C 1
ATOM 3056 O O . TYR A 1 380 ? 30.267 -31.682 -35.341 1.00 43.72 380 TYR A O 1
ATOM 3064 N N . TYR A 1 381 ? 31.999 -31.471 -33.930 1.00 53.38 381 TYR A N 1
ATOM 3065 C CA . TYR A 1 381 ? 31.236 -31.546 -32.668 1.00 53.38 381 TYR A CA 1
ATOM 3066 C C . TYR A 1 381 ? 30.328 -32.782 -32.430 1.00 53.38 381 TYR A C 1
ATOM 3068 O O . TYR A 1 381 ? 29.251 -32.648 -31.847 1.00 53.38 381 TYR A O 1
ATOM 3076 N N . VAL A 1 382 ? 30.781 -34.003 -32.747 1.00 51.22 382 VAL A N 1
ATOM 3077 C CA . VAL A 1 382 ? 30.153 -35.243 -32.226 1.00 51.22 382 VAL A CA 1
ATOM 3078 C C . VAL A 1 382 ? 31.135 -36.043 -31.357 1.00 51.22 382 VAL A C 1
ATOM 3080 O O . VAL A 1 382 ? 32.246 -36.347 -31.785 1.00 51.22 382 VAL A O 1
ATOM 3083 N N . ASP A 1 383 ? 30.726 -36.379 -30.127 1.00 52.25 383 ASP A N 1
ATOM 3084 C CA . ASP A 1 383 ? 31.498 -37.200 -29.177 1.00 52.25 383 ASP A CA 1
ATOM 3085 C C . ASP A 1 383 ? 31.235 -38.695 -29.447 1.00 52.25 383 ASP A C 1
ATOM 3087 O O . ASP A 1 383 ? 30.090 -39.152 -29.380 1.00 52.25 383 ASP A O 1
ATOM 3091 N N . ASP A 1 384 ? 32.271 -39.464 -29.804 1.00 54.56 384 ASP A N 1
ATOM 3092 C CA . ASP A 1 384 ? 32.106 -40.822 -30.346 1.00 54.56 384 ASP A CA 1
ATOM 3093 C C . ASP A 1 384 ? 32.018 -41.937 -29.283 1.00 54.56 384 ASP A C 1
ATOM 3095 O O . ASP A 1 384 ? 31.812 -43.101 -29.637 1.00 54.56 384 ASP A O 1
ATOM 3099 N N . GLU A 1 385 ? 32.055 -41.592 -27.984 1.00 56.47 385 GLU A N 1
ATOM 3100 C CA . GLU A 1 385 ? 31.846 -42.529 -26.862 1.00 56.47 385 GLU A CA 1
ATOM 3101 C C . GLU A 1 385 ? 30.549 -43.355 -27.016 1.00 56.47 385 GLU A C 1
ATOM 3103 O O . GLU A 1 385 ? 30.557 -44.559 -26.754 1.00 56.47 385 GLU A O 1
ATOM 3108 N N . ILE A 1 386 ? 29.446 -42.745 -27.479 1.00 55.12 386 ILE A N 1
ATOM 3109 C CA . ILE A 1 386 ? 28.145 -43.427 -27.643 1.00 55.12 386 ILE A CA 1
ATOM 3110 C C . ILE A 1 386 ? 28.206 -44.475 -28.763 1.00 55.12 386 ILE A C 1
ATOM 3112 O O . ILE A 1 386 ? 27.790 -45.617 -28.570 1.00 55.12 386 ILE A O 1
ATOM 3116 N N . PHE A 1 387 ? 28.776 -44.114 -29.914 1.00 55.12 387 PHE A N 1
ATOM 3117 C CA . PHE A 1 387 ? 28.903 -45.006 -31.068 1.00 55.12 387 PHE A CA 1
ATOM 3118 C C . PHE A 1 387 ? 29.856 -46.173 -30.781 1.00 55.12 387 PHE A C 1
ATOM 3120 O O . PHE A 1 387 ? 29.547 -47.318 -31.105 1.00 55.12 387 PHE A O 1
ATOM 3127 N N . ARG A 1 388 ? 30.969 -45.921 -30.077 1.00 56.81 388 ARG A N 1
ATOM 3128 C CA . ARG A 1 388 ? 31.884 -46.981 -29.617 1.00 56.81 388 ARG A CA 1
ATOM 3129 C C . ARG A 1 388 ? 31.235 -47.911 -28.589 1.00 56.81 388 ARG A C 1
ATOM 3131 O O . ARG A 1 388 ? 31.499 -49.112 -28.613 1.00 56.81 388 ARG A O 1
ATOM 3138 N N . ALA A 1 389 ? 30.385 -47.388 -27.702 1.00 56.59 389 ALA A N 1
ATOM 3139 C CA . ALA A 1 389 ? 29.642 -48.203 -26.741 1.00 56.59 389 ALA A CA 1
ATOM 3140 C C . ALA A 1 389 ? 28.609 -49.117 -27.428 1.00 56.59 389 ALA A C 1
ATOM 3142 O O . ALA A 1 389 ? 28.489 -50.277 -27.037 1.00 56.59 389 ALA A O 1
ATOM 3143 N N . LEU A 1 390 ? 27.929 -48.625 -28.472 1.00 54.88 390 LEU A N 1
ATOM 3144 C CA . LEU A 1 390 ? 27.037 -49.414 -29.336 1.00 54.88 390 LEU A CA 1
ATOM 3145 C C . LEU A 1 390 ? 27.795 -50.487 -30.132 1.00 54.88 390 LEU A C 1
ATOM 3147 O O . LEU A 1 390 ? 27.408 -51.651 -30.111 1.00 54.88 390 LEU A O 1
ATOM 3151 N N . GLN A 1 391 ? 28.926 -50.145 -30.758 1.00 58.00 391 GLN A N 1
ATOM 3152 C CA . GLN A 1 391 ? 29.779 -51.130 -31.441 1.00 58.00 391 GLN A CA 1
ATOM 3153 C C . GLN A 1 391 ? 30.200 -52.263 -30.485 1.00 58.00 391 GLN A C 1
ATOM 3155 O O . GLN A 1 391 ? 30.152 -53.440 -30.843 1.00 58.00 391 GLN A O 1
ATOM 3160 N N . HIS A 1 392 ? 30.572 -51.925 -29.244 1.00 56.03 392 HIS A N 1
ATOM 3161 C CA . HIS A 1 392 ? 30.904 -52.917 -28.223 1.00 56.03 392 HIS A CA 1
ATOM 3162 C C . HIS A 1 392 ? 29.699 -53.744 -27.752 1.00 56.03 392 HIS A C 1
ATOM 3164 O O . HIS A 1 392 ? 29.878 -54.934 -27.498 1.00 56.03 392 HIS A O 1
ATOM 3170 N N . SER A 1 393 ? 28.490 -53.179 -27.629 1.00 53.28 393 SER A N 1
ATOM 3171 C CA . SER A 1 393 ? 27.312 -53.972 -27.244 1.00 53.28 393 SER A CA 1
ATOM 3172 C C . SER A 1 393 ? 26.893 -54.946 -28.348 1.00 53.28 393 SER A C 1
ATOM 3174 O O . SER A 1 393 ? 26.606 -56.100 -28.037 1.00 53.28 393 SER A O 1
ATOM 3176 N N . ILE A 1 394 ? 26.947 -54.528 -29.616 1.00 56.41 394 ILE A N 1
ATOM 3177 C CA . ILE A 1 394 ? 26.634 -55.366 -30.785 1.00 56.41 394 ILE A CA 1
ATOM 3178 C C . ILE A 1 394 ? 27.644 -56.518 -30.916 1.00 56.41 394 ILE A C 1
ATOM 3180 O O . ILE A 1 394 ? 27.246 -57.683 -30.973 1.00 56.41 394 ILE A O 1
ATOM 3184 N N . ASN A 1 395 ? 28.950 -56.222 -30.870 1.00 54.91 395 ASN A N 1
ATOM 3185 C CA . ASN A 1 395 ? 29.999 -57.247 -30.940 1.00 54.91 395 ASN A CA 1
ATOM 3186 C C . ASN A 1 395 ? 29.894 -58.258 -29.778 1.00 54.91 395 ASN A C 1
ATOM 3188 O O . ASN A 1 395 ? 30.015 -59.466 -29.989 1.00 54.91 395 ASN A O 1
ATOM 3192 N N . ASN A 1 396 ? 29.622 -57.784 -28.556 1.00 52.34 396 ASN A N 1
ATOM 3193 C CA . ASN A 1 396 ? 29.433 -58.660 -27.396 1.00 52.34 396 ASN A CA 1
ATOM 3194 C C . ASN A 1 396 ? 28.132 -59.482 -27.489 1.00 52.34 396 ASN A C 1
ATOM 3196 O O . ASN A 1 396 ? 28.092 -60.604 -26.988 1.00 52.34 396 ASN A O 1
ATOM 3200 N N . GLY A 1 397 ? 27.086 -58.956 -28.137 1.00 48.66 397 GLY A N 1
ATOM 3201 C CA . GLY A 1 397 ? 25.847 -59.687 -28.414 1.00 48.66 397 GLY A CA 1
ATOM 3202 C C . GLY A 1 397 ? 26.064 -60.858 -29.374 1.00 48.66 397 GLY A C 1
ATOM 3203 O O . GLY A 1 397 ? 25.597 -61.963 -29.114 1.00 48.66 397 GLY A O 1
ATOM 3204 N N . GLN A 1 398 ? 26.856 -60.665 -30.433 1.00 44.16 398 GLN A N 1
ATOM 3205 C CA . GLN A 1 398 ? 27.230 -61.763 -31.335 1.00 44.16 398 GLN A CA 1
ATOM 3206 C C . GLN A 1 398 ? 28.072 -62.835 -30.618 1.00 44.16 398 GLN A C 1
ATOM 3208 O O . GLN A 1 398 ? 27.855 -64.029 -30.822 1.00 44.16 398 GLN A O 1
ATOM 3213 N N . GLN A 1 399 ? 28.970 -62.436 -29.709 1.00 38.59 399 GLN A N 1
ATOM 3214 C CA . GLN A 1 399 ? 29.740 -63.380 -28.885 1.00 38.59 399 GLN A CA 1
ATOM 3215 C C . GLN A 1 399 ? 28.905 -64.141 -27.841 1.00 38.59 399 GLN A C 1
ATOM 3217 O O . GLN A 1 399 ? 29.346 -65.194 -27.382 1.00 38.59 399 GLN A O 1
ATOM 3222 N N . SER A 1 400 ? 27.706 -63.677 -27.464 1.00 38.19 400 SER A N 1
ATOM 3223 C CA . SER A 1 400 ? 26.864 -64.402 -26.498 1.00 38.19 400 SER A CA 1
ATOM 3224 C C . SER A 1 400 ? 26.060 -65.558 -27.106 1.00 38.19 400 SER A C 1
ATOM 3226 O O . SER A 1 400 ? 25.373 -66.258 -26.369 1.00 38.19 400 SER A O 1
ATOM 3228 N N . VAL A 1 401 ? 26.128 -65.767 -28.427 1.00 37.56 401 VAL A N 1
ATOM 3229 C CA . VAL A 1 401 ? 25.444 -66.874 -29.127 1.00 37.56 401 VAL A CA 1
ATOM 3230 C C . VAL A 1 401 ? 26.358 -68.097 -29.310 1.00 37.56 401 VAL A C 1
ATOM 3232 O O . VAL A 1 401 ? 25.863 -69.211 -29.444 1.00 37.56 401 VAL A O 1
ATOM 3235 N N . SER A 1 402 ? 27.686 -67.927 -29.289 1.00 34.09 402 SER A N 1
ATOM 3236 C CA . SER A 1 402 ? 28.641 -68.987 -29.657 1.00 34.09 402 SER A CA 1
ATOM 3237 C C . SER A 1 402 ? 29.162 -69.860 -28.505 1.00 34.09 402 SER A C 1
ATOM 3239 O O . SER A 1 402 ? 29.870 -70.825 -28.774 1.00 34.09 402 SER A O 1
ATOM 3241 N N . ASN A 1 403 ? 28.830 -69.555 -27.245 1.00 32.34 403 ASN A N 1
ATOM 3242 C CA . ASN A 1 403 ? 29.320 -70.279 -26.062 1.00 32.34 403 ASN A CA 1
ATOM 3243 C C . ASN A 1 403 ? 28.162 -70.656 -25.120 1.00 32.34 403 ASN A C 1
ATOM 3245 O O . ASN A 1 403 ? 27.825 -69.893 -24.214 1.00 32.34 403 ASN A O 1
ATOM 3249 N N . ALA A 1 404 ? 27.566 -71.836 -25.319 1.00 27.25 404 ALA A N 1
ATOM 3250 C CA . ALA A 1 404 ? 26.489 -72.353 -24.471 1.00 27.25 404 ALA A CA 1
ATOM 3251 C C . ALA A 1 404 ? 26.548 -73.888 -24.310 1.00 27.25 404 ALA A C 1
ATOM 3253 O O . ALA A 1 404 ? 25.944 -74.624 -25.085 1.00 27.25 404 ALA A O 1
ATOM 3254 N N . GLU A 1 405 ? 27.220 -74.357 -23.255 1.00 27.98 405 GLU A N 1
ATOM 3255 C CA . GLU A 1 405 ? 27.102 -75.724 -22.714 1.00 27.98 405 GLU A CA 1
ATOM 3256 C C . GLU A 1 405 ? 26.887 -75.679 -21.176 1.00 27.98 405 GLU A C 1
ATOM 3258 O O . GLU A 1 405 ? 27.125 -74.631 -20.564 1.00 27.98 405 GLU A O 1
ATOM 3263 N N . PRO A 1 406 ? 26.337 -76.736 -20.536 1.00 31.36 406 PRO A N 1
ATOM 3264 C CA . PRO A 1 406 ? 25.534 -76.561 -19.317 1.00 31.36 406 PRO A CA 1
ATOM 3265 C C . PRO A 1 406 ? 26.210 -76.888 -17.962 1.00 31.36 406 PRO A C 1
ATOM 3267 O O . PRO A 1 406 ? 26.983 -77.830 -17.848 1.00 31.36 406 PRO A O 1
ATOM 3270 N N . ASN A 1 407 ? 25.799 -76.132 -16.926 1.00 28.97 407 ASN A N 1
ATOM 3271 C CA . ASN A 1 407 ? 25.479 -76.500 -15.519 1.00 28.97 407 ASN A CA 1
ATOM 3272 C C . ASN A 1 407 ? 26.009 -77.840 -14.933 1.00 28.97 407 ASN A C 1
ATOM 3274 O O . ASN A 1 407 ? 25.785 -78.879 -15.554 1.00 28.97 407 ASN A O 1
ATOM 3278 N N . PRO A 1 408 ? 26.457 -77.898 -13.644 1.00 34.50 408 PRO A N 1
ATOM 3279 C CA . PRO A 1 408 ? 25.522 -77.653 -12.518 1.00 34.50 408 PRO A CA 1
ATOM 3280 C C . PRO A 1 408 ? 26.107 -77.209 -11.137 1.00 34.50 408 PRO A C 1
ATOM 3282 O O . PRO A 1 408 ? 27.303 -77.003 -10.966 1.00 34.50 408 PRO A O 1
ATOM 3285 N N . SER A 1 409 ? 25.221 -77.187 -10.120 1.00 23.91 409 SER A N 1
ATOM 3286 C CA . SER A 1 409 ? 25.416 -77.012 -8.652 1.00 23.91 409 SER A CA 1
ATOM 3287 C C . SER A 1 409 ? 25.749 -75.585 -8.148 1.00 23.91 409 SER A C 1
ATOM 3289 O O . SER A 1 409 ? 26.586 -74.923 -8.742 1.00 23.91 409 SER A O 1
ATOM 3291 N N . MET A 1 410 ? 25.115 -74.949 -7.138 1.00 24.73 410 MET A N 1
ATOM 3292 C CA . MET A 1 410 ? 24.173 -75.268 -6.023 1.00 24.73 410 MET A CA 1
ATOM 3293 C C . MET A 1 410 ? 24.830 -75.350 -4.620 1.00 24.73 410 MET A C 1
ATOM 3295 O O . MET A 1 410 ? 25.923 -75.881 -4.477 1.00 24.73 410 MET A O 1
ATOM 3299 N N . VAL A 1 411 ? 24.066 -74.916 -3.598 1.00 25.14 411 VAL A N 1
ATOM 3300 C CA . VAL A 1 411 ? 24.227 -75.077 -2.126 1.00 25.14 411 VAL A CA 1
ATOM 3301 C C . VAL A 1 411 ? 24.766 -73.837 -1.372 1.00 25.14 411 VAL A C 1
ATOM 3303 O O . VAL A 1 411 ? 25.357 -72.926 -1.943 1.00 25.14 411 VAL A O 1
ATOM 3306 N N . SER A 1 412 ? 24.375 -73.745 -0.097 1.00 25.12 412 SER A N 1
ATOM 3307 C CA . SER A 1 412 ? 24.364 -72.588 0.813 1.00 25.12 412 SER A CA 1
ATOM 3308 C C . SER A 1 412 ? 25.516 -72.591 1.834 1.00 25.12 412 SER A C 1
ATOM 3310 O O . SER A 1 412 ? 26.299 -73.536 1.875 1.00 25.12 412 SER A O 1
ATOM 3312 N N . THR A 1 413 ? 25.567 -71.592 2.737 1.00 26.11 413 THR A N 1
ATOM 3313 C CA . THR A 1 413 ? 25.391 -71.789 4.208 1.00 26.11 413 THR A CA 1
ATOM 3314 C C . THR A 1 413 ? 25.527 -70.462 4.990 1.00 26.11 413 THR A C 1
ATOM 3316 O O . THR A 1 413 ? 26.205 -69.538 4.552 1.00 26.11 413 THR A O 1
ATOM 3319 N N . ILE A 1 414 ? 24.871 -70.367 6.155 1.00 27.66 414 ILE A N 1
ATOM 3320 C CA . ILE A 1 414 ? 24.976 -69.286 7.159 1.00 27.66 414 ILE A CA 1
ATOM 3321 C C . ILE A 1 414 ? 25.390 -69.913 8.505 1.00 27.66 414 ILE A C 1
ATOM 3323 O O . ILE A 1 414 ? 24.725 -70.875 8.888 1.00 27.66 414 ILE A O 1
ATOM 3327 N N . ASN A 1 415 ? 26.400 -69.368 9.220 1.00 25.44 415 ASN A N 1
ATOM 3328 C CA . ASN A 1 415 ? 26.428 -69.120 10.694 1.00 25.44 415 ASN A CA 1
ATOM 3329 C C . ASN A 1 415 ? 27.839 -68.966 11.337 1.00 25.44 415 ASN A C 1
ATOM 3331 O O . ASN A 1 415 ? 28.827 -69.432 10.782 1.00 25.44 415 ASN A O 1
ATOM 3335 N N . ASN A 1 416 ? 27.846 -68.445 12.585 1.00 25.56 416 ASN A N 1
ATOM 3336 C CA . ASN A 1 416 ? 28.814 -68.669 13.695 1.00 25.56 416 ASN A CA 1
ATOM 3337 C C . ASN A 1 416 ? 30.214 -67.986 13.680 1.00 25.56 416 ASN A C 1
ATOM 3339 O O . ASN A 1 416 ? 30.784 -67.787 12.618 1.00 25.56 416 ASN A O 1
ATOM 3343 N N . LEU A 1 417 ? 30.884 -67.675 14.819 1.00 24.98 417 LEU A N 1
ATOM 3344 C CA . LEU A 1 417 ? 30.464 -67.268 16.196 1.00 24.98 417 LEU A CA 1
ATOM 3345 C C . LEU A 1 417 ? 31.692 -66.849 17.080 1.00 24.98 417 LEU A C 1
ATOM 3347 O O . LEU A 1 417 ? 32.634 -67.622 17.183 1.00 24.98 417 LEU A O 1
ATOM 3351 N N . GLY A 1 418 ? 31.610 -65.736 17.840 1.00 22.84 418 GLY A N 1
ATOM 3352 C CA . GLY A 1 418 ? 32.091 -65.614 19.249 1.00 22.84 418 GLY A CA 1
ATOM 3353 C C . GLY A 1 418 ? 33.562 -65.281 19.664 1.00 22.84 418 GLY A C 1
ATOM 3354 O O . GLY A 1 418 ? 34.516 -65.747 19.064 1.00 22.84 418 GLY A O 1
ATOM 3355 N N . HIS A 1 419 ? 33.682 -64.605 20.837 1.00 25.86 419 HIS A N 1
ATOM 3356 C CA . HIS A 1 419 ? 34.814 -64.556 21.824 1.00 25.86 419 HIS A CA 1
ATOM 3357 C C . HIS A 1 419 ? 36.157 -63.827 21.478 1.00 25.86 419 HIS A C 1
ATOM 3359 O O . HIS A 1 419 ? 36.501 -63.716 20.312 1.00 25.86 419 HIS A O 1
ATOM 3365 N N . ARG A 1 420 ? 37.017 -63.352 22.425 1.00 24.08 420 ARG A N 1
ATOM 3366 C CA . ARG A 1 420 ? 36.862 -62.672 23.762 1.00 24.08 420 ARG A CA 1
ATOM 3367 C C . ARG A 1 420 ? 38.236 -62.130 24.301 1.00 24.08 420 ARG A C 1
ATOM 3369 O O . ARG A 1 420 ? 39.260 -62.707 23.981 1.00 24.08 420 ARG A O 1
ATOM 3376 N N . GLN A 1 421 ? 38.209 -61.141 25.220 1.00 25.19 421 GLN A N 1
ATOM 3377 C CA . GLN A 1 421 ? 39.196 -60.798 26.301 1.00 25.19 421 GLN A CA 1
ATOM 3378 C C . GLN A 1 421 ? 40.605 -60.153 26.055 1.00 25.19 421 GLN A C 1
ATOM 3380 O O . GLN A 1 421 ? 41.542 -60.796 25.610 1.00 25.19 421 GLN A O 1
ATOM 3385 N N . ASN A 1 422 ? 40.742 -58.904 26.552 1.00 22.52 422 ASN A N 1
ATOM 3386 C CA . ASN A 1 422 ? 41.715 -58.319 27.525 1.00 22.52 422 ASN A CA 1
ATOM 3387 C C . ASN A 1 422 ? 43.223 -58.706 27.603 1.00 22.52 422 ASN A C 1
ATOM 3389 O O . ASN A 1 422 ? 43.515 -59.857 27.905 1.00 22.52 422 ASN A O 1
ATOM 3393 N N . ILE A 1 423 ? 44.132 -57.695 27.675 1.00 25.09 423 ILE A N 1
ATOM 3394 C CA . ILE A 1 423 ? 44.983 -57.311 28.861 1.00 25.09 423 ILE A CA 1
ATOM 3395 C C . ILE A 1 423 ? 45.944 -56.099 28.584 1.00 25.09 423 ILE A C 1
ATOM 3397 O O . ILE A 1 423 ? 46.115 -55.684 27.442 1.00 25.09 423 ILE A O 1
ATOM 3401 N N . ARG A 1 424 ? 46.471 -55.471 29.659 1.00 23.44 424 ARG A N 1
ATOM 3402 C CA . ARG A 1 424 ? 47.380 -54.279 29.793 1.00 23.44 424 ARG A CA 1
ATOM 3403 C C . ARG A 1 424 ? 48.892 -54.701 29.882 1.00 23.44 424 ARG A C 1
ATOM 3405 O O . ARG A 1 424 ? 49.085 -55.910 29.792 1.00 23.44 424 ARG A O 1
ATOM 3412 N N . PRO A 1 425 ? 49.961 -53.858 30.087 1.00 31.61 425 PRO A N 1
ATOM 3413 C CA . PRO A 1 425 ? 50.055 -52.567 30.820 1.00 31.61 425 PRO A CA 1
ATOM 3414 C C . PRO A 1 425 ? 51.066 -51.504 30.268 1.00 31.61 425 PRO A C 1
ATOM 3416 O O . PRO A 1 425 ? 51.401 -51.520 29.089 1.00 31.61 425 PRO A O 1
ATOM 3419 N N . ALA A 1 426 ? 51.523 -50.567 31.124 1.00 24.64 426 ALA A N 1
ATOM 3420 C CA . ALA A 1 426 ? 52.462 -49.458 30.848 1.00 24.64 426 ALA A CA 1
ATOM 3421 C C . ALA A 1 426 ? 53.355 -49.103 32.083 1.00 24.64 426 ALA A C 1
ATOM 3423 O O . ALA A 1 426 ? 53.021 -49.547 33.183 1.00 24.64 426 ALA A O 1
ATOM 3424 N N . PRO A 1 427 ? 54.423 -48.280 31.938 1.00 27.75 427 PRO A N 1
ATOM 3425 C CA . PRO A 1 427 ? 55.084 -47.463 32.992 1.00 27.75 427 PRO A CA 1
ATOM 3426 C C . PRO A 1 427 ? 54.656 -45.964 32.897 1.00 27.75 427 PRO A C 1
ATOM 3428 O O . PRO A 1 427 ? 54.266 -45.543 31.811 1.00 27.75 427 PRO A O 1
ATOM 3431 N N . SER A 1 428 ? 54.532 -45.104 33.930 1.00 23.11 428 SER A N 1
ATOM 3432 C CA . SER A 1 428 ? 55.367 -44.718 35.109 1.00 23.11 428 SER A CA 1
ATOM 3433 C C . SER A 1 428 ? 56.571 -43.802 34.758 1.00 23.11 428 SER A C 1
ATOM 3435 O O . SER A 1 428 ? 57.146 -43.979 33.688 1.00 23.11 428 SER A O 1
ATOM 3437 N N . PHE A 1 429 ? 56.983 -42.768 35.525 1.00 23.48 429 PHE A N 1
ATOM 3438 C CA . PHE A 1 429 ? 56.845 -42.433 36.971 1.00 23.48 429 PHE A CA 1
ATOM 3439 C C . PHE A 1 429 ? 56.868 -40.885 37.245 1.00 23.48 429 PHE A C 1
ATOM 3441 O O . PHE A 1 429 ? 57.154 -40.111 36.334 1.00 23.48 429 PHE A O 1
ATOM 3448 N N . GLU A 1 430 ? 56.623 -40.432 38.487 1.00 22.23 430 GLU A N 1
ATOM 3449 C CA . GLU A 1 430 ? 56.680 -39.023 38.990 1.00 22.23 430 GLU A CA 1
ATOM 3450 C C . GLU A 1 430 ? 57.958 -38.706 39.840 1.00 22.23 430 GLU A C 1
ATOM 3452 O O . GLU A 1 430 ? 58.847 -39.551 39.879 1.00 22.23 430 GLU A O 1
ATOM 3457 N N . THR A 1 431 ? 58.222 -37.591 40.571 1.00 23.72 431 THR A N 1
ATOM 3458 C CA . THR A 1 431 ? 57.575 -36.312 41.044 1.00 23.72 431 THR A CA 1
ATOM 3459 C C . THR A 1 431 ? 58.685 -35.254 41.368 1.00 23.72 431 THR A C 1
ATOM 3461 O O . THR A 1 431 ? 59.833 -35.677 41.513 1.00 23.72 431 THR A O 1
ATOM 3464 N N . ARG A 1 432 ? 58.371 -33.941 41.588 1.00 24.47 432 ARG A N 1
ATOM 3465 C CA . ARG A 1 432 ? 58.809 -33.054 42.739 1.00 24.47 432 ARG A CA 1
ATOM 3466 C C . ARG A 1 432 ? 58.830 -31.516 42.509 1.00 24.47 432 ARG A C 1
ATOM 3468 O O . ARG A 1 432 ? 58.714 -31.043 41.385 1.00 24.47 432 ARG A O 1
ATOM 3475 N N . ASP A 1 433 ? 58.968 -30.759 43.614 1.00 23.59 433 ASP A N 1
ATOM 3476 C CA . ASP A 1 433 ? 58.519 -29.364 43.804 1.00 23.59 433 ASP A CA 1
ATOM 3477 C C . ASP A 1 433 ? 59.586 -28.284 44.145 1.00 23.59 433 ASP A C 1
ATOM 3479 O O . ASP A 1 433 ? 60.559 -28.540 44.851 1.00 23.59 433 ASP A O 1
ATOM 3483 N N . SER A 1 434 ? 59.212 -27.022 43.860 1.00 23.09 434 SER A N 1
ATOM 3484 C CA . SER A 1 434 ? 59.352 -25.806 44.712 1.00 23.09 434 SER A CA 1
ATOM 3485 C C . SER A 1 434 ? 60.649 -24.954 44.806 1.00 23.09 434 SER A C 1
ATOM 3487 O O . SER A 1 434 ? 61.727 -25.450 45.111 1.00 23.09 434 SER A O 1
ATOM 3489 N N . LYS A 1 435 ? 60.418 -23.618 44.749 1.00 24.77 435 LYS A N 1
ATOM 3490 C CA . LYS A 1 435 ? 61.166 -22.468 45.344 1.00 24.77 435 LYS A CA 1
ATOM 3491 C C . LYS A 1 435 ? 62.561 -22.107 44.775 1.00 24.77 435 LYS A C 1
ATOM 3493 O O . LYS A 1 435 ? 63.288 -22.969 44.310 1.00 24.77 435 LYS A O 1
ATOM 3498 N N . GLU A 1 436 ? 63.020 -20.843 44.785 1.00 24.19 436 GLU A N 1
ATOM 3499 C CA . GLU A 1 436 ? 62.394 -19.535 45.138 1.00 24.19 436 GLU A CA 1
ATOM 3500 C C . GLU A 1 436 ? 62.775 -18.461 44.059 1.00 24.19 436 GLU A C 1
ATOM 3502 O O . GLU A 1 436 ? 62.771 -18.847 42.897 1.00 24.19 436 GLU A O 1
ATOM 3507 N N . LEU A 1 437 ? 63.072 -17.151 44.196 1.00 24.25 437 LEU A N 1
ATOM 3508 C CA . LEU A 1 437 ? 63.363 -16.179 45.280 1.00 24.25 437 LEU A CA 1
ATOM 3509 C C . LEU A 1 437 ? 62.959 -14.741 44.789 1.00 24.25 437 LEU A C 1
ATOM 3511 O O . LEU A 1 437 ? 62.052 -14.620 43.972 1.00 24.25 437 LEU A O 1
ATOM 3515 N N . ILE A 1 438 ? 63.569 -13.642 45.277 1.00 23.94 438 ILE A N 1
ATOM 3516 C CA . ILE A 1 438 ? 63.086 -12.237 45.146 1.00 23.94 438 ILE A CA 1
ATOM 3517 C C . ILE A 1 438 ? 64.236 -11.222 44.920 1.00 23.94 438 ILE A C 1
ATOM 3519 O O . ILE A 1 438 ? 65.241 -11.328 45.625 1.00 23.94 438 ILE A O 1
ATOM 3523 N N . LYS A 1 439 ? 64.050 -10.182 44.066 1.00 24.11 439 LYS A N 1
ATOM 3524 C CA . LYS A 1 439 ? 64.402 -8.750 44.344 1.00 24.11 439 LYS A CA 1
ATOM 3525 C C . LYS A 1 439 ? 64.063 -7.730 43.229 1.00 24.11 439 LYS A C 1
ATOM 3527 O O . LYS A 1 439 ? 64.195 -8.044 42.058 1.00 24.11 439 LYS A O 1
ATOM 3532 N N . ASN A 1 440 ? 63.691 -6.522 43.686 1.00 24.27 440 ASN A N 1
ATOM 3533 C CA . ASN A 1 440 ? 63.781 -5.134 43.161 1.00 24.27 440 ASN A CA 1
ATOM 3534 C C . ASN A 1 440 ? 63.844 -4.861 41.631 1.00 24.27 440 ASN A C 1
ATOM 3536 O O . ASN A 1 440 ? 64.588 -5.511 40.914 1.00 24.27 440 ASN A O 1
ATOM 3540 N N . GLY A 1 441 ? 63.220 -3.818 41.063 1.00 21.53 441 GLY A N 1
ATOM 3541 C CA . GLY A 1 441 ? 62.378 -2.749 41.630 1.00 21.53 441 GLY A CA 1
ATOM 3542 C C . GLY A 1 441 ? 63.026 -1.355 41.600 1.00 21.53 441 GLY A C 1
ATOM 3543 O O . GLY A 1 441 ? 63.789 -1.030 42.503 1.00 21.53 441 GLY A O 1
ATOM 3544 N N . GLU A 1 442 ? 62.671 -0.525 40.610 1.00 22.92 442 GLU A N 1
ATOM 3545 C CA . GLU A 1 442 ? 62.947 0.924 40.579 1.00 22.92 442 GLU A CA 1
ATOM 3546 C C . GLU A 1 442 ? 61.953 1.644 39.638 1.00 22.92 442 GLU A C 1
ATOM 3548 O O . GLU A 1 442 ? 61.313 1.001 38.805 1.00 22.92 442 GLU A O 1
ATOM 3553 N N . SER A 1 443 ? 61.781 2.965 39.775 1.00 23.92 443 SER A N 1
ATOM 3554 C CA . SER A 1 443 ? 60.756 3.740 39.050 1.00 23.92 443 SER A CA 1
ATOM 3555 C C . SER A 1 443 ? 61.347 4.899 38.250 1.00 23.92 443 SER A C 1
ATOM 3557 O O . SER A 1 443 ? 62.234 5.592 38.744 1.00 23.92 443 SER A O 1
ATOM 3559 N N . SER A 1 444 ? 60.775 5.216 37.086 1.00 24.61 444 SER A N 1
ATOM 3560 C CA . SER A 1 444 ? 60.913 6.555 36.499 1.00 24.61 444 SER A CA 1
ATOM 3561 C C . SER A 1 444 ? 59.638 6.966 35.764 1.00 24.61 444 SER A C 1
ATOM 3563 O O . SER A 1 444 ? 59.022 6.165 35.064 1.00 24.61 444 SER A O 1
ATOM 3565 N N . SER A 1 445 ? 59.223 8.221 35.944 1.00 25.19 445 SER A N 1
ATOM 3566 C CA . SER A 1 445 ? 58.089 8.807 35.227 1.00 25.19 445 SER A CA 1
ATOM 3567 C C . SER A 1 445 ? 58.586 9.678 34.074 1.00 25.19 445 SER A C 1
ATOM 3569 O O . SER A 1 445 ? 59.607 10.357 34.188 1.00 25.19 445 SER A O 1
ATOM 3571 N N . LYS A 1 446 ? 57.845 9.697 32.962 1.00 27.94 446 LYS A N 1
ATOM 3572 C CA . LYS A 1 446 ? 58.001 10.702 31.904 1.00 27.94 446 LYS A CA 1
ATOM 3573 C C . LYS A 1 446 ? 56.634 11.245 31.512 1.00 27.94 446 LYS A C 1
ATOM 3575 O O . LYS A 1 446 ? 55.714 10.486 31.228 1.00 27.94 446 LYS A O 1
ATOM 3580 N N . ARG A 1 447 ? 56.512 12.573 31.530 1.00 26.94 447 ARG A N 1
ATOM 3581 C CA . ARG A 1 447 ? 55.328 13.305 31.065 1.00 26.94 447 ARG A CA 1
ATOM 3582 C C . ARG A 1 447 ? 55.347 13.352 29.534 1.00 26.94 447 ARG A C 1
ATOM 3584 O O . ARG A 1 447 ? 56.405 13.584 28.955 1.00 26.94 447 ARG A O 1
ATOM 3591 N N . VAL A 1 448 ? 54.193 13.159 28.901 1.00 30.91 448 VAL A N 1
ATOM 3592 C CA . VAL A 1 448 ? 53.993 13.358 27.453 1.00 30.91 448 VAL A CA 1
ATOM 3593 C C . VAL A 1 448 ? 53.539 14.806 27.208 1.00 30.91 448 VAL A C 1
ATOM 3595 O O . VAL A 1 448 ? 52.866 15.377 28.068 1.00 30.91 448 VAL A O 1
ATOM 3598 N N . SER A 1 449 ? 53.939 15.421 26.085 1.00 32.59 449 SER A N 1
ATOM 3599 C CA . SER A 1 449 ? 53.592 16.823 25.774 1.00 32.59 449 SER A CA 1
ATOM 3600 C C . SER A 1 449 ? 52.126 16.986 25.362 1.00 32.59 449 SER A C 1
ATOM 3602 O O . SER A 1 449 ? 51.515 16.068 24.813 1.00 32.59 449 SER A O 1
ATOM 3604 N N . PHE A 1 450 ? 51.583 18.187 25.572 1.00 35.94 450 PHE A N 1
ATOM 3605 C CA . PHE A 1 450 ? 50.215 18.548 25.188 1.00 35.94 450 PHE A CA 1
ATOM 3606 C C . PHE A 1 450 ? 49.987 18.522 23.667 1.00 35.94 450 PHE A C 1
ATOM 3608 O O . PHE A 1 450 ? 48.903 18.150 23.222 1.00 35.94 450 PHE A O 1
ATOM 3615 N N . ASP A 1 451 ? 50.999 18.850 22.861 1.00 41.19 451 ASP A N 1
ATOM 3616 C CA . ASP A 1 451 ? 50.854 19.017 21.404 1.00 41.19 451 ASP A CA 1
ATOM 3617 C C . ASP A 1 451 ? 50.439 17.715 20.697 1.00 41.19 451 ASP A C 1
ATOM 3619 O O . ASP A 1 451 ? 49.603 17.720 19.792 1.00 41.19 451 ASP A O 1
ATOM 3623 N N . GLN A 1 452 ? 50.937 16.570 21.179 1.00 38.22 452 GLN A N 1
ATOM 3624 C CA . GLN A 1 452 ? 50.577 15.250 20.649 1.00 38.22 452 GLN A CA 1
ATOM 3625 C C . GLN A 1 452 ? 49.112 14.873 20.929 1.00 38.22 452 GLN A C 1
ATOM 3627 O O . GLN A 1 452 ? 48.543 14.060 20.202 1.00 38.22 452 GLN A O 1
ATOM 3632 N N . GLN A 1 453 ? 48.465 15.474 21.937 1.00 37.97 453 GLN A N 1
ATOM 3633 C CA . GLN A 1 453 ? 47.025 15.298 22.145 1.00 37.97 453 GLN A CA 1
ATOM 3634 C C . GLN A 1 453 ? 46.190 16.135 21.170 1.00 37.97 453 GLN A C 1
ATOM 3636 O O . GLN A 1 453 ? 45.103 15.696 20.802 1.00 37.97 453 GLN A O 1
ATOM 3641 N N . ALA A 1 454 ? 46.671 17.301 20.728 1.00 41.19 454 ALA A N 1
ATOM 3642 C CA . ALA A 1 454 ? 45.957 18.129 19.755 1.00 41.19 454 ALA A CA 1
ATOM 3643 C C . ALA A 1 454 ? 45.931 17.465 18.368 1.00 41.19 454 ALA A C 1
ATOM 3645 O O . ALA A 1 454 ? 44.862 17.308 17.779 1.00 41.19 454 ALA A O 1
ATOM 3646 N N . GLU A 1 455 ? 47.083 16.984 17.885 1.00 39.94 455 GLU A N 1
ATOM 3647 C CA . GLU A 1 455 ? 47.168 16.278 16.599 1.00 39.94 455 GLU A CA 1
ATOM 3648 C C . GLU A 1 455 ? 46.354 14.971 16.612 1.00 39.94 455 GLU A C 1
ATOM 3650 O O . GLU A 1 455 ? 45.622 14.678 15.665 1.00 39.94 455 GLU A O 1
ATOM 3655 N N . MET A 1 456 ? 46.407 14.211 17.714 1.00 38.31 456 MET A N 1
ATOM 3656 C CA . MET A 1 456 ? 45.615 12.987 17.861 1.00 38.31 456 MET A CA 1
ATOM 3657 C C . MET A 1 456 ? 44.107 13.263 17.966 1.00 38.31 456 MET A C 1
ATOM 3659 O O . MET A 1 456 ? 43.327 12.463 17.455 1.00 38.31 456 MET A O 1
ATOM 3663 N N . ARG A 1 457 ? 43.679 14.397 18.546 1.00 46.88 457 ARG A N 1
ATOM 3664 C CA . ARG A 1 457 ? 42.267 14.825 18.538 1.00 46.88 457 ARG A CA 1
ATOM 3665 C C . ARG A 1 457 ? 41.787 15.194 17.140 1.00 46.88 457 ARG A C 1
ATOM 3667 O O . ARG A 1 457 ? 40.776 14.651 16.729 1.00 46.88 457 ARG A O 1
ATOM 3674 N N . ALA A 1 458 ? 42.532 15.988 16.371 1.00 47.12 458 ALA A N 1
ATOM 3675 C CA . ALA A 1 458 ? 42.151 16.316 14.990 1.00 47.12 458 ALA A CA 1
ATOM 3676 C C . ALA A 1 458 ? 42.066 15.061 14.088 1.00 47.12 458 ALA A C 1
ATOM 3678 O O . ALA A 1 458 ? 41.189 14.944 13.224 1.00 47.12 458 ALA A O 1
ATOM 3679 N N . LYS A 1 459 ? 42.943 14.072 14.317 1.00 43.94 459 LYS A N 1
ATOM 3680 C CA . LYS A 1 459 ? 42.859 12.751 13.668 1.00 43.94 459 LYS A CA 1
ATOM 3681 C C . LYS A 1 459 ? 41.641 11.946 14.122 1.00 43.94 459 LYS A C 1
ATOM 3683 O O . LYS A 1 459 ? 41.007 11.305 13.293 1.00 43.94 459 LYS A O 1
ATOM 3688 N N . LEU A 1 460 ? 41.302 11.990 15.410 1.00 42.75 460 LEU A N 1
ATOM 3689 C CA . LEU A 1 460 ? 40.122 11.319 15.949 1.00 42.75 460 LEU A CA 1
ATOM 3690 C C . LEU A 1 460 ? 38.824 11.978 15.461 1.00 42.75 460 LEU A C 1
ATOM 3692 O O . LEU A 1 460 ? 37.913 11.267 15.075 1.00 42.75 460 LEU A O 1
ATOM 3696 N N . GLU A 1 461 ? 38.754 13.307 15.395 1.00 44.72 461 GLU A N 1
ATOM 3697 C CA . GLU A 1 461 ? 37.600 14.071 14.901 1.00 44.72 461 GLU A CA 1
ATOM 3698 C C . GLU A 1 461 ? 37.351 13.818 13.411 1.00 44.72 461 GLU A C 1
ATOM 3700 O O . GLU A 1 461 ? 36.228 13.506 13.024 1.00 44.72 461 GLU A O 1
ATOM 3705 N N . SER A 1 462 ? 38.393 13.846 12.575 1.00 43.38 462 SER A N 1
ATOM 3706 C CA . SER A 1 462 ? 38.264 13.474 11.157 1.00 43.38 462 SER A CA 1
ATOM 3707 C C . SER A 1 462 ? 37.937 11.986 10.968 1.00 43.38 462 SER A C 1
ATOM 3709 O O . SER A 1 462 ? 37.160 11.634 10.081 1.00 43.38 462 SER A O 1
ATOM 3711 N N . MET A 1 463 ? 38.449 11.091 11.818 1.00 40.69 463 MET A N 1
ATOM 3712 C CA . MET A 1 463 ? 38.050 9.678 11.823 1.00 40.69 463 MET A CA 1
ATOM 3713 C C . MET A 1 463 ? 36.597 9.487 12.293 1.00 40.69 463 MET A C 1
ATOM 3715 O O . MET A 1 463 ? 35.893 8.662 11.722 1.00 40.69 463 MET A O 1
ATOM 3719 N N . MET A 1 464 ? 36.120 10.276 13.259 1.00 41.56 464 MET A N 1
ATOM 3720 C CA . MET A 1 464 ? 34.734 10.277 13.741 1.00 41.56 464 MET A CA 1
ATOM 3721 C C . MET A 1 464 ? 33.763 10.884 12.723 1.00 41.56 464 MET A C 1
ATOM 3723 O O . MET A 1 464 ? 32.664 10.367 12.579 1.00 41.56 464 MET A O 1
ATOM 3727 N N . GLN A 1 465 ? 34.157 11.909 11.962 1.00 43.62 465 GLN A N 1
ATOM 3728 C CA . GLN A 1 465 ? 33.363 12.417 10.836 1.00 43.62 465 GLN A CA 1
ATOM 3729 C C . GLN A 1 465 ? 33.251 11.379 9.713 1.00 43.62 465 GLN A C 1
ATOM 3731 O O . GLN A 1 465 ? 32.159 11.143 9.204 1.00 43.62 465 GLN A O 1
ATOM 3736 N N . ASN A 1 466 ? 34.352 10.700 9.370 1.00 45.06 466 ASN A N 1
ATOM 3737 C CA . ASN A 1 466 ? 34.317 9.598 8.404 1.00 45.06 466 ASN A CA 1
ATOM 3738 C C . ASN A 1 466 ? 33.483 8.407 8.914 1.00 45.06 466 ASN A C 1
ATOM 3740 O O . ASN A 1 466 ? 32.740 7.816 8.134 1.00 45.06 466 ASN A O 1
ATOM 3744 N N . LEU A 1 467 ? 33.550 8.085 10.212 1.00 41.91 467 LEU A N 1
ATOM 3745 C CA . LEU A 1 467 ? 32.689 7.080 10.842 1.00 41.91 467 LEU A CA 1
ATOM 3746 C C . LEU A 1 467 ? 31.216 7.498 10.830 1.00 41.91 467 LEU A C 1
ATOM 3748 O O . LEU A 1 467 ? 30.391 6.674 10.474 1.00 41.91 467 LEU A O 1
ATOM 3752 N N . ALA A 1 468 ? 30.880 8.758 11.117 1.00 41.84 468 ALA A N 1
ATOM 3753 C CA . ALA A 1 468 ? 29.502 9.252 11.068 1.00 41.84 468 ALA A CA 1
ATOM 3754 C C . ALA A 1 468 ? 28.926 9.241 9.639 1.00 41.84 468 ALA A C 1
ATOM 3756 O O . ALA A 1 468 ? 27.773 8.864 9.441 1.00 41.84 468 ALA A O 1
ATOM 3757 N N . MET A 1 469 ? 29.731 9.575 8.620 1.00 42.25 469 MET A N 1
ATOM 3758 C CA . MET A 1 469 ? 29.324 9.415 7.217 1.00 42.25 469 MET A CA 1
ATOM 3759 C C . MET A 1 469 ? 29.183 7.939 6.816 1.00 42.25 469 MET A C 1
ATOM 3761 O O . MET A 1 469 ? 28.283 7.600 6.047 1.00 42.25 469 MET A O 1
ATOM 3765 N N . MET A 1 470 ? 30.026 7.042 7.343 1.00 42.34 470 MET A N 1
ATOM 3766 C CA . MET A 1 470 ? 29.848 5.596 7.167 1.00 42.34 470 MET A CA 1
ATOM 3767 C C . MET A 1 470 ? 28.590 5.084 7.878 1.00 42.34 470 MET A C 1
ATOM 3769 O O . MET A 1 470 ? 27.847 4.318 7.281 1.00 42.34 470 MET A O 1
ATOM 3773 N N . GLU A 1 471 ? 28.306 5.541 9.094 1.00 37.62 471 GLU A N 1
ATOM 3774 C CA . GLU A 1 471 ? 27.135 5.167 9.891 1.00 37.62 471 GLU A CA 1
ATOM 3775 C C . GLU A 1 471 ? 25.836 5.635 9.219 1.00 37.62 471 GLU A C 1
ATOM 3777 O O . GLU A 1 471 ? 24.910 4.842 9.071 1.00 37.62 471 GLU A O 1
ATOM 3782 N N . GLN A 1 472 ? 25.797 6.855 8.668 1.00 34.06 472 GLN A N 1
ATOM 3783 C CA . GLN A 1 472 ? 24.710 7.295 7.783 1.00 34.06 472 GLN A CA 1
ATOM 3784 C C . GLN A 1 472 ? 24.591 6.413 6.525 1.00 34.06 472 GLN A C 1
ATOM 3786 O O . GLN A 1 472 ? 23.487 6.009 6.155 1.00 34.06 472 GLN A O 1
ATOM 3791 N N . ALA A 1 473 ? 25.710 6.055 5.884 1.00 33.94 473 ALA A N 1
ATOM 3792 C CA . ALA A 1 473 ? 25.713 5.174 4.713 1.00 33.94 473 ALA A CA 1
ATOM 3793 C C . ALA A 1 473 ? 25.318 3.714 5.028 1.00 33.94 473 ALA A C 1
ATOM 3795 O O . ALA A 1 473 ? 24.852 3.003 4.135 1.00 33.94 473 ALA A O 1
ATOM 3796 N N . GLU A 1 474 ? 25.477 3.247 6.268 1.00 34.06 474 GLU A N 1
ATOM 3797 C CA . GLU A 1 474 ? 25.027 1.923 6.717 1.00 34.06 474 GLU A CA 1
ATOM 3798 C C . GLU A 1 474 ? 23.569 1.944 7.196 1.00 34.06 474 GLU A C 1
ATOM 3800 O O . GLU A 1 474 ? 22.827 1.022 6.864 1.00 34.06 474 GLU A O 1
ATOM 3805 N N . LEU A 1 475 ? 23.106 3.021 7.841 1.00 31.67 475 LEU A N 1
ATOM 3806 C CA . LEU A 1 475 ? 21.686 3.252 8.148 1.00 31.67 475 LEU A CA 1
ATOM 3807 C C . LEU A 1 475 ? 20.829 3.291 6.870 1.00 31.67 475 LEU A C 1
ATOM 3809 O O . LEU A 1 475 ? 19.765 2.670 6.817 1.00 31.67 475 LEU A O 1
ATOM 3813 N N . LEU A 1 476 ? 21.323 3.939 5.807 1.00 31.23 476 LEU A N 1
ATOM 3814 C CA . LEU A 1 476 ? 20.689 3.914 4.484 1.00 31.23 476 LEU A CA 1
ATOM 3815 C C . LEU A 1 476 ? 20.560 2.475 3.944 1.00 31.23 476 LEU A C 1
ATOM 3817 O O . LEU A 1 476 ? 19.462 2.056 3.573 1.00 31.23 476 LEU A O 1
ATOM 3821 N N . LYS A 1 477 ? 21.640 1.678 3.989 1.00 31.81 477 LYS A N 1
ATOM 3822 C CA . LYS A 1 477 ? 21.615 0.259 3.574 1.00 31.81 477 LYS A CA 1
ATOM 3823 C C . LYS A 1 477 ? 20.667 -0.593 4.426 1.00 31.81 477 LYS A C 1
ATOM 3825 O O . LYS A 1 477 ? 19.948 -1.422 3.871 1.00 31.81 477 LYS A O 1
ATOM 3830 N N . ALA A 1 478 ? 20.658 -0.400 5.746 1.00 31.69 478 ALA A N 1
ATOM 3831 C CA . ALA A 1 478 ? 19.850 -1.176 6.687 1.00 31.69 478 ALA A CA 1
ATOM 3832 C C . ALA A 1 478 ? 18.341 -0.986 6.457 1.00 31.69 478 ALA A C 1
ATOM 3834 O O . ALA A 1 478 ? 17.576 -1.942 6.545 1.00 31.69 478 ALA A O 1
ATOM 3835 N N . SER A 1 479 ? 17.918 0.220 6.063 1.00 30.94 479 SER A N 1
ATOM 3836 C CA . SER A 1 479 ? 16.520 0.535 5.741 1.00 30.94 479 SER A CA 1
ATOM 3837 C C . SER A 1 479 ? 15.988 -0.154 4.467 1.00 30.94 479 SER A C 1
ATOM 3839 O O . SER A 1 479 ? 14.820 0.034 4.124 1.00 30.94 479 SER A O 1
ATOM 3841 N N . GLY A 1 480 ? 16.826 -0.846 3.682 1.00 36.81 480 GLY A N 1
ATOM 3842 C CA . GLY A 1 480 ? 16.477 -1.295 2.324 1.00 36.81 480 GLY A CA 1
ATOM 3843 C C . GLY A 1 480 ? 16.305 -0.149 1.311 1.00 36.81 480 GLY A C 1
ATOM 3844 O O . GLY A 1 480 ? 16.073 -0.398 0.123 1.00 36.81 480 GLY A O 1
ATOM 3845 N N . ARG A 1 481 ? 16.461 1.105 1.761 1.00 40.38 481 ARG A N 1
ATOM 3846 C CA . ARG A 1 481 ? 16.534 2.310 0.934 1.00 40.38 481 ARG A CA 1
ATOM 3847 C C . ARG A 1 481 ? 17.868 2.312 0.196 1.00 40.38 481 ARG A C 1
ATOM 3849 O O . ARG A 1 481 ? 18.897 2.736 0.711 1.00 40.38 481 ARG A O 1
ATOM 3856 N N . LYS A 1 482 ? 17.827 1.851 -1.050 1.00 44.94 482 LYS A N 1
ATOM 3857 C CA . LYS A 1 482 ? 18.870 2.144 -2.035 1.00 44.94 482 LYS A CA 1
ATOM 3858 C C . LYS A 1 482 ? 19.130 3.647 -2.054 1.00 44.94 482 LYS A C 1
ATOM 3860 O O . LYS A 1 482 ? 18.185 4.433 -2.104 1.00 44.94 482 LYS A O 1
ATOM 3865 N N . THR A 1 483 ? 20.397 4.041 -2.026 1.00 45.12 483 THR A N 1
ATOM 3866 C CA . THR A 1 483 ? 20.755 5.458 -2.151 1.00 45.12 483 THR A CA 1
ATOM 3867 C C . THR A 1 483 ? 20.438 5.942 -3.567 1.00 45.12 483 THR A C 1
ATOM 3869 O O . THR A 1 483 ? 20.238 5.132 -4.481 1.00 45.12 483 THR A O 1
ATOM 3872 N N . MET A 1 484 ? 20.445 7.259 -3.802 1.00 54.19 484 MET A N 1
ATOM 3873 C CA . MET A 1 484 ? 20.350 7.774 -5.175 1.00 54.19 484 MET A CA 1
ATOM 3874 C C . MET A 1 484 ? 21.388 7.101 -6.088 1.00 54.19 484 MET A C 1
ATOM 3876 O O . MET A 1 484 ? 21.057 6.671 -7.186 1.00 54.19 484 MET A O 1
ATOM 3880 N N . GLU A 1 485 ? 22.623 6.889 -5.631 1.00 56.41 485 GLU A N 1
ATOM 3881 C CA . GLU A 1 485 ? 23.709 6.294 -6.430 1.00 56.41 485 GLU A CA 1
ATOM 3882 C C . GLU A 1 485 ? 23.396 4.882 -6.979 1.00 56.41 485 GLU A C 1
ATOM 3884 O O . GLU A 1 485 ? 23.809 4.536 -8.094 1.00 56.41 485 GLU A O 1
ATOM 3889 N N . ASP A 1 486 ? 22.596 4.089 -6.258 1.00 67.75 486 ASP A N 1
ATOM 3890 C CA . ASP A 1 486 ? 22.095 2.786 -6.715 1.00 67.75 486 ASP A CA 1
ATOM 3891 C C . ASP A 1 486 ? 21.034 2.907 -7.829 1.00 67.75 486 ASP A C 1
ATOM 3893 O O . ASP A 1 486 ? 20.911 2.028 -8.693 1.00 67.75 486 ASP A O 1
ATOM 3897 N N . HIS A 1 487 ? 20.273 4.006 -7.859 1.00 78.44 487 HIS A N 1
ATOM 3898 C CA . HIS A 1 487 ? 19.169 4.266 -8.791 1.00 78.44 487 HIS A CA 1
ATOM 3899 C C . HIS A 1 487 ? 19.645 4.782 -10.167 1.00 78.44 487 HIS A C 1
ATOM 3901 O O . HIS A 1 487 ? 19.163 5.782 -10.699 1.00 78.44 487 HIS A O 1
ATOM 3907 N N . LYS A 1 488 ? 20.529 4.014 -10.825 1.00 85.06 488 LYS A N 1
ATOM 3908 C CA . LYS A 1 488 ? 21.209 4.326 -12.112 1.00 85.06 488 LYS A CA 1
ATOM 3909 C C . LYS A 1 488 ? 20.314 4.680 -13.318 1.00 85.06 488 LYS A C 1
ATOM 3911 O O . LYS A 1 488 ? 20.842 4.995 -14.380 1.00 85.06 488 LYS A O 1
ATOM 3916 N N . PHE A 1 489 ? 18.992 4.576 -13.191 1.00 89.06 489 PHE A N 1
ATOM 3917 C CA . PHE A 1 489 ? 18.022 5.086 -14.166 1.00 89.06 489 PHE A CA 1
ATOM 3918 C C . PHE A 1 489 ? 17.393 6.400 -13.689 1.00 89.06 489 PHE A C 1
ATOM 3920 O O . PHE A 1 489 ? 17.514 7.404 -14.387 1.00 89.06 489 PHE A O 1
ATOM 3927 N N . TRP A 1 490 ? 16.776 6.406 -12.503 1.00 88.69 490 TRP A N 1
ATOM 3928 C CA . TRP A 1 490 ? 16.059 7.563 -11.956 1.00 88.69 490 TRP A CA 1
ATOM 3929 C C . TRP A 1 490 ? 16.965 8.780 -11.717 1.00 88.69 490 TRP A C 1
ATOM 3931 O O . TRP A 1 490 ? 16.521 9.895 -11.947 1.00 88.69 490 TRP A O 1
ATOM 3941 N N . ASN A 1 491 ? 18.264 8.583 -11.454 1.00 85.44 491 ASN A N 1
ATOM 3942 C CA . ASN A 1 491 ? 19.276 9.659 -11.456 1.00 85.44 491 ASN A CA 1
ATOM 3943 C C . ASN A 1 491 ? 19.397 10.439 -12.779 1.00 85.44 491 ASN A C 1
ATOM 3945 O O . ASN A 1 491 ? 20.100 11.443 -12.832 1.00 85.44 491 ASN A O 1
ATOM 3949 N N . THR A 1 492 ? 18.800 9.938 -13.863 1.00 88.12 492 THR A N 1
ATOM 3950 C CA . THR A 1 492 ? 18.811 10.556 -15.198 1.00 88.12 492 THR A CA 1
ATOM 3951 C C . THR A 1 492 ? 17.422 11.022 -15.633 1.00 88.12 492 THR A C 1
ATOM 3953 O O . THR A 1 492 ? 17.200 11.212 -16.825 1.00 88.12 492 THR A O 1
ATOM 3956 N N . GLN A 1 493 ? 16.457 11.101 -14.713 1.00 93.12 493 GLN A N 1
ATOM 3957 C CA . GLN A 1 493 ? 15.070 11.489 -14.977 1.00 93.12 493 GLN A CA 1
ATOM 3958 C C . GLN A 1 493 ? 14.713 12.746 -14.160 1.00 93.12 493 GLN A C 1
ATOM 3960 O O . GLN A 1 493 ? 15.263 12.916 -13.071 1.00 93.12 493 GLN A O 1
ATOM 3965 N N . PRO A 1 494 ? 13.789 13.597 -14.639 1.00 93.12 494 PRO A N 1
ATOM 3966 C CA . PRO A 1 494 ? 13.316 14.769 -13.909 1.00 93.12 494 PRO A CA 1
ATOM 3967 C C . PRO A 1 494 ? 12.386 14.354 -12.758 1.00 93.12 494 PRO A C 1
ATOM 3969 O O . PRO A 1 494 ? 11.163 14.397 -12.869 1.00 93.12 494 PRO A O 1
ATOM 3972 N N . VAL A 1 495 ? 12.977 13.918 -11.647 1.00 92.81 495 VAL A N 1
ATOM 3973 C CA . VAL A 1 495 ? 12.305 13.621 -10.371 1.00 92.81 495 VAL A CA 1
ATOM 3974 C C . VAL A 1 495 ? 13.136 14.195 -9.212 1.00 92.81 495 VAL A C 1
ATOM 3976 O O . VAL A 1 495 ? 14.365 14.242 -9.338 1.00 92.81 495 VAL A O 1
ATOM 3979 N N . PRO A 1 496 ? 12.524 14.630 -8.092 1.00 89.19 496 PRO A N 1
ATOM 3980 C CA . PRO A 1 496 ? 13.278 15.104 -6.932 1.00 89.19 496 PRO A CA 1
ATOM 3981 C C . PRO A 1 496 ? 14.151 13.998 -6.327 1.00 89.19 496 PRO A C 1
ATOM 3983 O O . PRO A 1 496 ? 13.809 12.811 -6.383 1.00 89.19 496 PRO A O 1
ATOM 3986 N N . LYS A 1 497 ? 15.281 14.374 -5.723 1.00 85.88 497 LYS A N 1
ATOM 3987 C CA . LYS A 1 497 ? 16.150 13.412 -5.022 1.00 85.88 497 LYS A CA 1
ATOM 3988 C C . LYS A 1 497 ? 15.559 13.028 -3.662 1.00 85.88 497 LYS A C 1
ATOM 3990 O O . LYS A 1 497 ? 14.761 13.767 -3.097 1.00 85.88 497 LYS A O 1
ATOM 3995 N N . HIS A 1 498 ? 15.974 11.884 -3.113 1.00 77.44 498 HIS A N 1
ATOM 3996 C CA . HIS A 1 498 ? 15.528 11.442 -1.782 1.00 77.44 498 HIS A CA 1
ATOM 3997 C C . HIS A 1 498 ? 15.762 12.493 -0.687 1.00 77.44 498 HIS A C 1
ATOM 3999 O 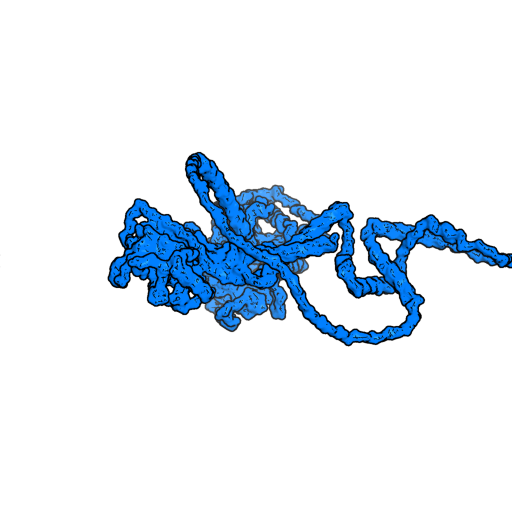O . HIS A 1 498 ? 14.870 12.728 0.123 1.00 77.44 498 HIS A O 1
ATOM 4005 N N . ASP A 1 499 ? 16.927 13.136 -0.720 1.00 77.94 499 ASP A N 1
ATOM 4006 C CA . ASP A 1 499 ? 17.398 14.109 0.271 1.00 77.94 499 ASP A CA 1
ATOM 4007 C C . ASP A 1 499 ? 17.117 15.569 -0.159 1.00 77.94 499 ASP A C 1
ATOM 4009 O O . ASP A 1 499 ? 17.763 16.503 0.309 1.00 77.94 499 ASP A O 1
ATOM 4013 N N . GLU A 1 500 ? 16.197 15.774 -1.111 1.00 82.62 500 GLU A N 1
ATOM 4014 C CA . GLU A 1 500 ? 15.800 17.097 -1.601 1.00 82.62 500 GLU A CA 1
ATOM 4015 C C . GLU A 1 500 ? 14.581 17.621 -0.827 1.00 82.62 500 GLU A C 1
ATOM 4017 O O . GLU A 1 500 ? 13.472 17.079 -0.917 1.00 82.62 500 GLU A O 1
ATOM 4022 N N . GLU A 1 501 ? 14.781 18.708 -0.080 1.00 83.19 501 GLU A N 1
ATOM 4023 C CA . GLU A 1 501 ? 13.687 19.510 0.467 1.00 83.19 501 GLU A CA 1
ATOM 4024 C C . GLU A 1 501 ? 13.021 20.296 -0.669 1.00 83.19 501 GLU A C 1
ATOM 4026 O O . GLU A 1 501 ? 13.639 21.142 -1.318 1.00 83.19 501 GLU A O 1
ATOM 4031 N N . VAL A 1 502 ? 11.748 19.994 -0.930 1.00 86.06 502 VAL A N 1
ATOM 4032 C CA . VAL A 1 502 ? 10.959 20.622 -1.994 1.00 86.06 502 VAL A CA 1
ATOM 4033 C C . VAL A 1 502 ? 9.929 21.549 -1.360 1.00 86.06 502 VAL A C 1
ATOM 4035 O O . VAL A 1 502 ? 8.913 21.102 -0.839 1.00 86.06 502 VAL A O 1
ATOM 4038 N N . THR A 1 503 ? 10.201 22.851 -1.402 1.00 83.25 503 THR A N 1
ATOM 4039 C CA . THR A 1 503 ? 9.310 23.909 -0.892 1.00 83.25 503 THR A CA 1
ATOM 4040 C C . THR A 1 503 ? 8.483 24.584 -1.990 1.00 83.25 503 THR A C 1
ATOM 4042 O O . THR A 1 503 ? 7.443 25.171 -1.702 1.00 83.25 503 THR A O 1
ATOM 4045 N N . GLU A 1 504 ? 8.921 24.489 -3.247 1.00 86.12 504 GLU A N 1
ATOM 4046 C CA . GLU A 1 504 ? 8.285 25.110 -4.414 1.00 86.12 504 GLU A CA 1
ATOM 4047 C C . GLU A 1 504 ? 7.533 24.084 -5.279 1.00 86.12 504 GLU A C 1
ATOM 4049 O O . GLU A 1 504 ? 7.893 22.906 -5.339 1.00 86.12 504 GLU A O 1
ATOM 4054 N N . ILE A 1 505 ? 6.499 24.551 -5.986 1.00 89.19 505 ILE A N 1
ATOM 4055 C CA . ILE A 1 505 ? 5.682 23.758 -6.917 1.00 89.19 505 ILE A CA 1
ATOM 4056 C C . ILE A 1 505 ? 5.981 24.213 -8.351 1.00 89.19 505 ILE A C 1
ATOM 4058 O O . ILE A 1 505 ? 5.900 25.408 -8.636 1.00 89.19 505 ILE A O 1
ATOM 4062 N N . GLY A 1 506 ? 6.287 23.287 -9.265 1.00 89.88 506 GLY A N 1
ATOM 4063 C CA . GLY A 1 506 ? 6.549 23.627 -10.671 1.00 89.88 506 GLY A CA 1
ATOM 4064 C C . GLY A 1 506 ? 7.272 22.546 -11.478 1.00 89.88 506 GLY A C 1
ATOM 4065 O O . GLY A 1 506 ? 7.585 21.476 -10.964 1.00 89.88 506 GLY A O 1
ATOM 4066 N N . GLN A 1 507 ? 7.555 22.816 -12.757 1.00 91.94 507 GLN A N 1
ATOM 4067 C CA . GLN A 1 507 ? 8.284 21.884 -13.635 1.00 91.94 507 GLN A CA 1
ATOM 4068 C C . GLN A 1 507 ? 9.760 21.748 -13.208 1.00 91.94 507 GLN A C 1
ATOM 4070 O O . GLN A 1 507 ? 10.358 22.711 -12.730 1.00 91.94 507 GLN A O 1
ATOM 4075 N N . ILE A 1 508 ? 10.359 20.563 -13.389 1.00 91.06 508 ILE A N 1
ATOM 4076 C CA . ILE A 1 508 ? 11.784 20.313 -13.080 1.00 91.06 508 ILE A CA 1
ATOM 4077 C C . ILE A 1 508 ? 12.654 20.626 -14.305 1.00 91.06 508 ILE A C 1
ATOM 4079 O O . ILE A 1 508 ? 13.642 21.351 -14.211 1.00 91.06 508 ILE A O 1
ATOM 4083 N N . GLU A 1 509 ? 12.252 20.105 -15.460 1.00 90.25 509 GLU A N 1
ATOM 4084 C CA . GLU A 1 509 ? 12.760 20.432 -16.788 1.00 90.25 509 GLU A CA 1
ATOM 4085 C C . GLU A 1 509 ? 11.668 21.205 -17.549 1.00 90.25 509 GLU A C 1
ATOM 4087 O O . GLU A 1 509 ? 10.512 20.762 -17.576 1.00 90.25 509 GLU A O 1
ATOM 4092 N N . PRO A 1 510 ? 11.991 22.356 -18.171 1.00 88.25 510 PRO A N 1
ATOM 4093 C CA . PRO A 1 510 ? 11.007 23.156 -18.889 1.00 88.25 510 PRO A CA 1
ATOM 4094 C C . PRO A 1 510 ? 10.478 22.410 -20.118 1.00 88.25 510 PRO A C 1
ATOM 4096 O O . PRO A 1 510 ? 11.234 21.772 -20.853 1.00 88.25 510 PRO A O 1
ATOM 4099 N N . SER A 1 511 ? 9.175 22.541 -20.363 1.00 88.31 511 SER A N 1
ATOM 4100 C CA . SER A 1 511 ? 8.501 21.958 -21.531 1.00 88.31 511 SER A CA 1
ATOM 4101 C C . SER A 1 511 ? 9.160 22.409 -22.846 1.00 88.31 511 SER A C 1
ATOM 4103 O O . SER A 1 511 ? 9.287 23.607 -23.105 1.00 88.31 511 SER A O 1
ATOM 4105 N N . VAL A 1 512 ? 9.575 21.455 -23.686 1.00 87.50 512 VAL A N 1
ATOM 4106 C CA . VAL A 1 512 ? 10.235 21.727 -24.978 1.00 87.50 512 VAL A CA 1
ATOM 4107 C C . VAL A 1 512 ? 9.227 21.747 -26.135 1.00 87.50 512 VAL A C 1
ATOM 4109 O O . VAL A 1 512 ? 8.239 21.019 -26.087 1.00 87.50 512 VAL A O 1
ATOM 4112 N N . PRO A 1 513 ? 9.457 22.516 -27.218 1.00 85.19 513 PRO A N 1
ATOM 4113 C CA . PRO A 1 513 ? 8.607 22.455 -28.406 1.00 85.19 513 PRO A CA 1
ATOM 4114 C C . PRO A 1 513 ? 8.545 21.037 -28.992 1.00 85.19 513 PRO A C 1
ATOM 4116 O O . PRO A 1 513 ? 9.579 20.381 -29.125 1.00 85.19 513 PRO A O 1
ATOM 4119 N N . VAL A 1 514 ? 7.358 20.591 -29.418 1.00 84.69 514 VAL A N 1
ATOM 4120 C CA . VAL A 1 514 ? 7.114 19.228 -29.941 1.00 84.69 514 VAL A CA 1
ATOM 4121 C C . VAL A 1 514 ? 8.058 18.846 -31.095 1.00 84.69 514 VAL A C 1
ATOM 4123 O O . VAL A 1 514 ? 8.473 17.694 -31.198 1.00 84.69 514 VAL A O 1
ATOM 4126 N N . ASP A 1 515 ? 8.488 19.799 -31.927 1.00 86.31 515 ASP A N 1
ATOM 4127 C CA . ASP A 1 515 ? 9.460 19.544 -33.003 1.00 86.31 515 ASP A CA 1
ATOM 4128 C C . ASP A 1 515 ? 10.883 19.205 -32.531 1.00 86.31 515 ASP A C 1
ATOM 4130 O O . ASP A 1 515 ? 11.665 18.663 -33.313 1.00 86.31 515 ASP A O 1
ATOM 4134 N N . GLN A 1 516 ? 11.219 19.478 -31.267 1.00 86.50 516 GLN A N 1
ATOM 4135 C CA . GLN A 1 516 ? 12.481 19.067 -30.639 1.00 86.50 516 GLN A CA 1
ATOM 4136 C C . GLN A 1 516 ? 12.388 17.672 -29.993 1.00 86.50 516 GLN A C 1
ATOM 4138 O O . GLN A 1 516 ? 13.411 17.092 -29.627 1.00 86.50 516 GLN A O 1
ATOM 4143 N N . VAL A 1 517 ? 11.183 17.103 -29.866 1.00 88.62 517 VAL A N 1
ATOM 4144 C CA . VAL A 1 517 ? 10.962 15.757 -29.321 1.00 88.62 517 VAL A CA 1
ATOM 4145 C C . VAL A 1 517 ? 11.315 14.705 -30.379 1.00 88.62 517 VAL A C 1
ATOM 4147 O O . VAL A 1 517 ? 10.932 14.814 -31.545 1.00 88.62 517 VAL A O 1
ATOM 4150 N N . SER A 1 518 ? 12.039 13.650 -29.983 1.00 88.38 518 SER A N 1
ATOM 4151 C CA . SER A 1 518 ? 12.429 12.574 -30.905 1.00 88.38 518 SER A CA 1
ATOM 4152 C C . SER A 1 518 ? 11.205 11.906 -31.530 1.00 88.38 518 SER A C 1
ATOM 4154 O O . SER A 1 518 ? 10.409 11.264 -30.841 1.00 88.38 518 SER A O 1
ATOM 4156 N N . LYS A 1 519 ? 11.089 11.993 -32.858 1.00 90.25 519 LYS A N 1
ATOM 4157 C CA . LYS A 1 519 ? 10.026 11.326 -33.624 1.00 90.25 519 LYS A CA 1
ATOM 4158 C C . LYS A 1 519 ? 10.308 9.817 -33.780 1.00 90.25 519 LYS A C 1
ATOM 4160 O O . LYS A 1 519 ? 9.363 9.033 -33.831 1.00 90.25 519 LYS A O 1
ATOM 4165 N N . GLU A 1 520 ? 11.576 9.392 -33.714 1.00 90.94 520 GLU A N 1
ATOM 4166 C CA . GLU A 1 520 ? 11.974 7.974 -33.616 1.00 90.94 520 GLU A CA 1
ATOM 4167 C C . GLU A 1 520 ? 11.872 7.424 -32.172 1.00 90.94 520 GLU A C 1
ATOM 4169 O O . GLU A 1 520 ? 12.227 8.141 -31.226 1.00 90.94 520 GLU A O 1
ATOM 4174 N N . PRO A 1 521 ? 11.443 6.157 -31.982 1.00 92.31 521 PRO A N 1
ATOM 4175 C CA . PRO A 1 521 ? 11.409 5.484 -30.681 1.00 92.31 521 PRO A CA 1
ATOM 4176 C C . PRO A 1 521 ? 12.792 4.957 -30.236 1.00 92.31 521 PRO A C 1
ATOM 4178 O O . PRO A 1 521 ? 13.674 4.733 -31.072 1.00 92.31 521 PRO A O 1
ATOM 4181 N N . PRO A 1 522 ? 13.003 4.675 -28.933 1.00 90.88 522 PRO A N 1
ATOM 4182 C CA . PRO A 1 522 ? 14.216 4.031 -28.439 1.00 90.88 522 PRO A CA 1
ATOM 4183 C C . PRO A 1 522 ? 14.494 2.688 -29.129 1.00 90.88 522 PRO A C 1
ATOM 4185 O O . PRO A 1 522 ? 13.597 1.869 -29.340 1.00 90.88 522 PRO A O 1
ATOM 4188 N N . LYS A 1 523 ? 15.769 2.441 -29.444 1.00 91.81 523 LYS A N 1
ATOM 4189 C CA . LYS A 1 523 ? 16.214 1.225 -30.137 1.00 91.81 523 LYS A CA 1
ATOM 4190 C C . LYS A 1 523 ? 16.114 0.001 -29.221 1.00 91.81 523 LYS A C 1
ATOM 4192 O O . LYS A 1 523 ? 16.811 -0.077 -28.210 1.00 91.81 523 LYS A O 1
ATOM 4197 N N . LEU A 1 524 ? 15.280 -0.961 -29.610 1.00 92.62 524 LEU A N 1
ATOM 4198 C CA . LEU A 1 524 ? 15.222 -2.297 -29.014 1.00 92.62 524 LEU A CA 1
ATOM 4199 C C . LEU A 1 524 ? 16.310 -3.222 -29.606 1.00 92.62 524 LEU A C 1
ATOM 4201 O O . LEU A 1 524 ? 16.828 -2.950 -30.694 1.00 92.62 524 LEU A O 1
ATOM 4205 N N . PRO A 1 525 ? 16.663 -4.329 -28.922 1.00 91.94 525 PRO A N 1
ATOM 4206 C CA . PRO A 1 525 ? 17.400 -5.436 -29.535 1.00 91.94 525 PRO A CA 1
ATOM 4207 C C . PRO A 1 525 ? 16.609 -6.042 -30.706 1.00 91.94 525 PRO A C 1
ATOM 4209 O O . PRO A 1 525 ? 15.381 -5.998 -30.704 1.00 91.94 525 PRO A O 1
ATOM 4212 N N . LYS A 1 526 ? 17.296 -6.634 -31.693 1.00 92.00 526 LYS A N 1
ATOM 4213 C CA . LYS A 1 526 ? 16.693 -7.122 -32.957 1.00 92.00 526 LYS A CA 1
ATOM 4214 C C . LYS A 1 526 ? 15.653 -8.233 -32.766 1.00 92.00 526 LYS A C 1
ATOM 4216 O O . LYS A 1 526 ? 14.879 -8.525 -33.669 1.00 92.00 526 LYS A O 1
ATOM 4221 N N . GLU A 1 527 ? 15.674 -8.871 -31.606 1.00 93.50 527 GLU A N 1
ATOM 4222 C CA . GLU A 1 527 ? 14.780 -9.941 -31.183 1.00 93.50 527 GLU A CA 1
ATOM 4223 C C . GLU A 1 527 ? 13.406 -9.416 -30.721 1.00 93.50 527 GLU A C 1
ATOM 4225 O O . GLU A 1 527 ? 12.484 -10.213 -30.525 1.00 93.50 527 GLU A O 1
ATOM 4230 N N . PHE A 1 528 ? 13.255 -8.096 -30.552 1.00 96.12 528 PHE A N 1
ATOM 4231 C CA . PHE A 1 528 ? 12.053 -7.437 -30.042 1.00 96.12 528 PHE A CA 1
ATOM 4232 C C . PHE A 1 528 ? 11.594 -6.284 -30.941 1.00 96.12 528 PHE A C 1
ATOM 4234 O O . PHE A 1 528 ? 12.387 -5.639 -31.623 1.00 96.12 528 PHE A O 1
ATOM 4241 N N . GLU A 1 529 ? 10.300 -5.989 -30.884 1.00 96.12 529 GLU A N 1
ATOM 4242 C CA . GLU A 1 529 ? 9.655 -4.902 -31.617 1.00 96.12 529 GLU A CA 1
ATOM 4243 C C . GLU A 1 529 ? 8.639 -4.166 -30.731 1.00 96.12 529 GLU A C 1
ATOM 4245 O O . GLU A 1 529 ? 8.056 -4.748 -29.811 1.00 96.12 529 GLU A O 1
ATOM 4250 N N . TRP A 1 530 ? 8.440 -2.877 -31.011 1.00 97.12 530 TRP A N 1
ATOM 4251 C CA . TRP A 1 530 ? 7.382 -2.069 -30.406 1.00 97.12 530 TRP A CA 1
ATOM 4252 C C . TRP A 1 530 ? 6.023 -2.410 -31.027 1.00 97.12 530 TRP A C 1
ATOM 4254 O O . TRP A 1 530 ? 5.939 -2.705 -32.218 1.00 97.12 530 TRP A O 1
ATOM 4264 N N . CYS A 1 531 ? 4.958 -2.321 -30.234 1.00 95.75 531 CYS A N 1
ATOM 4265 C CA . CYS A 1 531 ? 3.576 -2.425 -30.700 1.00 95.75 531 CYS A CA 1
ATOM 4266 C C . CYS A 1 531 ? 2.647 -1.521 -29.876 1.00 95.75 531 CYS A C 1
ATOM 4268 O O . CYS A 1 531 ? 3.011 -1.069 -28.789 1.00 95.75 531 CYS A O 1
ATOM 4270 N N . GLU A 1 532 ? 1.454 -1.268 -30.406 1.00 95.69 532 GLU A N 1
ATOM 4271 C CA . GLU A 1 532 ? 0.423 -0.423 -29.797 1.00 95.69 532 GLU A CA 1
ATOM 4272 C C . GLU A 1 532 ? -0.855 -1.243 -29.686 1.00 95.69 532 GLU A C 1
ATOM 4274 O O . GLU A 1 532 ? -1.417 -1.623 -30.716 1.00 95.69 532 GLU A O 1
ATOM 4279 N N . LEU A 1 533 ? -1.277 -1.553 -28.461 1.00 95.19 533 LEU A N 1
ATOM 4280 C CA . LEU A 1 533 ? -2.380 -2.487 -28.243 1.00 95.19 533 LEU A CA 1
ATOM 4281 C C . LEU A 1 533 ? -3.729 -1.819 -28.508 1.00 95.19 533 LEU A C 1
ATOM 4283 O O . LEU A 1 533 ? -4.020 -0.748 -27.976 1.00 95.19 533 LEU A O 1
ATOM 4287 N N . ASP A 1 534 ? -4.571 -2.477 -29.300 1.00 93.38 534 ASP A N 1
ATOM 4288 C CA . ASP A 1 534 ? -5.966 -2.097 -29.476 1.00 93.38 534 ASP A CA 1
ATOM 4289 C C . ASP A 1 534 ? -6.863 -2.830 -28.483 1.00 93.38 534 ASP A C 1
ATOM 4291 O O . ASP A 1 534 ? -7.134 -4.022 -28.625 1.00 93.38 534 ASP A O 1
ATOM 4295 N N . LEU A 1 535 ? -7.391 -2.112 -27.495 1.00 91.75 535 LEU A N 1
ATOM 4296 C CA . LEU A 1 535 ? -8.316 -2.707 -26.530 1.00 91.75 535 LEU A CA 1
ATOM 4297 C C . LEU A 1 535 ? -9.717 -2.946 -27.121 1.00 91.75 535 LEU A C 1
ATOM 4299 O O . LEU A 1 535 ? -10.590 -3.509 -26.460 1.00 91.75 535 LEU A O 1
ATOM 4303 N N . ASN A 1 536 ? -9.926 -2.596 -28.393 1.00 92.31 536 ASN A N 1
ATOM 4304 C CA . ASN A 1 536 ? -11.098 -2.995 -29.162 1.00 92.31 536 ASN A CA 1
ATOM 4305 C C . ASN A 1 536 ? -10.928 -4.379 -29.831 1.00 92.31 536 ASN A C 1
ATOM 4307 O O . ASN A 1 536 ? -11.942 -5.016 -30.105 1.00 92.31 536 ASN A O 1
ATOM 4311 N N . ASP A 1 537 ? -9.700 -4.893 -30.031 1.00 93.44 537 ASP A N 1
ATOM 4312 C CA . ASP A 1 537 ? -9.473 -6.285 -30.467 1.00 93.44 537 ASP A CA 1
ATOM 4313 C C . ASP A 1 537 ? -9.416 -7.216 -29.245 1.00 93.44 537 ASP A C 1
ATOM 4315 O O . ASP A 1 537 ? -8.496 -7.164 -28.425 1.00 93.44 537 ASP A O 1
ATOM 4319 N N . GLU A 1 538 ? -10.393 -8.118 -29.142 1.00 91.12 538 GLU A N 1
ATOM 4320 C CA . GLU A 1 538 ? -10.481 -9.139 -28.091 1.00 91.12 538 GLU A CA 1
ATOM 4321 C C . GLU A 1 538 ? -9.193 -9.966 -27.940 1.00 91.12 538 GLU A C 1
ATOM 4323 O O . GLU A 1 538 ? -8.872 -10.411 -26.837 1.0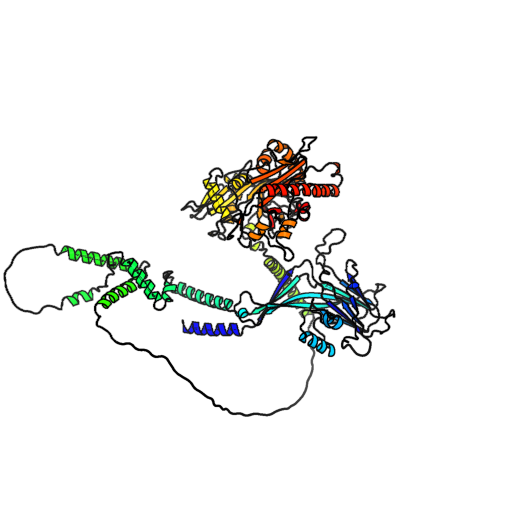0 91.12 538 GLU A O 1
ATOM 4328 N N . LYS A 1 539 ? -8.427 -10.160 -29.022 1.00 92.69 539 LYS A N 1
ATOM 4329 C CA . LYS A 1 539 ? -7.159 -10.900 -28.993 1.00 92.69 539 LYS A CA 1
ATOM 4330 C C . LYS A 1 539 ? -6.069 -10.124 -28.270 1.00 92.69 539 LYS A C 1
ATOM 4332 O O . LYS A 1 539 ? -5.377 -10.713 -27.446 1.00 92.69 539 LYS A O 1
ATOM 4337 N N . GLU A 1 540 ? -5.917 -8.829 -28.545 1.00 93.62 540 GLU A N 1
ATOM 4338 C CA . GLU A 1 540 ? -4.882 -8.013 -27.897 1.00 93.62 540 GLU A CA 1
ATOM 4339 C C . GLU A 1 540 ? -5.238 -7.724 -26.432 1.00 93.62 540 GLU A C 1
ATOM 4341 O O . GLU A 1 540 ? -4.359 -7.796 -25.572 1.00 93.62 540 GLU A O 1
ATOM 4346 N N . VAL A 1 541 ? -6.528 -7.539 -26.114 1.00 93.12 541 VAL A N 1
ATOM 4347 C CA . VAL A 1 541 ? -7.018 -7.515 -24.719 1.00 93.12 541 VAL A CA 1
ATOM 4348 C C . VAL A 1 541 ? -6.680 -8.824 -24.003 1.00 93.12 541 VAL A C 1
ATOM 4350 O O . VAL A 1 541 ? -6.178 -8.804 -22.879 1.00 93.12 541 VAL A O 1
ATOM 4353 N N . LYS A 1 542 ? -6.908 -9.976 -24.649 1.00 90.94 542 LYS A N 1
ATOM 4354 C CA . LYS A 1 542 ? -6.595 -11.284 -24.065 1.00 90.94 542 LYS A CA 1
ATOM 4355 C C . LYS A 1 542 ? -5.089 -11.503 -23.888 1.00 90.94 542 LYS A C 1
ATOM 4357 O O . LYS A 1 542 ? -4.680 -12.050 -22.868 1.00 90.94 542 LYS A O 1
ATOM 4362 N N . GLU A 1 543 ? -4.254 -11.069 -24.828 1.00 93.56 543 GLU A N 1
ATOM 4363 C CA . GLU A 1 543 ? -2.794 -11.132 -24.681 1.00 93.56 543 GLU A CA 1
ATOM 4364 C C . GLU A 1 543 ? -2.279 -10.223 -23.554 1.00 93.56 543 GLU A C 1
ATOM 4366 O O . GLU A 1 543 ? -1.352 -10.613 -22.839 1.00 93.56 543 GLU A O 1
ATOM 4371 N N . LEU A 1 544 ? -2.886 -9.047 -23.357 1.00 94.00 544 LEU A N 1
ATOM 4372 C CA . LEU A 1 544 ? -2.594 -8.170 -22.221 1.00 94.00 544 LEU A CA 1
ATOM 4373 C C . LEU A 1 544 ? -3.009 -8.816 -20.893 1.00 94.00 544 LEU A C 1
ATOM 4375 O O . LEU A 1 544 ? -2.210 -8.850 -19.958 1.00 94.00 544 LEU A O 1
ATOM 4379 N N . TYR A 1 545 ? -4.210 -9.394 -20.829 1.00 91.31 545 TYR A N 1
ATOM 4380 C CA . TYR A 1 545 ? -4.685 -10.168 -19.681 1.00 91.31 545 TYR A CA 1
ATOM 4381 C C . TYR A 1 545 ? -3.737 -11.333 -19.343 1.00 91.31 545 TYR A C 1
ATOM 4383 O O . TYR A 1 545 ? -3.243 -11.431 -18.220 1.00 91.31 545 TYR A O 1
ATOM 4391 N N . GLU A 1 546 ? -3.389 -12.171 -20.327 1.00 90.00 546 GLU A N 1
ATOM 4392 C CA . GLU A 1 546 ? -2.438 -13.277 -20.147 1.00 90.00 546 GLU A CA 1
ATOM 4393 C C . GLU A 1 546 ? -1.037 -12.790 -19.730 1.00 90.00 546 GLU A C 1
ATOM 4395 O O . GLU A 1 546 ? -0.341 -13.481 -18.980 1.00 90.00 546 GLU A O 1
ATOM 4400 N N . LEU A 1 547 ? -0.598 -11.604 -20.174 1.00 91.56 547 LEU A N 1
ATOM 4401 C CA . LEU A 1 547 ? 0.641 -10.996 -19.691 1.00 91.56 547 LEU A CA 1
ATOM 4402 C C . LEU A 1 547 ? 0.515 -10.599 -18.213 1.00 91.56 547 LEU A C 1
ATOM 4404 O O . LEU A 1 547 ? 1.365 -11.011 -17.420 1.00 91.56 547 LEU A O 1
ATOM 4408 N N . LEU A 1 548 ? -0.512 -9.827 -17.847 1.00 90.44 548 LEU A N 1
ATOM 4409 C CA . LEU A 1 548 ? -0.692 -9.265 -16.506 1.00 90.44 548 LEU A CA 1
ATOM 4410 C C . LEU A 1 548 ? -0.916 -10.361 -15.456 1.00 90.44 548 LEU A C 1
ATOM 4412 O O . LEU A 1 548 ? -0.091 -10.506 -14.550 1.00 90.44 548 LEU A O 1
ATOM 4416 N N . THR A 1 549 ? -1.935 -11.203 -15.631 1.00 83.88 549 THR A N 1
ATOM 4417 C CA . THR A 1 549 ? -2.339 -12.257 -14.678 1.00 83.88 549 THR A CA 1
ATOM 4418 C C . THR A 1 549 ? -1.241 -13.309 -14.444 1.00 83.88 549 THR A C 1
ATOM 4420 O O . THR A 1 549 ? -1.219 -13.991 -13.417 1.00 83.88 549 THR A O 1
ATOM 4423 N N . LEU A 1 550 ? -0.262 -13.427 -15.353 1.00 83.69 550 LEU A N 1
ATOM 4424 C CA . LEU A 1 550 ? 0.908 -14.301 -15.188 1.00 83.69 550 LEU A CA 1
ATOM 4425 C C . LEU A 1 550 ? 2.204 -13.576 -14.770 1.00 83.69 550 LEU A C 1
ATOM 4427 O O . LEU A 1 550 ? 3.144 -14.256 -14.344 1.00 83.69 550 LEU A O 1
ATOM 4431 N N . ASN A 1 551 ? 2.317 -12.245 -14.911 1.00 84.88 551 ASN A N 1
ATOM 4432 C CA . ASN A 1 551 ? 3.601 -11.523 -14.796 1.00 84.88 551 ASN A CA 1
ATOM 4433 C C . ASN A 1 551 ? 3.571 -10.138 -14.121 1.00 84.88 551 ASN A C 1
ATOM 4435 O O . ASN A 1 551 ? 4.628 -9.500 -14.080 1.00 84.88 551 ASN A O 1
ATOM 4439 N N . TYR A 1 552 ? 2.441 -9.659 -13.603 1.00 76.75 552 TYR A N 1
ATOM 4440 C CA . TYR A 1 552 ? 2.355 -8.368 -12.911 1.00 76.75 552 TYR A CA 1
ATOM 4441 C C . TYR A 1 552 ? 2.717 -8.499 -11.415 1.00 76.75 552 TYR A C 1
ATOM 4443 O O . TYR A 1 552 ? 3.774 -9.058 -11.088 1.00 76.75 552 TYR A O 1
ATOM 4451 N N . VAL A 1 553 ? 1.883 -7.961 -10.523 1.00 66.38 553 VAL A N 1
ATOM 4452 C CA . VAL A 1 553 ? 2.048 -8.013 -9.065 1.00 66.38 553 VAL A CA 1
ATOM 4453 C C . VAL A 1 553 ? 1.749 -9.416 -8.523 1.00 66.38 553 VAL A C 1
ATOM 4455 O O . VAL A 1 553 ? 0.832 -10.100 -8.972 1.00 66.38 553 VAL A O 1
ATOM 4458 N N . GLU A 1 554 ? 2.551 -9.823 -7.543 1.00 66.06 554 GLU A N 1
ATOM 4459 C CA . GLU A 1 554 ? 2.332 -10.964 -6.652 1.00 66.06 554 GLU A CA 1
ATOM 4460 C C . GLU A 1 554 ? 2.505 -10.432 -5.223 1.00 66.06 554 GLU A C 1
ATOM 4462 O O . GLU A 1 554 ? 3.289 -9.501 -5.010 1.00 66.06 554 GLU A O 1
ATOM 4467 N N . ASP A 1 555 ? 1.789 -10.998 -4.256 1.00 61.84 555 ASP A N 1
ATOM 4468 C CA . ASP A 1 555 ? 2.052 -10.789 -2.830 1.00 61.84 555 ASP A CA 1
ATOM 4469 C C . ASP A 1 555 ? 3.423 -11.364 -2.421 1.00 61.84 555 ASP A C 1
ATOM 4471 O O . ASP A 1 555 ? 4.048 -12.122 -3.167 1.00 61.84 555 ASP A O 1
ATOM 4475 N N . GLY A 1 556 ? 3.895 -11.025 -1.215 1.00 51.19 556 GLY A N 1
ATOM 4476 C CA . GLY A 1 556 ? 5.208 -11.460 -0.719 1.00 51.19 556 GLY A CA 1
ATOM 4477 C C . GLY A 1 556 ? 5.396 -12.984 -0.672 1.00 51.19 556 GLY A C 1
ATOM 4478 O O . GLY A 1 556 ? 6.500 -13.463 -0.930 1.00 51.19 556 GLY A O 1
ATOM 4479 N N . ASP A 1 557 ? 4.316 -13.734 -0.427 1.00 57.25 557 ASP A N 1
ATOM 4480 C CA . ASP A 1 557 ? 4.305 -15.203 -0.404 1.00 57.25 557 ASP A CA 1
ATOM 4481 C C . ASP A 1 557 ? 3.900 -15.831 -1.763 1.00 57.25 557 ASP A C 1
ATOM 4483 O O . ASP A 1 557 ? 3.892 -17.058 -1.900 1.00 57.25 557 ASP A O 1
ATOM 4487 N N . ALA A 1 558 ? 3.567 -15.015 -2.773 1.00 62.12 558 ALA A N 1
ATOM 4488 C CA . ALA A 1 558 ? 3.052 -15.410 -4.091 1.00 62.12 558 ALA A CA 1
ATOM 4489 C C . ALA A 1 558 ? 1.821 -16.353 -4.059 1.00 62.12 558 ALA A C 1
ATOM 4491 O O . ALA A 1 558 ? 1.682 -17.244 -4.909 1.00 62.12 558 ALA A O 1
ATOM 4492 N N . GLN A 1 559 ? 0.923 -16.157 -3.087 1.00 68.94 559 GLN A N 1
ATOM 4493 C CA . GLN A 1 559 ? -0.347 -16.879 -2.934 1.00 68.94 559 GLN A CA 1
ATOM 4494 C C . GLN A 1 559 ? -1.505 -16.245 -3.733 1.00 68.94 559 GLN A C 1
ATOM 4496 O O . GLN A 1 559 ? -2.487 -16.930 -4.028 1.00 68.94 559 GLN A O 1
ATOM 4501 N N . PHE A 1 560 ? -1.390 -14.974 -4.123 1.00 78.50 560 PHE A N 1
ATOM 4502 C CA . PHE A 1 560 ? -2.419 -14.184 -4.800 1.00 78.50 560 PHE A CA 1
ATOM 4503 C C . PHE A 1 560 ? -1.863 -13.439 -6.023 1.00 78.50 560 PHE A C 1
ATOM 4505 O O . PHE A 1 560 ? -0.741 -12.930 -6.026 1.00 78.50 560 PHE A O 1
ATOM 4512 N N . ARG A 1 561 ? -2.680 -13.328 -7.075 1.00 78.94 561 ARG A N 1
ATOM 4513 C CA . ARG A 1 561 ? -2.427 -12.454 -8.235 1.00 78.94 561 ARG A CA 1
ATOM 4514 C C . ARG A 1 561 ? -3.686 -11.709 -8.617 1.00 78.94 561 ARG A C 1
ATOM 4516 O O . ARG A 1 561 ? -4.736 -12.338 -8.701 1.00 78.94 561 ARG A O 1
ATOM 4523 N N . PHE A 1 562 ? -3.560 -10.422 -8.920 1.00 81.69 562 PHE A N 1
ATOM 4524 C CA . PHE A 1 562 ? -4.657 -9.645 -9.488 1.00 81.69 562 PHE A CA 1
ATOM 4525 C C . PHE A 1 562 ? -5.119 -10.237 -10.823 1.00 81.69 562 PHE A C 1
ATOM 4527 O O . PHE A 1 562 ? -4.305 -10.588 -11.680 1.00 81.69 562 PHE A O 1
ATOM 4534 N N . ASP A 1 563 ? -6.434 -10.341 -10.968 1.00 83.38 563 ASP A N 1
ATOM 4535 C CA . ASP A 1 563 ? -7.133 -10.994 -12.071 1.00 83.38 563 ASP A CA 1
ATOM 4536 C C . ASP A 1 563 ? -7.958 -9.935 -12.825 1.00 83.38 563 ASP A C 1
ATOM 4538 O O . ASP A 1 563 ? -9.188 -9.900 -12.787 1.00 83.38 563 ASP A O 1
ATOM 4542 N N . TYR A 1 564 ? -7.240 -8.981 -13.429 1.00 85.75 564 TYR A N 1
ATOM 4543 C CA . TYR A 1 564 ? -7.810 -7.814 -14.107 1.00 85.75 564 TYR A CA 1
ATOM 4544 C C . TYR A 1 564 ? -8.695 -8.239 -15.286 1.00 85.75 564 TYR A C 1
ATOM 4546 O O . TYR A 1 564 ? -8.184 -8.640 -16.331 1.00 85.75 564 TYR A O 1
ATOM 4554 N N . SER A 1 565 ? -10.019 -8.147 -15.145 1.00 87.62 565 SER A N 1
ATOM 4555 C CA . SER A 1 565 ? -10.946 -8.599 -16.188 1.00 87.62 565 SER A CA 1
ATOM 4556 C C . SER A 1 565 ? -10.789 -7.804 -17.493 1.00 87.62 565 SER A C 1
ATOM 4558 O O . SER A 1 565 ? -10.362 -6.649 -17.500 1.00 87.62 565 SER A O 1
ATOM 4560 N N . ALA A 1 566 ? -11.189 -8.397 -18.622 1.00 88.44 566 ALA A N 1
ATOM 4561 C CA . ALA A 1 566 ? -11.182 -7.708 -19.916 1.00 88.44 566 ALA A CA 1
ATOM 4562 C C . ALA A 1 566 ? -12.028 -6.416 -19.905 1.00 88.44 566 ALA A C 1
ATOM 4564 O O . ALA A 1 566 ? -11.667 -5.443 -20.564 1.00 88.44 566 ALA A O 1
ATOM 4565 N N . HIS A 1 567 ? -13.119 -6.387 -19.131 1.00 90.06 567 HIS A N 1
ATOM 4566 C CA . HIS A 1 567 ? -13.947 -5.194 -18.936 1.00 90.06 567 HIS A CA 1
ATOM 4567 C C . HIS A 1 567 ? -13.230 -4.140 -18.084 1.00 90.06 567 HIS A C 1
ATOM 4569 O O . HIS A 1 567 ? -13.193 -2.976 -18.479 1.00 90.06 567 HIS A O 1
ATOM 4575 N N . PHE A 1 568 ? -12.576 -4.549 -16.988 1.00 93.12 568 PHE A N 1
ATOM 4576 C CA . PHE A 1 568 ? -11.764 -3.655 -16.158 1.00 93.12 568 PHE A CA 1
ATOM 4577 C C . PHE A 1 568 ? -10.629 -3.020 -16.965 1.00 93.12 568 PHE A C 1
ATOM 4579 O O . PHE A 1 568 ? -10.424 -1.816 -16.882 1.00 93.12 568 PHE A O 1
ATOM 4586 N N . LEU A 1 569 ? -9.913 -3.799 -17.785 1.00 93.31 569 LEU A N 1
ATOM 4587 C CA . LEU A 1 569 ? -8.812 -3.281 -18.603 1.00 93.31 569 LEU A CA 1
ATOM 4588 C C . LEU A 1 569 ? -9.286 -2.277 -19.662 1.00 93.31 569 LEU A C 1
ATOM 4590 O O . LEU A 1 569 ? -8.601 -1.285 -19.878 1.00 93.31 569 LEU A O 1
ATOM 4594 N N . LYS A 1 570 ? -10.450 -2.484 -20.294 1.00 93.06 570 LYS A N 1
ATOM 4595 C CA . LYS A 1 570 ? -11.036 -1.480 -21.203 1.00 93.06 570 LYS A CA 1
ATOM 4596 C C . LYS A 1 570 ? -11.424 -0.208 -20.447 1.00 93.06 570 LYS A C 1
ATOM 4598 O O . LYS A 1 570 ? -11.035 0.880 -20.856 1.00 93.06 570 LYS A O 1
ATOM 4603 N N . TRP A 1 571 ? -12.125 -0.343 -19.321 1.00 94.75 571 TRP A N 1
ATOM 4604 C CA . TRP A 1 571 ? -12.535 0.781 -18.474 1.00 94.75 571 TRP A CA 1
ATOM 4605 C C . TRP A 1 571 ? -11.334 1.599 -17.965 1.00 94.75 571 TRP A C 1
ATOM 4607 O O . TRP A 1 571 ? -11.270 2.803 -18.194 1.00 94.75 571 TRP A O 1
ATOM 4617 N N . ALA A 1 572 ? -10.330 0.952 -17.373 1.00 95.06 572 ALA A N 1
ATOM 4618 C CA . ALA A 1 572 ? -9.158 1.617 -16.804 1.00 95.06 572 ALA A CA 1
ATOM 4619 C C . ALA A 1 572 ? -8.242 2.287 -17.848 1.00 95.06 572 ALA A C 1
ATOM 4621 O O . ALA A 1 572 ? -7.481 3.186 -17.499 1.00 95.06 572 ALA A O 1
ATOM 4622 N N . LEU A 1 573 ? -8.278 1.847 -19.113 1.00 95.69 573 LEU A N 1
ATOM 4623 C CA . LEU A 1 573 ? -7.336 2.288 -20.152 1.00 95.69 573 LEU A CA 1
ATOM 4624 C C . LEU A 1 573 ? -7.968 3.123 -21.275 1.00 95.69 573 LEU A C 1
ATOM 4626 O O . LEU A 1 573 ? -7.233 3.796 -21.996 1.00 95.69 573 LEU A O 1
ATOM 4630 N N . GLN A 1 574 ? -9.298 3.135 -21.416 1.00 95.44 574 GLN A N 1
ATOM 4631 C CA . GLN A 1 574 ? -10.007 3.886 -22.463 1.00 95.44 574 GLN A CA 1
ATOM 4632 C C . GLN A 1 574 ? -10.905 5.046 -21.947 1.00 95.44 574 GLN A C 1
ATOM 4634 O O . GLN A 1 574 ? -12.019 5.189 -22.455 1.00 95.44 574 GLN A O 1
ATOM 4639 N N . PRO A 1 575 ? -10.480 5.888 -20.975 1.00 95.38 575 PRO A N 1
ATOM 4640 C CA . PRO A 1 575 ? -11.263 7.048 -20.525 1.00 95.38 575 PRO A CA 1
ATOM 4641 C C . PRO A 1 575 ? -11.395 8.135 -21.606 1.00 95.38 575 PRO A C 1
ATOM 4643 O O . PRO A 1 575 ? -10.726 8.067 -22.642 1.00 95.38 575 PRO A O 1
ATOM 4646 N N . PRO A 1 576 ? -12.216 9.182 -21.401 1.00 94.69 576 PRO A N 1
ATOM 4647 C CA . PRO A 1 576 ? -12.280 10.312 -22.322 1.00 94.69 576 PRO A CA 1
ATOM 4648 C C . PRO A 1 576 ? -10.886 10.849 -22.680 1.00 94.69 576 PRO A C 1
ATOM 4650 O O . PRO A 1 576 ? -9.978 10.899 -21.854 1.00 94.69 576 PRO A O 1
ATOM 4653 N N . LYS A 1 577 ? -10.703 11.230 -23.951 1.00 93.38 577 LYS A N 1
ATOM 4654 C CA . LYS A 1 577 ? -9.417 11.682 -24.521 1.00 93.38 577 LYS A CA 1
ATOM 4655 C C . LYS A 1 577 ? -8.296 10.603 -24.571 1.00 93.38 577 LYS A C 1
ATOM 4657 O O . LYS A 1 577 ? -7.160 10.969 -24.880 1.00 93.38 577 LYS A O 1
ATOM 4662 N N . TRP A 1 578 ? -8.559 9.308 -24.301 1.00 94.88 578 TRP A N 1
ATOM 4663 C CA . TRP A 1 578 ? -7.541 8.234 -24.380 1.00 94.88 578 TRP A CA 1
ATOM 4664 C C . TRP A 1 578 ? -6.865 8.120 -25.755 1.00 94.88 578 TRP A C 1
ATOM 4666 O O . TRP A 1 578 ? -7.401 8.537 -26.784 1.00 94.88 578 TRP A O 1
ATOM 4676 N N . ARG A 1 579 ? -5.666 7.523 -25.778 1.00 93.94 579 ARG A N 1
ATOM 4677 C CA . ARG A 1 579 ? -4.836 7.406 -26.984 1.00 93.94 579 ARG A CA 1
ATOM 4678 C C . ARG A 1 579 ? -4.218 6.018 -27.099 1.00 93.94 579 ARG A C 1
ATOM 4680 O O . ARG A 1 579 ? -3.424 5.623 -26.251 1.00 93.94 579 ARG A O 1
ATOM 4687 N N . LYS A 1 580 ? -4.487 5.318 -28.207 1.00 94.06 580 LYS A N 1
ATOM 4688 C CA . LYS A 1 580 ? -3.871 4.013 -28.525 1.00 94.06 580 LYS A CA 1
ATOM 4689 C C . LYS A 1 580 ? -2.338 4.058 -28.525 1.00 94.06 580 LYS A C 1
ATOM 4691 O O . LYS A 1 580 ? -1.691 3.111 -28.083 1.00 94.06 580 LYS A O 1
ATOM 4696 N N . SER A 1 581 ? -1.752 5.182 -28.939 1.00 94.88 581 SER A N 1
ATOM 4697 C CA . SER A 1 581 ? -0.304 5.401 -28.877 1.00 94.88 581 SER A CA 1
ATOM 4698 C C . SER A 1 581 ? 0.248 5.265 -27.452 1.00 94.88 581 SER A C 1
ATOM 4700 O O . SER A 1 581 ? 1.395 4.865 -27.287 1.00 94.88 581 SER A O 1
ATOM 4702 N N . TRP A 1 582 ? -0.539 5.523 -26.408 1.00 96.38 582 TRP A N 1
ATOM 4703 C CA . TRP A 1 582 ? -0.111 5.380 -25.017 1.00 96.38 582 TRP A CA 1
ATOM 4704 C C . TRP A 1 582 ? -0.278 3.958 -24.450 1.00 96.38 582 TRP A C 1
ATOM 4706 O O . TRP A 1 582 ? 0.033 3.743 -23.284 1.00 96.38 582 TRP A O 1
ATOM 4716 N N . HIS A 1 583 ? -0.709 2.968 -25.239 1.00 97.25 583 HIS A N 1
ATOM 4717 C CA . HIS A 1 583 ? -0.785 1.551 -24.844 1.00 97.25 583 HIS A CA 1
ATOM 4718 C C . HIS A 1 583 ? 0.425 0.774 -25.387 1.00 97.25 583 HIS A C 1
ATOM 4720 O O . HIS A 1 583 ? 0.331 0.004 -26.348 1.00 97.25 583 HIS A O 1
ATOM 4726 N N . VAL A 1 584 ? 1.598 1.023 -24.800 1.00 97.56 584 VAL A N 1
ATOM 4727 C CA . VAL A 1 584 ? 2.898 0.631 -25.362 1.00 97.56 584 VAL A CA 1
ATOM 4728 C C . VAL A 1 584 ? 3.263 -0.799 -24.964 1.00 97.56 584 VAL A C 1
ATOM 4730 O O . VAL A 1 584 ? 3.635 -1.076 -23.823 1.00 97.56 584 VAL A O 1
ATOM 4733 N N . GLY A 1 585 ? 3.222 -1.712 -25.934 1.00 96.94 585 GLY A N 1
ATOM 4734 C CA . GLY A 1 585 ? 3.666 -3.094 -25.776 1.00 96.94 585 GLY A CA 1
ATOM 4735 C C . GLY A 1 585 ? 5.028 -3.374 -26.414 1.00 96.94 585 GLY A C 1
ATOM 4736 O O . GLY A 1 585 ? 5.441 -2.721 -27.375 1.00 96.94 585 GLY A O 1
ATOM 4737 N N . VAL A 1 586 ? 5.704 -4.418 -25.931 1.00 97.12 586 VAL A N 1
ATOM 4738 C CA . VAL A 1 586 ? 6.875 -5.019 -26.591 1.00 97.12 586 VAL A CA 1
ATOM 4739 C C . VAL A 1 586 ? 6.572 -6.473 -26.933 1.00 97.12 586 VAL A C 1
ATOM 4741 O O . VAL A 1 586 ? 6.237 -7.270 -26.050 1.00 97.12 586 VAL A O 1
ATOM 4744 N N . ARG A 1 587 ? 6.734 -6.827 -28.211 1.00 96.38 587 ARG A N 1
ATOM 4745 C CA . ARG A 1 587 ? 6.582 -8.191 -28.739 1.00 96.38 587 ARG A CA 1
ATOM 4746 C C . ARG A 1 587 ? 7.943 -8.784 -29.106 1.00 96.38 587 ARG A C 1
ATOM 4748 O O . ARG A 1 587 ? 8.889 -8.064 -29.416 1.00 96.38 587 ARG A O 1
ATOM 4755 N N . VAL A 1 588 ? 8.052 -10.111 -29.078 1.00 95.81 588 VAL A N 1
ATOM 4756 C CA . VAL A 1 588 ? 9.204 -10.840 -29.640 1.00 95.81 588 VAL A CA 1
ATOM 4757 C C . VAL A 1 588 ? 9.039 -10.924 -31.156 1.00 95.81 588 VAL A C 1
ATOM 4759 O O . VAL A 1 588 ? 8.081 -11.524 -31.637 1.00 95.81 588 VAL A O 1
ATOM 4762 N N . ALA A 1 589 ? 9.979 -10.374 -31.923 1.00 93.94 589 ALA A N 1
ATOM 4763 C CA . ALA A 1 589 ? 9.828 -10.198 -33.371 1.00 93.94 589 ALA A CA 1
ATOM 4764 C C . ALA A 1 589 ? 9.607 -11.522 -34.134 1.00 93.94 589 ALA A C 1
ATOM 4766 O O . ALA A 1 589 ? 8.846 -11.575 -35.100 1.00 93.94 589 ALA A O 1
ATOM 4767 N N . ALA A 1 590 ? 10.225 -12.611 -33.661 1.00 94.44 590 ALA A N 1
ATOM 4768 C CA . ALA A 1 590 ? 10.197 -13.926 -34.305 1.00 94.44 590 ALA A CA 1
ATOM 4769 C C . ALA A 1 590 ? 8.880 -14.715 -34.137 1.00 94.44 590 ALA A C 1
ATOM 4771 O O . ALA A 1 590 ? 8.621 -15.619 -34.925 1.00 94.44 590 ALA A O 1
ATOM 4772 N N . ASN A 1 591 ? 8.067 -14.426 -33.113 1.00 93.25 591 ASN A N 1
ATOM 4773 C CA . ASN A 1 591 ? 6.810 -15.152 -32.851 1.00 93.25 591 ASN A CA 1
ATOM 4774 C C . ASN A 1 591 ? 5.639 -14.257 -32.405 1.00 93.25 591 ASN A C 1
ATOM 4776 O O . ASN A 1 591 ? 4.599 -14.771 -32.007 1.00 93.25 591 ASN A O 1
ATOM 4780 N N . LYS A 1 592 ? 5.828 -12.933 -32.443 1.00 93.75 592 LYS A N 1
ATOM 4781 C CA . LYS A 1 592 ? 4.874 -11.871 -32.092 1.00 93.75 592 LYS A CA 1
ATOM 4782 C C . LYS A 1 592 ? 4.298 -11.915 -30.671 1.00 93.75 592 LYS A C 1
ATOM 4784 O O . LYS A 1 592 ? 3.465 -11.072 -30.343 1.00 93.75 592 LYS A O 1
ATOM 4789 N N . LYS A 1 593 ? 4.777 -12.804 -29.789 1.00 94.50 593 LYS A N 1
ATOM 4790 C CA . LYS A 1 593 ? 4.296 -12.883 -28.403 1.00 94.50 593 LYS A CA 1
ATOM 4791 C C . LYS A 1 593 ? 4.601 -11.590 -27.642 1.00 94.50 593 LYS A C 1
ATOM 4793 O O . LYS A 1 593 ? 5.759 -11.173 -27.576 1.00 94.50 593 LYS A O 1
ATOM 4798 N N . LEU A 1 594 ? 3.573 -11.020 -27.015 1.00 96.31 594 LEU A N 1
ATOM 4799 C CA . LEU A 1 594 ? 3.688 -9.919 -26.060 1.00 96.31 594 LEU A CA 1
ATOM 4800 C C . LEU A 1 594 ? 4.502 -10.352 -24.824 1.00 96.31 594 LEU A C 1
ATOM 4802 O O . LEU A 1 594 ? 4.272 -11.421 -24.248 1.00 96.31 594 LEU A O 1
ATOM 4806 N N . VAL A 1 595 ? 5.481 -9.536 -24.428 1.00 95.44 595 VAL A N 1
ATOM 4807 C CA . VAL A 1 595 ? 6.402 -9.824 -23.309 1.00 95.44 595 VAL A CA 1
ATOM 4808 C C . VAL A 1 595 ? 6.626 -8.649 -22.355 1.00 95.44 595 VAL A C 1
ATOM 4810 O O . VAL A 1 595 ? 7.221 -8.839 -21.291 1.00 95.44 595 VAL A O 1
ATOM 4813 N N . ALA A 1 596 ? 6.153 -7.452 -22.694 1.00 96.25 596 ALA A N 1
ATOM 4814 C CA . ALA A 1 596 ? 6.065 -6.333 -21.766 1.00 96.25 596 ALA A CA 1
ATOM 4815 C C . ALA A 1 596 ? 4.993 -5.328 -22.205 1.00 96.25 596 ALA A C 1
ATOM 4817 O O . ALA A 1 596 ? 4.633 -5.294 -23.383 1.00 96.25 596 ALA A O 1
ATOM 4818 N N . PHE A 1 597 ? 4.523 -4.518 -21.259 1.00 97.50 597 PHE A N 1
ATOM 4819 C CA . PHE A 1 597 ? 3.515 -3.477 -21.450 1.00 97.50 597 PHE A CA 1
ATOM 4820 C C . PHE A 1 597 ? 3.761 -2.302 -20.492 1.00 97.50 597 PHE A C 1
ATOM 4822 O O . PHE A 1 597 ? 4.327 -2.488 -19.413 1.00 97.50 597 PHE A O 1
ATOM 4829 N N . ILE A 1 598 ? 3.339 -1.106 -20.890 1.00 97.44 598 ILE A N 1
ATOM 4830 C CA . ILE A 1 598 ? 3.131 0.069 -20.037 1.00 97.44 598 ILE A CA 1
ATOM 4831 C C . ILE A 1 598 ? 2.008 0.906 -20.658 1.00 97.44 598 ILE A C 1
ATOM 4833 O O . ILE A 1 598 ? 1.940 1.027 -21.884 1.00 97.44 598 ILE A O 1
ATOM 4837 N N . SER A 1 599 ? 1.148 1.498 -19.833 1.00 97.31 599 SER A N 1
ATOM 4838 C CA . SER A 1 599 ? 0.068 2.369 -20.301 1.00 97.31 599 SER A CA 1
ATOM 4839 C C . SER A 1 599 ? 0.154 3.768 -19.715 1.00 97.31 599 SER A C 1
ATOM 4841 O O . SER A 1 599 ? 0.450 3.917 -18.530 1.00 97.31 599 SER A O 1
ATOM 4843 N N . GLY A 1 600 ? -0.185 4.761 -20.535 1.00 96.69 600 GLY A N 1
ATOM 4844 C CA . GLY A 1 600 ? -0.581 6.095 -20.096 1.00 96.69 600 GLY A CA 1
ATOM 4845 C C . GLY A 1 600 ? -2.048 6.392 -20.420 1.00 96.69 600 GLY A C 1
ATOM 4846 O O . GLY A 1 600 ? -2.538 5.976 -21.472 1.00 96.69 600 GLY A O 1
ATOM 4847 N N . ILE A 1 601 ? -2.723 7.136 -19.545 1.00 96.69 601 ILE A N 1
ATOM 4848 C CA . ILE A 1 601 ? -4.062 7.714 -19.756 1.00 96.69 601 ILE A CA 1
ATOM 4849 C C . ILE A 1 601 ? -4.042 9.217 -19.415 1.00 96.69 601 ILE A C 1
ATOM 4851 O O . ILE A 1 601 ? -3.184 9.649 -18.644 1.00 96.69 601 ILE A O 1
ATOM 4855 N N . PRO A 1 602 ? -4.924 10.051 -19.995 1.00 95.25 602 PRO A N 1
ATOM 4856 C CA . PRO A 1 602 ? -4.981 11.473 -19.660 1.00 95.25 602 PRO A CA 1
ATOM 4857 C C . PRO A 1 602 ? -5.644 11.677 -18.294 1.00 95.25 602 PRO A C 1
ATOM 4859 O O . PRO A 1 602 ? -6.664 11.053 -18.009 1.00 95.25 602 PRO A O 1
ATOM 4862 N N . ALA A 1 603 ? -5.098 12.576 -17.476 1.00 94.06 603 ALA A N 1
ATOM 4863 C CA . ALA A 1 603 ? -5.722 12.996 -16.227 1.00 94.06 603 ALA A CA 1
ATOM 4864 C C . ALA A 1 603 ? -5.401 14.465 -15.917 1.00 94.06 603 ALA A C 1
ATOM 4866 O O . ALA A 1 603 ? -4.245 14.887 -15.978 1.00 94.06 603 ALA A O 1
ATOM 4867 N N . ASP A 1 604 ? -6.420 15.236 -15.548 1.00 94.50 604 ASP A N 1
ATOM 4868 C CA . ASP A 1 604 ? -6.261 16.607 -15.070 1.00 94.50 604 ASP A CA 1
ATOM 4869 C C . ASP A 1 604 ? -6.058 16.585 -13.545 1.00 94.50 604 ASP A C 1
ATOM 4871 O O . ASP A 1 604 ? -6.920 16.148 -12.780 1.00 94.50 604 ASP A O 1
ATOM 4875 N N . MET A 1 605 ? -4.868 17.000 -13.101 1.00 94.25 605 MET A N 1
ATOM 4876 C CA . MET A 1 605 ? -4.399 16.854 -11.721 1.00 94.25 605 MET A CA 1
ATOM 4877 C C . MET A 1 605 ? -4.270 18.206 -11.034 1.00 94.25 605 MET A C 1
ATOM 4879 O O . MET A 1 605 ? -3.613 19.114 -11.549 1.00 94.25 605 MET A O 1
ATOM 4883 N N . ARG A 1 606 ? -4.804 18.307 -9.817 1.00 95.00 606 ARG A N 1
ATOM 4884 C CA . ARG A 1 606 ? -4.557 19.417 -8.901 1.00 95.00 606 ARG A CA 1
ATOM 4885 C C . ARG A 1 606 ? -3.441 19.061 -7.918 1.00 95.00 606 ARG A C 1
ATOM 4887 O O . ARG A 1 606 ? -3.549 18.086 -7.180 1.00 95.00 606 ARG A O 1
ATOM 4894 N N . THR A 1 607 ? -2.401 19.895 -7.870 1.00 94.25 607 THR A N 1
ATOM 4895 C CA . THR A 1 607 ? -1.351 19.889 -6.838 1.00 94.25 607 THR A CA 1
ATOM 4896 C C . THR A 1 607 ? -1.393 21.213 -6.068 1.00 94.25 607 THR A C 1
ATOM 4898 O O . THR A 1 607 ? -1.027 22.261 -6.612 1.00 94.25 607 THR A O 1
ATOM 4901 N N . TYR A 1 608 ? -1.865 21.175 -4.821 1.00 92.62 608 TYR A N 1
ATOM 4902 C CA . TYR A 1 608 ? -2.201 22.309 -3.951 1.00 92.62 608 TYR A CA 1
ATOM 4903 C C . TYR A 1 608 ? -3.086 23.366 -4.639 1.00 92.62 608 TYR A C 1
ATOM 4905 O O . TYR A 1 608 ? -4.314 23.269 -4.615 1.00 92.62 608 TYR A O 1
ATOM 4913 N N . ASN A 1 609 ? -2.466 24.368 -5.269 1.00 89.06 609 ASN A N 1
ATOM 4914 C CA . ASN A 1 609 ? -3.120 25.520 -5.902 1.00 89.06 609 ASN A CA 1
ATOM 4915 C C . ASN A 1 609 ? -2.960 25.549 -7.434 1.00 89.06 609 ASN A C 1
ATOM 4917 O O . ASN A 1 609 ? -3.501 26.439 -8.086 1.00 89.06 609 ASN A O 1
ATOM 4921 N N . VAL A 1 610 ? -2.218 24.601 -8.014 1.00 93.00 610 VAL A N 1
ATOM 4922 C CA . VAL A 1 610 ? -1.996 24.485 -9.463 1.00 93.00 610 VAL A CA 1
ATOM 4923 C C . VAL A 1 610 ? -2.796 23.299 -9.991 1.00 93.00 610 VAL A C 1
ATOM 4925 O O . VAL A 1 610 ? -2.771 22.233 -9.385 1.00 93.00 610 VAL A O 1
ATOM 4928 N N . THR A 1 611 ? -3.493 23.473 -11.113 1.00 93.88 611 THR A N 1
ATOM 4929 C CA . THR A 1 611 ? -4.142 22.378 -11.856 1.00 93.88 611 THR A CA 1
ATOM 4930 C C . THR A 1 611 ? -3.516 22.288 -13.241 1.00 93.88 611 THR A C 1
ATOM 4932 O O . THR A 1 611 ? -3.292 23.326 -13.864 1.00 93.88 611 THR A O 1
ATOM 4935 N N . GLN A 1 612 ? -3.205 21.079 -13.708 1.00 92.00 612 GLN A N 1
ATOM 4936 C CA . GLN A 1 612 ? -2.586 20.852 -15.016 1.00 92.00 612 GLN A CA 1
ATOM 4937 C C . GLN A 1 612 ? -2.957 19.481 -15.610 1.00 92.00 612 GLN A C 1
ATOM 4939 O O . GLN A 1 612 ? -3.126 18.523 -14.848 1.00 92.00 612 GLN A O 1
ATOM 4944 N N . PRO A 1 613 ? -2.998 19.351 -16.948 1.00 93.50 613 PRO A N 1
ATOM 4945 C CA . PRO A 1 613 ? -3.070 18.055 -17.605 1.00 93.50 613 PRO A CA 1
ATOM 4946 C C . PRO A 1 613 ? -1.748 17.300 -17.435 1.00 93.50 613 PRO A C 1
ATOM 4948 O O . PRO A 1 613 ? -0.666 17.839 -17.681 1.00 93.50 613 PRO A O 1
ATOM 4951 N N . LEU A 1 614 ? -1.835 16.030 -17.057 1.00 95.25 614 LEU A N 1
ATOM 4952 C CA . LEU A 1 614 ? -0.711 15.101 -17.022 1.00 95.25 614 LEU A CA 1
ATOM 4953 C C . LEU A 1 614 ? -1.109 13.727 -17.582 1.00 95.25 614 LEU A C 1
ATOM 4955 O O . LEU A 1 614 ? -2.267 13.472 -17.914 1.00 95.25 614 LEU A O 1
ATOM 4959 N N . THR A 1 615 ? -0.131 12.835 -17.734 1.00 96.56 615 THR A N 1
ATOM 4960 C CA . THR A 1 615 ? -0.391 11.420 -18.044 1.00 96.56 615 THR A CA 1
ATOM 4961 C C . THR A 1 615 ? -0.371 10.597 -16.755 1.00 96.56 615 THR A C 1
ATOM 4963 O O . THR A 1 615 ? 0.640 10.581 -16.061 1.00 96.56 615 THR A O 1
ATOM 4966 N N . ASP A 1 616 ? -1.446 9.893 -16.422 1.00 96.44 616 ASP A N 1
ATOM 4967 C CA . ASP A 1 616 ? -1.406 8.854 -15.389 1.00 96.44 616 ASP A CA 1
ATOM 4968 C C . ASP A 1 616 ? -0.805 7.568 -15.982 1.00 96.44 616 ASP A C 1
ATOM 4970 O O . ASP A 1 616 ? -1.196 7.136 -17.069 1.00 96.44 616 ASP A O 1
ATOM 4974 N N . ILE A 1 617 ? 0.208 7.010 -15.314 1.00 97.44 617 ILE A N 1
ATOM 4975 C CA . ILE A 1 617 ? 1.027 5.887 -15.780 1.00 97.44 617 ILE A CA 1
ATOM 4976 C C . ILE A 1 617 ? 0.827 4.677 -14.863 1.00 97.44 617 ILE A C 1
ATOM 4978 O O . ILE A 1 617 ? 1.255 4.664 -13.706 1.00 97.44 617 ILE A O 1
ATOM 4982 N N . ASN A 1 618 ? 0.268 3.607 -15.430 1.00 94.88 618 ASN A N 1
ATOM 4983 C CA . ASN A 1 618 ? -0.030 2.357 -14.726 1.00 94.88 618 ASN A CA 1
ATOM 4984 C C . ASN A 1 618 ? 0.311 1.119 -15.599 1.00 94.88 618 ASN A C 1
ATOM 4986 O O . ASN A 1 618 ? 0.866 1.238 -16.697 1.00 94.88 618 ASN A O 1
ATOM 4990 N N . PHE A 1 619 ? 0.037 -0.087 -15.091 1.00 93.75 619 PHE A N 1
ATOM 4991 C CA . PHE A 1 619 ? 0.169 -1.391 -15.760 1.00 93.75 619 PHE A CA 1
ATOM 4992 C C . PHE A 1 619 ? 1.565 -1.714 -16.335 1.00 93.75 619 PHE A C 1
ATOM 4994 O O . PHE A 1 619 ? 1.697 -2.537 -17.245 1.00 93.75 619 PHE A O 1
ATOM 5001 N N . LEU A 1 620 ? 2.636 -1.127 -15.778 1.00 94.81 620 LEU A N 1
ATOM 5002 C CA . LEU A 1 620 ? 4.027 -1.426 -16.151 1.00 94.81 620 LEU A CA 1
ATOM 5003 C C . LEU A 1 620 ? 4.386 -2.890 -15.834 1.00 94.81 620 LEU A C 1
ATOM 5005 O O . LEU A 1 620 ? 4.800 -3.243 -14.729 1.00 94.81 620 LEU A O 1
ATOM 5009 N N . CYS A 1 621 ? 4.273 -3.751 -16.841 1.00 94.00 621 CYS A N 1
ATOM 5010 C CA . CYS A 1 621 ? 4.480 -5.186 -16.731 1.00 94.00 621 CYS A CA 1
ATOM 5011 C C . CYS A 1 621 ? 5.668 -5.648 -17.581 1.00 94.00 621 CYS A C 1
ATOM 5013 O O . CYS A 1 621 ? 5.789 -5.308 -18.756 1.00 94.00 621 CYS A O 1
ATOM 5015 N N . VAL A 1 622 ? 6.534 -6.489 -17.008 1.00 93.69 622 VAL A N 1
ATOM 5016 C CA . VAL A 1 622 ? 7.613 -7.176 -17.735 1.00 93.69 622 VAL A CA 1
ATOM 5017 C C . VAL A 1 622 ? 7.552 -8.665 -17.419 1.00 93.69 622 VAL A C 1
ATOM 5019 O O . VAL A 1 622 ? 7.693 -9.072 -16.260 1.00 93.69 622 VAL A O 1
ATOM 5022 N N . HIS A 1 623 ? 7.394 -9.479 -18.468 1.00 93.00 623 HIS A N 1
ATOM 5023 C CA . HIS A 1 623 ? 7.317 -10.935 -18.384 1.00 93.00 623 HIS A CA 1
ATOM 5024 C C . HIS A 1 623 ? 8.479 -11.508 -17.559 1.00 93.00 623 HIS A C 1
ATOM 5026 O O . HIS A 1 623 ? 9.637 -11.147 -17.783 1.00 93.00 623 HIS A O 1
ATOM 5032 N N . LYS A 1 624 ? 8.202 -12.427 -16.621 1.00 88.88 624 LYS A N 1
ATOM 5033 C CA . LYS A 1 624 ? 9.136 -12.800 -15.536 1.00 88.88 624 LYS A CA 1
ATOM 5034 C C . LYS A 1 624 ? 10.542 -13.178 -16.022 1.00 88.88 624 LYS A C 1
ATOM 5036 O O . LYS A 1 624 ? 11.528 -12.760 -15.424 1.00 88.88 624 LYS A O 1
ATOM 5041 N N . LYS A 1 625 ? 10.646 -13.880 -17.159 1.00 88.50 625 LYS A N 1
ATOM 5042 C CA . LYS A 1 625 ? 11.926 -14.281 -17.792 1.00 88.50 625 LYS A CA 1
ATOM 5043 C C . LYS A 1 625 ? 12.801 -13.113 -18.302 1.00 88.50 625 LYS A C 1
ATOM 5045 O O . LYS A 1 625 ? 13.978 -13.331 -18.576 1.00 88.50 625 LYS A O 1
ATOM 5050 N N . LEU A 1 626 ? 12.250 -11.904 -18.442 1.00 89.25 626 LEU A N 1
ATOM 5051 C CA . LEU A 1 626 ? 12.937 -10.680 -18.887 1.00 89.25 626 LEU A CA 1
ATOM 5052 C C . LEU A 1 626 ? 13.127 -9.646 -17.758 1.00 89.25 626 LEU A C 1
ATOM 5054 O O . LEU A 1 626 ? 13.733 -8.593 -17.979 1.00 89.25 626 LEU A O 1
ATOM 5058 N N . ARG A 1 627 ? 12.661 -9.937 -16.532 1.00 88.50 627 ARG A N 1
ATOM 5059 C CA . ARG A 1 627 ? 12.960 -9.111 -15.350 1.00 88.50 627 ARG A CA 1
ATOM 5060 C C . ARG A 1 627 ? 14.485 -9.018 -15.143 1.00 88.50 627 ARG A C 1
ATOM 5062 O O . ARG A 1 627 ? 15.257 -9.862 -15.600 1.00 88.50 627 ARG A O 1
ATOM 5069 N N . SER A 1 628 ? 14.939 -7.928 -14.527 1.00 84.25 628 SER A N 1
ATOM 5070 C CA . SER A 1 628 ? 16.364 -7.571 -14.359 1.00 84.25 628 SER A CA 1
ATOM 5071 C C . SER A 1 628 ? 17.180 -7.340 -15.650 1.00 84.25 628 SER A C 1
ATOM 5073 O O . SER A 1 628 ? 18.364 -7.020 -15.562 1.00 84.25 628 SER A O 1
ATOM 5075 N N . LYS A 1 629 ? 16.579 -7.391 -16.852 1.00 89.38 629 LYS A N 1
ATOM 5076 C CA . LYS A 1 629 ? 17.241 -7.043 -18.134 1.00 89.38 629 LYS A CA 1
ATOM 5077 C C . LYS A 1 629 ? 17.154 -5.553 -18.516 1.00 89.38 629 LYS A C 1
ATOM 5079 O O . LYS A 1 629 ? 17.462 -5.194 -19.644 1.00 89.38 629 LYS A O 1
ATOM 5084 N N . ARG A 1 630 ? 16.744 -4.683 -17.581 1.00 87.75 630 ARG A N 1
ATOM 5085 C CA . ARG A 1 630 ? 16.559 -3.221 -17.758 1.00 87.75 630 ARG A CA 1
ATOM 5086 C C . ARG A 1 630 ? 15.550 -2.799 -18.847 1.00 87.75 630 ARG A C 1
ATOM 5088 O O . ARG A 1 630 ? 15.623 -1.674 -19.326 1.00 87.75 630 ARG A O 1
ATOM 5095 N N . LEU A 1 631 ? 14.569 -3.644 -19.180 1.00 91.19 631 LEU A N 1
ATOM 5096 C CA . LEU A 1 631 ? 13.519 -3.301 -20.153 1.00 91.19 631 LEU A CA 1
ATOM 5097 C C . LEU A 1 631 ? 12.564 -2.194 -19.652 1.00 91.19 631 LEU A C 1
ATOM 5099 O O . LEU A 1 631 ? 12.173 -1.339 -20.437 1.00 91.19 631 LEU A O 1
ATOM 5103 N N . ALA A 1 632 ? 12.251 -2.147 -18.350 1.00 92.44 632 ALA A N 1
ATOM 5104 C CA . ALA A 1 632 ? 11.387 -1.111 -17.760 1.00 92.44 632 ALA A CA 1
ATOM 5105 C C . ALA A 1 632 ? 11.893 0.337 -17.995 1.00 92.44 632 ALA A C 1
ATOM 5107 O O . ALA A 1 632 ? 11.123 1.140 -18.509 1.00 92.44 632 ALA A O 1
ATOM 5108 N N . PRO A 1 633 ? 13.180 0.674 -17.767 1.00 93.69 633 PRO A N 1
ATOM 5109 C CA . PRO A 1 633 ? 13.786 1.931 -18.231 1.00 93.69 633 PRO A CA 1
ATOM 5110 C C . PRO A 1 633 ? 13.575 2.300 -19.709 1.00 93.69 633 PRO A C 1
ATOM 5112 O O . PRO A 1 633 ? 13.592 3.481 -20.046 1.00 93.69 633 PRO A O 1
ATOM 5115 N N . VAL A 1 634 ? 13.419 1.318 -20.603 1.00 94.56 634 VAL A N 1
ATOM 5116 C CA . VAL A 1 634 ? 13.195 1.555 -22.040 1.00 94.56 634 VAL A CA 1
ATOM 5117 C C . VAL A 1 634 ? 11.709 1.796 -22.324 1.00 94.56 634 VAL A C 1
ATOM 5119 O O . VAL A 1 634 ? 11.387 2.701 -23.086 1.00 94.56 634 VAL A O 1
ATOM 5122 N N . LEU A 1 635 ? 10.818 1.052 -21.656 1.00 96.00 635 LEU A N 1
ATOM 5123 C CA . LEU A 1 635 ? 9.364 1.273 -21.665 1.00 96.00 635 LEU A CA 1
ATOM 5124 C C . LEU A 1 635 ? 9.002 2.674 -21.157 1.00 96.00 635 LEU A C 1
ATOM 5126 O O . LEU A 1 635 ? 8.294 3.399 -21.848 1.00 96.00 635 LEU A O 1
ATOM 5130 N N . ILE A 1 636 ? 9.551 3.078 -20.003 1.00 96.00 636 ILE A N 1
ATOM 5131 C CA . ILE A 1 636 ? 9.330 4.410 -19.413 1.00 96.00 636 ILE A CA 1
ATOM 5132 C C . ILE A 1 636 ? 9.765 5.504 -20.399 1.00 96.00 636 ILE A C 1
ATOM 5134 O O . ILE A 1 636 ? 8.987 6.395 -20.712 1.00 96.00 636 ILE A O 1
ATOM 5138 N N . ARG A 1 637 ? 10.967 5.395 -20.984 1.00 95.00 637 ARG A N 1
ATOM 5139 C CA . ARG A 1 637 ? 11.453 6.374 -21.973 1.00 95.00 637 ARG A CA 1
ATOM 5140 C C . ARG A 1 637 ? 10.586 6.463 -23.231 1.00 95.00 637 ARG A C 1
ATOM 5142 O O . ARG A 1 637 ? 10.481 7.549 -23.793 1.00 95.00 637 ARG A O 1
ATOM 5149 N N . GLU A 1 638 ? 9.976 5.365 -23.677 1.00 96.31 638 GLU A N 1
ATOM 5150 C CA . GLU A 1 638 ? 9.074 5.390 -24.833 1.00 96.31 638 GLU A CA 1
ATOM 5151 C C . GLU A 1 638 ? 7.709 6.008 -24.494 1.00 96.31 638 GLU A C 1
ATOM 5153 O O . GLU A 1 638 ? 7.243 6.851 -25.258 1.00 96.31 638 GLU A O 1
ATOM 5158 N N . ILE A 1 639 ? 7.089 5.683 -23.350 1.00 96.81 639 ILE A N 1
ATOM 5159 C CA . ILE A 1 639 ? 5.818 6.327 -22.966 1.00 96.81 639 ILE A CA 1
ATOM 5160 C C . ILE A 1 639 ? 6.011 7.822 -22.664 1.00 96.81 639 ILE A C 1
ATOM 5162 O O . ILE A 1 639 ? 5.225 8.633 -23.147 1.00 96.81 639 ILE A O 1
ATOM 5166 N N . THR A 1 640 ? 7.109 8.219 -22.005 1.00 95.62 640 THR A N 1
ATOM 5167 C CA . THR A 1 640 ? 7.482 9.634 -21.821 1.00 95.62 640 THR A CA 1
ATOM 5168 C C . THR A 1 640 ? 7.617 10.350 -23.166 1.00 95.62 640 THR A C 1
ATOM 5170 O O . THR A 1 640 ? 7.013 11.399 -23.364 1.00 95.62 640 THR A O 1
ATOM 5173 N N . ARG A 1 641 ? 8.339 9.771 -24.138 1.00 95.56 641 ARG A N 1
ATOM 5174 C CA . ARG A 1 641 ? 8.481 10.354 -25.486 1.00 95.56 641 ARG A CA 1
ATOM 5175 C C . ARG A 1 641 ? 7.124 10.550 -26.173 1.00 95.56 641 ARG A C 1
ATOM 5177 O O . ARG A 1 641 ? 6.923 11.562 -26.838 1.00 95.56 641 ARG A O 1
ATOM 5184 N N . ARG A 1 642 ? 6.193 9.607 -26.008 1.00 95.81 642 ARG A N 1
ATOM 5185 C CA . ARG A 1 642 ? 4.834 9.677 -26.576 1.00 95.81 642 ARG A CA 1
ATOM 5186 C C . ARG A 1 642 ? 3.911 10.649 -25.844 1.00 95.81 642 ARG A C 1
ATOM 5188 O O . ARG A 1 642 ? 3.022 11.198 -26.479 1.00 95.81 642 ARG A O 1
ATOM 5195 N N . SER A 1 643 ? 4.122 10.881 -24.552 1.00 95.12 643 SER A N 1
ATOM 5196 C CA . SER A 1 643 ? 3.458 11.952 -23.801 1.00 95.12 643 SER A CA 1
ATOM 5197 C C . SER A 1 643 ? 3.962 13.330 -24.271 1.00 95.12 643 SER A C 1
ATOM 5199 O O . SER A 1 643 ? 3.171 14.188 -24.661 1.00 95.12 643 SER A O 1
ATOM 5201 N N . HIS A 1 644 ? 5.285 13.485 -24.417 1.00 94.56 644 HIS A N 1
ATOM 5202 C CA . HIS A 1 644 ? 5.924 14.719 -24.897 1.00 94.56 644 HIS A CA 1
ATOM 5203 C C . HIS A 1 644 ? 5.534 15.077 -26.346 1.00 94.56 644 HIS A C 1
ATOM 5205 O O . HIS A 1 644 ? 5.404 16.255 -26.674 1.00 94.56 644 HIS A O 1
ATOM 5211 N N . LEU A 1 645 ? 5.322 14.085 -27.225 1.00 94.12 645 LEU A N 1
ATOM 5212 C CA . LEU A 1 645 ? 4.809 14.312 -28.588 1.00 94.12 645 LEU A CA 1
ATOM 5213 C C . LEU A 1 645 ? 3.378 14.873 -28.614 1.00 94.12 645 LEU A C 1
ATOM 5215 O O . LEU A 1 645 ? 3.011 15.545 -29.572 1.00 94.12 645 LEU A O 1
ATOM 5219 N N . GLU A 1 646 ? 2.600 14.627 -27.562 1.00 93.06 646 GLU A N 1
ATOM 5220 C CA . GLU A 1 646 ? 1.243 15.150 -27.362 1.00 93.06 646 GLU A CA 1
ATOM 5221 C C . GLU A 1 646 ? 1.248 16.424 -26.491 1.00 93.06 646 GLU A C 1
ATOM 5223 O O . GLU A 1 646 ? 0.210 16.843 -25.981 1.00 93.06 646 GLU A O 1
ATOM 5228 N N . ASN A 1 647 ? 2.424 17.049 -26.326 1.00 92.56 647 ASN A N 1
ATOM 5229 C CA . ASN A 1 647 ? 2.671 18.262 -25.542 1.00 92.56 647 ASN A CA 1
ATOM 5230 C C . ASN A 1 647 ? 2.353 18.131 -24.033 1.00 92.56 647 ASN A C 1
ATOM 5232 O O . ASN A 1 647 ? 2.072 19.128 -23.368 1.00 92.56 647 ASN A O 1
ATOM 5236 N N . ILE A 1 648 ? 2.419 16.917 -23.477 1.00 94.00 648 ILE A N 1
ATOM 5237 C CA . ILE A 1 648 ? 2.255 16.655 -22.041 1.00 94.00 648 ILE A CA 1
ATOM 5238 C C . ILE A 1 648 ? 3.608 16.206 -21.477 1.00 94.00 648 ILE A C 1
ATOM 5240 O O . ILE A 1 648 ? 4.203 15.239 -21.943 1.00 94.00 648 ILE A O 1
ATOM 5244 N N . PHE A 1 649 ? 4.130 16.950 -20.500 1.00 94.50 649 PHE A N 1
ATOM 5245 C CA . PHE A 1 649 ? 5.494 16.769 -19.978 1.00 94.50 649 PHE A CA 1
ATOM 5246 C C . PHE A 1 649 ? 5.533 16.254 -18.538 1.00 94.50 649 PHE A C 1
ATOM 5248 O O . PHE A 1 649 ? 6.610 15.956 -18.025 1.00 94.50 649 PHE A O 1
ATOM 5255 N N . GLN A 1 650 ? 4.370 16.147 -17.895 1.00 95.56 650 GLN A N 1
ATOM 5256 C CA . GLN A 1 650 ? 4.178 15.703 -16.520 1.00 95.56 650 GLN A CA 1
ATOM 5257 C C . GLN A 1 650 ? 3.443 14.360 -16.501 1.00 95.56 650 GLN A C 1
ATOM 5259 O O . GLN A 1 650 ? 2.621 14.069 -17.374 1.00 95.56 650 GLN A O 1
ATOM 5264 N N . ALA A 1 651 ? 3.705 13.555 -15.473 1.00 96.62 651 ALA A N 1
ATOM 5265 C CA . ALA A 1 651 ? 2.970 12.317 -15.234 1.00 96.62 651 ALA A CA 1
ATOM 5266 C C . ALA A 1 651 ? 2.765 12.049 -13.739 1.00 96.62 651 ALA A C 1
ATOM 5268 O O . ALA A 1 651 ? 3.576 12.484 -12.921 1.00 96.62 651 ALA A O 1
ATOM 5269 N N . VAL A 1 652 ? 1.719 11.300 -13.393 1.00 96.69 652 VAL A N 1
ATOM 5270 C CA . VAL A 1 652 ? 1.543 10.696 -12.064 1.00 96.69 652 VAL A CA 1
ATOM 5271 C C . VAL A 1 652 ? 1.736 9.187 -12.168 1.00 96.69 652 VAL A C 1
ATOM 5273 O O . VAL A 1 652 ? 1.482 8.594 -13.213 1.00 96.69 652 VAL A O 1
ATOM 5276 N N . TYR A 1 653 ? 2.256 8.569 -11.111 1.00 96.31 653 TYR A N 1
ATOM 5277 C CA . TYR A 1 653 ? 2.358 7.116 -11.001 1.00 96.31 653 TYR A CA 1
ATOM 5278 C C . TYR A 1 653 ? 2.432 6.689 -9.535 1.00 96.31 653 TYR A C 1
ATOM 5280 O O . TYR A 1 653 ? 2.798 7.474 -8.656 1.00 96.31 653 TYR A O 1
ATOM 5288 N N . THR A 1 654 ? 2.127 5.421 -9.263 1.00 93.50 654 THR A N 1
ATOM 5289 C CA . THR A 1 654 ? 2.326 4.820 -7.938 1.00 93.50 654 THR A CA 1
ATOM 5290 C C . THR A 1 654 ? 3.184 3.563 -7.992 1.00 93.50 654 THR A C 1
ATOM 5292 O O . THR A 1 654 ? 3.300 2.900 -9.023 1.00 93.50 654 THR A O 1
ATOM 5295 N N . ALA A 1 655 ? 3.813 3.225 -6.864 1.00 86.69 655 ALA A N 1
ATOM 5296 C CA . ALA A 1 655 ? 4.517 1.958 -6.698 1.00 86.69 655 ALA A CA 1
ATOM 5297 C C . ALA A 1 655 ? 4.488 1.468 -5.243 1.00 86.69 655 ALA A C 1
ATOM 5299 O O . ALA A 1 655 ? 4.626 2.246 -4.299 1.00 86.69 655 ALA A O 1
ATOM 5300 N N . GLY A 1 656 ? 4.390 0.148 -5.055 1.00 80.75 656 GLY A N 1
ATOM 5301 C CA . GLY A 1 656 ? 4.605 -0.491 -3.748 1.00 80.75 656 GLY A CA 1
ATOM 5302 C C . GLY A 1 656 ? 6.081 -0.561 -3.326 1.00 80.75 656 GLY A C 1
ATOM 5303 O O . GLY A 1 656 ? 6.384 -0.801 -2.162 1.00 80.75 656 GLY A O 1
ATOM 5304 N N . VAL A 1 657 ? 7.013 -0.322 -4.257 1.00 82.25 657 VAL A N 1
ATOM 5305 C CA . VAL A 1 657 ? 8.449 -0.173 -3.973 1.00 82.25 657 VAL A CA 1
ATOM 5306 C C . VAL A 1 657 ? 8.822 1.301 -3.866 1.00 82.25 657 VAL A C 1
ATOM 5308 O O . VAL A 1 657 ? 8.328 2.120 -4.636 1.00 82.25 657 VAL A O 1
ATOM 5311 N N . VAL A 1 658 ? 9.736 1.630 -2.952 1.00 84.06 658 VAL A N 1
ATOM 5312 C CA . VAL A 1 658 ? 10.235 3.001 -2.796 1.00 84.06 658 VAL A CA 1
ATOM 5313 C C . VAL A 1 658 ? 11.164 3.366 -3.961 1.00 84.06 658 VAL A C 1
ATOM 5315 O O . VAL A 1 658 ? 12.145 2.675 -4.244 1.00 84.06 658 VAL A O 1
ATOM 5318 N N . LEU A 1 659 ? 10.838 4.472 -4.623 1.00 86.88 659 LEU A N 1
ATOM 5319 C CA . LEU A 1 659 ? 11.613 5.176 -5.647 1.00 86.88 659 LEU A CA 1
ATOM 5320 C C . LEU A 1 659 ? 11.898 6.628 -5.187 1.00 86.88 659 LEU A C 1
ATOM 5322 O O . LEU A 1 659 ? 11.275 7.075 -4.219 1.00 86.88 659 LEU A O 1
ATOM 5326 N N . PRO A 1 660 ? 12.797 7.382 -5.848 1.00 81.50 660 PRO A N 1
ATOM 5327 C CA . PRO A 1 660 ? 13.059 8.786 -5.524 1.00 81.50 660 PRO A CA 1
ATOM 5328 C C . PRO A 1 660 ? 12.108 9.746 -6.258 1.00 81.50 660 PRO A C 1
ATOM 5330 O O . PRO A 1 660 ? 11.952 9.617 -7.470 1.00 81.50 660 PRO A O 1
ATOM 5333 N N . LYS A 1 661 ? 11.484 10.735 -5.609 1.00 85.12 661 LYS A N 1
ATOM 5334 C CA . LYS A 1 661 ? 11.112 10.849 -4.182 1.00 85.12 661 LYS A CA 1
ATOM 5335 C C . LYS A 1 661 ? 9.581 10.716 -4.108 1.00 85.12 661 LYS A C 1
ATOM 5337 O O . LYS A 1 661 ? 8.913 11.282 -4.976 1.00 85.12 661 LYS A O 1
ATOM 5342 N N . PRO A 1 662 ? 9.003 9.969 -3.149 1.00 91.94 662 PRO A N 1
ATOM 5343 C CA . PRO A 1 662 ? 7.553 9.891 -3.033 1.00 91.94 662 PRO A CA 1
ATOM 5344 C C . PRO A 1 662 ? 7.002 11.226 -2.533 1.00 91.94 662 PRO A C 1
ATOM 5346 O O . PRO A 1 662 ? 7.527 11.772 -1.567 1.00 91.94 662 PRO A O 1
ATOM 5349 N N . VAL A 1 663 ? 5.938 11.725 -3.165 1.00 94.06 663 VAL A N 1
ATOM 5350 C CA . VAL A 1 663 ? 5.217 12.918 -2.688 1.00 94.06 663 VAL A CA 1
ATOM 5351 C C . VAL A 1 663 ? 4.257 12.570 -1.552 1.00 94.06 663 VAL A C 1
ATOM 5353 O O . VAL A 1 663 ? 3.957 13.420 -0.729 1.00 94.06 663 VAL A O 1
ATOM 5356 N N . ALA A 1 664 ? 3.796 11.318 -1.483 1.00 93.88 664 ALA A N 1
ATOM 5357 C CA . ALA A 1 664 ? 3.002 10.781 -0.382 1.00 93.88 664 ALA A CA 1
ATOM 5358 C C . ALA A 1 664 ? 3.178 9.258 -0.280 1.00 93.88 664 ALA A C 1
ATOM 5360 O O . ALA A 1 664 ? 3.502 8.591 -1.267 1.00 93.88 664 ALA A O 1
ATOM 5361 N N . THR A 1 665 ? 2.884 8.693 0.891 1.00 93.44 665 THR A N 1
ATOM 5362 C CA . THR A 1 665 ? 2.787 7.242 1.094 1.00 93.44 665 THR A CA 1
ATOM 5363 C C . THR A 1 665 ? 1.539 6.921 1.906 1.00 93.44 665 THR A C 1
ATOM 5365 O O . THR A 1 665 ? 1.363 7.433 3.012 1.00 93.44 665 THR A O 1
ATOM 5368 N N . CYS A 1 666 ? 0.704 6.036 1.368 1.00 93.12 666 CYS A N 1
ATOM 5369 C CA . CYS A 1 666 ? -0.494 5.514 2.017 1.00 93.12 666 CYS A CA 1
ATOM 5370 C C . CYS A 1 666 ? -0.319 4.022 2.341 1.00 93.12 666 CYS A C 1
ATOM 5372 O O . CYS A 1 666 ? 0.458 3.315 1.697 1.00 93.12 666 CYS A O 1
ATOM 5374 N N . ARG A 1 667 ? -1.054 3.524 3.331 1.00 92.44 667 ARG A N 1
ATOM 5375 C CA . ARG A 1 667 ? -1.074 2.123 3.766 1.00 92.44 667 ARG A CA 1
ATOM 5376 C C . ARG A 1 667 ? -2.402 1.469 3.395 1.00 92.44 667 ARG A C 1
ATOM 5378 O O . ARG A 1 667 ? -3.451 2.097 3.526 1.00 92.44 667 ARG A O 1
ATOM 5385 N N . TYR A 1 668 ? -2.366 0.207 2.965 1.00 91.12 668 TYR A N 1
ATOM 5386 C CA . TYR A 1 668 ? -3.579 -0.571 2.705 1.00 91.12 668 TYR A CA 1
ATOM 5387 C C . TYR A 1 668 ? -4.266 -1.024 3.999 1.00 91.12 668 TYR A C 1
ATOM 5389 O O . TYR A 1 668 ? -3.624 -1.334 5.004 1.00 91.12 668 TYR A O 1
ATOM 5397 N N . PHE A 1 669 ? -5.591 -1.093 3.947 1.00 95.56 669 PHE A N 1
ATOM 5398 C CA . PHE A 1 669 ? -6.484 -1.528 5.012 1.00 95.56 669 PHE A CA 1
ATOM 5399 C C . PHE A 1 669 ? -7.545 -2.479 4.445 1.00 95.56 669 PHE A C 1
ATOM 5401 O O . PHE A 1 669 ? -8.046 -2.275 3.340 1.00 95.56 669 PHE A O 1
ATOM 5408 N N . HIS A 1 670 ? -7.914 -3.505 5.213 1.00 95.50 670 HIS A N 1
ATOM 5409 C CA . HIS A 1 670 ? -8.748 -4.619 4.758 1.00 95.50 670 HIS A CA 1
ATOM 5410 C C . HIS A 1 670 ? -9.922 -4.877 5.706 1.00 95.50 670 HIS A C 1
ATOM 5412 O O . HIS A 1 670 ? -9.746 -5.164 6.894 1.00 95.50 670 HIS A O 1
ATOM 5418 N N . ARG A 1 671 ? -11.140 -4.856 5.169 1.00 97.50 671 ARG A N 1
ATOM 5419 C CA . ARG A 1 671 ? -12.378 -5.190 5.873 1.00 97.50 671 ARG A CA 1
ATOM 5420 C C . ARG A 1 671 ? -12.940 -6.506 5.360 1.00 97.50 671 ARG A C 1
ATOM 5422 O O . ARG A 1 671 ? -13.517 -6.580 4.281 1.00 97.50 671 ARG A O 1
ATOM 5429 N N . SER A 1 672 ? -12.815 -7.557 6.165 1.00 97.06 672 SER A N 1
ATOM 5430 C CA . SER A 1 672 ? -13.378 -8.866 5.826 1.00 97.06 672 SER A CA 1
ATOM 5431 C C . SER A 1 672 ? -14.909 -8.829 5.777 1.00 97.06 672 SER A C 1
ATOM 5433 O O . SER A 1 672 ? -15.541 -8.431 6.757 1.00 97.06 672 SER A O 1
ATOM 5435 N N . LEU A 1 673 ? -15.499 -9.277 4.665 1.00 97.50 673 LEU A N 1
ATOM 5436 C CA . LEU A 1 673 ? -16.935 -9.557 4.532 1.00 97.50 673 LEU A CA 1
ATOM 5437 C C . LEU A 1 673 ? -17.228 -11.057 4.683 1.00 97.50 673 LEU A C 1
ATOM 5439 O O . LEU A 1 673 ? -18.234 -11.433 5.286 1.00 97.50 673 LEU A O 1
ATOM 5443 N N . ASN A 1 674 ? -16.307 -11.913 4.224 1.00 96.38 674 ASN A N 1
ATOM 5444 C CA . ASN A 1 674 ? -16.384 -13.371 4.315 1.00 96.38 674 ASN A CA 1
ATOM 5445 C C . ASN A 1 674 ? -15.191 -13.968 5.101 1.00 96.38 674 ASN A C 1
ATOM 5447 O O . ASN A 1 674 ? -14.310 -14.601 4.508 1.00 96.38 674 ASN A O 1
ATOM 5451 N N . PRO A 1 675 ? -15.136 -13.826 6.446 1.00 95.62 675 PRO A N 1
ATOM 5452 C CA . PRO A 1 675 ? -13.999 -14.300 7.242 1.00 95.62 675 PRO A CA 1
ATOM 5453 C C . PRO A 1 675 ? -13.701 -15.793 7.091 1.00 95.62 675 PRO A C 1
ATOM 5455 O O . PRO A 1 675 ? -12.553 -16.204 7.231 1.00 95.62 675 PRO A O 1
ATOM 5458 N N . LYS A 1 676 ? -14.712 -16.617 6.772 1.00 94.94 676 LYS A N 1
ATOM 5459 C CA . LYS A 1 676 ? -14.500 -18.039 6.487 1.00 94.94 676 LYS A CA 1
ATOM 5460 C C . LYS A 1 676 ? -13.621 -18.219 5.250 1.00 94.94 676 LYS A C 1
ATOM 5462 O O . LYS A 1 676 ? -12.605 -18.901 5.349 1.00 94.94 676 LYS A O 1
ATOM 5467 N N . LYS A 1 677 ? -13.983 -17.612 4.114 1.00 95.12 677 LYS A N 1
ATOM 5468 C CA . LYS A 1 677 ? -13.203 -17.749 2.877 1.00 95.12 677 LYS A CA 1
ATOM 5469 C C . LYS A 1 677 ? -11.829 -17.096 3.002 1.00 95.12 677 LYS A C 1
ATOM 5471 O O . LYS A 1 677 ? -10.857 -17.714 2.586 1.00 95.12 677 LYS A O 1
ATOM 5476 N N . LEU A 1 678 ? -11.708 -15.935 3.659 1.00 93.75 678 LEU A N 1
ATOM 5477 C CA . LEU A 1 678 ? -10.395 -15.304 3.871 1.00 93.75 678 LEU A CA 1
ATOM 5478 C C . LEU A 1 678 ? -9.441 -16.178 4.701 1.00 93.75 678 LEU A C 1
ATOM 5480 O O . LEU A 1 678 ? -8.245 -16.196 4.427 1.00 93.75 678 LEU A O 1
ATOM 5484 N N . VAL A 1 679 ? -9.948 -16.909 5.699 1.00 93.25 679 VAL A N 1
ATOM 5485 C CA . VAL A 1 679 ? -9.143 -17.868 6.477 1.00 93.25 679 VAL A CA 1
ATOM 5486 C C . VAL A 1 679 ? -8.871 -19.149 5.684 1.00 93.25 679 VAL A C 1
ATOM 5488 O O . VAL A 1 679 ? -7.748 -19.640 5.695 1.00 93.25 679 VAL A O 1
ATOM 5491 N N . GLU A 1 680 ? -9.847 -19.676 4.936 1.00 92.25 680 GLU A N 1
ATOM 5492 C CA . GLU A 1 680 ? -9.637 -20.843 4.061 1.00 92.25 680 GLU A CA 1
ATOM 5493 C C . GLU A 1 680 ? -8.684 -20.566 2.882 1.00 92.25 680 GLU A C 1
ATOM 5495 O O . GLU A 1 680 ? -8.129 -21.516 2.333 1.00 92.25 680 GLU A O 1
ATOM 5500 N N . CYS A 1 681 ? -8.477 -19.298 2.509 1.00 89.25 681 CYS A N 1
ATOM 5501 C CA . CYS A 1 681 ? -7.516 -18.855 1.493 1.00 89.25 681 CYS A CA 1
ATOM 5502 C C . CYS A 1 681 ? -6.152 -18.424 2.065 1.00 89.25 681 CYS A C 1
ATOM 5504 O O . CYS A 1 681 ? -5.320 -17.973 1.293 1.00 89.25 681 CYS A O 1
ATOM 5506 N N . ASN A 1 682 ? -5.922 -18.498 3.384 1.00 87.69 682 ASN A N 1
ATOM 5507 C CA . ASN A 1 682 ? -4.775 -17.907 4.107 1.00 87.69 682 ASN A CA 1
ATOM 5508 C C . ASN A 1 682 ? -4.635 -16.367 4.057 1.00 87.69 682 ASN A C 1
ATOM 5510 O O . ASN A 1 682 ? -3.779 -15.835 4.764 1.00 87.69 682 ASN A O 1
ATOM 5514 N N . PHE A 1 683 ? -5.488 -15.644 3.317 1.00 86.81 683 PHE A N 1
ATOM 5515 C CA . PHE A 1 683 ? -5.507 -14.169 3.245 1.00 86.81 683 PHE A CA 1
ATOM 5516 C C . PHE A 1 683 ? -5.620 -13.506 4.629 1.00 86.81 683 PHE A C 1
ATOM 5518 O O . PHE A 1 683 ? -5.120 -12.411 4.859 1.00 86.81 683 PHE A O 1
ATOM 5525 N N . SER A 1 684 ? -6.283 -14.170 5.578 1.00 89.50 684 SER A N 1
ATOM 5526 C CA . SER A 1 684 ? -6.335 -13.737 6.976 1.00 89.50 684 SER A CA 1
ATOM 5527 C C . SER A 1 684 ? -6.151 -14.919 7.923 1.00 89.50 684 SER A C 1
ATOM 5529 O O . SER A 1 684 ? -6.422 -16.065 7.565 1.00 89.50 684 SER A O 1
ATOM 5531 N N . ARG A 1 685 ? -5.721 -14.648 9.157 1.00 89.81 685 ARG A N 1
ATOM 5532 C CA . ARG A 1 685 ? -5.540 -15.660 10.208 1.00 89.81 685 ARG A CA 1
ATOM 5533 C C . ARG A 1 685 ? -6.485 -15.360 11.369 1.00 89.81 685 ARG A C 1
ATOM 5535 O O . ARG A 1 685 ? -6.725 -14.197 11.689 1.00 89.81 685 ARG A O 1
ATOM 5542 N N . VAL A 1 686 ? -7.023 -16.396 12.015 1.00 91.56 686 VAL A N 1
ATOM 5543 C CA . VAL A 1 686 ? -7.857 -16.218 13.217 1.00 91.56 686 VAL A CA 1
ATOM 5544 C C . VAL A 1 686 ? -6.958 -15.737 14.370 1.00 91.56 686 VAL A C 1
ATOM 5546 O O . VAL A 1 686 ? -5.959 -16.403 14.648 1.00 91.56 686 VAL A O 1
ATOM 5549 N N . PRO A 1 687 ? -7.272 -14.620 15.059 1.00 90.62 687 PRO A N 1
ATOM 5550 C CA . PRO A 1 687 ? -6.446 -14.130 16.164 1.00 90.62 687 PRO A CA 1
ATOM 5551 C C . PRO A 1 687 ? -6.318 -15.156 17.310 1.00 90.62 687 PRO A C 1
ATOM 5553 O O . PRO A 1 687 ? -7.308 -15.823 17.615 1.00 90.62 687 PRO A O 1
ATOM 5556 N N . PRO A 1 688 ? -5.178 -15.248 18.031 1.00 87.12 688 PRO A N 1
ATOM 5557 C CA . PRO A 1 688 ? -4.914 -16.333 18.995 1.00 87.12 688 PRO A CA 1
ATOM 5558 C C . PRO A 1 688 ? -5.920 -16.512 20.148 1.00 87.12 688 PRO A C 1
ATOM 5560 O O . PRO A 1 688 ? -5.946 -17.561 20.782 1.00 87.12 688 PRO A O 1
ATOM 5563 N N . LYS A 1 689 ? -6.750 -15.501 20.441 1.00 90.31 689 LYS A N 1
ATOM 5564 C CA . LYS A 1 689 ? -7.799 -15.535 21.485 1.00 90.31 689 LYS A CA 1
ATOM 5565 C C . LYS A 1 689 ? -9.224 -15.634 20.904 1.00 90.31 689 LYS A C 1
ATOM 5567 O O . LYS A 1 689 ? -10.205 -15.319 21.587 1.00 90.31 689 LYS A O 1
ATOM 5572 N N . TRP A 1 690 ? -9.364 -15.944 19.614 1.00 92.69 690 TRP A N 1
ATOM 5573 C CA . TRP A 1 690 ? -10.631 -15.945 18.875 1.00 92.69 690 TRP A CA 1
ATOM 5574 C C . TRP A 1 690 ? -10.913 -17.319 18.252 1.00 92.69 690 TRP A C 1
ATOM 5576 O O . TRP A 1 690 ? -10.012 -18.093 17.956 1.00 92.69 690 TRP A O 1
ATOM 5586 N N . THR A 1 691 ? -12.193 -17.609 18.014 1.00 94.50 691 THR A N 1
ATOM 5587 C CA . THR A 1 691 ? -12.634 -18.720 17.159 1.00 94.50 691 THR A CA 1
ATOM 5588 C C . THR A 1 691 ? -13.112 -18.169 15.818 1.00 94.50 691 THR A C 1
ATOM 5590 O O . THR A 1 691 ? -13.510 -17.004 15.732 1.00 94.50 691 THR A O 1
ATOM 5593 N N . LEU A 1 692 ? -13.158 -19.000 14.772 1.00 93.50 692 LEU A N 1
ATOM 5594 C CA . LEU A 1 692 ? -13.692 -18.573 13.472 1.00 93.50 692 LEU A CA 1
ATOM 5595 C C . LEU A 1 692 ? -15.153 -18.087 13.582 1.00 93.50 692 LEU A C 1
ATOM 5597 O O . LEU A 1 692 ? -15.518 -17.087 12.973 1.00 93.50 692 LEU A O 1
ATOM 5601 N N . ALA A 1 693 ? -15.969 -18.714 14.437 1.00 95.38 693 ALA A N 1
ATOM 5602 C CA . ALA A 1 693 ? -17.332 -18.260 14.723 1.00 95.38 693 ALA A CA 1
ATOM 5603 C C . ALA A 1 693 ? -17.373 -16.875 15.407 1.00 95.38 693 ALA A C 1
ATOM 5605 O O . ALA A 1 693 ? -18.209 -16.042 15.054 1.00 95.38 693 ALA A O 1
ATOM 5606 N N . ARG A 1 694 ? -16.444 -16.585 16.336 1.00 95.56 694 ARG A N 1
ATOM 5607 C CA . ARG A 1 694 ? -16.282 -15.242 16.930 1.00 95.56 694 ARG A CA 1
ATOM 5608 C C . ARG A 1 694 ? -15.890 -14.214 15.867 1.00 95.56 694 ARG A C 1
ATOM 5610 O O . ARG A 1 694 ? -16.452 -13.124 15.864 1.00 95.56 694 ARG A O 1
ATOM 5617 N N . MET A 1 695 ? -14.976 -14.568 14.964 1.00 95.31 695 MET A N 1
ATOM 5618 C CA . MET A 1 695 ? -14.521 -13.710 13.865 1.00 95.31 695 MET A CA 1
ATOM 5619 C C . MET A 1 695 ? -15.668 -13.379 12.894 1.00 95.31 695 MET A C 1
ATOM 5621 O O . MET A 1 695 ? -15.913 -12.209 12.615 1.00 95.31 695 MET A O 1
ATOM 5625 N N . ILE A 1 696 ? -16.443 -14.386 12.472 1.00 95.69 696 ILE A N 1
ATOM 5626 C CA . ILE A 1 696 ? -17.649 -14.210 11.643 1.00 95.69 696 ILE A CA 1
ATOM 5627 C C . ILE A 1 696 ? -18.675 -13.306 12.345 1.00 95.69 696 ILE A C 1
ATOM 5629 O O . ILE A 1 696 ? -19.190 -12.375 11.730 1.00 95.69 696 ILE A O 1
ATOM 5633 N N . LYS A 1 697 ? -18.941 -13.515 13.645 1.00 95.75 697 LYS A N 1
ATOM 5634 C CA . LYS A 1 697 ? -19.867 -12.658 14.408 1.00 95.75 697 LYS A CA 1
ATOM 5635 C C . LYS A 1 697 ? -19.354 -11.219 14.559 1.00 95.75 697 LYS A C 1
ATOM 5637 O O . LYS A 1 697 ? -20.154 -10.294 14.490 1.00 95.75 697 LYS A O 1
ATOM 5642 N N . HIS A 1 698 ? -18.050 -11.018 14.756 1.00 94.75 698 HIS A N 1
ATOM 5643 C CA . HIS A 1 698 ? -17.447 -9.689 14.907 1.00 94.75 698 HIS A CA 1
ATOM 5644 C C . HIS A 1 698 ? -17.533 -8.858 13.616 1.00 94.75 698 HIS A C 1
ATOM 5646 O O . HIS A 1 698 ? -17.848 -7.664 13.674 1.00 94.75 698 HIS A O 1
ATOM 5652 N N . TYR A 1 699 ? -17.295 -9.496 12.465 1.00 96.62 699 TYR A N 1
ATOM 5653 C CA . TYR A 1 699 ? -17.323 -8.857 11.149 1.00 96.62 699 TYR A CA 1
ATOM 5654 C C . TYR A 1 699 ? -18.703 -8.852 10.468 1.00 96.62 699 TYR A C 1
ATOM 5656 O O . TYR A 1 699 ? -18.822 -8.233 9.409 1.00 96.62 699 TYR A O 1
ATOM 5664 N N . LYS A 1 700 ? -19.759 -9.462 11.038 1.00 95.94 700 LYS A N 1
ATOM 5665 C CA . LYS A 1 700 ? -21.105 -9.389 10.438 1.00 95.94 700 LYS A CA 1
ATOM 5666 C C . LYS A 1 700 ? -21.509 -7.922 10.220 1.00 95.94 700 LYS A C 1
ATOM 5668 O O . LYS A 1 700 ? -21.581 -7.143 11.167 1.00 95.94 700 LYS A O 1
ATOM 5673 N N . VAL A 1 701 ? -21.807 -7.584 8.968 1.00 96.06 701 VAL A N 1
ATOM 5674 C CA . VAL A 1 701 ? -22.502 -6.349 8.568 1.00 96.06 701 VAL A CA 1
ATOM 5675 C C . VAL A 1 701 ? -24.014 -6.607 8.460 1.00 96.06 701 VAL A C 1
ATOM 5677 O O . VAL A 1 701 ? -24.407 -7.780 8.338 1.00 96.06 701 VAL A O 1
ATOM 5680 N N . PRO A 1 702 ? -24.859 -5.557 8.494 1.00 95.62 702 PRO A N 1
ATOM 5681 C CA . PRO A 1 702 ? -26.301 -5.673 8.289 1.00 95.62 702 PRO A CA 1
ATOM 5682 C C . PRO A 1 702 ? -26.697 -6.399 6.994 1.00 95.62 702 PRO A C 1
ATOM 5684 O O . PRO A 1 702 ? -25.876 -6.714 6.126 1.00 95.62 702 PRO A O 1
ATOM 5687 N N . ASP A 1 703 ? -27.985 -6.704 6.891 1.00 92.75 703 ASP A N 1
ATOM 5688 C CA . ASP A 1 703 ? -28.572 -7.375 5.729 1.00 92.75 703 ASP A CA 1
ATOM 5689 C C . ASP A 1 703 ? -29.351 -6.381 4.829 1.00 92.75 703 ASP A C 1
ATOM 5691 O O . ASP A 1 703 ? -29.623 -6.673 3.665 1.00 92.75 703 ASP A O 1
ATOM 5695 N N . GLU A 1 704 ? -29.590 -5.156 5.313 1.00 95.62 704 GLU A N 1
ATOM 5696 C CA . GLU A 1 704 ? -30.169 -4.011 4.593 1.00 95.62 704 GLU A CA 1
ATOM 5697 C C . GLU A 1 704 ? -29.404 -2.717 4.921 1.00 95.62 704 GLU A C 1
ATOM 5699 O O . GLU A 1 704 ? -28.687 -2.659 5.922 1.00 95.62 704 GLU A O 1
ATOM 5704 N N . THR A 1 705 ? -29.509 -1.723 4.038 1.00 96.56 705 THR A N 1
ATOM 5705 C CA . THR A 1 705 ? -28.867 -0.402 4.151 1.00 96.56 705 THR A CA 1
ATOM 5706 C C . THR A 1 705 ? -29.725 0.557 4.978 1.00 96.56 705 THR A C 1
ATOM 5708 O O . THR A 1 705 ? -30.950 0.455 4.956 1.00 96.56 705 THR A O 1
ATOM 5711 N N . ALA A 1 706 ? -29.100 1.486 5.700 1.00 94.56 706 ALA A N 1
ATOM 5712 C CA . ALA A 1 706 ? -29.777 2.387 6.636 1.00 94.56 706 ALA A CA 1
ATOM 5713 C C . ALA A 1 706 ? -30.086 3.786 6.067 1.00 94.56 706 ALA A C 1
ATOM 5715 O O . ALA A 1 706 ? -30.984 4.462 6.569 1.00 94.56 706 ALA A O 1
ATOM 5716 N N . THR A 1 707 ? -29.352 4.240 5.051 1.00 94.25 707 THR A N 1
ATOM 5717 C CA . THR A 1 707 ? -29.461 5.607 4.526 1.00 94.25 707 THR A CA 1
ATOM 5718 C C . THR A 1 707 ? -30.707 5.774 3.654 1.00 94.25 707 THR A C 1
ATOM 5720 O O . THR A 1 707 ? -30.816 5.187 2.577 1.00 94.25 707 THR A O 1
ATOM 5723 N N . ALA A 1 708 ? -31.654 6.603 4.100 1.00 93.75 708 ALA A N 1
ATOM 5724 C CA . ALA A 1 708 ? -32.813 6.987 3.296 1.00 93.75 708 ALA A CA 1
ATOM 5725 C C . ALA A 1 708 ? -32.378 7.767 2.040 1.00 93.75 708 ALA A C 1
ATOM 5727 O O . ALA A 1 708 ? -31.451 8.569 2.108 1.00 93.75 708 ALA A O 1
ATOM 5728 N N . GLY A 1 709 ? -33.041 7.528 0.903 1.00 94.25 709 GLY A N 1
ATOM 5729 C CA . GLY A 1 709 ? -32.685 8.146 -0.384 1.00 94.25 709 GLY A CA 1
ATOM 5730 C C . GLY A 1 709 ? -31.531 7.471 -1.139 1.00 94.25 709 GLY A C 1
ATOM 5731 O O . GLY A 1 709 ? -31.246 7.849 -2.272 1.00 94.25 709 GLY A O 1
ATOM 5732 N N . LEU A 1 710 ? -30.876 6.461 -0.552 1.00 97.38 710 LEU A N 1
ATOM 5733 C CA . LEU A 1 710 ? -29.782 5.727 -1.189 1.00 97.38 710 LEU A CA 1
ATOM 5734 C C . LEU A 1 710 ? -30.275 4.891 -2.382 1.00 97.38 710 LEU A C 1
ATOM 5736 O O . LEU A 1 710 ? -31.096 3.984 -2.224 1.00 97.38 710 LEU A O 1
ATOM 5740 N N . ARG A 1 711 ? -29.722 5.151 -3.570 1.00 96.75 711 ARG A N 1
ATOM 5741 C CA . ARG A 1 711 ? -29.993 4.404 -4.807 1.00 96.75 711 ARG A CA 1
ATOM 5742 C C . ARG A 1 711 ? -28.739 4.225 -5.663 1.00 96.75 711 ARG A C 1
ATOM 5744 O O . ARG A 1 711 ? -27.712 4.851 -5.430 1.00 96.75 711 ARG A O 1
ATOM 5751 N N . ILE A 1 712 ? -28.839 3.367 -6.675 1.00 97.56 712 ILE A N 1
ATOM 5752 C CA . ILE A 1 712 ? -27.816 3.220 -7.721 1.00 97.56 712 ILE A CA 1
ATOM 5753 C C . ILE A 1 712 ? -27.733 4.532 -8.529 1.00 97.56 712 ILE A C 1
ATOM 5755 O O . ILE A 1 712 ? -28.765 5.160 -8.802 1.00 97.56 712 ILE A O 1
ATOM 5759 N N . MET A 1 713 ? -26.511 4.941 -8.880 1.00 97.25 713 MET A N 1
ATOM 5760 C CA . MET A 1 713 ? -26.241 6.113 -9.721 1.00 97.25 713 MET A CA 1
ATOM 5761 C C . MET A 1 713 ? -26.591 5.852 -11.199 1.00 97.25 713 MET A C 1
ATOM 5763 O O . MET A 1 713 ? -26.509 4.721 -11.676 1.00 97.25 713 MET A O 1
ATOM 5767 N N . ARG A 1 714 ? -26.975 6.905 -11.922 1.00 96.06 714 ARG A N 1
ATOM 5768 C CA . ARG A 1 714 ? -27.414 6.915 -13.325 1.00 96.06 714 ARG A CA 1
ATOM 5769 C C . ARG A 1 714 ? -26.655 7.978 -14.129 1.00 96.06 714 ARG A C 1
ATOM 5771 O O . ARG A 1 714 ? -26.161 8.948 -13.563 1.00 96.06 714 ARG A O 1
ATOM 5778 N N . ASP A 1 715 ? -26.660 7.865 -15.455 1.00 95.56 715 ASP A N 1
ATOM 5779 C CA . ASP A 1 715 ? -26.089 8.846 -16.396 1.00 95.56 715 ASP A CA 1
ATOM 5780 C C . ASP A 1 715 ? -26.616 10.280 -16.195 1.00 95.56 715 ASP A C 1
ATOM 5782 O O . ASP A 1 715 ? -25.884 11.249 -16.403 1.00 95.56 715 ASP A O 1
ATOM 5786 N N . GLU A 1 716 ? -27.882 10.417 -15.784 1.00 95.69 716 GLU A N 1
ATOM 5787 C CA . GLU A 1 716 ? -28.538 11.703 -15.497 1.00 95.69 716 GLU A CA 1
ATOM 5788 C C . GLU A 1 716 ? -27.995 12.393 -14.233 1.00 95.69 716 GLU A C 1
ATOM 5790 O O . GLU A 1 716 ? -27.987 13.621 -14.166 1.00 95.69 716 GLU A O 1
ATOM 5795 N N . ASP A 1 717 ? -27.454 11.629 -13.277 1.00 96.44 717 ASP A N 1
ATOM 5796 C CA . ASP A 1 717 ? -26.859 12.158 -12.043 1.00 96.44 717 ASP A CA 1
ATOM 5797 C C . ASP A 1 717 ? -25.480 12.807 -12.288 1.00 96.44 717 ASP A C 1
ATOM 5799 O O . ASP A 1 717 ? -24.986 13.572 -11.458 1.00 96.44 717 ASP A O 1
ATOM 5803 N N . ALA A 1 718 ? -24.818 12.480 -13.407 1.00 96.56 718 ALA A N 1
ATOM 5804 C CA . ALA A 1 718 ? -23.386 12.719 -13.603 1.00 96.56 718 ALA A CA 1
ATOM 5805 C C . ALA A 1 718 ? -22.975 14.201 -13.523 1.00 96.56 718 ALA A C 1
ATOM 5807 O O . ALA A 1 718 ? -21.911 14.506 -12.986 1.00 96.56 718 ALA A O 1
ATOM 5808 N N . ALA A 1 719 ? -23.815 15.123 -14.003 1.00 96.75 719 ALA A N 1
ATOM 5809 C CA . ALA A 1 719 ? -23.528 16.558 -13.958 1.00 96.75 719 ALA A CA 1
ATOM 5810 C C . ALA A 1 719 ? -23.553 17.118 -12.523 1.00 96.75 719 ALA A C 1
ATOM 5812 O O . ALA A 1 719 ? -22.692 17.916 -12.145 1.00 96.75 719 ALA A O 1
ATOM 5813 N N . GLU A 1 720 ? -24.502 16.672 -11.695 1.00 96.69 720 GLU A N 1
ATOM 5814 C CA . GLU A 1 720 ? -24.594 17.080 -10.289 1.00 96.69 720 GLU A CA 1
ATOM 5815 C C . GLU A 1 720 ? -23.512 16.393 -9.444 1.00 96.69 720 GLU A C 1
ATOM 5817 O O . GLU A 1 720 ? -22.824 17.052 -8.658 1.00 96.69 720 GLU A O 1
ATOM 5822 N N . VAL A 1 721 ? -23.273 15.097 -9.680 1.00 97.44 721 VAL A N 1
ATOM 5823 C CA . VAL A 1 721 ? -22.190 14.345 -9.033 1.00 97.44 721 VAL A CA 1
ATOM 5824 C C . VAL A 1 721 ? -20.818 14.926 -9.379 1.00 97.44 721 VAL A C 1
ATOM 5826 O O . VAL A 1 721 ? -19.978 15.003 -8.488 1.00 97.44 721 VAL A O 1
ATOM 5829 N N . ARG A 1 722 ? -20.579 15.432 -10.599 1.00 97.31 722 ARG A N 1
ATOM 5830 C CA . ARG A 1 722 ? -19.323 16.131 -10.937 1.00 97.31 722 ARG A CA 1
ATOM 5831 C C . ARG A 1 722 ? -19.101 17.376 -10.086 1.00 97.31 722 ARG A C 1
ATOM 5833 O O . ARG A 1 722 ? -17.993 17.590 -9.595 1.00 97.31 722 ARG A O 1
ATOM 5840 N N . VAL A 1 723 ? -20.139 18.191 -9.893 1.00 97.38 723 VAL A N 1
ATOM 5841 C CA . VAL A 1 723 ? -20.064 19.388 -9.041 1.00 97.38 723 VAL A CA 1
ATOM 5842 C C . VAL A 1 723 ? -19.812 18.988 -7.585 1.00 97.38 723 VAL A C 1
ATOM 5844 O O . VAL A 1 723 ? -18.914 19.538 -6.950 1.00 97.38 723 VAL A O 1
ATOM 5847 N N . LEU A 1 724 ? -20.544 17.997 -7.070 1.00 97.31 724 LEU A N 1
ATOM 5848 C CA . LEU A 1 724 ? -20.375 17.466 -5.715 1.00 97.31 724 LEU A CA 1
ATOM 5849 C C . LEU A 1 724 ? -18.959 16.905 -5.479 1.00 97.31 724 LEU A C 1
ATOM 5851 O O . LEU A 1 724 ? -18.309 17.253 -4.491 1.00 97.31 724 LEU A O 1
ATOM 5855 N N . LEU A 1 725 ? -18.464 16.083 -6.407 1.00 96.88 725 LEU A N 1
ATOM 5856 C CA . LEU A 1 725 ? -17.177 15.398 -6.323 1.00 96.88 725 LEU A CA 1
ATOM 5857 C C . LEU A 1 725 ? -15.999 16.367 -6.447 1.00 96.88 725 LEU A C 1
ATOM 5859 O O . LEU A 1 725 ? -15.119 16.345 -5.591 1.00 96.88 725 LEU A O 1
ATOM 5863 N N . ASN A 1 726 ? -16.002 17.277 -7.427 1.00 96.94 726 ASN A N 1
ATOM 5864 C CA . ASN A 1 726 ? -14.954 18.298 -7.547 1.00 96.94 726 ASN A CA 1
ATOM 5865 C C . ASN A 1 726 ? -14.934 19.243 -6.333 1.00 96.94 726 ASN A C 1
ATOM 5867 O O . ASN A 1 726 ? -13.857 19.575 -5.835 1.00 96.94 726 ASN A O 1
ATOM 5871 N N . ASN A 1 727 ? -16.102 19.635 -5.805 1.00 95.88 727 ASN A N 1
ATOM 5872 C CA . ASN A 1 727 ? -16.178 20.437 -4.580 1.00 95.88 727 ASN A CA 1
ATOM 5873 C C . ASN A 1 727 ? -15.571 19.690 -3.382 1.00 95.88 727 ASN A C 1
ATOM 5875 O O . ASN A 1 727 ? -14.794 20.278 -2.630 1.00 95.88 727 ASN A O 1
ATOM 5879 N N . TYR A 1 728 ? -15.863 18.397 -3.219 1.00 96.19 728 TYR A N 1
ATOM 5880 C CA . TYR A 1 728 ? -15.304 17.589 -2.134 1.00 96.19 728 TYR A CA 1
ATOM 5881 C C . TYR A 1 728 ? -13.791 17.363 -2.290 1.00 96.19 728 TYR A C 1
ATOM 5883 O O . TYR A 1 728 ? -13.031 17.563 -1.341 1.00 96.19 728 TYR A O 1
ATOM 5891 N N . LEU A 1 729 ? -13.335 17.024 -3.502 1.00 96.38 729 LEU A N 1
ATOM 5892 C CA . LEU A 1 729 ? -11.921 16.791 -3.817 1.00 96.38 729 LEU A CA 1
ATOM 5893 C C . LEU A 1 729 ? -11.058 18.058 -3.742 1.00 96.38 729 LEU A C 1
ATOM 5895 O O . LEU A 1 729 ? -9.840 17.963 -3.578 1.00 96.38 729 LEU A O 1
ATOM 5899 N N . SER A 1 730 ? -11.680 19.241 -3.780 1.00 95.06 730 SER A N 1
ATOM 5900 C CA . SER A 1 730 ? -11.004 20.531 -3.602 1.00 95.06 730 SER A CA 1
ATOM 5901 C C . SER A 1 730 ? -10.382 20.740 -2.208 1.00 95.06 730 SER A C 1
ATOM 5903 O O . SER A 1 730 ? -9.570 21.655 -2.044 1.00 95.06 730 SER A O 1
ATOM 5905 N N . ARG A 1 731 ? -10.748 19.892 -1.228 1.00 93.62 731 ARG A N 1
ATOM 5906 C CA . ARG A 1 731 ? -10.218 19.853 0.150 1.00 93.62 731 ARG A CA 1
ATOM 5907 C C . ARG A 1 731 ? -8.838 19.183 0.259 1.00 93.62 731 ARG A C 1
ATOM 5909 O O . ARG A 1 731 ? -8.206 19.289 1.315 1.00 93.62 731 ARG A O 1
ATOM 5916 N N . PHE A 1 732 ? -8.392 18.476 -0.781 1.00 96.19 732 PHE A N 1
ATOM 5917 C CA . PHE A 1 732 ? -7.145 17.706 -0.812 1.00 96.19 732 PHE A CA 1
ATOM 5918 C C . PHE A 1 732 ? -6.067 18.411 -1.646 1.00 96.19 732 PHE A C 1
ATOM 5920 O O . PHE A 1 732 ? -6.375 19.195 -2.541 1.00 96.19 732 PHE A O 1
ATOM 5927 N N . ASP A 1 733 ? -4.801 18.122 -1.343 1.00 95.88 733 ASP A N 1
ATOM 5928 C CA . ASP A 1 733 ? -3.640 18.797 -1.935 1.00 95.88 733 ASP A CA 1
ATOM 5929 C C . ASP A 1 733 ? -3.043 18.029 -3.131 1.00 95.88 733 ASP A C 1
ATOM 5931 O O . ASP A 1 733 ? -2.255 18.592 -3.886 1.00 95.88 733 ASP A O 1
ATOM 5935 N N . LEU A 1 734 ? -3.441 16.770 -3.347 1.00 96.12 734 LEU A N 1
ATOM 5936 C CA . LEU A 1 734 ? -3.139 15.988 -4.553 1.00 96.12 734 LEU A CA 1
ATOM 5937 C C . LEU A 1 734 ? -4.400 15.242 -5.009 1.00 96.12 734 LEU A C 1
ATOM 5939 O O . LEU A 1 734 ? -4.687 14.171 -4.476 1.00 96.12 734 LEU A O 1
ATOM 5943 N N . SER A 1 735 ? -5.175 15.788 -5.948 1.00 96.50 735 SER A N 1
ATOM 5944 C CA . SER A 1 735 ? -6.472 15.216 -6.357 1.00 96.50 735 SER A CA 1
ATOM 5945 C C . SER A 1 735 ? -6.778 15.372 -7.849 1.00 96.50 735 SER A C 1
ATOM 5947 O O . SER A 1 735 ? -6.293 16.291 -8.508 1.00 96.50 735 SER A O 1
ATOM 5949 N N . LEU A 1 736 ? -7.595 14.458 -8.385 1.00 94.81 736 LEU A N 1
ATOM 5950 C CA . LEU A 1 736 ? -8.127 14.569 -9.747 1.00 94.81 736 LEU A CA 1
ATOM 5951 C C . LEU A 1 736 ? -9.163 15.691 -9.847 1.00 94.81 736 LEU A C 1
ATOM 5953 O O . LEU A 1 736 ? -9.928 15.935 -8.911 1.00 94.81 736 LEU A O 1
ATOM 5957 N N . VAL A 1 737 ? -9.219 16.319 -11.020 1.00 95.75 737 VAL A N 1
ATOM 5958 C CA . VAL A 1 737 ? -10.273 17.252 -11.419 1.00 95.75 737 VAL A CA 1
ATOM 5959 C C . VAL A 1 737 ? -11.051 16.626 -12.571 1.00 95.75 737 VAL A C 1
ATOM 5961 O O . VAL A 1 737 ? -10.512 16.414 -13.654 1.00 95.75 737 VAL A O 1
ATOM 5964 N N . PHE A 1 738 ? -12.332 16.338 -12.350 1.00 95.25 738 PHE A N 1
ATOM 5965 C CA . PHE A 1 738 ? -13.220 15.830 -13.393 1.00 95.25 738 PHE A CA 1
ATOM 5966 C C . PHE A 1 738 ? -13.700 17.021 -14.230 1.00 95.25 738 PHE A C 1
ATOM 5968 O O . PHE A 1 738 ? -14.572 17.774 -13.790 1.00 95.25 738 PHE A O 1
ATOM 5975 N N . GLU A 1 739 ? -13.098 17.250 -15.400 1.00 92.19 739 GLU A N 1
ATOM 5976 C CA . GLU A 1 739 ? -13.405 18.417 -16.239 1.00 92.19 739 GLU A CA 1
ATOM 5977 C C . GLU A 1 739 ? -14.836 18.339 -16.795 1.00 92.19 739 GLU A C 1
ATOM 5979 O O . GLU A 1 739 ? -15.611 19.288 -16.652 1.00 92.19 739 GLU A O 1
ATOM 5984 N N . THR A 1 740 ? -15.206 17.197 -17.377 1.00 94.69 740 THR A N 1
ATOM 5985 C CA . THR A 1 740 ? -16.435 16.998 -18.160 1.00 94.69 740 THR A CA 1
ATOM 5986 C C . THR A 1 740 ? -17.411 16.027 -17.495 1.00 94.69 740 THR A C 1
ATOM 5988 O O . THR A 1 740 ? -17.020 15.178 -16.692 1.00 94.69 740 THR A O 1
ATOM 5991 N N . ASP A 1 741 ? -18.702 16.120 -17.836 1.00 95.75 741 ASP A N 1
ATOM 5992 C CA . ASP A 1 741 ? -19.708 15.152 -17.365 1.00 95.75 741 ASP A CA 1
ATOM 5993 C C . ASP A 1 741 ? -19.387 13.735 -17.883 1.00 95.75 741 ASP A C 1
ATOM 5995 O O . ASP A 1 741 ? -19.699 12.742 -17.231 1.00 95.75 741 ASP A O 1
ATOM 5999 N N . GLU A 1 742 ? -18.728 13.641 -19.040 1.00 95.38 742 GLU A N 1
ATOM 6000 C CA . GLU A 1 742 ? -18.233 12.413 -19.667 1.00 95.38 742 GLU A CA 1
ATOM 6001 C C . GLU A 1 742 ? -17.151 11.718 -18.826 1.00 95.38 742 GLU A C 1
ATOM 6003 O O . GLU A 1 742 ? -17.154 10.490 -18.749 1.00 95.38 742 GLU A O 1
ATOM 6008 N N . ASP A 1 743 ? -16.289 12.466 -18.127 1.00 94.19 743 ASP A N 1
ATOM 6009 C CA . ASP A 1 743 ? -15.309 11.885 -17.196 1.00 94.19 743 ASP A CA 1
ATOM 6010 C C . ASP A 1 743 ? -16.012 11.189 -16.021 1.00 94.19 743 ASP A C 1
ATOM 6012 O O . ASP A 1 743 ? -15.615 10.102 -15.606 1.00 94.19 743 ASP A O 1
ATOM 6016 N N . VAL A 1 744 ? -17.103 11.770 -15.510 1.00 96.38 744 VAL A N 1
ATOM 6017 C CA . VAL A 1 744 ? -17.904 11.174 -14.424 1.00 96.38 744 VAL A CA 1
ATOM 6018 C C . VAL A 1 744 ? -18.765 10.010 -14.927 1.00 96.38 744 VAL A C 1
ATOM 6020 O O . VAL A 1 744 ? -18.894 9.009 -14.223 1.00 96.38 744 VAL A O 1
ATOM 6023 N N . LYS A 1 745 ? -19.288 10.078 -16.159 1.00 96.44 745 LYS A N 1
ATOM 6024 C CA . LYS A 1 745 ? -19.976 8.948 -16.816 1.00 96.44 745 LYS A CA 1
ATOM 6025 C C . LYS A 1 745 ? -19.054 7.757 -17.074 1.00 96.44 745 LYS A C 1
ATOM 6027 O O . LYS A 1 745 ? -19.522 6.631 -17.026 1.00 96.44 745 LYS A O 1
ATOM 6032 N N . HIS A 1 746 ? -17.767 7.986 -17.335 1.00 95.75 746 HIS A N 1
ATOM 6033 C CA . HIS A 1 746 ? -16.800 6.904 -17.537 1.00 95.75 746 HIS A CA 1
ATOM 6034 C C . HIS A 1 746 ? -16.251 6.351 -16.218 1.00 95.75 746 HIS A C 1
ATOM 6036 O O . HIS A 1 746 ? -16.152 5.143 -16.038 1.00 95.75 746 HIS A O 1
ATOM 6042 N N . TRP A 1 747 ? -15.860 7.214 -15.278 1.00 95.69 747 TRP A N 1
ATOM 6043 C CA . TRP A 1 747 ? -15.197 6.757 -14.054 1.00 95.69 747 TRP A CA 1
ATOM 6044 C C . TRP A 1 747 ? -16.159 6.366 -12.931 1.00 95.69 747 TRP A C 1
ATOM 6046 O O . TRP A 1 747 ? -15.837 5.466 -12.158 1.00 95.69 747 TRP A O 1
ATOM 6056 N N . ILE A 1 748 ? -17.301 7.049 -12.800 1.00 95.88 748 ILE A N 1
ATOM 6057 C CA . ILE A 1 748 ? -18.135 6.990 -11.590 1.00 95.88 748 ILE A CA 1
ATOM 6058 C C . ILE A 1 748 ? -19.498 6.334 -11.836 1.00 95.88 748 ILE A C 1
ATOM 6060 O O . ILE A 1 748 ? -20.007 5.699 -10.919 1.00 95.88 748 ILE A O 1
ATOM 6064 N N . VAL A 1 749 ? -20.110 6.426 -13.021 1.00 95.88 749 VAL A N 1
ATOM 6065 C CA . VAL A 1 749 ? -21.373 5.700 -13.294 1.00 95.88 749 VAL A CA 1
ATOM 6066 C C . VAL A 1 749 ? -21.131 4.174 -13.227 1.00 95.88 749 VAL A C 1
ATOM 6068 O O . VAL A 1 749 ? -20.044 3.715 -13.583 1.00 95.88 749 VAL A O 1
ATOM 6071 N N . PRO A 1 750 ? -22.083 3.359 -12.722 1.00 96.12 750 PRO A N 1
ATOM 6072 C CA . PRO A 1 750 ? -21.845 1.934 -12.504 1.00 96.12 750 PRO A CA 1
ATOM 6073 C C . PRO A 1 750 ? -21.572 1.161 -13.800 1.00 96.12 750 PRO A C 1
ATOM 6075 O O . PRO A 1 750 ? -22.363 1.200 -14.742 1.00 96.12 750 PRO A O 1
ATOM 6078 N N . HIS A 1 751 ? -20.495 0.378 -13.799 1.00 93.00 751 HIS A N 1
ATOM 6079 C CA . HIS A 1 751 ? -20.119 -0.526 -14.884 1.00 93.00 751 HIS A CA 1
ATOM 6080 C C . HIS A 1 751 ? -20.213 -1.977 -14.401 1.00 93.00 751 HIS A C 1
ATOM 6082 O O . HIS A 1 751 ? -19.599 -2.336 -13.396 1.00 93.00 751 HIS A O 1
ATOM 6088 N N . GLU A 1 752 ? -20.960 -2.816 -15.125 1.00 89.38 752 GLU A N 1
ATOM 6089 C CA . GLU A 1 752 ? -21.177 -4.229 -14.782 1.00 89.38 752 GLU A CA 1
ATOM 6090 C C . GLU A 1 752 ? -19.846 -4.974 -14.561 1.00 89.38 752 GLU A C 1
ATOM 6092 O O . GLU A 1 752 ? -18.910 -4.850 -15.350 1.00 89.38 752 GLU A O 1
ATOM 6097 N N . ASP A 1 753 ? -19.755 -5.699 -13.443 1.00 88.25 753 ASP A N 1
ATOM 6098 C CA . ASP A 1 753 ? -18.560 -6.383 -12.923 1.00 88.25 753 ASP A CA 1
ATOM 6099 C C . ASP A 1 753 ? -17.291 -5.523 -12.691 1.00 88.25 753 ASP A C 1
ATOM 6101 O O . ASP A 1 753 ? -16.260 -6.068 -12.280 1.00 88.25 753 ASP A O 1
ATOM 6105 N N . VAL A 1 754 ? -17.344 -4.194 -12.874 1.00 93.81 754 VAL A N 1
ATOM 6106 C CA . VAL A 1 754 ? -16.186 -3.287 -12.735 1.00 93.81 754 VAL A CA 1
ATOM 6107 C C . VAL A 1 754 ? -16.381 -2.225 -11.649 1.00 93.81 754 VAL A C 1
ATOM 6109 O O . VAL A 1 754 ? -15.530 -2.141 -10.767 1.00 93.81 754 VAL A O 1
ATOM 6112 N N . VAL A 1 755 ? -17.473 -1.448 -11.659 1.00 96.06 755 VAL A N 1
ATOM 6113 C CA . VAL A 1 755 ? -17.717 -0.329 -10.719 1.00 96.06 755 VAL A CA 1
ATOM 6114 C C . VAL A 1 755 ? -19.150 -0.350 -10.188 1.00 96.06 755 VAL A C 1
ATOM 6116 O O . VAL A 1 755 ? -20.105 -0.395 -10.961 1.00 96.06 755 VAL A O 1
ATOM 6119 N N . TRP A 1 756 ? -19.309 -0.225 -8.870 1.00 97.75 756 TRP A N 1
ATOM 6120 C CA . TRP A 1 756 ? -20.597 -0.036 -8.205 1.00 97.75 756 TRP A CA 1
ATOM 6121 C C . TRP A 1 756 ? -20.615 1.337 -7.550 1.00 97.75 756 TRP A C 1
ATOM 6123 O O . TRP A 1 756 ? -19.818 1.600 -6.646 1.00 97.75 756 TRP A O 1
ATOM 6133 N N . SER A 1 757 ? -21.566 2.173 -7.958 1.00 97.94 757 SER A N 1
ATOM 6134 C CA . SER A 1 757 ? -21.698 3.542 -7.464 1.00 97.94 757 SER A CA 1
ATOM 6135 C C . SER A 1 757 ? -23.129 3.874 -7.095 1.00 97.94 757 SER A C 1
ATOM 6137 O O . SER A 1 757 ? -24.089 3.487 -7.771 1.00 97.94 757 SER A O 1
ATOM 6139 N N . TYR A 1 758 ? -23.255 4.610 -6.001 1.00 98.31 758 TYR A N 1
ATOM 6140 C CA . TYR A 1 758 ? -24.519 4.913 -5.360 1.00 98.31 758 TYR A CA 1
ATOM 6141 C C . TYR A 1 758 ? -24.562 6.389 -4.994 1.00 98.31 758 TYR A C 1
ATOM 6143 O O . TYR A 1 758 ? -23.547 6.977 -4.615 1.00 98.31 758 TYR A O 1
ATOM 6151 N N . VAL A 1 759 ? -25.755 6.964 -5.091 1.00 98.12 759 VAL A N 1
ATOM 6152 C CA . VAL A 1 759 ? -26.060 8.343 -4.712 1.00 98.12 759 VAL A CA 1
ATOM 6153 C C . VAL A 1 759 ? -27.150 8.350 -3.651 1.00 98.12 759 VAL A C 1
ATOM 6155 O O . VAL A 1 759 ? -28.009 7.466 -3.619 1.00 98.12 759 VAL A O 1
ATOM 6158 N N . VAL A 1 760 ? -27.118 9.354 -2.782 1.00 97.75 760 VAL A N 1
ATOM 6159 C CA . VAL A 1 760 ? -28.205 9.654 -1.851 1.00 97.75 760 VAL A CA 1
ATOM 6160 C C . VAL A 1 760 ? -28.979 10.842 -2.405 1.00 97.75 760 VAL A C 1
ATOM 6162 O O . VAL A 1 760 ? -28.453 11.950 -2.482 1.00 97.75 760 VAL A O 1
ATOM 6165 N N . GLU A 1 761 ? -30.221 10.592 -2.806 1.00 95.81 761 GLU A N 1
ATOM 6166 C CA . GLU A 1 761 ? -31.159 11.610 -3.275 1.00 95.81 761 GLU A CA 1
ATOM 6167 C C . GLU A 1 761 ? -32.051 12.062 -2.113 1.00 95.81 761 GLU A C 1
ATOM 6169 O O . GLU A 1 761 ? -32.672 11.239 -1.435 1.00 95.81 761 GLU A O 1
ATOM 6174 N N . ASN A 1 762 ? -32.130 13.369 -1.868 1.00 92.06 762 ASN A N 1
ATOM 6175 C CA . ASN A 1 762 ? -32.997 13.927 -0.836 1.00 92.06 762 ASN A CA 1
ATOM 6176 C C . ASN A 1 762 ? -34.485 13.736 -1.225 1.00 92.06 762 ASN A C 1
ATOM 6178 O O . ASN A 1 762 ? -34.900 14.284 -2.248 1.00 92.06 762 ASN A O 1
ATOM 6182 N N . PRO A 1 763 ? -35.316 13.039 -0.417 1.00 87.44 763 PRO A N 1
ATOM 6183 C CA . PRO A 1 763 ? -36.699 12.719 -0.795 1.00 87.44 763 PRO A CA 1
ATOM 6184 C C . PRO A 1 763 ? -37.661 13.909 -0.940 1.00 87.44 763 PRO A C 1
ATOM 6186 O O . PRO A 1 763 ? -38.761 13.719 -1.453 1.00 87.44 763 PRO A O 1
ATOM 6189 N N . GLU A 1 764 ? -37.297 15.102 -0.459 1.00 88.94 764 GLU A N 1
ATOM 6190 C CA . GLU A 1 764 ? -38.130 16.312 -0.538 1.00 88.94 764 GLU A CA 1
ATOM 6191 C C . GLU A 1 764 ? -37.669 17.272 -1.641 1.00 88.94 764 GLU A C 1
ATOM 6193 O O . GLU A 1 764 ? -38.494 17.940 -2.264 1.00 88.94 764 GLU A O 1
ATOM 6198 N N . THR A 1 765 ? -36.356 17.364 -1.882 1.00 89.75 765 THR A N 1
ATOM 6199 C CA . THR A 1 765 ? -35.775 18.326 -2.836 1.00 89.75 765 THR A CA 1
ATOM 6200 C C . THR A 1 765 ? -35.294 17.698 -4.142 1.00 89.75 765 THR A C 1
ATOM 6202 O O . THR A 1 765 ? -34.951 18.439 -5.060 1.00 89.75 765 THR A O 1
ATOM 6205 N N . HIS A 1 766 ? -35.239 16.363 -4.226 1.00 90.00 766 HIS A N 1
ATOM 6206 C CA . HIS A 1 766 ? -34.641 15.583 -5.321 1.00 90.00 766 HIS A CA 1
ATOM 6207 C C . HIS A 1 766 ? -33.166 15.911 -5.632 1.00 90.00 766 HIS A C 1
ATOM 6209 O O . HIS A 1 766 ? -32.623 15.442 -6.628 1.00 90.00 766 HIS A O 1
ATOM 6215 N N . LYS A 1 767 ? -32.496 16.680 -4.764 1.00 93.81 767 LYS A N 1
ATOM 6216 C CA . LYS A 1 767 ? -31.068 17.003 -4.864 1.00 93.81 767 LYS A CA 1
ATOM 6217 C C . LYS A 1 767 ? -30.214 15.805 -4.435 1.00 93.81 767 LYS A C 1
ATOM 6219 O O . LYS A 1 767 ? -30.533 15.158 -3.433 1.00 93.81 767 LYS A O 1
ATOM 6224 N N . ILE A 1 768 ? -29.087 15.567 -5.104 1.00 96.50 768 ILE A N 1
ATOM 6225 C CA . ILE A 1 768 ? -28.072 14.613 -4.644 1.00 96.50 768 ILE A CA 1
ATOM 6226 C C . ILE A 1 768 ? -27.255 15.242 -3.506 1.00 96.50 768 ILE A C 1
ATOM 6228 O O . ILE A 1 768 ? -26.651 16.306 -3.653 1.00 96.50 768 ILE A O 1
ATOM 6232 N N . THR A 1 769 ? -27.230 14.581 -2.347 1.00 95.94 769 THR A N 1
ATOM 6233 C CA . THR A 1 769 ? -26.480 15.041 -1.164 1.00 95.94 769 THR A CA 1
ATOM 6234 C C . THR A 1 769 ? -25.167 14.298 -0.964 1.00 95.94 769 THR A C 1
ATOM 6236 O O . THR A 1 769 ? -24.220 14.871 -0.431 1.00 95.94 769 THR A O 1
ATOM 6239 N N . ASP A 1 770 ? -25.079 13.039 -1.393 1.00 97.25 770 ASP A N 1
ATOM 6240 C CA . ASP A 1 770 ? -23.912 12.183 -1.177 1.00 97.25 770 ASP A CA 1
ATOM 6241 C C . ASP A 1 770 ? -23.711 11.224 -2.354 1.00 97.25 770 ASP A C 1
ATOM 6243 O O . ASP A 1 770 ? -24.674 10.820 -3.008 1.00 97.25 770 ASP A O 1
ATOM 6247 N N . MET A 1 771 ? -22.468 10.795 -2.569 1.00 97.19 771 MET A N 1
ATOM 6248 C CA . MET A 1 771 ? -22.119 9.691 -3.460 1.00 97.19 771 MET A CA 1
ATOM 6249 C C . MET A 1 771 ? -21.004 8.824 -2.860 1.00 97.19 771 MET A C 1
ATOM 6251 O O . MET A 1 771 ? -20.109 9.330 -2.180 1.00 97.19 771 MET A O 1
ATOM 6255 N N . PHE A 1 772 ? -21.013 7.524 -3.149 1.00 98.19 772 PHE A N 1
ATOM 6256 C CA . PHE A 1 772 ? -19.869 6.640 -2.912 1.00 98.19 772 PHE A CA 1
ATOM 6257 C C . PHE A 1 772 ? -19.762 5.564 -3.993 1.00 98.19 772 PHE A C 1
ATOM 6259 O O . PHE A 1 772 ? -20.765 5.123 -4.556 1.00 98.19 772 PHE A O 1
ATOM 6266 N N . SER A 1 773 ? -18.533 5.129 -4.261 1.00 98.06 773 SER A N 1
ATOM 6267 C CA . SER A 1 773 ? -18.213 4.130 -5.278 1.00 98.06 773 SER A CA 1
ATOM 6268 C C . SER A 1 773 ? -17.152 3.137 -4.801 1.00 98.06 773 SER A C 1
ATOM 6270 O O . SER A 1 773 ? -16.313 3.447 -3.948 1.00 98.06 773 SER A O 1
ATOM 6272 N N . PHE A 1 774 ? -17.189 1.928 -5.353 1.00 97.88 774 PHE A N 1
ATOM 6273 C CA . PHE A 1 774 ? -16.129 0.933 -5.209 1.00 97.88 774 PHE A CA 1
ATOM 6274 C C . PHE A 1 774 ? -15.966 0.115 -6.494 1.00 97.88 774 PHE A C 1
ATOM 6276 O O . PHE A 1 774 ? -16.956 -0.194 -7.161 1.00 97.88 774 PHE A O 1
ATOM 6283 N N . TYR A 1 775 ? -14.727 -0.254 -6.830 1.00 96.88 775 TYR A N 1
ATOM 6284 C CA . TYR A 1 775 ? -14.423 -1.091 -7.997 1.00 96.88 775 TYR A CA 1
ATOM 6285 C C . TYR A 1 775 ? -14.097 -2.540 -7.613 1.00 96.88 775 TYR A C 1
ATOM 6287 O O . TYR A 1 775 ? -13.654 -2.819 -6.496 1.00 96.88 775 TYR A O 1
ATOM 6295 N N . SER A 1 776 ? -14.313 -3.473 -8.543 1.00 94.75 776 SER A N 1
ATOM 6296 C CA . SER A 1 776 ? -13.898 -4.876 -8.424 1.00 94.75 776 SER A CA 1
ATOM 6297 C C . SER A 1 776 ? -12.456 -5.033 -8.876 1.00 94.75 776 SER A C 1
ATOM 6299 O O . SER A 1 776 ? -12.115 -4.664 -9.998 1.00 94.75 776 SER A O 1
ATOM 6301 N N . LEU A 1 777 ? -11.621 -5.637 -8.035 1.00 90.88 777 LEU A N 1
ATOM 6302 C CA . LEU A 1 777 ? -10.329 -6.169 -8.451 1.00 90.88 777 LEU A CA 1
ATOM 6303 C C . LEU A 1 777 ? -10.132 -7.542 -7.791 1.00 90.88 777 LEU A C 1
ATOM 6305 O O . LEU A 1 777 ? -9.606 -7.629 -6.678 1.00 90.88 777 LEU A O 1
ATOM 6309 N N . PRO A 1 778 ? -10.609 -8.629 -8.426 1.00 89.88 778 PRO A N 1
ATOM 6310 C CA . PRO A 1 778 ? -10.497 -9.965 -7.866 1.00 89.88 778 PRO A CA 1
ATOM 6311 C C . PRO A 1 778 ? -9.051 -10.464 -7.932 1.00 89.88 778 PRO A C 1
ATOM 6313 O O . PRO A 1 778 ? -8.260 -10.055 -8.784 1.00 89.88 778 PRO A O 1
ATOM 6316 N N . SER A 1 779 ? -8.723 -11.398 -7.041 1.00 88.19 779 SER A N 1
ATOM 6317 C CA . SER A 1 779 ? -7.427 -12.073 -7.020 1.00 88.19 779 SER A CA 1
ATOM 6318 C C . SER A 1 779 ? -7.581 -13.569 -7.259 1.00 88.19 779 SER A C 1
ATOM 6320 O O . SER A 1 779 ? -8.283 -14.259 -6.518 1.00 88.19 779 SER A O 1
ATOM 6322 N N . SER A 1 780 ? -6.868 -14.092 -8.251 1.00 85.44 780 SER A N 1
ATOM 6323 C CA . SER A 1 780 ? -6.646 -15.524 -8.435 1.00 85.44 780 SER A CA 1
ATOM 6324 C C . SER A 1 780 ? -5.858 -16.083 -7.239 1.00 85.44 780 SER A C 1
ATOM 6326 O O . SER A 1 780 ? -4.812 -15.543 -6.869 1.00 85.44 780 SER A O 1
ATOM 6328 N N . VAL A 1 781 ? -6.361 -17.161 -6.630 1.00 86.69 781 VAL A N 1
ATOM 6329 C CA . VAL A 1 781 ? -5.806 -17.809 -5.427 1.00 86.69 781 VAL A CA 1
ATOM 6330 C C . VAL A 1 781 ? -4.997 -19.038 -5.836 1.00 86.69 781 VAL A C 1
ATOM 6332 O O . VAL A 1 781 ? -5.502 -19.963 -6.471 1.00 86.69 781 VAL A O 1
ATOM 6335 N N . ILE A 1 782 ? -3.719 -19.061 -5.470 1.00 81.31 782 ILE A N 1
ATOM 6336 C CA . ILE A 1 782 ? -2.750 -20.047 -5.951 1.00 81.31 782 ILE A CA 1
ATOM 6337 C C . ILE A 1 782 ? -2.635 -21.214 -4.960 1.00 81.31 782 ILE A C 1
ATOM 6339 O O . ILE A 1 782 ? -2.608 -21.030 -3.747 1.00 81.31 782 ILE A O 1
ATOM 6343 N N . ASN A 1 783 ? -2.543 -22.441 -5.487 1.00 78.56 783 ASN A N 1
ATOM 6344 C CA . ASN A 1 783 ? -2.358 -23.691 -4.731 1.00 78.56 783 ASN A CA 1
ATOM 6345 C C . ASN A 1 783 ? -3.442 -24.014 -3.674 1.00 78.56 783 ASN A C 1
ATOM 6347 O O . ASN A 1 783 ? -3.224 -24.874 -2.818 1.00 78.56 783 ASN A O 1
ATOM 6351 N N . ASN A 1 784 ? -4.620 -23.385 -3.732 1.00 83.88 784 ASN A N 1
ATOM 6352 C CA . ASN A 1 784 ? -5.723 -23.664 -2.812 1.00 83.88 784 ASN A CA 1
ATOM 6353 C C . ASN A 1 784 ? -6.700 -24.720 -3.385 1.00 83.88 784 ASN A C 1
ATOM 6355 O O . ASN A 1 784 ? -7.151 -24.574 -4.519 1.00 83.88 784 ASN A O 1
ATOM 6359 N N . PRO A 1 785 ? -7.076 -25.771 -2.627 1.00 85.25 785 PRO A N 1
ATOM 6360 C CA . PRO A 1 785 ? -7.945 -26.842 -3.124 1.00 85.25 785 PRO A CA 1
ATOM 6361 C C . PRO A 1 785 ? -9.454 -26.547 -3.019 1.00 85.25 785 PRO A C 1
ATOM 6363 O O . PRO A 1 785 ? -10.253 -27.386 -3.429 1.00 85.25 785 PRO A O 1
ATOM 6366 N N . LYS A 1 786 ? -9.865 -25.416 -2.424 1.00 87.88 786 LYS A N 1
ATOM 6367 C CA . LYS A 1 786 ? -11.281 -25.040 -2.227 1.00 87.88 786 LYS A CA 1
ATOM 6368 C C . LYS A 1 786 ? -11.712 -23.828 -3.046 1.00 87.88 786 LYS A C 1
ATOM 6370 O O . LYS A 1 786 ? -12.846 -23.792 -3.510 1.00 87.88 786 LYS A O 1
ATOM 6375 N N . HIS A 1 787 ? -10.839 -22.829 -3.162 1.00 89.62 787 HIS A N 1
ATOM 6376 C CA . HIS A 1 787 ? -11.164 -21.507 -3.696 1.00 89.62 787 HIS A CA 1
ATOM 6377 C C . HIS A 1 787 ? -10.157 -21.131 -4.782 1.00 89.62 787 HIS A C 1
ATOM 6379 O O . HIS A 1 787 ? -8.965 -21.083 -4.504 1.00 89.62 787 HIS A O 1
ATOM 6385 N N . SER A 1 788 ? -10.627 -20.858 -6.000 1.00 87.94 788 SER A N 1
ATOM 6386 C CA . SER A 1 788 ? -9.787 -20.421 -7.128 1.00 87.94 788 SER A CA 1
ATOM 6387 C C . SER A 1 788 ? -9.643 -18.902 -7.229 1.00 87.94 788 SER A C 1
ATOM 6389 O O . SER A 1 788 ? -8.647 -18.416 -7.752 1.00 87.94 788 SER A O 1
ATOM 6391 N N . THR A 1 789 ? -10.628 -18.150 -6.738 1.00 89.44 789 THR A N 1
ATOM 6392 C CA . THR A 1 789 ? -10.682 -16.683 -6.801 1.00 89.44 789 THR A CA 1
ATOM 6393 C C . THR A 1 789 ? -11.133 -16.099 -5.468 1.00 89.44 789 THR A C 1
ATOM 6395 O O . THR A 1 789 ? -11.926 -16.698 -4.736 1.00 89.44 789 THR A O 1
ATOM 6398 N N . LEU A 1 790 ? -10.633 -14.908 -5.156 1.00 91.69 790 LEU A N 1
ATOM 6399 C CA . LEU A 1 790 ? -10.990 -14.089 -4.009 1.00 91.69 790 LEU A CA 1
ATOM 6400 C C . LEU A 1 790 ? -11.571 -12.769 -4.524 1.00 91.69 790 LEU A C 1
ATOM 6402 O O . LEU A 1 790 ? -10.873 -12.020 -5.205 1.00 91.69 790 LEU A O 1
ATOM 6406 N N . ASN A 1 791 ? -12.829 -12.476 -4.194 1.00 94.88 791 ASN A N 1
ATOM 6407 C CA . ASN A 1 791 ? -13.496 -11.275 -4.687 1.00 94.88 791 ASN A CA 1
ATOM 6408 C C . ASN A 1 791 ? -13.171 -10.104 -3.752 1.00 94.88 791 ASN A C 1
ATOM 6410 O O . ASN A 1 791 ? -13.672 -10.065 -2.625 1.00 94.88 791 ASN A O 1
ATOM 6414 N N . ALA A 1 792 ? -12.354 -9.153 -4.204 1.00 94.19 792 ALA A N 1
ATOM 6415 C CA . ALA A 1 792 ? -12.039 -7.942 -3.454 1.00 94.19 792 ALA A CA 1
ATOM 6416 C C . ALA A 1 792 ? -12.657 -6.706 -4.122 1.00 94.19 792 ALA A C 1
ATOM 6418 O O . ALA A 1 792 ? -12.475 -6.479 -5.318 1.00 94.19 792 ALA A O 1
ATOM 6419 N N . ALA A 1 793 ? -13.380 -5.917 -3.330 1.00 97.00 793 ALA A N 1
ATOM 6420 C CA . ALA A 1 793 ? -13.818 -4.577 -3.701 1.00 97.00 793 ALA A CA 1
ATOM 6421 C C . ALA A 1 793 ? -12.819 -3.553 -3.149 1.00 97.00 793 ALA A C 1
ATOM 6423 O O . ALA A 1 793 ? -12.263 -3.757 -2.071 1.00 97.00 793 ALA A O 1
ATOM 6424 N N . TYR A 1 794 ? -12.606 -2.449 -3.853 1.00 96.31 794 TYR A N 1
ATOM 6425 C CA . TYR A 1 794 ? -11.734 -1.353 -3.432 1.00 96.31 794 TYR A CA 1
ATOM 6426 C C . TYR A 1 794 ? -12.562 -0.074 -3.344 1.00 96.31 794 TYR A C 1
ATOM 6428 O O . TYR A 1 794 ? -13.221 0.290 -4.317 1.00 96.31 794 TYR A O 1
ATOM 6436 N N . ILE A 1 795 ? -12.552 0.598 -2.187 1.00 97.69 795 ILE A N 1
ATOM 6437 C CA . ILE A 1 795 ? -13.188 1.913 -2.031 1.00 97.69 795 ILE A CA 1
ATOM 6438 C C . ILE A 1 795 ? -12.524 2.881 -3.011 1.00 97.69 795 ILE A C 1
ATOM 6440 O O . ILE A 1 795 ? -11.304 3.053 -2.979 1.00 97.69 795 ILE A O 1
ATOM 6444 N N . PHE A 1 796 ? -13.338 3.476 -3.880 1.00 96.88 796 PHE A N 1
ATOM 6445 C CA . PHE A 1 796 ? -12.899 4.378 -4.935 1.00 96.88 796 PHE A CA 1
ATOM 6446 C C . PHE A 1 796 ? -13.226 5.820 -4.521 1.00 96.88 796 PHE A C 1
ATOM 6448 O O . PHE A 1 796 ? -12.810 6.254 -3.446 1.00 96.88 796 PHE A O 1
ATOM 6455 N N . TYR A 1 797 ? -13.986 6.560 -5.323 1.00 97.88 797 TYR A N 1
ATOM 6456 C CA . TYR A 1 797 ? -14.379 7.931 -5.009 1.00 97.88 797 TYR A CA 1
ATOM 6457 C C . TYR A 1 797 ? -15.658 8.024 -4.171 1.00 97.88 797 TYR A C 1
ATOM 6459 O O . TYR A 1 797 ? -16.589 7.226 -4.308 1.00 97.88 797 TYR A O 1
ATOM 6467 N N . TYR A 1 798 ? -15.715 9.040 -3.315 1.00 97.69 798 TYR A N 1
ATOM 6468 C CA . TYR A 1 798 ? -16.897 9.442 -2.558 1.00 97.69 798 TYR A CA 1
ATOM 6469 C C . TYR A 1 798 ? -16.880 10.952 -2.315 1.00 97.69 798 TYR A C 1
ATOM 6471 O O . TYR A 1 798 ? -15.824 11.587 -2.337 1.00 97.69 798 TYR A O 1
ATOM 6479 N N . ALA A 1 799 ? -18.062 11.515 -2.083 1.00 97.19 799 ALA A N 1
ATOM 6480 C CA . ALA A 1 799 ? -18.265 12.929 -1.801 1.00 97.19 799 ALA A CA 1
ATOM 6481 C C . ALA A 1 799 ? -19.589 13.139 -1.056 1.00 97.19 799 ALA A C 1
ATOM 6483 O O . ALA A 1 799 ? -20.522 12.352 -1.206 1.00 97.19 799 ALA A O 1
ATOM 6484 N N . MET A 1 800 ? -19.680 14.211 -0.272 1.00 94.94 800 MET A N 1
ATOM 6485 C CA . MET A 1 800 ? -20.902 14.606 0.435 1.00 94.94 800 MET A CA 1
ATOM 6486 C C . MET A 1 800 ? -21.003 16.124 0.552 1.00 94.94 800 MET A C 1
ATOM 6488 O O . MET A 1 800 ? -19.993 16.814 0.718 1.00 94.94 800 MET A O 1
ATOM 6492 N N . ASP A 1 801 ? -22.224 16.641 0.476 1.00 93.44 801 ASP A N 1
ATOM 6493 C CA . ASP A 1 801 ? -22.514 18.048 0.704 1.00 93.44 801 ASP A CA 1
ATOM 6494 C C . ASP A 1 801 ? -22.595 18.291 2.212 1.00 93.44 801 ASP A C 1
ATOM 6496 O O . ASP A 1 801 ? -23.449 17.740 2.909 1.00 93.44 801 ASP A O 1
ATOM 6500 N N . VAL A 1 802 ? -21.668 19.093 2.732 1.00 91.69 802 VAL A N 1
ATOM 6501 C CA . VAL A 1 802 ? -21.660 19.503 4.139 1.00 91.69 802 VAL A CA 1
ATOM 6502 C C . VAL A 1 802 ? -22.616 20.692 4.300 1.00 91.69 802 VAL A C 1
ATOM 6504 O O . VAL A 1 802 ? -22.354 21.744 3.703 1.00 91.69 802 VAL A O 1
ATOM 6507 N N . PRO A 1 803 ? -23.701 20.587 5.090 1.00 90.81 803 PRO A N 1
ATOM 6508 C CA . PRO A 1 803 ? -24.643 21.686 5.280 1.00 90.81 803 PRO A CA 1
ATOM 6509 C C . PRO A 1 803 ? -23.970 22.950 5.833 1.00 90.81 803 PRO A C 1
ATOM 6511 O O . PRO A 1 803 ? -22.994 22.885 6.582 1.00 90.81 803 PRO A O 1
ATOM 6514 N N . ALA A 1 804 ? -24.503 24.123 5.479 1.00 89.06 804 ALA A N 1
ATOM 6515 C CA . ALA A 1 804 ? -23.915 25.413 5.855 1.00 89.06 804 ALA A CA 1
ATOM 6516 C C . ALA A 1 804 ? -23.808 25.620 7.380 1.00 89.06 804 ALA A C 1
ATOM 6518 O O . ALA A 1 804 ? -22.897 26.303 7.839 1.00 89.06 804 ALA A O 1
ATOM 6519 N N . GLU A 1 805 ? -24.691 24.989 8.157 1.00 89.38 805 GLU A N 1
ATOM 6520 C CA . GLU A 1 805 ? -24.686 25.005 9.627 1.00 89.38 805 GLU A CA 1
ATOM 6521 C C . GLU A 1 805 ? -23.499 24.258 10.263 1.00 89.38 805 GLU A C 1
ATOM 6523 O O . GLU A 1 805 ? -23.174 24.538 11.409 1.00 89.38 805 GLU A O 1
ATOM 6528 N N . TYR A 1 806 ? -22.826 23.363 9.526 1.00 87.94 806 TYR A N 1
ATOM 6529 C CA . TYR A 1 806 ? -21.603 22.674 9.968 1.00 87.94 806 TYR A CA 1
ATOM 6530 C C . TYR A 1 806 ? -20.321 23.286 9.382 1.00 87.94 806 TYR A C 1
ATOM 6532 O O . TYR A 1 806 ? -19.224 22.918 9.784 1.00 87.94 806 TYR A O 1
ATOM 6540 N N . LYS A 1 807 ? -20.440 24.254 8.460 1.00 88.19 807 LYS A N 1
ATOM 6541 C CA . LYS A 1 807 ? -19.317 25.033 7.895 1.00 88.19 807 LYS A CA 1
ATOM 6542 C C . LYS A 1 807 ? -18.927 26.241 8.770 1.00 88.19 807 LYS A C 1
ATOM 6544 O O . LYS A 1 807 ? -18.151 27.096 8.347 1.00 88.19 807 LYS A O 1
ATOM 6549 N N . THR A 1 808 ? -19.466 26.321 9.987 1.00 84.62 808 THR A N 1
ATOM 6550 C CA . THR A 1 808 ? -19.182 27.335 11.018 1.00 84.62 808 THR A CA 1
ATOM 6551 C C . THR A 1 808 ? -17.776 27.224 11.599 1.00 84.62 808 THR A C 1
ATOM 6553 O O . THR A 1 808 ? -17.146 28.243 11.884 1.00 84.62 808 THR A O 1
ATOM 6556 N N . SER A 1 809 ? -17.264 26.002 11.755 1.00 89.50 809 SER A N 1
ATOM 6557 C CA . SER A 1 809 ? -15.902 25.730 12.212 1.00 89.50 809 SER A CA 1
ATOM 6558 C C . SER A 1 809 ? -15.366 24.436 11.597 1.00 89.50 809 SER A C 1
ATOM 6560 O O . SER A 1 809 ? -16.126 23.524 11.274 1.00 89.50 809 SER A O 1
ATOM 6562 N N . LYS A 1 810 ? -14.037 24.328 11.463 1.00 87.56 810 LYS A N 1
ATOM 6563 C CA . LYS A 1 810 ? -13.394 23.113 10.928 1.00 87.56 810 LYS A CA 1
ATOM 6564 C C . LYS A 1 810 ? -13.686 21.872 11.772 1.00 87.56 810 LYS A C 1
ATOM 6566 O O . LYS A 1 810 ? -13.832 20.788 11.226 1.00 87.56 810 LYS A O 1
ATOM 6571 N N . GLU A 1 811 ? -13.788 22.032 13.090 1.00 90.31 811 GLU A N 1
ATOM 6572 C CA . GLU A 1 811 ? -14.046 20.925 14.016 1.00 90.31 811 GLU A CA 1
ATOM 6573 C C . GLU A 1 811 ? -15.475 20.378 13.866 1.00 90.31 811 GLU A C 1
ATOM 6575 O O . GLU A 1 811 ? -15.695 19.174 13.996 1.00 90.31 811 GLU A O 1
ATOM 6580 N N . GLU A 1 812 ? -16.446 21.239 13.547 1.00 91.38 812 GLU A N 1
ATOM 6581 C CA . GLU A 1 812 ? -17.825 20.841 13.244 1.00 91.38 812 GLU A CA 1
ATOM 6582 C C . GLU A 1 812 ? -17.941 20.203 11.852 1.00 91.38 812 GLU A C 1
ATOM 6584 O O . GLU A 1 812 ? -18.598 19.168 11.722 1.00 91.38 812 GLU A O 1
ATOM 6589 N N . GLU A 1 813 ? -17.240 20.740 10.846 1.00 91.81 813 GLU A N 1
ATOM 6590 C CA . GLU A 1 813 ? -17.147 20.159 9.500 1.00 91.81 813 GLU A CA 1
ATOM 6591 C C . GLU A 1 813 ? -16.507 18.759 9.532 1.00 91.81 813 GLU A C 1
ATOM 6593 O O . GLU A 1 813 ? -17.102 17.797 9.046 1.00 91.81 813 GLU A O 1
ATOM 6598 N N . GLU A 1 814 ? -15.332 18.606 10.150 1.00 91.19 814 GLU A N 1
ATOM 6599 C CA . GLU A 1 814 ? -14.631 17.318 10.265 1.00 91.19 814 GLU A CA 1
ATOM 6600 C C . GLU A 1 814 ? -15.448 16.290 11.062 1.00 91.19 814 GLU A C 1
ATOM 6602 O O . GLU A 1 814 ? -15.480 15.108 10.710 1.00 91.19 814 GLU A O 1
ATOM 6607 N N . LYS A 1 815 ? -16.172 16.729 12.100 1.00 93.31 815 LYS A N 1
ATOM 6608 C CA . LYS A 1 815 ? -17.083 15.874 12.872 1.00 93.31 815 LYS A CA 1
ATOM 6609 C C . LYS A 1 815 ? -18.293 15.430 12.048 1.00 93.31 815 LYS A C 1
ATOM 6611 O O . LYS A 1 815 ? -18.631 14.247 12.093 1.00 93.31 815 LYS A O 1
ATOM 6616 N N . TYR A 1 816 ? -18.916 16.333 11.285 1.00 94.56 816 TYR A N 1
ATOM 6617 C CA . TYR A 1 816 ? -20.010 15.990 10.370 1.00 94.56 816 TYR A CA 1
ATOM 6618 C C . TYR A 1 816 ? -19.536 14.989 9.311 1.00 94.56 816 TYR A C 1
ATOM 6620 O O . TYR A 1 816 ? -20.144 13.927 9.165 1.00 94.56 816 TYR A O 1
ATOM 6628 N N . ILE A 1 817 ? -18.413 15.276 8.639 1.00 94.50 817 ILE A N 1
ATOM 6629 C CA . ILE A 1 817 ? -17.819 14.400 7.621 1.00 94.50 817 ILE A CA 1
ATOM 6630 C C . ILE A 1 817 ? -17.493 13.029 8.217 1.00 94.50 817 ILE A C 1
ATOM 6632 O O . ILE A 1 817 ? -17.906 12.022 7.643 1.00 94.50 817 ILE A O 1
ATOM 6636 N N . LYS A 1 818 ? -16.843 12.952 9.394 1.00 95.12 818 LYS A N 1
ATOM 6637 C CA . LYS A 1 818 ? -16.582 11.662 10.055 1.00 95.12 818 LYS A CA 1
ATOM 6638 C C . LYS A 1 818 ? -17.877 10.880 10.271 1.00 95.12 818 LYS A C 1
ATOM 6640 O O . LYS A 1 818 ? -17.915 9.697 9.941 1.00 95.12 818 LYS A O 1
ATOM 6645 N N . THR A 1 819 ? -18.917 11.498 10.834 1.00 95.69 819 THR A N 1
ATOM 6646 C CA . THR A 1 819 ? -20.181 10.801 11.113 1.00 95.69 819 THR A CA 1
ATOM 6647 C C . THR A 1 819 ? -20.863 10.342 9.823 1.00 95.69 819 THR A C 1
ATOM 6649 O O . THR A 1 819 ? -21.190 9.162 9.699 1.00 95.69 819 THR A O 1
ATOM 6652 N N . ARG A 1 820 ? -21.019 11.236 8.840 1.00 95.94 820 ARG A N 1
ATOM 6653 C CA . ARG A 1 820 ? -21.722 10.948 7.583 1.00 95.94 820 ARG A CA 1
ATOM 6654 C C . ARG A 1 820 ? -20.995 9.898 6.742 1.00 95.94 820 ARG A C 1
ATOM 6656 O O . ARG A 1 820 ? -21.627 8.947 6.287 1.00 95.94 820 ARG A O 1
ATOM 6663 N N . LEU A 1 821 ? -19.670 10.002 6.612 1.00 96.88 821 LEU A N 1
ATOM 6664 C CA . LEU A 1 821 ? -18.852 9.018 5.900 1.00 96.88 821 LEU A CA 1
ATOM 6665 C C . LEU A 1 821 ? -18.933 7.622 6.535 1.00 96.88 821 LEU A C 1
ATOM 6667 O O . LEU A 1 821 ? -18.941 6.621 5.819 1.00 96.88 821 LEU A O 1
ATOM 6671 N N . ASN A 1 822 ? -19.036 7.540 7.866 1.00 96.75 822 ASN A N 1
ATOM 6672 C CA . ASN A 1 822 ? -19.172 6.269 8.578 1.00 96.75 822 ASN A CA 1
ATOM 6673 C C . ASN A 1 822 ? -20.433 5.504 8.148 1.00 96.75 822 ASN A C 1
ATOM 6675 O O . ASN A 1 822 ? -20.355 4.309 7.862 1.00 96.75 822 ASN A O 1
ATOM 6679 N N . ASP A 1 823 ? -21.576 6.194 8.072 1.00 96.19 823 ASP A N 1
ATOM 6680 C CA . ASP A 1 823 ? -22.852 5.602 7.658 1.00 96.19 823 ASP A CA 1
ATOM 6681 C C . ASP A 1 823 ? -22.885 5.260 6.159 1.00 96.19 823 ASP A C 1
ATOM 6683 O O . ASP A 1 823 ? -23.349 4.176 5.797 1.00 96.19 823 ASP A O 1
ATOM 6687 N N . LEU A 1 824 ? -22.311 6.104 5.293 1.00 97.44 824 LEU A N 1
ATOM 6688 C CA . LEU A 1 824 ? -22.186 5.808 3.859 1.00 97.44 824 LEU A CA 1
ATOM 6689 C C . LEU A 1 824 ? -21.332 4.551 3.611 1.00 97.44 824 LEU A C 1
ATOM 6691 O O . LEU A 1 824 ? -21.744 3.649 2.885 1.00 97.44 824 LEU A O 1
ATOM 6695 N N . ILE A 1 825 ? -20.167 4.438 4.259 1.00 97.81 825 ILE A N 1
ATOM 6696 C CA . ILE A 1 825 ? -19.275 3.278 4.096 1.00 97.81 825 ILE A CA 1
ATOM 6697 C C . ILE A 1 825 ? -19.866 2.017 4.740 1.00 97.81 825 ILE A C 1
ATOM 6699 O O . ILE A 1 825 ? -19.729 0.924 4.193 1.00 97.81 825 ILE A O 1
ATOM 6703 N N . LYS A 1 826 ? -20.582 2.139 5.860 1.00 97.31 826 LYS A N 1
ATOM 6704 C CA . LYS A 1 826 ? -21.358 1.045 6.470 1.00 97.31 826 LYS A CA 1
ATOM 6705 C C . LYS A 1 826 ? -22.376 0.453 5.492 1.00 97.31 826 LYS A C 1
ATOM 6707 O O . LYS A 1 826 ? -22.456 -0.772 5.384 1.00 97.31 826 LYS A O 1
ATOM 6712 N N . ASP A 1 827 ? -23.090 1.294 4.746 1.00 98.00 827 ASP A N 1
ATOM 6713 C CA . ASP A 1 827 ? -24.007 0.853 3.691 1.00 98.00 827 ASP A CA 1
ATOM 6714 C C . ASP A 1 827 ? -23.256 0.312 2.461 1.00 98.00 827 ASP A C 1
ATOM 6716 O O . ASP A 1 827 ? -23.648 -0.725 1.918 1.00 98.00 827 ASP A O 1
ATOM 6720 N N . ALA A 1 828 ? -22.114 0.900 2.086 1.00 98.06 828 ALA A N 1
ATOM 6721 C CA . ALA A 1 828 ? -21.230 0.356 1.051 1.00 98.06 828 ALA A CA 1
ATOM 6722 C C . ALA A 1 828 ? -20.757 -1.076 1.377 1.00 98.06 828 ALA A C 1
ATOM 6724 O O . ALA A 1 828 ? -20.760 -1.938 0.499 1.00 98.06 828 ALA A O 1
ATOM 6725 N N . LEU A 1 829 ? -20.433 -1.384 2.641 1.00 98.25 829 LEU A N 1
ATOM 6726 C CA . LEU A 1 829 ? -20.085 -2.744 3.077 1.00 98.25 829 LEU A CA 1
ATOM 6727 C C . LEU A 1 829 ? -21.269 -3.727 2.980 1.00 98.25 829 LEU A C 1
ATOM 6729 O O . LEU A 1 829 ? -21.060 -4.915 2.716 1.00 98.25 829 LEU A O 1
ATOM 6733 N N . VAL A 1 830 ? -22.510 -3.265 3.183 1.00 98.06 830 VAL A N 1
ATOM 6734 C CA . VAL A 1 830 ? -23.720 -4.083 2.968 1.00 98.06 830 VAL A CA 1
ATOM 6735 C C . VAL A 1 830 ? -23.916 -4.361 1.477 1.00 98.06 830 VAL A C 1
ATOM 6737 O O . VAL A 1 830 ? -24.194 -5.501 1.101 1.00 98.06 830 VAL A O 1
ATOM 6740 N N . LEU A 1 831 ? -23.731 -3.351 0.627 1.00 97.94 831 LEU A N 1
ATOM 6741 C CA . LEU A 1 831 ? -23.869 -3.459 -0.827 1.00 97.94 831 LEU A CA 1
ATOM 6742 C C . LEU A 1 831 ? -22.777 -4.344 -1.443 1.00 97.94 831 LEU A C 1
ATOM 6744 O O . LEU A 1 831 ? -23.097 -5.248 -2.211 1.00 97.94 831 LEU A O 1
ATOM 6748 N N . ALA A 1 832 ? -21.517 -4.197 -1.027 1.00 97.81 832 ALA A N 1
ATOM 6749 C CA . ALA A 1 832 ? -20.421 -5.073 -1.444 1.00 97.81 832 ALA A CA 1
ATOM 6750 C C . ALA A 1 832 ? -20.656 -6.541 -1.022 1.00 97.81 832 ALA A C 1
ATOM 6752 O O . ALA A 1 832 ? -20.444 -7.465 -1.806 1.00 97.81 832 ALA A O 1
ATOM 6753 N N . LYS A 1 833 ? -21.193 -6.787 0.182 1.00 97.00 833 LYS A N 1
ATOM 6754 C CA . LYS A 1 833 ? -21.614 -8.138 0.600 1.00 97.00 833 LYS A CA 1
ATOM 6755 C C . LYS A 1 833 ? -22.757 -8.680 -0.270 1.00 97.00 833 LYS A C 1
ATOM 6757 O O . LYS A 1 833 ? -22.748 -9.867 -0.586 1.00 97.00 833 LYS A O 1
ATOM 6762 N N . LYS A 1 834 ? -23.727 -7.844 -0.665 1.00 96.25 834 LYS A N 1
ATOM 6763 C CA . LYS A 1 834 ? -24.816 -8.235 -1.585 1.00 96.25 834 LYS A CA 1
ATOM 6764 C C . LYS A 1 834 ? -24.303 -8.545 -2.997 1.00 96.25 834 LYS A C 1
ATOM 6766 O O . LYS A 1 834 ? -24.801 -9.482 -3.608 1.00 96.25 834 LYS A O 1
ATOM 6771 N N . ALA A 1 835 ? -23.277 -7.833 -3.462 1.00 95.69 835 ALA A N 1
ATOM 6772 C CA . ALA A 1 835 ? -22.579 -8.087 -4.725 1.00 95.69 835 ALA A CA 1
ATOM 6773 C C . ALA A 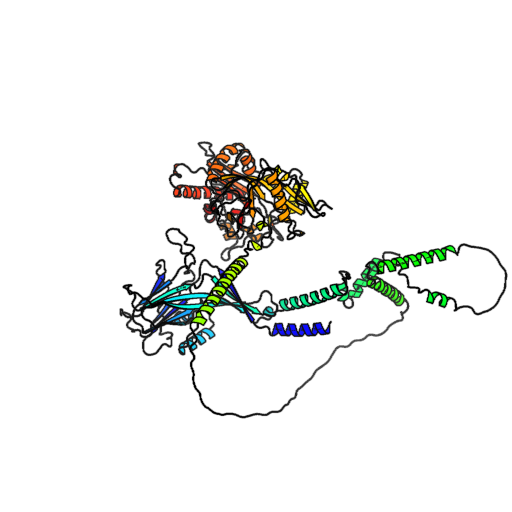1 835 ? -21.584 -9.273 -4.674 1.00 95.69 835 ALA A C 1
ATOM 6775 O O . ALA A 1 835 ? -20.941 -9.578 -5.672 1.00 95.69 835 ALA A O 1
ATOM 6776 N N . GLY A 1 836 ? -21.456 -9.976 -3.540 1.00 95.62 836 GLY A N 1
ATOM 6777 C CA . GLY A 1 836 ? -20.637 -11.191 -3.443 1.00 95.62 836 GLY A CA 1
ATOM 6778 C C . GLY A 1 836 ? -19.134 -10.960 -3.244 1.00 95.62 836 GLY A C 1
ATOM 6779 O O . GLY A 1 836 ? -18.337 -11.841 -3.577 1.00 95.62 836 GLY A O 1
ATOM 6780 N N . PHE A 1 837 ? -18.732 -9.811 -2.692 1.00 97.69 837 PHE A N 1
ATOM 6781 C CA . PHE A 1 837 ? -17.344 -9.562 -2.293 1.00 97.69 837 PHE A CA 1
ATOM 6782 C C . PHE A 1 837 ? -16.986 -10.234 -0.956 1.00 97.69 837 PHE A C 1
ATOM 6784 O O . PHE A 1 837 ? -17.774 -10.271 -0.009 1.00 97.69 837 PHE A O 1
ATOM 6791 N N . ASP A 1 838 ? -15.756 -10.742 -0.866 1.00 97.25 838 ASP A N 1
ATOM 6792 C CA . ASP A 1 838 ? -15.202 -11.425 0.309 1.00 97.25 838 ASP A CA 1
ATOM 6793 C C . ASP A 1 838 ? -14.439 -10.474 1.247 1.00 97.25 838 ASP A C 1
ATOM 6795 O O . ASP A 1 838 ? -14.341 -10.716 2.458 1.00 97.25 838 ASP A O 1
ATOM 6799 N N . VAL A 1 839 ? -13.898 -9.389 0.692 1.00 96.81 839 VAL A N 1
ATOM 6800 C CA . VAL A 1 839 ? -13.140 -8.343 1.387 1.00 96.81 839 VAL A CA 1
ATOM 6801 C C . VAL A 1 839 ? -13.366 -6.993 0.703 1.00 96.81 839 VAL A C 1
ATOM 6803 O O . VAL A 1 839 ? -13.552 -6.934 -0.512 1.00 96.81 839 VAL A O 1
ATOM 6806 N N . VAL A 1 840 ? -13.347 -5.915 1.486 1.00 98.06 840 VAL A N 1
ATOM 6807 C CA . VAL A 1 840 ? -13.299 -4.533 0.991 1.00 98.06 840 VAL A CA 1
ATOM 6808 C C . VAL A 1 840 ? -11.977 -3.906 1.415 1.00 98.06 840 VAL A C 1
ATOM 6810 O O . VAL A 1 840 ? -11.601 -3.976 2.584 1.00 98.06 840 VAL A O 1
ATOM 6813 N N . ASN A 1 841 ? -11.276 -3.307 0.466 1.00 95.75 841 ASN A N 1
ATOM 6814 C CA . ASN A 1 841 ? -9.971 -2.691 0.635 1.00 95.75 841 ASN A CA 1
ATOM 6815 C C . ASN A 1 841 ? -10.098 -1.164 0.607 1.00 95.75 841 ASN A C 1
ATOM 6817 O O . ASN A 1 841 ? -10.918 -0.612 -0.124 1.00 95.75 841 ASN A O 1
ATOM 6821 N N . ALA A 1 842 ? -9.266 -0.487 1.388 1.00 95.94 842 ALA A N 1
ATOM 6822 C CA . ALA A 1 842 ? -9.112 0.963 1.377 1.00 95.94 842 ALA A CA 1
ATOM 6823 C C . ALA A 1 842 ? -7.633 1.333 1.574 1.00 95.94 842 ALA A C 1
ATOM 6825 O O . ALA A 1 842 ? -6.833 0.513 2.026 1.00 95.94 842 ALA A O 1
ATOM 6826 N N . LEU A 1 843 ? -7.280 2.573 1.255 1.00 94.00 843 LEU A N 1
ATOM 6827 C CA . LEU A 1 843 ? -6.012 3.210 1.625 1.00 94.00 843 LEU A CA 1
ATOM 6828 C C . LEU A 1 843 ? -6.293 4.281 2.689 1.00 94.00 843 LEU A C 1
ATOM 6830 O O . LEU A 1 843 ? -7.393 4.831 2.708 1.00 94.00 843 LEU A O 1
ATOM 6834 N N . ASP A 1 844 ? -5.326 4.649 3.529 1.00 94.31 844 ASP A N 1
ATOM 6835 C CA . ASP A 1 844 ? -5.449 5.780 4.477 1.00 94.31 844 ASP A CA 1
ATOM 6836 C C . ASP A 1 844 ? -5.296 7.175 3.818 1.00 94.31 844 ASP A C 1
ATOM 6838 O O . ASP A 1 844 ? -4.728 8.102 4.396 1.00 94.31 844 ASP A O 1
ATOM 6842 N N . LEU A 1 845 ? -5.840 7.305 2.603 1.00 94.88 845 LEU A N 1
ATOM 6843 C CA . LEU A 1 845 ? -6.008 8.545 1.837 1.00 94.88 845 LEU A CA 1
ATOM 6844 C C . LEU A 1 845 ? -7.368 9.214 2.097 1.00 94.88 845 LEU A C 1
ATOM 6846 O O . LEU A 1 845 ? -8.249 8.616 2.719 1.00 94.88 845 LEU A O 1
ATOM 6850 N N . MET A 1 846 ? -7.553 10.439 1.595 1.00 95.69 846 MET A N 1
ATOM 6851 C CA . MET A 1 846 ? -8.749 11.267 1.817 1.00 95.69 846 MET A CA 1
ATOM 6852 C C . MET A 1 846 ? -9.130 11.303 3.314 1.00 95.69 846 MET A C 1
ATOM 6854 O O . MET A 1 846 ? -8.260 11.334 4.185 1.00 95.69 846 MET A O 1
ATOM 6858 N N . ASP A 1 847 ? -10.422 11.257 3.641 1.00 95.62 847 ASP A N 1
ATOM 6859 C CA . ASP A 1 847 ? -10.919 11.167 5.014 1.00 95.62 847 ASP A CA 1
ATOM 6860 C C . ASP A 1 847 ? -11.063 9.702 5.495 1.00 95.62 847 ASP A C 1
ATOM 6862 O O . ASP A 1 847 ? -11.711 9.455 6.512 1.00 95.62 847 ASP A O 1
ATOM 6866 N N . ASN A 1 848 ? -10.479 8.701 4.810 1.00 96.06 848 ASN A N 1
ATOM 6867 C CA . ASN A 1 848 ? -10.781 7.276 5.057 1.00 96.06 848 ASN A CA 1
ATOM 6868 C C . ASN A 1 848 ? -10.514 6.822 6.499 1.00 96.06 848 ASN A C 1
ATOM 6870 O O . ASN A 1 848 ? -11.231 5.980 7.047 1.00 96.06 848 ASN A O 1
ATOM 6874 N N . ILE A 1 849 ? -9.513 7.418 7.151 1.00 93.88 849 ILE A N 1
ATOM 6875 C CA . ILE A 1 849 ? -9.185 7.155 8.556 1.00 93.88 849 ILE A CA 1
ATOM 6876 C C . ILE A 1 849 ? -10.381 7.391 9.502 1.00 93.88 849 ILE A C 1
ATOM 6878 O O . ILE A 1 849 ? -10.475 6.749 10.546 1.00 93.88 849 ILE A O 1
ATOM 6882 N N . ALA A 1 850 ? -11.342 8.237 9.113 1.00 93.25 850 ALA A N 1
ATOM 6883 C CA . ALA A 1 850 ? -12.538 8.546 9.888 1.00 93.25 850 ALA A CA 1
ATOM 6884 C C . ALA A 1 850 ? -13.513 7.361 10.047 1.00 93.25 850 ALA A C 1
ATOM 6886 O O . ALA A 1 850 ? -14.298 7.365 10.997 1.00 93.25 850 ALA A O 1
ATOM 6887 N N . PHE A 1 851 ? -13.454 6.348 9.169 1.00 94.88 851 PHE A N 1
ATOM 6888 C CA . PHE A 1 851 ? -14.272 5.129 9.266 1.00 94.88 851 PHE A CA 1
ATOM 6889 C C . PHE A 1 851 ? -13.482 3.852 9.581 1.00 94.88 851 PHE A C 1
ATOM 6891 O O . PHE A 1 851 ? -14.098 2.851 9.948 1.00 94.88 851 PHE A O 1
ATOM 6898 N N . VAL A 1 852 ? -12.150 3.853 9.438 1.00 94.50 852 VAL A N 1
ATOM 6899 C CA . VAL A 1 852 ? -11.307 2.643 9.527 1.00 94.50 852 VAL A CA 1
ATOM 6900 C C . VAL A 1 852 ? -11.546 1.840 10.813 1.00 94.50 852 VAL A C 1
ATOM 6902 O O . VAL A 1 852 ? -11.817 0.642 10.732 1.00 94.50 852 VAL A O 1
ATOM 6905 N N . GLU A 1 853 ? -11.505 2.478 11.985 1.00 93.12 853 GLU A N 1
ATOM 6906 C CA . GLU A 1 853 ? -11.692 1.788 13.269 1.00 93.12 853 GLU A CA 1
ATOM 6907 C C . GLU A 1 853 ? -13.146 1.335 13.475 1.00 93.12 853 GLU A C 1
ATOM 6909 O O . GLU A 1 853 ? -13.409 0.145 13.670 1.00 93.12 853 GLU A O 1
ATOM 6914 N N . ASP A 1 854 ? -14.097 2.266 13.359 1.00 94.81 854 ASP A N 1
ATOM 6915 C CA . ASP A 1 854 ? -15.528 2.035 13.601 1.00 94.81 854 ASP A CA 1
ATOM 6916 C C . ASP A 1 854 ? -16.104 0.942 12.678 1.00 94.81 854 ASP A C 1
ATOM 6918 O O . ASP A 1 854 ? -16.844 0.050 13.113 1.00 94.81 854 ASP A O 1
ATOM 6922 N N . GLN A 1 855 ? -15.702 0.957 11.401 1.00 96.69 855 GLN A N 1
ATOM 6923 C CA . GLN A 1 855 ? -16.064 -0.060 10.413 1.00 96.69 855 GLN A CA 1
ATOM 6924 C C . GLN A 1 855 ? -15.121 -1.270 10.402 1.00 96.69 855 GLN A C 1
ATOM 6926 O O . GLN A 1 855 ? -15.336 -2.179 9.600 1.00 96.69 855 GLN A O 1
ATOM 6931 N N . LYS A 1 856 ? -14.165 -1.376 11.335 1.00 96.19 856 LYS A N 1
ATOM 6932 C CA . LYS A 1 856 ? -13.317 -2.561 11.592 1.00 96.19 856 LYS A CA 1
ATOM 6933 C C . LYS A 1 856 ? -12.414 -2.963 10.419 1.00 96.19 856 LYS A C 1
ATOM 6935 O O . LYS A 1 856 ? -12.217 -4.155 10.162 1.00 96.19 856 LYS A O 1
ATOM 6940 N N . PHE A 1 857 ? -11.877 -1.991 9.694 1.00 96.56 857 PHE A N 1
ATOM 6941 C CA . PHE A 1 857 ? -10.804 -2.218 8.731 1.00 96.56 857 PHE A CA 1
ATOM 6942 C C . PHE A 1 857 ? -9.505 -2.544 9.486 1.00 96.56 857 PHE A C 1
ATOM 6944 O O . PHE A 1 857 ? -9.035 -1.760 10.305 1.00 96.56 857 PHE A O 1
ATOM 6951 N N . GLY A 1 858 ? -8.917 -3.713 9.225 1.00 93.31 858 GLY A N 1
ATOM 6952 C CA . GLY A 1 858 ? -7.612 -4.087 9.774 1.00 93.31 858 GLY A CA 1
ATOM 6953 C C . GLY A 1 858 ? -6.469 -3.527 8.919 1.00 93.31 858 GLY A C 1
ATOM 6954 O O . GLY A 1 858 ? -6.598 -3.530 7.694 1.00 93.31 858 GLY A O 1
ATOM 6955 N N . PRO A 1 859 ? -5.351 -3.066 9.507 1.00 91.38 859 PRO A N 1
ATOM 6956 C CA . PRO A 1 859 ? -4.202 -2.595 8.738 1.00 91.38 859 PRO A CA 1
ATOM 6957 C C . PRO A 1 859 ? -3.528 -3.749 7.981 1.00 91.38 859 PRO A C 1
ATOM 6959 O O . PRO A 1 859 ? -3.228 -4.790 8.567 1.00 91.38 859 PRO A O 1
ATOM 6962 N N . GLY A 1 860 ? -3.264 -3.546 6.692 1.00 84.56 860 GLY A N 1
ATOM 6963 C CA . GLY A 1 860 ? -2.448 -4.430 5.860 1.00 84.56 860 GLY A CA 1
ATOM 6964 C C . GLY A 1 860 ? -0.947 -4.212 6.058 1.00 84.56 860 GLY A C 1
ATOM 6965 O O . GLY A 1 860 ? -0.513 -3.336 6.811 1.00 84.56 860 GLY A O 1
ATOM 6966 N N . ASP A 1 861 ? -0.139 -5.014 5.377 1.00 74.44 861 ASP A N 1
ATOM 6967 C CA . ASP A 1 861 ? 1.319 -4.880 5.266 1.00 74.44 861 ASP A CA 1
ATOM 6968 C C . ASP A 1 861 ? 1.736 -3.987 4.080 1.00 74.44 861 ASP A C 1
ATOM 6970 O O . ASP A 1 861 ? 2.684 -3.203 4.180 1.00 74.44 861 ASP A O 1
ATOM 6974 N N . GLY A 1 862 ? 0.988 -4.058 2.977 1.00 79.69 862 GLY A N 1
ATOM 6975 C CA . GLY A 1 862 ? 1.201 -3.266 1.773 1.00 79.69 862 GLY A CA 1
ATOM 6976 C C . GLY A 1 862 ? 1.103 -1.752 1.994 1.00 79.69 862 GLY A C 1
ATOM 6977 O O . GLY A 1 862 ? 0.211 -1.245 2.679 1.00 79.69 862 GLY A O 1
ATOM 6978 N N . HIS A 1 863 ? 1.996 -1.026 1.326 1.00 86.00 863 HIS A N 1
ATOM 6979 C CA . HIS A 1 863 ? 1.989 0.431 1.211 1.00 86.00 863 HIS A CA 1
ATOM 6980 C C . HIS A 1 863 ? 1.966 0.826 -0.271 1.00 86.00 863 HIS A C 1
ATOM 6982 O O . HIS A 1 863 ? 2.479 0.092 -1.118 1.00 86.00 863 HIS A O 1
ATOM 6988 N N . LEU A 1 864 ? 1.391 1.986 -0.584 1.00 90.94 864 LEU A N 1
ATOM 6989 C CA . LEU A 1 864 ? 1.368 2.583 -1.915 1.00 90.94 864 LEU A CA 1
ATOM 6990 C C . LEU A 1 864 ? 2.023 3.965 -1.856 1.00 90.94 864 LEU A C 1
ATOM 6992 O O . LEU A 1 864 ? 1.570 4.846 -1.126 1.00 90.94 864 LEU A O 1
ATOM 6996 N N . ASN A 1 865 ? 3.104 4.142 -2.611 1.00 94.12 865 ASN A N 1
ATOM 6997 C CA . ASN A 1 865 ? 3.836 5.400 -2.701 1.00 94.12 865 ASN A CA 1
ATOM 6998 C C . ASN A 1 865 ? 3.409 6.146 -3.969 1.00 94.12 865 ASN A C 1
ATOM 7000 O O . ASN A 1 865 ? 3.355 5.534 -5.037 1.00 94.12 865 ASN A O 1
ATOM 7004 N N . TYR A 1 866 ? 3.140 7.443 -3.844 1.00 95.81 866 TYR A N 1
ATOM 7005 C CA . TYR A 1 866 ? 2.733 8.340 -4.926 1.00 95.81 866 TYR A CA 1
ATOM 7006 C C . TYR A 1 866 ? 3.922 9.139 -5.446 1.00 95.81 866 TYR A C 1
ATOM 7008 O O . TYR A 1 866 ? 4.747 9.614 -4.665 1.00 95.81 866 TYR A O 1
ATOM 7016 N N . TYR A 1 867 ? 3.985 9.314 -6.764 1.00 95.50 867 TYR A N 1
ATOM 7017 C CA . TYR A 1 867 ? 5.078 9.984 -7.459 1.00 95.50 867 TYR A CA 1
ATOM 7018 C C . TYR A 1 867 ? 4.562 10.909 -8.553 1.00 95.50 867 TYR A C 1
ATOM 7020 O O . TYR A 1 867 ? 3.577 10.606 -9.225 1.00 95.50 867 TYR A O 1
ATOM 7028 N N . LEU A 1 868 ? 5.298 11.995 -8.784 1.00 95.50 868 LEU A N 1
ATOM 7029 C CA . LEU A 1 868 ? 5.097 12.886 -9.918 1.00 95.50 868 LEU A CA 1
ATOM 7030 C C . LEU A 1 868 ? 6.381 12.945 -10.756 1.00 95.50 868 LEU A C 1
ATOM 7032 O O . LEU A 1 868 ? 7.489 13.046 -10.230 1.00 95.50 868 LEU A O 1
ATOM 7036 N N . TYR A 1 869 ? 6.227 12.837 -12.072 1.00 95.44 869 TYR A N 1
ATOM 7037 C CA . TYR A 1 869 ? 7.294 12.964 -13.059 1.00 95.44 869 TYR A CA 1
ATOM 7038 C C . TYR A 1 869 ? 7.331 14.394 -13.593 1.00 95.44 869 TYR A C 1
ATOM 7040 O O . TYR A 1 869 ? 6.290 14.953 -13.939 1.00 95.44 869 TYR A O 1
ATOM 7048 N N . ASN A 1 870 ? 8.531 14.965 -13.688 1.00 94.81 870 ASN A N 1
ATOM 7049 C CA . ASN A 1 870 ? 8.786 16.337 -14.121 1.00 94.81 870 ASN A CA 1
ATOM 7050 C C . ASN A 1 870 ? 7.961 17.408 -13.380 1.00 94.81 870 ASN A C 1
ATOM 7052 O O . ASN A 1 870 ? 7.544 18.418 -13.958 1.00 94.81 870 ASN A O 1
ATOM 7056 N N . TRP A 1 871 ? 7.720 17.185 -12.088 1.00 93.50 871 TRP A N 1
ATOM 7057 C CA . TRP A 1 871 ? 7.020 18.125 -11.226 1.00 93.50 871 TRP A CA 1
ATOM 7058 C C . TRP A 1 871 ? 7.615 18.110 -9.821 1.00 93.50 871 TRP A C 1
ATOM 7060 O O . TRP A 1 871 ? 7.737 17.058 -9.194 1.00 93.50 871 TRP A O 1
ATOM 7070 N N . LYS A 1 872 ? 7.973 19.292 -9.326 1.00 91.25 872 LYS A N 1
ATOM 7071 C CA . LYS A 1 872 ? 8.232 19.545 -7.916 1.00 91.25 872 LYS A CA 1
ATOM 7072 C C . LYS A 1 872 ? 6.900 19.722 -7.204 1.00 91.25 872 LYS A C 1
ATOM 7074 O O . LYS A 1 872 ? 6.047 20.489 -7.645 1.00 91.25 872 LYS A O 1
ATOM 7079 N N . CYS A 1 873 ? 6.746 19.004 -6.103 1.00 91.06 873 CYS A N 1
ATOM 7080 C CA . CYS A 1 873 ? 5.631 19.111 -5.182 1.00 91.06 873 CYS A CA 1
ATOM 7081 C C . CYS A 1 873 ? 6.196 18.913 -3.769 1.00 91.06 873 CYS A C 1
ATOM 7083 O O . CYS A 1 873 ? 6.971 17.969 -3.588 1.00 91.06 873 CYS A O 1
ATOM 7085 N N . PRO A 1 874 ? 5.841 19.765 -2.792 1.00 92.06 874 PRO A N 1
ATOM 7086 C CA . PRO A 1 874 ? 6.082 19.485 -1.383 1.00 92.06 874 PRO A CA 1
ATOM 7087 C C . PRO A 1 874 ? 5.431 18.171 -0.939 1.00 92.06 874 PRO A C 1
ATOM 7089 O O . PRO A 1 874 ? 4.525 17.660 -1.604 1.00 92.06 874 PRO A O 1
ATOM 7092 N N . ASP A 1 875 ? 5.896 17.638 0.189 1.00 91.94 875 ASP A N 1
ATOM 7093 C CA . ASP A 1 875 ? 5.435 16.352 0.712 1.00 91.94 875 ASP A CA 1
ATOM 7094 C C . ASP A 1 875 ? 3.980 16.469 1.212 1.00 91.94 875 ASP A C 1
ATOM 7096 O O . ASP A 1 875 ? 3.654 17.243 2.117 1.00 91.94 875 ASP A O 1
ATOM 7100 N N . VAL A 1 876 ? 3.087 15.691 0.601 1.00 93.31 876 VAL A N 1
ATOM 7101 C CA . VAL A 1 876 ? 1.641 15.698 0.830 1.00 93.31 876 VAL A CA 1
ATOM 7102 C C . VAL A 1 876 ? 1.292 14.690 1.926 1.00 93.31 876 VAL A C 1
ATOM 7104 O O . VAL A 1 876 ? 1.573 13.493 1.821 1.00 93.31 876 VAL A O 1
ATOM 7107 N N . ALA A 1 877 ? 0.631 15.161 2.986 1.00 93.69 877 ALA A N 1
ATOM 7108 C CA . ALA A 1 877 ? 0.119 14.292 4.043 1.00 93.69 877 ALA A CA 1
ATOM 7109 C C . ALA A 1 877 ? -0.873 13.259 3.474 1.00 93.69 877 ALA A C 1
ATOM 7111 O O . ALA A 1 877 ? -1.652 13.564 2.576 1.00 93.69 877 ALA A O 1
ATOM 7112 N N . ARG A 1 878 ? -0.894 12.030 4.007 1.00 93.31 878 ARG A N 1
ATOM 7113 C CA . ARG A 1 878 ? -1.713 10.932 3.449 1.00 93.31 878 ARG A CA 1
ATOM 7114 C C . ARG A 1 878 ? -3.206 11.277 3.315 1.00 93.31 878 ARG A C 1
ATOM 7116 O O . ARG A 1 878 ? -3.789 11.072 2.257 1.00 93.31 878 ARG A O 1
ATOM 7123 N N . ASN A 1 879 ? -3.785 11.934 4.321 1.00 92.81 879 ASN A N 1
ATOM 7124 C CA . ASN A 1 879 ? -5.171 12.424 4.337 1.00 92.81 879 ASN A CA 1
ATOM 7125 C C . ASN A 1 879 ? -5.415 13.657 3.438 1.00 92.81 879 ASN A C 1
ATOM 7127 O O . ASN A 1 879 ? -6.519 14.196 3.389 1.00 92.81 879 ASN A O 1
ATOM 7131 N N . LYS A 1 880 ? -4.376 14.123 2.739 1.00 95.94 880 LYS A N 1
ATOM 7132 C CA . LYS A 1 880 ? -4.407 15.156 1.701 1.00 95.94 880 LYS A CA 1
ATOM 7133 C C . LYS A 1 880 ? -4.162 14.606 0.293 1.00 95.94 880 LYS A C 1
ATOM 7135 O O . LYS A 1 880 ? -4.169 15.381 -0.661 1.00 95.94 880 LYS A O 1
ATOM 7140 N N . VAL A 1 881 ? -4.047 13.286 0.142 1.00 97.38 881 VAL A N 1
ATOM 7141 C CA . VAL A 1 881 ? -4.165 12.603 -1.151 1.00 97.38 881 VAL A CA 1
ATOM 7142 C C . VAL A 1 881 ? -5.645 12.340 -1.444 1.00 97.38 881 VAL A C 1
ATOM 7144 O O . VAL A 1 881 ? -6.323 11.677 -0.666 1.00 97.38 881 VAL A O 1
ATOM 7147 N N . GLY A 1 882 ? -6.132 12.852 -2.573 1.00 96.12 882 GLY A N 1
ATOM 7148 C CA . GLY A 1 882 ? -7.445 12.605 -3.183 1.00 96.12 882 GLY A CA 1
ATOM 7149 C C . GLY A 1 882 ? -7.351 11.967 -4.579 1.00 96.12 882 GLY A C 1
ATOM 7150 O O . GLY A 1 882 ? -8.271 12.087 -5.388 1.00 96.12 882 GLY A O 1
ATOM 7151 N N . LEU A 1 883 ? -6.225 11.323 -4.886 1.00 95.69 883 LEU A N 1
ATOM 7152 C CA . LEU A 1 883 ? -6.039 10.458 -6.050 1.00 95.69 883 LEU A CA 1
ATOM 7153 C C . LEU A 1 883 ? -6.201 8.996 -5.621 1.00 95.69 883 LEU A C 1
ATOM 7155 O O . LEU A 1 883 ? -5.510 8.561 -4.702 1.00 95.69 883 LEU A O 1
ATOM 7159 N N . VAL A 1 884 ? -7.073 8.240 -6.292 1.00 94.62 884 VAL A N 1
ATOM 7160 C CA . VAL A 1 884 ? -7.242 6.795 -6.074 1.00 94.62 884 VAL A CA 1
ATOM 7161 C C . VAL A 1 884 ? -6.847 6.041 -7.342 1.00 94.62 884 VAL A C 1
ATOM 7163 O O . VAL A 1 884 ? -7.407 6.285 -8.405 1.00 94.62 884 VAL A O 1
ATOM 7166 N N . MET A 1 885 ? -5.878 5.133 -7.216 1.00 90.44 885 MET A N 1
ATOM 7167 C CA . MET A 1 885 ? -5.318 4.350 -8.327 1.00 90.44 885 MET A CA 1
ATOM 7168 C C . MET A 1 885 ? -6.017 2.989 -8.515 1.00 90.44 885 MET A C 1
ATOM 7170 O O . MET A 1 885 ? -6.790 2.552 -7.655 1.00 90.44 885 MET A O 1
ATOM 7174 N N . LEU A 1 886 ? -5.697 2.325 -9.635 1.00 88.25 886 LEU A N 1
ATOM 7175 C CA . LEU A 1 886 ? -6.271 1.067 -10.151 1.00 88.25 886 LEU A CA 1
ATOM 7176 C C . LEU A 1 886 ? -5.224 -0.070 -10.251 1.00 88.25 886 LEU A C 1
ATOM 7178 O O . LEU A 1 886 ? -4.024 0.266 -10.375 1.00 88.25 886 LEU A O 1
#

pLDDT: mean 76.33, std 22.4, range [21.53, 98.31]

Sequence (886 aa):
MFALFVVIMVVLISQILNSPITTIAISEDTDWMSLPDMRLCFDGSSNVEDSADAPHVNCLTDFGYDCREFVHKLDLAIHQPALDASYPTNCYLFAPPDWFRLSNKIEFITKEINENSNGTEIYFPMYGKSSQINAALYAPNMDPNRVVYFNQSQMLTQSQIDLWLFEESRLSLSENSYSIGTPRAFYKLAYQLQMHQYLDNSRWNYIGFQPIRNSTPEVMTTLRERSLSTPVVHGIKMAFITLCPANFKITTVQEQRIYSVVNSLGNIGGVIGLLASIQLFMFGYRPKSPWGIVQSWSFGKMKHSIIRRLTSDLDVLDTSVPLASIVHERFSDKLRSVHFDHTSRDDATLFETNESGEGSQRTKRLEQRVQLMELMFKVYYVDDEIFRALQHSINNGQQSVSNAEPNPSMVSTINNLGHRQNIRPAPSFETRDSKELIKNGESSSKRVSFDQQAEMRAKLESMMQNLAMMEQAELLKASGRKTMEDHKFWNTQPVPKHDEEVTEIGQIEPSVPVDQVSKEPPKLPKEFEWCELDLNDEKEVKELYELLTLNYVEDGDAQFRFDYSAHFLKWALQPPKWRKSWHVGVRVAANKKLVAFISGIPADMRTYNVTQPLTDINFLCVHKKLRSKRLAPVLIREITRRSHLENIFQAVYTAGVVLPKPVATCRYFHRSLNPKKLVECNFSRVPPKWTLARMIKHYKVPDETATAGLRIMRDEDAAEVRVLLNNYLSRFDLSLVFETDEDVKHWIVPHEDVVWSYVVENPETHKITDMFSFYSLPSSVINNPKHSTLNAAYIFYYAMDVPAEYKTSKEEEEKYIKTRLNDLIKDALVLAKKAGFDVVNALDLMDNIAFVEDQKFGPGDGHLNYYLYNWKCPDVARNKVGLVML

Foldseek 3Di:
DVVVVVVLVVVQVVCLVPFDKDKDKDKDFDQKDDFWKKKKKFAPADPPPPDQQGKDKWKAKPVGDGQRVQKAWFDCVLPPFDDDPDHDMTMIMRHDDRVDIWGCWDCDPVRDTDNPRNTIKMKIFMGHDGQKMKMATWFPLGDLSCCRRVVDHGPDDPVVNVVVSVCRNVPHADARMDIGGDFPKEKEKAKAKEKEWAFDPDPVQQAFPDTDTDIDIGMHMDMDIDDDPDDDDPPRGGYMYMYYHPHSIYIYIYMHTPRHNVVSVVVVVVVVVVVVVVCCVPPNDQDDDPCVVVLVPDDDPRNVVVLVVVLVVCVVPVDPDDDQDPPDVVVPVVVVPPDDDDDDDDDDDDDDDDDPPVVVVVVVVVSVVVVVVVVVVVVVRDDCPSVVSSVVVVVVVVVVVPDDDDDDDDDDDDDDDDDDDDDDDDDDDDDDDDDDDDDDDDDDDDDDDPVVVVVVVVVVVVVVVVVVVVVVVVVCVVVVNDAVVNVVLVVPFQFAHAPDFFPDWDFSDDQDPLVVQDPDADDDDPQKDKDFADLVDPVSLVLLQVQQQQWPDAPPVRQKGWRQDSLNCCLQQPAPPGDSQQFIWMAGPVPRRTFWTKGWGWFFKFAAPDTDIATEIDDGTGHPVCPPVCVSSRNVRSSCSVCSNVSHNKYKYKDLDQDGDFLEKWFKWKQFPALPVCVLLVVDHAPPVDDSVRVNVVRDADLAADAAQKDWDDLVCLVLVLVQQQVLLSQFRIATRDPDSSNCVSPAHDDPQFKTKMFRQDPPPRHTFKMWMKTWTKIQGPPRPPDGIATEIETAGMGGDDDPVQVPDPVSSLVVCLVVVQSVVSNVSSVCVVVPHRMYMYILEANCVSNCVVSPTHTDPTMMTMTMGRIRHHRGYRNNHHDDDD